Protein 4JF1 (pdb70)

GO terms:
  GO:0003992 N2-acetyl-L-ornithine:2-oxoglutarate 5-transaminase activity (F, EXP)

B-factor: mean 11.35, std 5.8, range [5.0, 45.92]

Secondary structure (DSSP, 8-state):
-HHHHB-TT----SS-EEEEEBTEEEETT--EEEESSHHHHT-TT-BT-HHHHHHHHHHHTT-----TT---HHHHHHHHHHHHHSS-SEEEEESSHHHHHHHHHHHHHHHHHHHT-TT--EEEEETT----SSHHHHHHSS-HHHHTTSSSPPS-EEEE-TT-HHHHHHH--TTEEEEEE-SEETTTTSEEPPHHHHHHHHHHHHHHT-EEEEE-TTTTTTTTSSSSHHHHHT---SEEEE-GGGGTTS--EEEEE-HHHHTT--EE---HHHHHHHHHHHHHHSSHHHHHHHHHHHHHHHHHHHHHHHHH--EEEEEEETTEEEEEEPGGGTT-HHHHHHHHHHTTEE-EESSTTEEEE---TT--HHHHHHHHHHHHHHHHHHHHH-/------TT--EEEEEBTEEEETT--EEEESSHHHHT-TT-BT-HHHHHHHHHHHTT-S---TTS--HHHHHHHHHHHHHSS-SEEEEESSHHHHHHHHHHHHHHHHHHHT-TT--EEEEETT----SSHHHHHHSS-HHHHTTSSSPPS-EEEE-TT-HHHHHHH--TTEEEEEE-SEETTTTSEEPPHHHHHHHHHHHHHHT-EEEEE-TTTTTTTTSSSSHHHHHT---SEEEE-GGGGBTB--EEEEE-HHHHTT--TTSS--SSTT-HHHHHHHHHHHHHHSSHHHHHHHHHHHHHHHHHHHHHHHHH--EEEEEEETTEEEEEEPGGGTT-HHHHHHHHHHTTEE-EESSTTEEEE---TT--HHHHHHHHHHHHHHHHHH-

Structure (mmCIF, N/CA/C/O backbone):
data_4JF1
#
_entry.id   4JF1
#
_cell.length_a   97.080
_cell.length_b   112.000
_cell.length_c   65.320
_cell.angle_alpha   90.00
_cell.angle_beta   90.00
_cell.angle_gamma   90.00
#
_symmetry.space_group_name_H-M   'P 21 21 2'
#
loop_
_entity.id
_entity.type
_entity.pdbx_description
1 polymer 'Acetylornithine/succinyldiaminopimelate aminotransferase'
2 non-polymer "PYRIDOXAL-5'-PHOSPHATE"
3 non-polymer 1,2-ETHANEDIOL
4 non-polymer 'ACETATE ION'
5 water water
#
loop_
_atom_site.group_PDB
_atom_site.id
_atom_site.type_symbol
_atom_site.label_atom_id
_atom_site.label_alt_id
_atom_site.label_comp_id
_atom_site.label_asym_id
_atom_site.label_entity_id
_atom_site.label_seq_id
_atom_site.pdbx_PDB_ins_code
_atom_site.Cartn_x
_atom_site.Cartn_y
_atom_site.Cartn_z
_atom_site.occupancy
_atom_site.B_iso_or_equiv
_atom_site.auth_seq_id
_atom_site.auth_comp_id
_atom_site.auth_asym_id
_atom_site.auth_atom_id
_atom_site.pdbx_PDB_model_num
ATOM 1 N N A THR A 1 27 ? 89.175 50.667 27.999 0.50 14.50 12 THR A N 1
ATOM 2 C CA A THR A 1 27 ? 88.431 49.996 26.897 0.50 14.08 12 THR A CA 1
ATOM 3 C C A THR A 1 27 ? 86.930 50.016 27.164 0.50 14.00 12 THR A C 1
ATOM 4 O O A THR A 1 27 ? 86.133 50.070 26.233 0.50 13.25 12 THR A O 1
ATOM 8 N N A PHE A 1 28 ? 86.539 49.969 28.433 0.50 13.98 13 PHE A N 1
ATOM 9 C CA A PHE A 1 28 ? 85.118 49.990 28.761 0.50 14.03 13 PHE A CA 1
ATOM 10 C C A PHE A 1 28 ? 84.431 51.221 28.174 0.50 14.29 13 PHE A C 1
ATOM 11 O O A PHE A 1 28 ? 83.388 51.109 27.538 0.50 14.13 13 PHE A O 1
ATOM 19 N N A ASP A 1 29 ? 85.019 52.395 28.380 0.50 14.56 14 ASP A N 1
ATOM 20 C CA A ASP A 1 29 ? 84.418 53.640 27.911 0.50 15.01 14 ASP A CA 1
ATOM 21 C C A ASP A 1 29 ? 84.296 53.666 26.395 0.50 14.91 14 ASP A C 1
ATOM 22 O O A ASP A 1 29 ? 83.400 54.310 25.848 0.50 15.32 14 ASP A O 1
ATOM 27 N N A GLU A 1 30 ? 85.206 52.970 25.724 0.50 14.65 15 GLU A N 1
ATOM 28 C CA A GLU A 1 30 ? 85.246 52.962 24.268 0.50 14.33 15 GLU A CA 1
ATOM 29 C C A GLU A 1 30 ? 84.252 51.977 23.670 0.50 13.31 15 GLU A C 1
ATOM 30 O O A GLU A 1 30 ? 83.978 52.014 22.469 0.50 13.26 15 GLU A O 1
ATOM 36 N N A VAL A 1 31 ? 83.713 51.097 24.508 0.50 12.52 16 VAL A N 1
ATOM 37 C CA A VAL A 1 31 ? 82.935 49.957 24.016 0.50 11.90 16 VAL A CA 1
ATOM 38 C C A VAL A 1 31 ? 81.492 49.876 24.508 0.50 11.55 16 VAL A C 1
ATOM 39 O O A VAL A 1 31 ? 80.596 49.545 23.734 0.50 10.76 16 VAL A O 1
ATOM 43 N N A ILE A 1 32 ? 81.266 50.139 25.791 0.50 11.22 17 ILE A N 1
ATOM 44 C CA A ILE A 1 32 ? 79.935 49.934 26.371 0.50 11.22 17 ILE A CA 1
ATOM 45 C C A ILE A 1 32 ? 79.156 51.234 26.570 0.50 11.29 17 ILE A C 1
ATOM 46 O O A ILE A 1 32 ? 79.749 52.283 26.797 0.50 11.05 17 ILE A O 1
ATOM 51 N N A LEU A 1 33 ? 77.829 51.170 26.483 0.50 11.21 18 LEU A N 1
ATOM 52 C CA A LEU A 1 33 ? 77.005 52.334 26.839 0.50 11.65 18 LEU A CA 1
ATOM 53 C C A LEU A 1 33 ? 77.396 52.837 28.221 0.50 11.77 18 LEU A C 1
ATOM 54 O O A LEU A 1 33 ? 77.680 52.040 29.106 0.50 11.96 18 LEU A O 1
ATOM 59 N N A PRO A 1 34 ? 77.373 54.164 28.424 0.50 11.76 19 PRO A N 1
ATOM 60 C CA A PRO A 1 34 ? 77.832 54.756 29.677 0.50 11.86 19 PRO A CA 1
ATOM 61 C C A PRO A 1 34 ? 76.822 54.652 30.826 0.50 12.04 19 PRO A C 1
ATOM 62 O O A PRO A 1 34 ? 76.547 55.647 31.498 0.50 12.31 19 PRO A O 1
ATOM 66 N N A VAL A 1 35 ? 76.295 53.453 31.061 0.50 12.01 20 VAL A N 1
ATOM 67 C CA A VAL A 1 35 ? 75.316 53.245 32.126 0.50 12.00 20 VAL A CA 1
ATOM 68 C C A VAL A 1 35 ? 75.946 52.647 33.379 0.50 11.99 20 VAL A C 1
ATOM 69 O O A VAL A 1 35 ? 75.296 52.527 34.420 0.50 11.93 20 VAL A O 1
ATOM 73 N N A TYR A 1 36 ? 77.206 52.247 33.258 0.50 12.09 21 TYR A N 1
ATOM 74 C CA A TYR A 1 36 ? 77.956 51.705 34.377 0.50 12.41 21 TYR A CA 1
ATOM 75 C C A TYR A 1 36 ? 79.214 52.536 34.610 0.50 12.97 21 TYR A C 1
ATOM 76 O O A TYR A 1 36 ? 79.739 53.144 33.681 0.50 13.20 21 TYR A O 1
ATOM 85 N N A ALA A 1 37 ? 79.687 52.562 35.853 0.50 13.81 22 ALA A N 1
ATOM 86 C CA A ALA A 1 37 ? 80.992 53.131 36.173 0.50 14.68 22 ALA A CA 1
ATOM 87 C C A ALA A 1 37 ? 81.819 52.048 36.855 0.50 15.06 22 ALA A C 1
ATOM 88 O O A ALA A 1 37 ? 81.955 52.037 38.077 0.50 15.27 22 ALA A O 1
ATOM 90 N N A PRO A 1 38 ? 82.354 51.108 36.062 0.50 15.65 23 PRO A N 1
ATOM 91 C CA A PRO A 1 38 ? 82.990 49.905 36.598 0.50 16.34 23 PRO A CA 1
ATOM 92 C C A PRO A 1 38 ? 84.225 50.191 37.432 0.50 16.97 23 PRO A C 1
ATOM 93 O O A PRO A 1 38 ? 84.971 51.126 37.137 0.50 17.45 23 PRO A O 1
ATOM 97 N N A ALA A 1 39 ? 84.420 49.388 38.474 0.50 17.58 24 ALA A N 1
ATOM 98 C CA A ALA A 1 39 ? 85.646 49.408 39.241 0.50 18.27 24 ALA A CA 1
ATOM 99 C C A ALA A 1 39 ? 86.780 49.721 38.293 0.50 18.13 24 ALA A C 1
ATOM 100 O O A ALA A 1 39 ? 86.647 49.551 37.082 0.50 19.09 24 ALA A O 1
ATOM 102 N N A ASP A 1 40 ? 87.912 50.154 38.824 0.50 18.26 25 ASP A N 1
ATOM 103 C CA A ASP A 1 40 ? 89.037 50.420 37.947 0.50 18.60 25 ASP A CA 1
ATOM 104 C C A ASP A 1 40 ? 89.892 49.177 37.683 0.50 18.58 25 ASP A C 1
ATOM 105 O O A ASP A 1 40 ? 90.926 49.270 37.030 0.50 18.59 25 ASP A O 1
ATOM 110 N N . PHE A 1 41 ? 89.445 48.019 38.174 1.00 18.51 26 PHE A N 1
ATOM 111 C CA . PHE A 1 41 ? 90.107 46.743 37.863 1.00 17.77 26 PHE A CA 1
ATOM 112 C C . PHE A 1 41 ? 89.173 45.791 37.123 1.00 16.43 26 PHE A C 1
ATOM 113 O O . PHE A 1 41 ? 87.948 45.941 37.168 1.00 16.08 26 PHE A O 1
ATOM 121 N N . ILE A 1 42 ? 89.771 44.825 36.425 1.00 14.59 27 ILE A N 1
ATOM 122 C CA . ILE A 1 42 ? 89.025 43.871 35.602 1.00 13.98 27 ILE A CA 1
ATOM 123 C C . ILE A 1 42 ? 89.262 42.455 36.110 1.00 13.38 27 ILE A C 1
ATOM 124 O O . ILE A 1 42 ? 90.335 41.899 35.918 1.00 12.59 27 ILE A O 1
ATOM 129 N N . PRO A 1 43 ? 88.235 41.856 36.747 1.00 13.32 28 PRO A N 1
ATOM 130 C CA . PRO A 1 43 ? 88.335 40.481 37.233 1.00 12.74 28 PRO A CA 1
ATOM 131 C C . PRO A 1 43 ? 88.484 39.554 36.046 1.00 11.88 28 PRO A C 1
ATOM 132 O O . PRO A 1 43 ? 87.758 39.722 35.064 1.00 11.92 28 PRO A O 1
ATOM 136 N N . VAL A 1 44 ? 89.432 38.622 36.119 1.00 10.77 29 VAL A N 1
ATOM 137 C CA . VAL A 1 44 ? 89.629 37.658 35.027 1.00 10.82 29 VAL A CA 1
ATOM 138 C C . VAL A 1 44 ? 89.391 36.210 35.448 1.00 10.47 29 VAL A C 1
ATOM 139 O O . VAL A 1 44 ? 89.157 35.354 34.608 1.00 10.72 29 VAL A O 1
ATOM 143 N N . LYS A 1 45 ? 89.483 35.929 36.742 1.00 10.11 30 LYS A N 1
ATOM 144 C CA . LYS A 1 45 ? 89.368 34.563 37.227 1.00 10.49 30 LYS A CA 1
ATOM 145 C C . LYS A 1 45 ? 88.796 34.599 38.625 1.00 9.83 30 LYS A C 1
ATOM 146 O O . LYS A 1 45 ? 89.072 35.528 39.391 1.00 10.08 30 LYS A O 1
ATOM 152 N N . GLY A 1 46 ? 87.988 33.599 38.962 1.00 9.51 31 GLY A N 1
ATOM 153 C CA . GLY A 1 46 ? 87.455 33.496 40.318 1.00 9.47 31 GLY A CA 1
ATOM 154 C C . GLY A 1 46 ? 87.443 32.043 40.722 1.00 9.59 31 GLY A C 1
ATOM 155 O O . GLY A 1 46 ? 87.198 31.174 39.891 1.00 9.71 31 GLY A O 1
ATOM 156 N N . LYS A 1 47 ? 87.704 31.783 41.996 1.00 9.70 32 LYS A N 1
ATOM 157 C CA . LYS A 1 47 ? 87.544 30.459 42.560 1.00 10.24 32 LYS A CA 1
ATOM 158 C C . LYS A 1 47 ? 87.078 30.631 43.993 1.00 9.78 32 LYS A C 1
ATOM 159 O O . LYS A 1 47 ? 87.761 31.288 44.794 1.00 9.74 32 LYS A O 1
ATOM 165 N N . GLY A 1 48 ? 85.925 30.044 44.315 1.00 9.14 33 GLY A N 1
ATOM 166 C CA . GLY A 1 48 ? 85.341 30.230 45.635 1.00 8.82 33 GLY A CA 1
ATOM 167 C C . GLY A 1 48 ? 85.036 31.704 45.850 1.00 8.46 33 GLY A C 1
ATOM 168 O O . GLY A 1 48 ? 84.383 32.342 45.033 1.00 8.55 33 GLY A O 1
ATOM 169 N N . SER A 1 49 ? 85.545 32.261 46.943 1.00 8.31 34 SER A N 1
ATOM 170 C CA . SER A 1 49 ? 85.331 33.666 47.256 1.00 8.57 34 SER A CA 1
ATOM 171 C C . SER A 1 49 ? 86.567 34.517 47.003 1.00 8.77 34 SER A C 1
ATOM 172 O O . SER A 1 49 ? 86.692 35.610 47.551 1.00 8.91 34 SER A O 1
ATOM 175 N N . ARG A 1 50 ? 8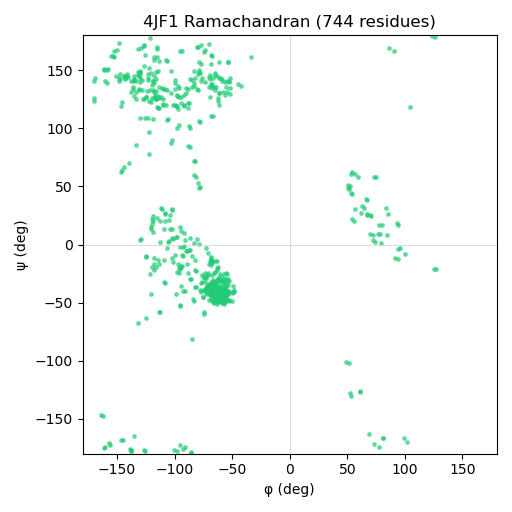7.476 34.030 46.161 1.00 9.53 35 ARG A N 1
ATOM 176 C CA . ARG A 1 50 ? 88.618 34.850 45.763 1.00 10.38 35 ARG A CA 1
ATOM 177 C C . ARG A 1 50 ? 88.593 35.088 44.252 1.00 10.22 35 ARG A C 1
ATOM 178 O O . ARG A 1 50 ? 88.165 34.232 43.475 1.00 10.29 35 ARG A O 1
ATOM 186 N N . VAL A 1 51 ? 89.027 36.280 43.853 1.00 10.24 36 VAL A N 1
ATOM 187 C CA . VAL A 1 51 ? 88.961 36.764 42.477 1.00 10.78 36 VAL A CA 1
ATOM 188 C C . VAL A 1 51 ? 90.307 37.412 42.156 1.00 10.79 36 VAL A C 1
ATOM 189 O O . VAL A 1 51 ? 90.924 38.033 43.033 1.00 10.92 36 VAL A O 1
ATOM 193 N N . TRP A 1 52 ? 90.767 37.228 40.919 1.00 10.79 37 TRP A N 1
ATOM 194 C CA . TRP A 1 52 ? 92.033 37.824 40.446 1.00 11.30 37 TRP A CA 1
ATOM 195 C C . TRP A 1 52 ? 91.773 38.747 39.319 1.00 11.17 37 TRP A C 1
ATOM 196 O O . TRP A 1 52 ? 90.954 38.451 38.445 1.00 10.76 37 TRP A O 1
ATOM 207 N N . ASP A 1 53 ? 92.462 39.883 39.316 1.00 11.09 38 ASP A N 1
ATOM 208 C CA . ASP A 1 53 ? 92.349 40.810 38.203 1.00 11.85 38 ASP A CA 1
ATOM 209 C C . ASP A 1 53 ? 93.476 40.580 37.184 1.00 12.12 38 ASP A C 1
ATOM 210 O O . ASP A 1 53 ? 94.229 39.628 37.290 1.00 11.86 38 ASP A O 1
ATOM 215 N N . GLN A 1 54 ? 93.573 41.461 36.197 1.00 13.08 39 GLN A N 1
ATOM 216 C CA . GLN A 1 54 ? 94.542 41.273 35.107 1.00 14.26 39 GLN A CA 1
ATOM 217 C C . GLN A 1 54 ? 95.990 41.350 35.555 1.00 15.75 39 GLN A C 1
ATOM 218 O O . GLN A 1 54 ? 96.874 40.796 34.896 1.00 16.40 39 GLN A O 1
ATOM 224 N N . GLN A 1 55 ? 96.228 42.041 36.664 1.00 16.57 40 GLN A N 1
ATOM 225 C CA . GLN A 1 55 ? 97.567 42.193 37.228 1.00 17.12 40 GLN A CA 1
ATOM 226 C C . GLN A 1 55 ? 97.876 41.089 38.247 1.00 16.60 40 GLN A C 1
ATOM 227 O O . GLN A 1 55 ? 98.934 41.091 38.886 1.00 17.71 40 GLN A O 1
ATOM 233 N N . GLY A 1 56 ? 96.944 40.150 38.405 1.00 15.22 41 GLY A N 1
ATOM 234 C CA . GLY A 1 56 ? 97.120 39.036 39.331 1.00 14.56 41 GLY A CA 1
ATOM 235 C C . GLY A 1 56 ? 96.868 39.406 40.787 1.00 13.60 41 GLY A C 1
ATOM 236 O O . GLY A 1 56 ? 97.123 38.601 41.682 1.00 14.59 41 GLY A O 1
ATOM 237 N N . LYS A 1 57 ? 96.354 40.610 41.014 1.00 13.43 42 LYS A N 1
ATOM 238 C CA . LYS A 1 57 ? 95.929 41.030 42.352 1.00 13.07 42 LYS A CA 1
ATOM 239 C C . LYS A 1 57 ? 94.739 40.179 42.799 1.00 12.50 42 LYS A C 1
ATOM 240 O O . LYS A 1 57 ? 93.792 39.958 42.027 1.00 11.88 42 LYS A O 1
ATOM 246 N N . GLU A 1 58 ? 94.799 39.735 44.052 1.00 12.19 43 GLU A N 1
ATOM 247 C CA . GLU A 1 58 ? 93.824 38.809 44.621 1.00 12.37 43 GLU A CA 1
ATOM 248 C C . GLU A 1 58 ? 92.862 39.565 45.524 1.00 11.66 43 GLU A C 1
ATOM 249 O O . GLU A 1 58 ? 93.291 40.333 46.394 1.00 12.21 43 GLU A O 1
ATOM 255 N N . TYR A 1 59 ? 91.563 39.345 45.318 1.00 10.49 44 TYR A N 1
ATOM 256 C CA . TYR A 1 59 ? 90.519 40.003 46.101 1.00 10.09 44 TYR A CA 1
ATOM 257 C C . TYR A 1 59 ? 89.659 38.982 46.813 1.00 9.60 44 TYR A C 1
ATOM 258 O O . TYR A 1 59 ? 89.447 37.885 46.302 1.00 9.48 44 TYR A O 1
ATOM 267 N N . ILE A 1 60 ? 89.162 39.355 47.994 1.00 9.02 45 ILE A N 1
ATOM 268 C CA . ILE A 1 60 ? 88.121 38.586 48.670 1.00 8.60 45 ILE A CA 1
ATOM 269 C C . ILE A 1 60 ? 86.770 39.153 48.242 1.00 8.10 45 ILE A C 1
ATOM 270 O O . ILE A 1 60 ? 86.527 40.365 48.324 1.00 7.99 45 ILE A O 1
ATOM 275 N N . ASP A 1 61 ? 85.889 38.267 47.791 1.00 7.91 46 ASP A N 1
ATOM 276 C CA . ASP A 1 61 ? 84.607 38.684 47.232 1.00 7.76 46 ASP A CA 1
ATOM 277 C C . ASP A 1 61 ? 83.482 38.617 48.279 1.00 7.36 46 ASP A C 1
ATOM 278 O O . ASP A 1 61 ? 82.944 37.538 48.579 1.00 7.41 46 ASP A O 1
ATOM 283 N N . PHE A 1 62 ? 83.103 39.774 48.816 1.00 7.28 47 PHE A N 1
ATOM 284 C CA . PHE A 1 62 ? 81.939 39.841 49.704 1.00 7.43 47 PHE A CA 1
ATOM 285 C C . PHE A 1 62 ? 80.725 40.440 49.008 1.00 7.44 47 PHE A C 1
ATOM 286 O O . PHE A 1 62 ? 79.729 40.798 49.667 1.00 8.06 47 PHE A O 1
ATOM 294 N N . ALA A 1 63 ? 80.802 40.541 47.685 1.00 7.31 48 ALA A N 1
ATOM 295 C CA . ALA A 1 63 ? 79.749 41.174 46.893 1.00 7.34 48 ALA A CA 1
ATOM 296 C C . ALA A 1 63 ? 78.954 40.165 46.078 1.00 7.37 48 ALA A C 1
ATOM 297 O O . ALA A 1 63 ? 77.771 40.385 45.830 1.00 7.44 48 ALA A O 1
ATOM 299 N N . GLY A 1 64 ? 79.608 39.089 45.627 1.00 7.46 49 GLY A N 1
ATOM 300 C CA . GLY A 1 64 ? 78.917 38.027 44.900 1.00 7.74 49 GLY A CA 1
ATOM 301 C C . GLY A 1 64 ? 78.287 38.476 43.592 1.00 7.72 49 GLY A C 1
ATOM 302 O O . GLY A 1 64 ? 77.306 37.894 43.137 1.00 7.73 49 GLY A O 1
ATOM 303 N N . GLY A 1 65 ? 78.838 39.506 42.970 1.00 7.59 50 GLY A N 1
ATOM 304 C CA . GLY A 1 65 ? 78.243 40.030 41.736 1.00 8.11 50 GLY A CA 1
ATOM 305 C C . GLY A 1 65 ? 76.845 40.576 41.987 1.00 8.37 50 GLY A C 1
ATOM 306 O O . GLY A 1 65 ? 75.984 40.528 41.112 1.00 8.52 50 GLY A O 1
ATOM 307 N N . ILE A 1 66 ? 76.655 41.128 43.187 1.00 8.51 51 ILE A N 1
ATOM 308 C CA . ILE A 1 66 ? 75.364 41.616 43.708 1.00 8.79 51 ILE A CA 1
ATOM 309 C C . ILE A 1 66 ? 74.453 40.433 44.074 1.00 8.61 51 ILE A C 1
ATOM 310 O O . ILE A 1 66 ? 73.339 40.277 43.547 1.00 8.73 51 ILE A O 1
ATOM 315 N N . ALA A 1 67 ? 74.953 39.591 44.978 1.00 8.38 52 ALA A N 1
ATOM 316 C CA . ALA A 1 67 ? 74.172 38.495 45.566 1.00 8.36 52 ALA A CA 1
ATOM 317 C C . ALA A 1 67 ? 73.800 37.388 44.572 1.00 8.50 52 ALA A C 1
ATOM 318 O O . ALA A 1 67 ? 72.819 36.655 44.762 1.00 8.84 52 ALA A O 1
ATOM 320 N N . VAL A 1 68 ? 74.614 37.258 43.527 1.00 8.31 53 VAL A N 1
ATOM 321 C CA . VAL A 1 68 ? 74.399 36.266 42.463 1.00 8.05 53 VAL A CA 1
ATOM 322 C C . VAL A 1 68 ? 75.196 34.981 42.682 1.00 7.68 53 VAL A C 1
ATOM 323 O O . VAL A 1 68 ? 74.630 33.888 42.627 1.00 7.54 53 VAL A O 1
ATOM 327 N N . THR A 1 69 ? 76.504 35.102 42.892 1.00 7.58 54 THR A N 1
ATOM 328 C CA . THR A 1 69 ? 77.339 33.908 42.995 1.00 7.65 54 THR A CA 1
ATOM 329 C C . THR A 1 69 ? 77.251 33.353 44.408 1.00 7.48 54 THR A C 1
ATOM 330 O O . THR A 1 69 ? 78.192 33.427 45.211 1.00 7.23 54 THR A O 1
ATOM 334 N N . ALA A 1 70 ? 76.085 32.775 44.690 1.00 7.32 55 ALA A N 1
ATOM 335 C CA . ALA A 1 70 ? 75.736 32.279 46.013 1.00 7.43 55 ALA A CA 1
ATOM 336 C C . ALA A 1 70 ? 76.528 31.065 46.437 1.00 7.31 55 ALA A C 1
ATOM 337 O O . ALA A 1 70 ? 76.501 30.691 47.596 1.00 7.19 55 ALA A O 1
ATOM 339 N N . LEU A 1 71 ? 77.214 30.419 45.490 1.00 7.12 56 LEU A N 1
ATOM 340 C CA . LEU A 1 71 ? 78.107 29.314 45.805 1.00 7.34 56 LEU A CA 1
ATOM 341 C C . LEU A 1 71 ? 79.539 29.639 45.394 1.00 7.34 56 LEU A C 1
ATOM 342 O O . LEU A 1 71 ? 80.362 28.742 45.241 1.00 7.93 56 LEU A O 1
ATOM 347 N N . GLY A 1 72 ? 79.828 30.918 45.226 1.00 7.09 57 GLY A N 1
ATOM 348 C CA . GLY A 1 72 ? 81.165 31.345 44.851 1.00 7.19 57 GLY A CA 1
ATOM 349 C C . GLY A 1 72 ? 81.439 31.121 43.374 1.00 7.20 57 GLY A C 1
ATOM 350 O O . GLY A 1 72 ? 80.563 30.714 42.582 1.00 7.43 57 GLY A O 1
ATOM 351 N N . HIS A 1 73 ? 82.684 31.381 43.004 1.00 7.30 58 HIS A N 1
ATOM 352 C CA . HIS A 1 73 ? 83.100 31.276 41.606 1.00 7.64 58 HIS A CA 1
ATOM 353 C C . HIS A 1 73 ? 83.560 29.895 41.245 1.00 7.87 58 HIS A C 1
ATOM 354 O O . HIS A 1 73 ? 84.343 29.274 41.970 1.00 8.03 58 HIS A O 1
ATOM 361 N N . CYS A 1 74 ? 83.079 29.412 40.104 1.00 7.91 59 CYS A N 1
ATOM 362 C CA . CYS A 1 74 ? 83.519 28.130 39.537 1.00 8.07 59 CYS A CA 1
ATOM 363 C C . CYS A 1 74 ? 83.423 27.002 40.567 1.00 8.09 59 CYS A C 1
ATOM 364 O O . CYS A 1 74 ? 84.343 26.194 40.736 1.00 8.48 59 CYS A O 1
ATOM 367 N N . HIS A 1 75 ? 82.283 26.929 41.244 1.00 8.07 60 HIS A N 1
ATOM 368 C CA . HIS A 1 75 ? 82.026 25.845 42.174 1.00 8.27 60 HIS A CA 1
ATOM 369 C C . HIS A 1 75 ? 82.052 24.533 41.420 1.00 8.42 60 HIS A C 1
ATOM 370 O O . HIS A 1 75 ? 81.399 24.413 40.381 1.00 7.98 60 HIS A O 1
ATOM 377 N N . PRO A 1 76 ? 82.801 23.527 41.918 1.00 8.72 61 PRO A N 1
ATOM 378 C CA . PRO A 1 76 ? 82.959 22.303 41.118 1.00 9.12 61 PRO A CA 1
ATOM 379 C C . PRO A 1 76 ? 81.646 21.615 40.743 1.00 8.97 61 PRO A C 1
ATOM 380 O O . PRO A 1 76 ? 81.570 21.008 39.683 1.00 9.24 61 PRO A O 1
ATOM 384 N N . ALA A 1 77 ? 80.626 21.661 41.595 1.00 8.64 62 ALA A N 1
ATOM 385 C CA . ALA A 1 77 ? 79.378 21.000 41.259 1.00 8.48 62 ALA A CA 1
ATOM 386 C C . ALA A 1 77 ? 78.643 21.737 40.137 1.00 8.12 62 ALA A C 1
ATOM 387 O O . ALA A 1 77 ? 77.996 21.110 39.290 1.00 8.25 62 ALA A O 1
ATOM 389 N N . LEU A 1 78 ? 78.740 23.064 40.139 1.00 7.94 63 LEU A N 1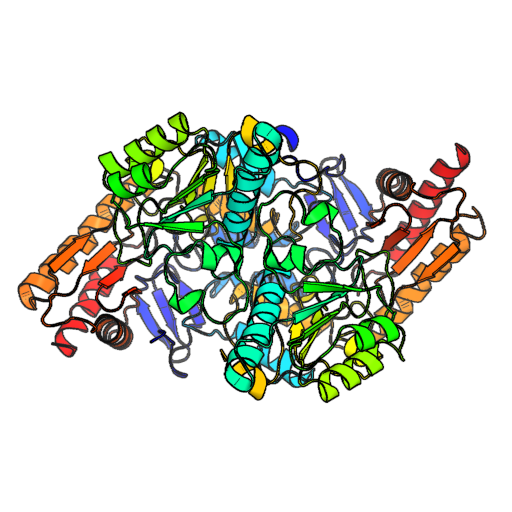
ATOM 390 C CA . LEU A 1 78 ? 78.124 23.882 39.101 1.00 7.96 63 LEU A CA 1
ATOM 391 C C . LEU A 1 78 ? 78.871 23.775 37.787 1.00 7.80 63 LEU A C 1
ATOM 392 O O . LEU A 1 78 ? 78.251 23.710 36.727 1.00 7.65 63 LEU A O 1
ATOM 397 N N . VAL A 1 79 ? 80.200 23.738 37.854 1.00 7.70 64 VAL A N 1
ATOM 398 C CA . VAL A 1 79 ? 81.005 23.529 36.651 1.00 8.18 64 VAL A CA 1
ATOM 399 C C . VAL A 1 79 ? 80.696 22.152 36.055 1.00 8.08 64 VAL A C 1
ATOM 400 O O . VAL A 1 79 ? 80.532 22.026 34.838 1.00 7.88 64 VAL A O 1
ATOM 404 N N . GLU A 1 80 ? 80.583 21.124 36.896 1.00 8.40 65 GLU A N 1
ATOM 405 C CA . GLU A 1 80 ? 80.243 19.790 36.397 1.00 9.15 65 GLU A CA 1
ATOM 406 C C . GLU A 1 80 ? 78.878 19.774 35.717 1.00 8.48 65 GLU A C 1
ATOM 407 O O . GLU A 1 80 ? 78.735 19.164 34.655 1.00 7.75 65 GLU A O 1
ATOM 413 N N . ALA A 1 81 ? 77.875 20.440 36.296 1.00 8.00 66 ALA A N 1
ATOM 414 C CA . ALA A 1 81 ? 76.541 20.483 35.690 1.00 8.22 66 ALA A CA 1
ATOM 415 C C . ALA A 1 81 ? 76.573 21.220 34.356 1.00 7.58 66 ALA A C 1
ATOM 416 O O . ALA A 1 81 ? 75.969 20.784 33.374 1.00 7.84 66 ALA A O 1
ATOM 418 N N . LEU A 1 82 ? 77.312 22.325 34.322 1.00 7.29 67 LEU A N 1
ATOM 419 C CA . LEU A 1 82 ? 77.486 23.094 33.106 1.00 7.58 67 LEU A CA 1
ATOM 420 C C . LEU A 1 82 ? 78.111 22.261 31.988 1.00 7.75 67 LEU A C 1
ATOM 421 O O . LEU A 1 82 ? 77.642 22.280 30.846 1.00 7.73 67 LEU A O 1
ATOM 426 N N . LYS A 1 83 ? 79.181 21.547 32.310 1.00 7.77 68 LYS A N 1
ATOM 427 C CA . LYS A 1 83 ? 79.882 20.767 31.307 1.00 7.92 68 LYS A CA 1
ATOM 428 C C . LYS A 1 83 ? 79.065 19.578 30.862 1.00 7.94 68 LYS A C 1
ATOM 429 O O . LYS A 1 83 ? 79.014 19.288 29.663 1.00 7.74 68 LYS A O 1
ATOM 435 N N . SER A 1 84 ? 78.391 18.901 31.786 1.00 8.05 69 SER A N 1
ATOM 436 C CA A SER A 1 84 ? 77.622 17.702 31.446 0.70 8.36 69 SER A CA 1
ATOM 437 C CA B SER A 1 84 ? 77.646 17.698 31.413 0.30 8.16 69 SER A CA 1
ATOM 438 C C . SER A 1 84 ? 76.425 18.043 30.558 1.00 8.31 69 SER A C 1
ATOM 439 O O . SER A 1 84 ? 76.220 17.431 29.497 1.00 8.35 69 SER A O 1
ATOM 444 N N . GLN A 1 85 ? 75.631 19.024 30.983 1.00 7.95 70 GLN A N 1
ATOM 445 C CA . GLN A 1 85 ? 74.514 19.459 30.151 1.00 7.89 70 GLN A CA 1
ATOM 446 C C . GLN A 1 85 ? 75.018 20.148 28.886 1.00 7.82 70 GLN A C 1
ATOM 447 O O . GLN A 1 85 ? 74.402 20.030 27.822 1.00 7.92 70 GLN A O 1
ATOM 453 N N . GLY A 1 86 ? 76.156 20.827 28.989 1.00 7.80 71 GLY A N 1
ATOM 454 C CA . GLY A 1 86 ? 76.751 21.520 27.845 1.00 8.31 71 GLY A CA 1
ATOM 455 C C . GLY A 1 86 ? 77.176 20.608 26.710 1.00 8.84 71 GLY A C 1
ATOM 456 O O . GLY A 1 86 ? 77.339 21.067 25.586 1.00 9.22 71 GLY A O 1
ATOM 457 N N . GLU A 1 87 ? 77.369 19.323 26.980 1.00 9.49 72 GLU A N 1
ATOM 458 C CA . GLU A 1 87 ? 77.703 18.401 25.907 1.00 10.25 72 GLU A CA 1
ATOM 459 C C . GLU A 1 87 ? 76.490 17.575 25.484 1.00 9.84 72 GLU A C 1
ATOM 460 O O . GLU A 1 87 ? 76.600 16.697 24.624 1.00 10.12 72 GLU A O 1
ATOM 466 N N . THR A 1 88 ? 75.323 17.885 26.054 1.00 9.22 73 THR A N 1
ATOM 467 C CA . THR A 1 88 ? 74.107 17.118 25.814 1.00 9.17 73 THR A CA 1
ATOM 468 C C . THR A 1 88 ? 73.051 17.905 25.032 1.00 8.79 73 THR A C 1
ATOM 469 O O . THR A 1 88 ? 72.602 17.465 23.976 1.00 9.13 73 THR A O 1
ATOM 473 N N . LEU A 1 89 ? 72.636 19.049 25.571 1.00 8.19 74 LEU A N 1
ATOM 474 C CA . LEU A 1 89 ? 71.566 19.870 24.980 1.00 8.23 74 LEU A CA 1
ATOM 475 C C . LEU A 1 89 ? 71.549 21.203 25.713 1.00 8.10 74 LEU A C 1
ATOM 476 O O . LEU A 1 89 ? 71.402 21.236 26.937 1.00 8.09 74 LEU A O 1
ATOM 481 N N . TRP A 1 90 ? 71.696 22.293 24.973 1.00 8.11 75 TRP A N 1
ATOM 482 C CA . TRP A 1 90 ? 71.643 23.622 25.588 1.00 8.57 75 TRP A CA 1
ATOM 483 C C . TRP A 1 90 ? 70.287 24.248 25.574 1.00 8.82 75 TRP A C 1
ATOM 484 O O . TRP A 1 90 ? 69.899 24.933 26.525 1.00 9.29 75 TRP A O 1
ATOM 495 N N . HIS A 1 91 ? 69.575 24.071 24.465 1.00 9.19 76 HIS A N 1
ATOM 496 C CA . HIS A 1 91 ? 68.463 24.940 24.178 1.00 9.65 76 HIS A CA 1
ATOM 497 C C . HIS A 1 91 ? 67.281 24.192 23.706 1.00 10.44 76 HIS A C 1
ATOM 498 O O . HIS A 1 91 ? 67.396 23.300 22.863 1.00 11.43 76 HIS A O 1
ATOM 505 N N . THR A 1 92 ? 66.137 24.551 24.282 1.00 11.03 77 THR A N 1
ATOM 506 C CA . THR A 1 92 ? 64.829 24.249 23.712 1.00 11.33 77 THR A CA 1
ATOM 507 C C . THR A 1 92 ? 64.029 25.535 23.701 1.00 11.19 77 THR A C 1
ATOM 508 O O . THR A 1 92 ? 64.207 26.396 24.566 1.00 11.94 77 THR A O 1
ATOM 512 N N . SER A 1 93 ? 63.141 25.663 22.728 1.00 11.47 78 SER A N 1
ATOM 513 C CA . SER A 1 93 ? 62.172 26.745 22.769 1.00 11.74 78 SER A CA 1
ATOM 514 C C . SER A 1 93 ? 61.059 26.418 23.771 1.00 12.07 78 SER A C 1
ATOM 515 O O . SER A 1 93 ? 60.964 25.293 24.281 1.00 12.59 78 SER A O 1
ATOM 518 N N . ASN A 1 94 ? 60.202 27.392 24.031 1.00 13.02 79 ASN A N 1
ATOM 519 C CA . ASN A 1 94 ? 59.104 27.208 24.987 1.00 14.08 79 ASN A CA 1
ATOM 520 C C . ASN A 1 94 ? 57.967 26.321 24.492 1.00 13.80 79 ASN A C 1
ATOM 521 O O . ASN A 1 94 ? 57.034 26.042 25.244 1.00 14.11 79 ASN A O 1
ATOM 526 N N . VAL A 1 95 ? 58.062 25.859 23.243 1.00 12.64 80 VAL A N 1
ATOM 527 C CA . VAL A 1 95 ? 57.180 24.808 22.722 1.00 12.50 80 VAL A CA 1
ATOM 528 C C . VAL A 1 95 ? 57.399 23.516 23.511 1.00 11.66 80 VAL A C 1
ATOM 529 O O . VAL A 1 95 ? 56.480 22.721 23.689 1.00 11.78 80 VAL A O 1
ATOM 533 N N . PHE A 1 96 ? 58.630 23.335 23.985 1.00 11.22 81 PHE A N 1
ATOM 534 C CA . PHE A 1 96 ? 59.052 22.112 24.650 1.00 11.37 81 PHE A CA 1
ATOM 535 C C . PHE A 1 96 ? 59.367 22.341 26.110 1.00 11.24 81 PHE A C 1
ATOM 536 O O . PHE A 1 96 ? 59.644 23.467 26.550 1.00 11.56 81 PHE A O 1
ATOM 544 N N . THR A 1 97 ? 59.315 21.253 26.869 1.00 10.87 82 THR A N 1
ATOM 545 C CA . THR A 1 97 ? 60.011 21.199 28.140 1.00 10.92 82 THR A CA 1
ATOM 546 C C . THR A 1 97 ? 61.299 20.409 27.899 1.00 10.45 82 THR A C 1
ATOM 547 O O . THR A 1 97 ? 61.637 20.022 26.760 1.00 10.62 82 THR A O 1
ATOM 551 N N . ASN A 1 98 ? 62.044 20.204 28.963 1.00 10.13 83 ASN A N 1
ATOM 552 C CA . ASN A 1 98 ? 63.271 19.450 28.877 1.00 9.72 83 ASN A CA 1
ATOM 553 C C . ASN A 1 98 ? 63.525 18.880 30.259 1.00 9.87 83 ASN A C 1
ATOM 554 O O . ASN A 1 98 ? 62.927 19.335 31.256 1.00 9.63 83 ASN A O 1
ATOM 559 N N . GLU A 1 99 ? 64.382 17.878 30.347 1.00 9.70 84 GLU A N 1
ATOM 560 C CA . GLU A 1 99 ? 64.565 17.208 31.629 1.00 10.02 84 GLU A CA 1
ATOM 561 C C . GLU A 1 99 ? 65.108 18.105 32.738 1.00 9.39 84 GLU A C 1
ATOM 562 O O . GLU A 1 99 ? 64.595 18.057 33.871 1.00 9.43 84 GLU A O 1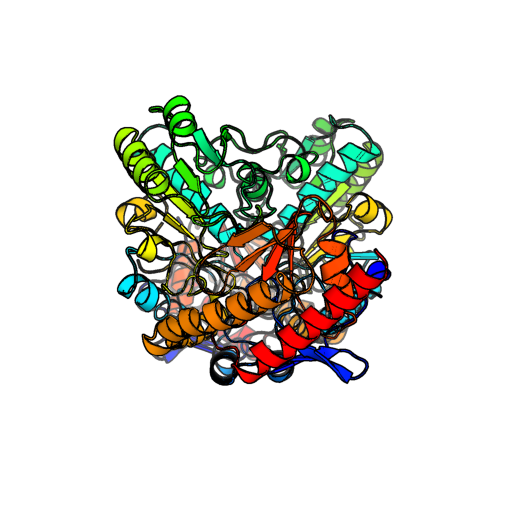
ATOM 568 N N . PRO A 1 100 ? 66.117 18.940 32.439 1.00 8.70 85 PRO A N 1
ATOM 569 C CA . PRO A 1 100 ? 66.570 19.832 33.507 1.00 8.58 85 PRO A CA 1
ATOM 570 C C . PRO A 1 100 ? 65.466 20.764 34.037 1.00 8.33 85 PRO A C 1
ATOM 571 O O . PRO A 1 100 ? 65.373 20.944 35.243 1.00 8.01 85 PRO A O 1
ATOM 575 N N . ALA A 1 101 ? 64.637 21.336 33.163 1.00 8.16 86 ALA A N 1
ATOM 576 C CA . ALA A 1 101 ? 63.547 22.209 33.605 1.00 8.48 86 ALA A CA 1
ATOM 577 C C . ALA A 1 101 ? 62.520 21.438 34.425 1.00 8.73 86 ALA A C 1
ATOM 578 O O . ALA A 1 101 ? 62.054 21.926 35.454 1.00 8.43 86 ALA A O 1
ATOM 580 N N . LEU A 1 102 ? 62.170 20.227 33.995 1.00 9.23 87 LEU A N 1
ATOM 581 C CA . LEU A 1 102 ? 61.239 19.392 34.760 1.00 9.95 87 LEU A CA 1
ATOM 582 C C . LEU A 1 102 ? 61.777 19.078 36.137 1.00 9.90 87 LEU A C 1
ATOM 583 O O . LEU A 1 102 ? 61.039 19.160 37.125 1.00 9.93 87 LEU A O 1
ATOM 588 N N . ARG A 1 103 ? 63.051 18.706 36.201 1.00 9.99 88 ARG A N 1
ATOM 589 C CA A ARG A 1 103 ? 63.639 18.371 37.483 0.50 10.25 88 ARG A CA 1
ATOM 590 C CA B ARG A 1 103 ? 63.724 18.380 37.470 0.50 9.97 88 ARG A CA 1
ATOM 591 C C . ARG A 1 103 ? 63.703 19.583 38.414 1.00 9.70 88 ARG A C 1
ATOM 592 O O . ARG A 1 103 ? 63.401 19.463 39.611 1.00 9.41 88 ARG A O 1
ATOM 607 N N . LEU A 1 104 ? 64.067 20.743 37.880 1.00 9.04 89 LEU A N 1
ATOM 608 C CA . LEU A 1 104 ? 64.152 21.951 38.695 1.00 8.66 89 LEU A CA 1
ATOM 609 C C . LEU A 1 104 ? 62.762 22.401 39.158 1.00 8.22 89 LEU A C 1
ATOM 610 O O . LEU A 1 104 ? 62.587 22.805 40.313 1.00 7.86 89 LEU A O 1
ATOM 615 N N . GLY A 1 105 ? 61.774 22.323 38.273 1.00 8.43 90 GLY A N 1
ATOM 616 C CA . GLY A 1 105 ? 60.398 22.641 38.630 1.00 8.69 90 GLY A CA 1
ATOM 617 C C . GLY A 1 105 ? 59.923 21.766 39.774 1.00 8.71 90 GLY A C 1
ATOM 618 O O . GLY A 1 105 ? 59.319 22.261 40.733 1.00 8.47 90 GLY A O 1
ATOM 619 N N . ARG A 1 106 ? 60.212 20.469 39.695 1.00 9.05 91 ARG A N 1
ATOM 620 C CA . ARG A 1 106 ? 59.797 19.530 40.737 1.00 9.44 91 ARG A CA 1
ATOM 621 C C . ARG A 1 106 ? 60.442 19.879 42.074 1.00 9.55 91 ARG A C 1
ATOM 622 O O . ARG A 1 106 ? 59.786 19.838 43.122 1.00 9.51 91 ARG A O 1
ATOM 625 N N . LYS A 1 107 ? 61.726 20.219 42.036 1.00 9.46 92 LYS A N 1
ATOM 626 C CA . LYS A 1 107 ? 62.446 20.590 43.247 1.00 9.72 92 LYS A CA 1
ATOM 627 C C . LYS A 1 107 ? 61.817 21.812 43.900 1.00 8.82 92 LYS A C 1
ATOM 628 O O . LYS A 1 107 ? 61.613 21.847 45.118 1.00 8.63 92 LYS A O 1
ATOM 634 N N . LEU A 1 108 ? 61.511 22.818 43.089 1.00 8.55 93 LEU A N 1
ATOM 635 C CA . LEU A 1 108 ? 60.888 24.034 43.606 1.00 8.68 93 LEU A CA 1
ATOM 636 C C . LEU A 1 108 ? 59.485 23.796 44.141 1.00 8.66 93 LEU A C 1
ATOM 637 O O . LEU A 1 108 ? 59.139 24.313 45.214 1.00 8.40 93 LEU A O 1
ATOM 642 N N . ILE A 1 109 ? 58.698 22.990 43.440 1.00 8.75 94 ILE A N 1
ATOM 643 C CA . ILE A 1 109 ? 57.340 22.670 43.868 1.00 9.39 94 ILE A CA 1
ATOM 644 C C . ILE A 1 109 ? 57.376 21.894 45.184 1.00 9.63 94 ILE A C 1
ATOM 645 O O . ILE A 1 109 ? 56.629 22.207 46.116 1.00 10.31 94 ILE A O 1
ATOM 650 N N . ASP A 1 110 ? 58.273 20.920 45.291 1.00 9.78 95 ASP A N 1
ATOM 651 C CA . ASP A 1 110 ? 58.357 20.123 46.509 1.00 10.40 95 ASP A CA 1
ATOM 652 C C . ASP A 1 110 ? 58.778 20.941 47.730 1.00 9.71 95 ASP A C 1
ATOM 653 O O . ASP A 1 110 ? 58.351 20.647 48.853 1.00 10.25 95 ASP A O 1
ATOM 658 N N . ALA A 1 111 ? 59.618 21.951 47.520 1.00 8.88 96 ALA A N 1
ATOM 659 C CA . ALA A 1 111 ? 60.224 22.708 48.609 1.00 8.57 96 ALA A CA 1
ATOM 660 C C . ALA A 1 111 ? 59.453 23.956 49.005 1.00 8.46 96 ALA A C 1
ATOM 661 O O . ALA A 1 111 ? 59.779 24.575 50.011 1.00 8.71 96 ALA A O 1
ATOM 663 N N . THR A 1 112 ? 58.453 24.348 48.230 1.00 7.98 97 THR A N 1
ATOM 664 C CA . THR A 1 112 ? 57.788 25.643 48.450 1.00 8.06 97 THR A CA 1
ATOM 665 C C . THR A 1 112 ? 56.285 25.503 48.316 1.00 7.95 97 THR A C 1
ATOM 666 O O . THR A 1 112 ? 55.770 24.402 48.109 1.00 8.42 97 THR A O 1
ATOM 670 N N . PHE A 1 113 ? 55.581 26.629 48.422 1.00 7.79 98 PHE A N 1
ATOM 671 C CA . PHE A 1 113 ? 54.134 26.669 48.211 1.00 8.06 98 PHE A CA 1
ATOM 672 C C . PHE A 1 113 ? 53.784 26.461 46.737 1.00 8.22 98 PHE A C 1
ATOM 673 O O . PHE A 1 113 ? 52.633 26.197 46.426 1.00 9.00 98 PHE A O 1
ATOM 681 N N . ALA A 1 114 ? 54.749 26.609 45.831 1.00 8.28 99 ALA A N 1
ATOM 682 C CA . ALA A 1 114 ? 54.442 26.624 44.402 1.00 8.36 99 ALA A CA 1
ATOM 683 C C . ALA A 1 114 ? 53.819 25.323 43.927 1.00 8.56 99 ALA A C 1
ATOM 684 O O . ALA A 1 114 ? 54.199 24.239 44.373 1.00 8.46 99 ALA A O 1
ATOM 686 N N . GLU A 1 115 ? 52.881 25.443 42.995 1.00 8.42 100 GLU A N 1
ATOM 687 C CA . GLU A 1 115 ? 52.357 24.286 42.263 1.00 8.75 100 GLU A CA 1
ATOM 688 C C . GLU A 1 115 ? 52.726 24.358 40.794 1.00 8.74 100 GLU A C 1
ATOM 689 O O . GLU A 1 115 ? 52.641 23.362 40.082 1.00 8.73 100 GLU A O 1
ATOM 695 N N . ARG A 1 116 ? 53.124 25.546 40.340 1.00 8.76 101 ARG A N 1
ATOM 696 C CA . ARG A 1 116 ? 53.501 25.788 38.950 1.00 9.18 101 ARG A CA 1
ATOM 697 C C . ARG A 1 116 ? 54.701 26.718 38.916 1.00 9.16 101 ARG A C 1
ATOM 698 O O . ARG A 1 116 ? 54.823 27.623 39.748 1.00 9.06 101 ARG A O 1
ATOM 706 N N . VAL A 1 117 ? 55.594 26.481 37.959 1.00 9.12 102 VAL A N 1
ATOM 707 C CA . VAL A 1 117 ? 56.817 27.274 37.826 1.00 9.99 102 VAL A CA 1
ATOM 708 C C . VAL A 1 117 ? 57.016 27.663 36.372 1.00 10.20 102 VAL A C 1
ATOM 709 O O . VAL A 1 117 ? 56.939 26.808 35.479 1.00 10.77 102 VAL A O 1
ATOM 713 N N . LEU A 1 118 ? 57.280 28.941 36.142 1.00 9.82 103 LEU A N 1
ATOM 714 C CA . LEU A 1 118 ? 57.651 29.452 34.822 1.00 10.10 103 LEU A CA 1
ATOM 715 C C . LEU A 1 118 ? 59.087 29.957 34.890 1.00 9.55 103 LEU A C 1
ATOM 716 O O . LEU A 1 118 ? 59.431 30.742 35.776 1.00 9.66 103 LEU A O 1
ATOM 721 N N . PHE A 1 119 ? 59.933 29.490 33.976 1.00 8.87 104 PHE A N 1
ATOM 722 C CA . PHE A 1 119 ? 61.336 29.894 33.948 1.00 8.92 104 PHE A CA 1
ATOM 723 C C . PHE A 1 119 ? 61.607 30.969 32.903 1.00 9.15 104 PHE A C 1
ATOM 724 O O . PHE A 1 119 ? 61.046 30.939 31.793 1.00 9.97 104 PHE A O 1
ATOM 732 N N . MET A 1 120 ? 62.471 31.910 33.267 1.00 9.34 105 MET A N 1
ATOM 733 C CA . MET A 1 120 ? 62.900 32.985 32.366 1.00 9.86 105 MET A CA 1
ATOM 734 C C . MET A 1 120 ? 64.422 33.115 32.501 1.00 9.46 105 MET A C 1
ATOM 735 O O . MET A 1 120 ? 65.074 32.224 33.051 1.00 8.76 105 MET A O 1
ATOM 740 N N . ASN A 1 121 ? 64.992 34.215 32.014 1.00 9.57 106 ASN A N 1
ATOM 741 C CA . ASN A 1 121 ? 66.446 34.397 32.076 1.00 10.35 106 ASN A CA 1
ATOM 742 C C . ASN A 1 121 ? 66.879 35.277 33.225 1.00 10.63 106 ASN A C 1
ATOM 743 O O . ASN A 1 121 ? 67.841 34.962 33.933 1.00 13.38 106 ASN A O 1
ATOM 748 N N . SER A 1 122 ? 66.154 36.361 33.452 1.00 9.66 107 SER A N 1
ATOM 749 C CA . SER A 1 122 ? 66.574 37.378 34.407 1.00 8.89 107 SER A CA 1
ATOM 750 C C . SER A 1 122 ? 65.499 37.656 35.451 1.00 8.18 107 SER A C 1
ATOM 751 O O . SER A 1 122 ? 64.319 37.322 35.258 1.00 7.60 107 SER A O 1
ATOM 754 N N . GLY A 1 123 ? 65.895 38.295 36.541 1.00 7.91 108 GLY A N 1
ATOM 755 C CA . GLY A 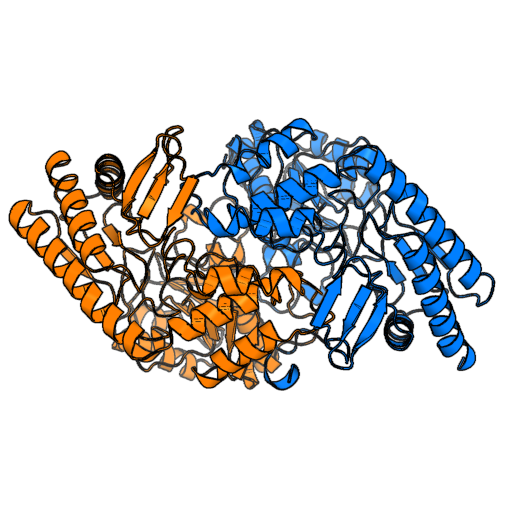1 123 ? 64.929 38.702 37.556 1.00 7.74 108 GLY A CA 1
ATOM 756 C C . GLY A 1 123 ? 63.909 39.677 37.001 1.00 7.69 108 GLY A C 1
ATOM 757 O O . GLY A 1 123 ? 62.727 39.598 37.337 1.00 7.68 108 GLY A O 1
ATOM 758 N N . THR A 1 124 ? 64.354 40.589 36.141 1.00 7.66 109 THR A N 1
ATOM 759 C CA . THR A 1 124 ? 63.454 41.535 35.502 1.00 7.65 109 THR A CA 1
ATOM 760 C C . THR A 1 124 ? 62.392 40.782 34.717 1.00 7.27 109 THR A C 1
ATOM 761 O O . THR A 1 124 ? 61.210 41.097 34.821 1.00 6.93 109 THR A O 1
ATOM 765 N N . GLU A 1 125 ? 62.795 39.781 33.941 1.00 7.14 110 GLU A N 1
ATOM 766 C CA . GLU A 1 125 ? 61.811 39.007 33.198 1.00 7.30 110 GLU A CA 1
ATOM 767 C C . GLU A 1 125 ? 60.842 38.228 34.095 1.00 6.75 110 GLU A C 1
ATOM 768 O O . GLU A 1 125 ? 59.649 38.130 33.795 1.00 6.48 110 GLU A O 1
ATOM 774 N N . ALA A 1 126 ? 61.340 37.655 35.189 1.00 6.37 111 ALA A N 1
ATOM 775 C CA . ALA A 1 126 ? 60.475 36.953 36.140 1.00 6.12 111 ALA A CA 1
ATOM 776 C C . ALA A 1 126 ? 59.452 37.910 36.736 1.00 5.98 111 ALA A C 1
ATOM 777 O O . ALA A 1 126 ? 58.278 37.572 36.851 1.00 5.86 111 ALA A O 1
ATOM 779 N N . ASN A 1 127 ? 59.904 39.105 37.105 1.00 6.07 112 ASN A N 1
ATOM 780 C CA . ASN A 1 127 ? 58.989 40.117 37.619 1.00 6.30 112 ASN A CA 1
ATOM 781 C C . ASN A 1 127 ? 57.995 40.597 36.574 1.00 6.32 112 ASN A C 1
ATOM 782 O O . ASN A 1 127 ? 56.816 40.744 36.880 1.00 6.32 112 ASN A O 1
ATOM 787 N N . GLU A 1 128 ? 58.440 40.801 35.339 1.00 6.48 113 GLU A N 1
ATOM 788 C CA . GLU A 1 128 ? 57.496 41.111 34.252 1.00 6.97 113 GLU A CA 1
ATOM 789 C C . GLU A 1 128 ? 56.386 40.064 34.196 1.00 6.74 113 GLU A C 1
ATOM 790 O O . GLU A 1 128 ? 55.198 40.399 34.113 1.00 6.60 113 GLU A O 1
ATOM 796 N N . THR A 1 129 ? 56.783 38.794 34.234 1.00 6.79 114 THR A N 1
ATOM 797 C CA . THR A 1 129 ? 55.832 37.693 34.173 1.00 6.93 114 THR A CA 1
ATOM 798 C C . THR A 1 129 ? 54.875 37.717 35.367 1.00 6.42 114 THR A C 1
ATOM 799 O O . THR A 1 129 ? 53.668 37.547 35.207 1.00 6.16 114 THR A O 1
ATOM 803 N N . ALA A 1 130 ? 55.417 37.937 36.558 1.00 5.84 115 ALA A N 1
ATOM 804 C CA . ALA A 1 130 ? 54.607 38.004 37.777 1.00 5.59 115 ALA A CA 1
ATOM 805 C C . ALA A 1 130 ? 53.597 39.140 37.744 1.00 5.36 115 ALA A C 1
ATOM 806 O O . ALA A 1 130 ? 52.433 38.948 38.111 1.00 5.25 115 ALA A O 1
ATOM 808 N N . PHE A 1 131 ? 54.042 40.312 37.288 1.00 5.21 116 PHE A N 1
ATOM 809 C CA . PHE A 1 131 ? 53.179 41.490 37.300 1.00 5.26 116 PHE A CA 1
ATOM 810 C C . PHE A 1 131 ? 52.113 41.357 36.211 1.00 5.20 116 PHE A C 1
ATOM 811 O O . PHE A 1 131 ? 50.934 41.660 36.438 1.00 5.05 116 PHE A O 1
ATOM 819 N N . LYS A 1 132 ? 52.510 40.874 35.035 1.00 5.45 117 LYS A N 1
ATOM 820 C CA . LYS A 1 132 ? 51.542 40.592 33.985 1.00 5.77 117 LYS A CA 1
ATOM 821 C C . LYS A 1 132 ? 50.537 39.536 34.425 1.00 5.63 117 LYS A C 1
ATOM 822 O O . LYS A 1 132 ? 49.343 39.682 34.167 1.00 5.81 117 LYS A O 1
ATOM 828 N N . LEU A 1 133 ? 51.008 38.496 35.117 1.00 5.60 118 LEU A N 1
ATOM 829 C CA . LEU A 1 133 ? 50.101 37.458 35.588 1.00 5.72 118 LEU A CA 1
ATOM 830 C C . LEU A 1 133 ? 49.115 38.000 36.618 1.00 5.54 118 LEU A C 1
ATOM 831 O O . LEU A 1 133 ? 47.928 37.709 36.541 1.00 5.46 118 LEU A O 1
ATOM 836 N N . ALA A 1 134 ? 49.572 38.771 37.595 1.00 5.54 119 ALA A N 1
ATOM 837 C CA . ALA A 1 134 ? 48.653 39.352 38.575 1.00 5.53 119 ALA A CA 1
ATOM 838 C C . ALA A 1 134 ? 47.606 40.231 37.880 1.00 5.37 119 ALA A C 1
ATOM 839 O O . ALA A 1 134 ? 46.412 40.180 38.201 1.00 5.23 119 ALA A O 1
ATOM 841 N N . ARG A 1 135 ? 48.042 41.020 36.900 1.00 5.31 120 ARG A N 1
ATOM 842 C CA . ARG A 1 135 ? 47.118 41.852 36.153 1.00 5.33 120 ARG A CA 1
ATOM 843 C C . ARG A 1 135 ? 46.118 40.993 35.379 1.00 5.34 120 ARG A C 1
ATOM 844 O O . ARG A 1 135 ? 44.908 41.255 35.388 1.00 5.41 120 ARG A O 1
ATOM 852 N N . HIS A 1 136 ? 46.614 39.971 34.693 1.00 5.51 121 HIS A N 1
ATOM 853 C CA . HIS A 1 136 ? 45.743 39.171 33.850 1.00 5.77 121 HIS A CA 1
ATOM 854 C C . HIS A 1 136 ? 44.771 38.338 34.637 1.00 5.64 121 HIS A C 1
ATOM 855 O O . HIS A 1 136 ? 43.597 38.217 34.275 1.00 5.60 121 HIS A O 1
ATOM 862 N N . TYR A 1 137 ? 45.241 37.773 35.747 1.00 5.78 122 TYR A N 1
ATOM 863 C CA . TYR A 1 137 ? 44.376 37.043 36.668 1.00 5.95 122 TYR A CA 1
ATOM 864 C C . TYR A 1 137 ? 43.229 37.943 37.129 1.00 5.52 122 TYR A C 1
ATOM 865 O O . TYR A 1 137 ? 42.068 37.547 37.087 1.00 5.26 122 TYR A O 1
ATOM 874 N N . ALA A 1 138 ? 43.536 39.160 37.571 1.00 5.31 123 ALA A N 1
ATOM 875 C CA . ALA A 1 138 ? 42.468 40.069 37.958 1.00 5.47 123 ALA A CA 1
ATOM 876 C C . ALA A 1 138 ? 41.499 40.356 36.824 1.00 5.52 123 ALA A C 1
ATOM 877 O O . ALA A 1 138 ? 40.285 40.398 37.015 1.00 5.42 123 ALA A O 1
ATOM 879 N N . CYS A 1 139 ? 42.042 40.588 35.634 1.00 5.64 124 CYS A N 1
ATOM 880 C CA . CYS A 1 139 ? 41.238 40.926 34.468 1.00 6.31 124 CYS A CA 1
ATOM 881 C C . CYS A 1 139 ? 40.218 39.837 34.159 1.00 6.36 124 CYS A C 1
ATOM 882 O O . CYS A 1 139 ? 39.030 40.129 33.955 1.00 6.91 124 CYS A O 1
ATOM 885 N N . VAL A 1 140 ? 40.679 38.588 34.128 1.00 6.42 125 VAL A N 1
ATOM 886 C CA . VAL A 1 140 ? 39.800 37.507 33.699 1.00 6.83 125 VAL A CA 1
ATOM 887 C C . VAL A 1 140 ? 38.981 36.885 34.819 1.00 6.79 125 VAL A C 1
ATOM 888 O O . VAL A 1 140 ? 37.914 36.335 34.549 1.00 6.95 125 VAL A O 1
ATOM 892 N N . ARG A 1 141 ? 39.454 36.982 36.063 1.00 6.68 126 ARG A N 1
ATOM 893 C CA . ARG A 1 141 ? 38.753 36.372 37.198 1.00 6.97 126 ARG A CA 1
ATOM 894 C C . ARG A 1 141 ? 37.876 37.354 37.954 1.00 6.99 126 ARG A C 1
ATOM 895 O O . ARG A 1 141 ? 36.993 36.940 38.719 1.00 6.99 126 ARG A O 1
ATOM 903 N N . HIS A 1 142 ? 38.085 38.655 37.748 1.00 6.87 127 HIS A N 1
ATOM 904 C CA . HIS A 1 142 ? 37.331 39.662 38.504 1.00 7.39 127 HIS A CA 1
ATOM 905 C C . HIS A 1 142 ? 36.749 40.725 37.623 1.00 7.33 127 HIS A C 1
ATOM 906 O O . HIS A 1 142 ? 35.526 40.821 37.487 1.00 8.23 127 HIS A O 1
ATOM 913 N N . SER A 1 143 ? 37.603 41.544 37.014 1.00 7.16 128 SER A N 1
ATOM 914 C CA . SER A 1 143 ? 37.145 42.683 36.220 1.00 7.02 128 SER A CA 1
ATOM 915 C C . SER A 1 143 ? 38.316 43.269 35.448 1.00 6.86 128 SER A C 1
ATOM 916 O O . SER A 1 143 ? 39.418 43.361 35.990 1.00 6.82 128 SER A O 1
ATOM 919 N N . PRO A 1 144 ? 38.073 43.733 34.202 1.00 6.78 129 PRO A N 1
ATOM 920 C CA . PRO A 1 144 ? 39.147 44.425 33.492 1.00 6.66 129 PRO A CA 1
ATOM 921 C C . PRO A 1 144 ? 39.552 45.742 34.164 1.00 6.28 129 PRO A C 1
ATOM 922 O O . PRO A 1 144 ? 40.590 46.301 33.846 1.00 6.32 129 PRO A O 1
ATOM 926 N N . PHE A 1 145 ? 38.731 46.230 35.092 1.00 6.02 130 PHE A N 1
ATOM 927 C CA . PHE A 1 145 ? 39.018 47.492 35.798 1.00 5.90 130 PHE A CA 1
ATOM 928 C C . PHE A 1 145 ? 39.843 47.303 37.064 1.00 5.81 130 PHE A C 1
ATOM 929 O O . PHE A 1 145 ? 40.269 48.277 37.683 1.00 5.85 130 PHE A O 1
ATOM 937 N N . LYS A 1 146 ? 40.090 46.045 37.430 1.00 5.82 131 LYS A N 1
ATOM 938 C CA . LYS A 1 146 ? 40.832 45.741 38.652 1.00 5.97 131 LYS A CA 1
ATOM 939 C C . LYS A 1 146 ? 42.327 45.746 38.319 1.00 5.81 131 LYS A C 1
ATOM 940 O O . LYS A 1 146 ? 42.929 44.696 38.052 1.00 5.69 131 LYS A O 1
ATOM 946 N N . THR A 1 147 ? 42.922 46.933 38.332 1.00 5.65 132 THR A N 1
ATOM 947 C CA . THR A 1 147 ? 44.256 47.130 37.780 1.00 5.70 132 THR A CA 1
ATOM 948 C C . THR A 1 147 ? 45.274 47.749 38.735 1.00 5.70 132 THR A C 1
ATOM 949 O O . THR A 1 147 ? 46.450 47.794 38.400 1.00 5.71 132 THR A O 1
ATOM 953 N N . LYS A 1 148 ? 44.876 48.253 39.901 1.00 5.68 133 LYS A N 1
ATOM 954 C CA . LYS A 1 148 ? 45.867 48.988 40.703 1.00 5.96 133 LYS A CA 1
ATOM 955 C C . LYS A 1 148 ? 46.909 48.022 41.264 1.00 5.79 133 LYS A C 1
ATOM 956 O O . LYS A 1 148 ? 46.565 46.953 41.773 1.00 5.87 133 LYS A O 1
ATOM 962 N N . ILE A 1 149 ? 48.171 48.429 41.178 1.00 5.83 134 ILE A N 1
ATOM 963 C CA . ILE A 1 149 ? 49.290 47.719 41.798 1.00 5.89 134 ILE A CA 1
ATOM 964 C C . ILE A 1 149 ? 49.849 48.604 42.890 1.00 5.95 134 ILE A C 1
ATOM 965 O O . ILE A 1 149 ? 50.161 49.775 42.651 1.00 5.91 134 ILE A O 1
ATOM 970 N N . ILE A 1 150 ? 49.933 48.062 44.097 1.00 5.93 135 ILE A N 1
ATOM 971 C CA . ILE A 1 150 ? 50.556 48.786 45.193 1.00 5.84 135 ILE A CA 1
ATOM 972 C C . ILE A 1 150 ? 51.990 48.309 45.327 1.00 5.55 135 ILE A C 1
ATOM 973 O O . ILE A 1 150 ? 52.242 47.096 45.403 1.00 5.51 135 ILE A O 1
ATOM 978 N N . ALA A 1 151 ? 52.926 49.253 45.353 1.00 5.40 136 ALA A N 1
ATOM 979 C CA . ALA A 1 151 ? 54.339 48.965 45.542 1.00 5.32 136 ALA A CA 1
ATOM 980 C C . ALA A 1 151 ? 54.926 49.986 46.501 1.00 5.35 136 ALA A C 1
ATOM 981 O O . ALA A 1 151 ? 54.199 50.828 47.040 1.00 5.57 136 ALA A O 1
ATOM 983 N N . PHE A 1 152 ? 56.229 49.894 46.745 1.00 5.39 137 PHE A N 1
ATOM 984 C CA . PHE A 1 152 ? 56.826 50.622 47.853 1.00 5.66 137 PHE A CA 1
ATOM 985 C C . PHE A 1 152 ? 57.945 51.550 47.462 1.00 5.92 137 PHE A C 1
ATOM 986 O O . PHE A 1 152 ? 58.751 51.235 46.602 1.00 6.13 137 PHE A O 1
ATOM 994 N N . HIS A 1 153 ? 58.006 52.712 48.110 1.00 6.25 138 HIS A N 1
ATOM 995 C CA . HIS A 1 153 ? 59.150 53.592 47.919 1.00 6.54 138 HIS A CA 1
ATOM 996 C C . HIS A 1 153 ? 60.425 52.820 48.162 1.00 6.81 138 HIS A C 1
ATOM 997 O O . HIS A 1 153 ? 60.499 51.972 49.065 1.00 6.98 138 HIS A O 1
ATOM 1004 N N . ASN A 1 154 ? 61.438 53.103 47.337 1.00 7.13 139 ASN A N 1
ATOM 1005 C CA . ASN A 1 154 ? 62.758 52.449 47.398 1.00 8.10 139 ASN A CA 1
ATOM 1006 C C . ASN A 1 154 ? 62.799 51.015 46.880 1.00 7.61 139 ASN A C 1
ATOM 1007 O O . ASN A 1 154 ? 63.845 50.372 46.918 1.00 8.33 139 ASN A O 1
ATOM 1012 N N . ALA A 1 155 ? 61.676 50.505 46.387 1.00 6.88 140 ALA A N 1
ATOM 1013 C CA . ALA A 1 155 ? 61.649 49.161 45.808 1.00 6.74 140 ALA A CA 1
ATOM 1014 C C . ALA A 1 155 ? 62.502 49.111 44.560 1.00 6.51 140 ALA A C 1
ATOM 1015 O O . ALA A 1 155 ? 62.600 50.106 43.837 1.00 6.55 140 ALA A O 1
ATOM 1017 N N . PHE A 1 156 ? 63.139 47.962 44.337 1.00 6.34 141 PHE A N 1
ATOM 1018 C CA . PHE A 1 156 ? 63.811 47.715 43.079 1.00 6.70 141 PHE A CA 1
ATOM 1019 C C . PHE A 1 156 ? 63.289 46.408 42.518 1.00 6.43 141 PHE A C 1
ATOM 1020 O O . PHE A 1 156 ? 63.375 45.380 43.203 1.00 6.35 141 PHE A O 1
ATOM 1028 N N . HIS A 1 157 ? 62.784 46.440 41.281 1.00 6.20 142 HIS A N 1
ATOM 1029 C CA . HIS A 1 157 ? 62.213 45.263 40.635 1.00 6.17 142 HIS A CA 1
ATOM 1030 C C . HIS A 1 157 ? 62.752 44.997 39.254 1.00 6.21 142 HIS A C 1
ATOM 1031 O O . HIS A 1 157 ? 62.289 44.089 38.577 1.00 6.44 142 HIS A O 1
ATOM 1038 N N . GLY A 1 158 ? 63.732 45.785 38.830 1.00 6.32 143 GLY A N 1
ATOM 1039 C CA . GLY A 1 158 ? 64.289 45.639 37.482 1.00 7.02 143 GLY A CA 1
ATOM 1040 C C . GLY A 1 158 ? 64.262 46.939 36.708 1.00 7.30 143 GLY A C 1
ATOM 1041 O O . GLY A 1 158 ? 63.771 47.965 37.201 1.00 7.34 143 GLY A O 1
ATOM 1042 N N . GLN A 1 159 ? 64.780 46.900 35.487 1.00 7.89 144 GLN A N 1
ATOM 1043 C CA . GLN A 1 159 ? 64.890 48.127 34.705 1.00 8.53 144 GLN A CA 1
ATOM 1044 C C . GLN A 1 159 ? 64.134 48.111 33.385 1.00 7.66 144 GLN A C 1
ATOM 1045 O O . GLN A 1 159 ? 64.314 49.009 32.563 1.00 7.72 144 GLN A O 1
ATOM 1051 N N . SER A 1 160 ? 63.255 47.135 33.191 1.00 6.71 145 SER A N 1
ATOM 1052 C CA . SER A 1 160 ? 62.312 47.248 32.069 1.00 6.47 145 SER A CA 1
ATOM 1053 C C . SER A 1 160 ? 61.352 48.391 32.386 1.00 6.10 145 SER A C 1
ATOM 1054 O O . SER A 1 160 ? 61.254 48.831 33.537 1.00 6.07 145 SER A O 1
ATOM 1057 N N . LEU A 1 161 ? 60.651 48.898 31.380 1.00 6.07 146 LEU A N 1
ATOM 1058 C CA . LEU A 1 161 ? 59.779 50.034 31.627 1.00 6.04 146 LEU A CA 1
ATOM 1059 C C . LEU A 1 161 ? 58.737 49.695 32.703 1.00 5.75 146 LEU A C 1
ATOM 1060 O O . LEU A 1 161 ? 58.488 50.490 33.614 1.00 5.93 146 LEU A O 1
ATOM 1065 N N . PHE A 1 162 ? 58.112 48.534 32.599 1.00 5.53 147 PHE A N 1
ATOM 1066 C CA . PHE A 1 162 ? 57.086 48.168 33.571 1.00 5.56 147 PHE A CA 1
ATOM 1067 C C . PHE A 1 162 ? 57.694 47.918 34.943 1.00 5.43 147 PHE A C 1
ATOM 1068 O O . PHE A 1 162 ? 57.205 48.417 35.948 1.00 5.48 147 PHE A O 1
ATOM 1076 N N . THR A 1 163 ? 58.778 47.146 35.005 1.00 5.40 148 THR A N 1
ATOM 1077 C CA . THR A 1 163 ? 59.327 46.819 36.318 1.00 5.60 148 THR A CA 1
ATOM 1078 C C . THR A 1 163 ? 59.932 48.023 37.022 1.00 5.58 148 THR A C 1
ATOM 1079 O O . THR A 1 163 ? 59.798 48.124 38.238 1.00 5.61 148 THR A O 1
ATOM 1083 N N . VAL A 1 164 ? 60.518 48.962 36.284 1.00 5.65 149 VAL A N 1
ATOM 1084 C CA . VAL A 1 164 ? 61.105 50.161 36.893 1.00 5.83 149 VAL A CA 1
ATOM 1085 C C . VAL A 1 164 ? 59.989 51.107 37.368 1.00 5.74 149 VAL A C 1
ATOM 1086 O O . VAL A 1 164 ? 60.191 51.911 38.291 1.00 5.89 149 VAL A O 1
ATOM 1090 N N . SER A 1 165 ? 58.819 51.034 36.727 1.00 5.67 150 SER A N 1
ATOM 1091 C CA . SER A 1 165 ? 57.678 51.835 37.151 1.00 5.74 150 SER A CA 1
ATOM 1092 C C . SER A 1 165 ? 57.034 51.244 38.403 1.00 5.68 150 SER A C 1
ATOM 1093 O O . SER A 1 165 ? 56.507 51.984 39.218 1.00 5.85 150 SER A O 1
ATOM 1096 N N . VAL A 1 166 ? 57.074 49.922 38.551 1.00 5.61 151 VAL A N 1
ATOM 1097 C CA . VAL A 1 166 ? 56.670 49.282 39.799 1.00 5.76 151 VAL A CA 1
ATOM 1098 C C . VAL A 1 166 ? 57.718 49.555 40.878 1.00 5.94 151 VAL A C 1
ATOM 1099 O O . VAL A 1 166 ? 57.383 49.788 42.049 1.00 6.12 151 VAL A O 1
ATOM 1103 N N . GLY A 1 167 ? 58.987 49.581 40.483 1.00 5.95 152 GLY A N 1
ATOM 1104 C CA . GLY A 1 167 ? 60.060 50.039 41.376 1.00 6.23 152 GLY A CA 1
ATOM 1105 C C . GLY A 1 167 ? 59.771 51.416 41.949 1.00 6.53 152 GLY A C 1
ATOM 1106 O O . GLY A 1 167 ? 58.981 52.176 41.376 1.00 6.52 152 GLY A O 1
ATOM 1107 N N . GLY A 1 168 ? 60.390 51.724 43.087 1.00 7.05 153 GLY A N 1
ATOM 1108 C CA . GLY A 1 168 ? 60.017 52.880 43.901 1.00 7.84 153 GLY A CA 1
ATOM 1109 C C . GLY A 1 168 ? 61.042 53.994 43.928 1.00 8.62 153 GLY A C 1
ATOM 1110 O O . GLY A 1 168 ? 61.163 54.704 44.929 1.00 8.83 153 GLY A O 1
ATOM 1111 N N . GLN A 1 169 ? 61.778 54.136 42.829 1.00 9.18 154 GLN A N 1
ATOM 1112 C CA A GLN A 1 169 ? 62.785 55.193 42.688 0.50 10.19 154 GLN A CA 1
ATOM 1113 C CA B GLN A 1 169 ? 62.783 55.178 42.684 0.50 10.17 154 GLN A CA 1
ATOM 1114 C C . GLN A 1 169 ? 62.477 55.992 41.426 1.00 10.33 154 GLN A C 1
ATOM 1115 O O . GLN A 1 169 ? 62.859 55.600 40.315 1.00 9.63 154 GLN A O 1
ATOM 1126 N N . PRO A 1 170 ? 61.751 57.117 41.587 1.00 10.86 155 PRO A N 1
ATOM 1127 C CA . PRO A 1 170 ? 61.361 57.927 40.430 1.00 11.66 155 PRO A CA 1
ATOM 1128 C C . PRO A 1 170 ? 62.525 58.325 39.527 1.00 12.14 155 PRO A C 1
ATOM 1129 O O . PRO A 1 170 ? 62.336 58.454 38.313 1.00 11.92 155 PRO A O 1
ATOM 1133 N N . LYS A 1 171 ? 63.718 58.510 40.091 1.00 12.59 156 LYS A N 1
ATOM 1134 C CA . LYS A 1 171 ? 64.911 58.883 39.312 1.00 13.44 156 LYS A CA 1
ATOM 1135 C C . LYS A 1 171 ? 65.182 57.878 38.197 1.00 13.36 156 LYS A C 1
ATOM 1136 O O . LYS A 1 171 ? 65.688 58.244 37.136 1.00 15.02 156 LYS A O 1
ATOM 1138 N N . TYR A 1 172 ? 64.821 56.618 38.434 1.00 12.47 157 TYR A N 1
ATOM 1139 C CA . TYR A 1 172 ? 65.104 55.552 37.479 1.00 11.74 157 TYR A CA 1
ATOM 1140 C C . TYR A 1 172 ? 63.961 55.289 36.511 1.00 10.07 157 TYR A C 1
ATOM 1141 O O . TYR A 1 172 ? 64.165 54.659 35.476 1.00 9.32 157 TYR A O 1
ATOM 1150 N N . SER A 1 173 ? 62.757 55.745 36.843 1.00 8.56 158 SER A N 1
ATOM 1151 C CA . SER A 1 173 ? 61.616 55.554 35.939 1.00 8.19 158 SER A CA 1
ATOM 1152 C C . SER A 1 173 ? 61.254 56.802 35.131 1.00 7.51 158 SER A C 1
ATOM 1153 O O . SER A 1 173 ? 60.503 56.696 34.168 1.00 7.50 158 SER A O 1
ATOM 1156 N N . ASP A 1 174 ? 61.772 57.966 35.534 1.00 7.17 159 ASP A N 1
ATOM 1157 C CA . ASP A 1 174 ? 61.579 59.217 34.775 1.00 7.15 159 ASP A CA 1
ATOM 1158 C C . ASP A 1 174 ? 62.347 59.189 33.465 1.00 6.99 159 ASP A C 1
ATOM 1159 O O . ASP A 1 174 ? 63.459 58.654 33.398 1.00 7.28 159 ASP A O 1
ATOM 1164 N N . GLY A 1 175 ? 61.769 59.789 32.440 1.00 6.74 160 GLY A N 1
ATOM 1165 C CA . GLY A 1 175 ? 62.520 60.122 31.225 1.00 6.89 160 GLY A CA 1
ATOM 1166 C C . GLY A 1 175 ? 62.474 59.116 30.103 1.00 6.72 160 GLY A C 1
ATOM 1167 O O . GLY A 1 175 ? 63.278 59.199 29.177 1.00 6.83 160 GLY A O 1
ATOM 1168 N N . PHE A 1 176 ? 61.515 58.200 30.155 1.00 6.33 161 PHE A N 1
ATOM 1169 C CA . PHE A 1 176 ? 61.353 57.173 29.110 1.00 6.21 161 PHE A CA 1
ATOM 1170 C C . PHE A 1 176 ? 60.000 57.242 28.429 1.00 6.02 161 PHE A C 1
ATOM 1171 O O . PHE A 1 176 ? 59.584 56.293 27.776 1.00 6.08 161 PHE A O 1
ATOM 1179 N N . GLY A 1 177 ? 59.317 58.373 28.583 1.00 5.78 162 GLY A N 1
ATOM 1180 C CA . GLY A 1 177 ? 57.981 58.541 28.018 1.00 5.94 162 GLY A CA 1
ATOM 1181 C C . GLY A 1 177 ? 56.921 57.890 28.897 1.00 5.86 162 GLY A C 1
ATOM 1182 O O . GLY A 1 177 ? 57.180 57.506 30.043 1.00 6.06 162 GLY A O 1
ATOM 1183 N N . PRO A 1 178 ? 55.710 57.741 28.357 1.00 5.69 163 PRO A N 1
ATOM 1184 C CA . PRO A 1 178 ? 54.595 57.384 29.242 1.00 5.92 163 PRO A CA 1
ATOM 1185 C C . PRO A 1 178 ? 54.752 56.035 29.940 1.00 5.98 163 PRO A C 1
ATOM 1186 O O . PRO A 1 178 ? 54.957 55.009 29.295 1.00 6.01 163 PRO A O 1
ATOM 1190 N N . LYS A 1 179 ? 54.638 56.052 31.261 1.00 6.22 164 LYS A N 1
ATOM 1191 C CA . LYS A 1 179 ? 54.856 54.858 32.073 1.00 6.40 164 LYS A CA 1
ATOM 1192 C C . LYS A 1 179 ? 53.581 54.036 32.096 1.00 6.19 164 LYS A C 1
ATOM 1193 O O . LYS A 1 179 ? 52.508 54.592 32.038 1.00 6.06 164 LYS A O 1
ATOM 1199 N N . PRO A 1 180 ? 53.690 52.706 32.208 1.00 6.12 165 PRO A N 1
ATOM 1200 C CA . PRO A 1 180 ? 52.475 51.922 32.454 1.00 6.17 165 PRO A CA 1
ATOM 1201 C C . PRO A 1 180 ? 51.786 52.441 33.724 1.00 5.78 165 PRO A C 1
ATOM 1202 O O . PRO A 1 180 ? 52.436 52.606 34.763 1.00 5.93 165 PRO A O 1
ATOM 1206 N N . ALA A 1 181 ? 50.487 52.734 33.628 1.00 5.46 166 ALA A N 1
ATOM 1207 C CA . ALA A 1 181 ? 49.747 53.424 34.685 1.00 5.45 166 ALA A CA 1
ATOM 1208 C C . ALA A 1 181 ? 49.219 52.464 35.755 1.00 5.49 166 ALA A C 1
ATOM 1209 O O . ALA A 1 181 ? 49.409 51.241 35.683 1.00 5.23 166 ALA A O 1
ATOM 1211 N N . ASP A 1 182 ? 48.524 53.038 36.732 1.00 5.55 167 ASP A N 1
ATOM 1212 C CA . ASP A 1 182 ? 47.855 52.275 37.805 1.00 5.89 167 ASP A CA 1
ATOM 1213 C C . ASP A 1 182 ? 48.816 51.567 38.753 1.00 5.98 167 ASP A C 1
ATOM 1214 O O . ASP A 1 182 ? 48.558 50.449 39.219 1.00 6.06 167 ASP A O 1
ATOM 1219 N N . ILE A 1 183 ? 49.907 52.261 39.048 1.00 6.38 168 ILE A N 1
ATOM 1220 C CA . ILE A 1 183 ? 50.853 51.830 40.063 1.00 6.84 168 ILE A CA 1
ATOM 1221 C C . ILE A 1 183 ? 50.917 52.909 41.136 1.00 6.86 168 ILE A C 1
ATOM 1222 O O . ILE A 1 183 ? 51.112 54.085 40.839 1.00 6.96 168 ILE A O 1
ATOM 1227 N N . ILE A 1 184 ? 50.700 52.517 42.386 1.00 7.02 169 ILE A N 1
ATOM 1228 C CA . ILE A 1 184 ? 50.686 53.431 43.528 1.00 7.71 169 ILE A CA 1
ATOM 1229 C C . ILE A 1 184 ? 51.813 53.062 44.484 1.00 7.28 169 ILE A C 1
ATOM 1230 O O . ILE A 1 184 ? 51.914 51.897 44.899 1.00 7.32 169 ILE A O 1
ATOM 1235 N N . HIS A 1 185 ? 52.631 54.045 44.865 1.00 6.90 170 HIS A N 1
ATOM 1236 C CA . HIS A 1 185 ? 53.717 53.822 45.830 1.00 6.66 170 HIS A CA 1
ATOM 1237 C C . HIS A 1 185 ? 53.450 54.412 47.185 1.00 6.35 170 HIS A C 1
ATOM 1238 O O . HIS A 1 185 ? 53.034 55.575 47.309 1.00 6.47 170 HIS A O 1
ATOM 1245 N N . VAL A 1 186 ? 53.690 53.607 48.222 1.00 6.21 171 VAL A N 1
ATOM 1246 C CA . VAL A 1 186 ? 53.599 54.040 49.612 1.00 6.55 171 VAL A CA 1
ATOM 1247 C C . VAL A 1 186 ? 54.898 53.621 50.319 1.00 6.48 171 VAL A C 1
ATOM 1248 O O . VAL A 1 186 ? 55.678 52.845 49.774 1.00 6.19 171 VAL A O 1
ATOM 1252 N N . PRO A 1 187 ? 55.139 54.104 51.552 1.00 6.35 172 PRO A N 1
ATOM 1253 C CA . PRO A 1 187 ? 56.393 53.747 52.244 1.00 6.46 172 PRO A CA 1
ATOM 1254 C C . PRO A 1 187 ? 56.464 52.273 52.633 1.00 6.24 172 PRO A C 1
ATOM 1255 O O . PRO A 1 187 ? 55.476 51.690 53.059 1.00 6.42 172 PRO A O 1
ATOM 1259 N N . PHE A 1 188 ? 57.640 51.682 52.432 1.00 6.36 173 PHE A N 1
ATOM 1260 C CA . PHE A 1 188 ? 57.890 50.333 52.916 1.00 6.44 173 PHE A CA 1
ATOM 1261 C C . PHE A 1 188 ? 57.637 50.281 54.423 1.00 6.66 173 PHE A C 1
ATOM 1262 O O . PHE A 1 188 ? 57.935 51.236 55.149 1.00 7.00 173 PHE A O 1
ATOM 1270 N N . ASN A 1 189 ? 57.027 49.189 54.872 1.00 6.68 174 ASN A N 1
ATOM 1271 C CA . ASN A 1 189 ? 56.708 48.979 56.285 1.00 7.07 174 ASN A CA 1
ATOM 1272 C C . ASN A 1 189 ? 55.569 49.836 56.823 1.00 7.57 174 ASN A C 1
ATOM 1273 O O . ASN A 1 189 ? 55.320 49.827 58.027 1.00 8.41 174 ASN A O 1
ATOM 1278 N N . ASP A 1 190 ? 54.863 50.555 55.953 1.00 7.53 175 ASP A N 1
ATOM 1279 C CA . ASP A 1 190 ? 53.733 51.392 56.389 1.00 7.68 175 ASP A CA 1
ATOM 1280 C C . ASP A 1 190 ? 52.418 50.687 56.053 1.00 7.57 175 ASP A C 1
ATOM 1281 O O . ASP A 1 190 ? 51.845 50.868 54.963 1.00 7.35 175 ASP A O 1
ATOM 1286 N N . LEU A 1 191 ? 51.957 49.845 56.972 1.00 7.56 176 LEU A N 1
ATOM 1287 C CA . LEU A 1 191 ? 50.757 49.072 56.724 1.00 7.69 176 LEU A CA 1
ATOM 1288 C C . LEU A 1 191 ? 49.523 49.968 56.617 1.00 7.82 176 LEU A C 1
ATOM 1289 O O . LEU A 1 191 ? 48.669 49.739 55.763 1.00 7.84 176 LEU A O 1
ATOM 1294 N N . HIS A 1 192 ? 49.431 51.004 57.449 1.00 8.01 177 HIS A N 1
ATOM 1295 C CA . HIS A 1 192 ? 48.306 51.921 57.326 1.00 8.77 177 HIS A CA 1
ATOM 1296 C C . HIS A 1 192 ? 48.182 52.515 55.938 1.00 8.00 177 HIS A C 1
ATOM 1297 O O . HIS A 1 192 ? 47.077 52.623 55.397 1.00 7.99 177 HIS A O 1
ATOM 1304 N N . ALA A 1 193 ? 49.298 52.936 55.350 1.00 7.37 178 ALA A N 1
ATOM 1305 C CA . ALA A 1 193 ? 49.267 53.479 53.996 1.00 7.24 178 ALA A CA 1
ATOM 1306 C C . ALA A 1 193 ? 48.748 52.490 52.963 1.00 7.13 178 ALA A C 1
ATOM 1307 O O . ALA A 1 193 ? 48.021 52.880 52.056 1.00 7.16 178 ALA A O 1
ATOM 1309 N N . VAL A 1 194 ? 49.128 51.222 53.087 1.00 6.93 179 VAL A N 1
ATOM 1310 C CA . VAL A 1 194 ? 48.632 50.199 52.190 1.00 7.05 179 VAL A CA 1
ATOM 1311 C C . VAL A 1 194 ? 47.127 50.055 52.352 1.00 7.53 179 VAL A C 1
ATOM 1312 O O . VAL A 1 194 ? 46.405 50.011 51.368 1.00 7.34 179 VAL A O 1
ATOM 1316 N N . LYS A 1 195 ? 46.660 49.995 53.593 1.00 8.04 180 LYS A N 1
ATOM 1317 C CA . LYS A 1 195 ? 45.225 49.895 53.851 1.00 8.85 180 LYS A CA 1
ATOM 1318 C C . LYS A 1 195 ? 44.474 51.051 53.210 1.00 8.79 180 LYS A C 1
ATOM 1319 O O . LYS A 1 195 ? 43.378 50.861 52.667 1.00 9.15 180 LYS A O 1
ATOM 1325 N N . ALA A 1 196 ? 45.070 52.234 53.280 1.00 8.33 181 ALA A N 1
ATOM 1326 C CA . ALA A 1 196 ? 44.441 53.446 52.781 1.00 8.35 181 ALA A CA 1
ATOM 1327 C C . ALA A 1 196 ? 44.237 53.441 51.271 1.00 8.36 181 ALA A C 1
ATOM 1328 O O . ALA A 1 196 ? 43.234 53.977 50.784 1.00 8.98 181 ALA A O 1
ATOM 1330 N N . VAL A 1 197 ? 45.185 52.862 50.532 1.00 8.01 182 VAL A N 1
ATOM 1331 C CA . VAL A 1 197 ? 45.119 52.923 49.075 1.00 7.88 182 VAL A CA 1
ATOM 1332 C C . VAL A 1 197 ? 44.445 51.708 48.435 1.00 7.86 182 VAL A C 1
ATOM 1333 O O . VAL A 1 197 ? 44.037 51.773 47.275 1.00 8.13 182 VAL A O 1
ATOM 1337 N N . MET A 1 198 ? 44.350 50.597 49.150 1.00 7.45 183 MET A N 1
ATOM 1338 C CA . MET A 1 198 ? 43.804 49.388 48.559 1.00 7.40 183 MET A CA 1
ATOM 1339 C C . MET A 1 198 ? 42.291 49.427 48.517 1.00 7.38 183 MET A C 1
ATOM 1340 O O . MET A 1 198 ? 41.628 50.010 49.387 1.00 8.06 183 MET A O 1
ATOM 1345 N N . ASP A 1 199 ? 41.753 48.779 47.491 1.00 7.02 184 ASP A N 1
ATOM 1346 C CA . ASP A 1 199 ? 40.317 48.735 47.266 1.00 7.10 184 ASP A CA 1
ATOM 1347 C C . ASP A 1 199 ? 39.982 47.579 46.332 1.00 6.96 184 ASP A C 1
ATOM 1348 O O . ASP A 1 199 ? 40.843 46.777 45.958 1.00 6.82 184 ASP A O 1
ATOM 1353 N N . ASP A 1 200 ? 38.714 47.485 45.955 1.00 7.13 185 ASP A N 1
ATOM 1354 C CA . ASP A 1 200 ? 38.279 46.398 45.095 1.00 7.72 185 ASP A CA 1
ATOM 1355 C C . ASP A 1 200 ? 38.840 46.484 43.670 1.00 7.02 185 ASP A C 1
ATOM 1356 O O . ASP A 1 200 ? 38.749 45.527 42.904 1.00 7.11 185 ASP A O 1
ATOM 1361 N N . HIS A 1 201 ? 39.436 47.625 43.334 1.00 6.62 186 HIS A N 1
ATOM 1362 C CA . HIS A 1 201 ? 40.091 47.823 42.036 1.00 6.40 186 HIS A CA 1
ATOM 1363 C C . HIS A 1 201 ? 41.573 47.529 42.075 1.00 6.25 186 HIS A C 1
ATOM 1364 O O . HIS A 1 201 ? 42.298 47.814 41.104 1.00 6.40 186 HIS A O 1
ATOM 1371 N N . THR A 1 202 ? 42.034 46.920 43.170 1.00 6.07 187 THR A N 1
ATOM 1372 C CA . THR A 1 202 ? 43.446 46.605 43.359 1.00 5.99 187 THR A CA 1
ATOM 1373 C C . THR A 1 202 ? 43.700 45.164 42.939 1.00 5.80 187 THR A C 1
ATOM 1374 O O . THR A 1 202 ? 43.014 44.251 43.397 1.00 5.84 187 THR A O 1
ATOM 1378 N N . CYS A 1 203 ? 44.684 44.956 42.056 1.00 5.62 188 CYS A N 1
ATOM 1379 C CA . CYS A 1 203 ? 45.008 43.599 41.607 1.00 5.75 188 CYS A CA 1
ATOM 1380 C C . CYS A 1 203 ? 46.186 42.967 42.343 1.00 5.71 188 CYS A C 1
ATOM 1381 O O . CYS A 1 203 ? 46.314 41.749 42.344 1.00 5.79 188 CYS A O 1
ATOM 1384 N N . ALA A 1 204 ? 47.076 43.772 42.916 1.00 5.41 189 ALA A N 1
ATOM 1385 C CA . ALA A 1 204 ? 48.315 43.208 43.479 1.00 5.30 189 ALA A CA 1
ATOM 1386 C C . ALA A 1 204 ? 48.957 44.154 44.456 1.00 5.29 189 ALA A C 1
ATOM 1387 O O . ALA A 1 204 ? 48.846 45.379 44.319 1.00 5.56 189 ALA A O 1
ATOM 1389 N N . VAL A 1 205 ? 49.656 43.549 45.420 1.00 5.19 190 VAL A N 1
ATOM 1390 C CA . VAL A 1 205 ? 50.653 44.236 46.221 1.00 5.11 190 VAL A CA 1
ATOM 1391 C C . VAL A 1 205 ? 51.972 43.551 45.903 1.00 5.00 190 VAL A C 1
ATOM 1392 O O . VAL A 1 205 ? 52.079 42.322 46.012 1.00 5.22 190 VAL A O 1
ATOM 1396 N N . VAL A 1 206 ? 52.950 44.349 45.480 1.00 5.07 191 VAL A N 1
ATOM 1397 C CA . VAL A 1 206 ? 54.290 43.857 45.126 1.00 5.32 191 VAL A CA 1
ATOM 1398 C C . VAL A 1 206 ? 55.283 44.327 46.172 1.00 5.39 191 VAL A C 1
ATOM 1399 O O . VAL A 1 206 ? 55.387 45.522 46.427 1.00 5.31 191 VAL A O 1
ATOM 1403 N N . VAL A 1 207 ? 56.019 43.388 46.760 1.00 5.43 192 VAL A N 1
ATOM 1404 C CA . VAL A 1 207 ? 56.932 43.745 47.836 1.00 5.65 192 VAL A CA 1
ATOM 1405 C C . VAL A 1 207 ? 58.157 42.838 47.828 1.00 5.68 192 VAL A C 1
ATOM 1406 O O . VAL A 1 207 ? 58.073 41.645 47.526 1.00 5.66 192 VAL A O 1
ATOM 1410 N N . GLU A 1 208 ? 59.297 43.437 48.136 1.00 5.79 193 GLU A N 1
ATOM 1411 C CA . GLU A 1 208 ? 60.499 42.659 48.479 1.00 6.24 193 GLU A CA 1
ATOM 1412 C C . GLU A 1 208 ? 60.452 42.388 49.986 1.00 6.29 193 GLU A C 1
ATOM 1413 O O . GLU A 1 208 ? 60.409 43.347 50.777 1.00 6.11 193 GLU A O 1
ATOM 1419 N N . PRO A 1 209 ? 60.469 41.112 50.418 1.00 6.31 194 PRO A N 1
ATOM 1420 C CA . PRO A 1 209 ? 60.431 40.883 51.873 1.00 6.76 194 PRO A CA 1
ATOM 1421 C C . PRO A 1 209 ? 61.568 41.609 52.612 1.00 7.06 194 PRO A C 1
ATOM 1422 O O . PRO A 1 209 ? 61.363 42.096 53.731 1.00 7.23 194 PRO A O 1
ATOM 1426 N N . ILE A 1 210 ? 62.742 41.703 51.996 1.00 7.43 195 ILE A N 1
ATOM 1427 C CA . ILE A 1 210 ? 63.784 42.630 52.418 1.00 8.11 195 ILE A CA 1
ATOM 1428 C C . ILE A 1 210 ? 64.134 43.459 51.204 1.00 8.13 195 ILE A C 1
ATOM 1429 O O . ILE A 1 210 ? 64.431 42.907 50.153 1.00 8.09 195 ILE A O 1
ATOM 1434 N N . GLN A 1 211 ? 64.100 44.775 51.339 1.00 8.34 196 GLN A N 1
ATOM 1435 C CA . GLN A 1 211 ? 64.536 45.641 50.250 1.00 9.25 196 GLN A CA 1
ATOM 1436 C C . GLN A 1 211 ? 66.061 45.691 50.246 1.00 9.92 196 GLN A C 1
ATOM 1437 O O . GLN A 1 211 ? 66.659 46.323 51.112 1.00 10.80 196 GLN A O 1
ATOM 1443 N N . GLY A 1 212 ? 66.680 45.023 49.284 1.00 10.99 197 GLY A N 1
ATOM 1444 C CA . GLY A 1 212 ? 68.139 44.933 49.248 1.00 11.77 197 GLY A CA 1
ATOM 1445 C C . GLY A 1 212 ? 68.768 46.240 48.797 1.00 12.06 197 GLY A C 1
ATOM 1446 O O . GLY A 1 212 ? 69.558 46.850 49.530 1.00 12.89 197 GLY A O 1
ATOM 1447 N N . GLU A 1 213 ? 68.423 46.667 47.587 1.00 12.84 198 GLU A N 1
ATOM 1448 C CA . GLU A 1 213 ? 68.916 47.937 47.051 1.00 13.50 198 GLU A CA 1
ATOM 1449 C C . GLU A 1 213 ? 68.522 49.113 47.938 1.00 13.33 198 GLU A C 1
ATOM 1450 O O . GLU A 1 213 ? 69.330 50.020 48.175 1.00 12.77 198 GLU A O 1
ATOM 1456 N N . GLY A 1 214 ? 67.303 49.059 48.475 1.00 12.84 199 GLY A N 1
ATOM 1457 C CA . GLY A 1 214 ? 66.759 50.132 49.317 1.00 12.80 199 GLY A CA 1
ATOM 1458 C C . GLY A 1 214 ? 67.262 50.141 50.753 1.00 12.69 199 GLY A C 1
ATOM 1459 O O . GLY A 1 214 ? 66.488 50.199 51.704 1.00 14.02 199 GLY A O 1
ATOM 1460 N N . GLY A 1 215 ? 68.569 50.051 50.921 1.00 12.11 200 GLY A N 1
ATOM 1461 C CA . GLY A 1 215 ? 69.173 50.193 52.238 1.00 11.36 200 GLY A CA 1
ATOM 1462 C C . GLY A 1 215 ? 69.115 48.962 53.124 1.00 10.39 200 GLY A C 1
ATOM 1463 O O . GLY A 1 215 ? 69.326 49.073 54.331 1.00 10.73 200 GLY A O 1
ATOM 1464 N N . VAL A 1 216 ? 68.857 47.790 52.536 1.00 10.25 201 VAL A N 1
ATOM 1465 C CA . VAL A 1 216 ? 68.779 46.519 53.292 1.00 10.22 201 VAL A CA 1
ATOM 1466 C C . VAL A 1 216 ? 67.772 46.658 54.443 1.00 9.93 201 VAL A C 1
ATOM 1467 O O . VAL A 1 216 ? 68.130 46.574 55.631 1.00 10.40 201 VAL A O 1
ATOM 1471 N N . GLN A 1 217 ? 66.515 46.897 54.085 1.00 9.80 202 GLN A N 1
ATOM 1472 C CA . GLN A 1 217 ? 65.461 47.084 55.068 1.00 9.94 202 GLN A CA 1
ATOM 1473 C C . GLN A 1 217 ? 64.516 45.896 55.045 1.00 8.92 202 GLN A C 1
ATOM 1474 O O . GLN A 1 217 ? 63.914 45.591 54.024 1.00 8.39 202 GLN A O 1
ATOM 1480 N N . ALA A 1 218 ? 64.390 45.219 56.178 1.00 8.11 203 ALA A N 1
ATOM 1481 C CA . ALA A 1 218 ? 63.521 44.065 56.282 1.00 7.61 203 ALA A CA 1
ATOM 1482 C C . ALA A 1 218 ? 62.095 44.467 56.622 1.00 7.16 203 ALA A C 1
ATOM 1483 O O . ALA A 1 218 ? 61.861 45.370 57.425 1.00 7.35 203 ALA A O 1
ATOM 1485 N N . ALA A 1 219 ? 61.135 43.771 56.032 1.00 6.86 204 ALA A N 1
ATOM 1486 C CA . ALA A 1 219 ? 59.728 43.912 56.437 1.00 6.89 204 ALA A CA 1
ATOM 1487 C C . ALA A 1 219 ? 59.577 43.563 57.912 1.00 6.86 204 ALA A C 1
ATOM 1488 O O . ALA A 1 219 ? 60.207 42.606 58.399 1.00 6.97 204 ALA A O 1
ATOM 1490 N N . THR A 1 220 ? 58.741 44.307 58.631 1.00 6.95 205 THR A N 1
ATOM 1491 C CA . THR A 1 220 ? 58.381 43.855 59.972 1.00 7.26 205 THR A CA 1
ATOM 1492 C C . THR A 1 220 ? 57.352 42.727 59.848 1.00 7.48 205 THR A C 1
ATOM 1493 O O . THR A 1 220 ? 56.631 42.626 58.842 1.00 7.19 205 THR A O 1
ATOM 1497 N N . PRO A 1 221 ? 57.276 41.861 60.869 1.00 7.66 206 PRO A N 1
ATOM 1498 C CA . PRO A 1 221 ? 56.287 40.777 60.823 1.00 8.04 206 PRO A CA 1
ATOM 1499 C C . PRO A 1 221 ? 54.858 41.270 60.647 1.00 8.26 206 PRO A C 1
ATOM 1500 O O . PRO A 1 221 ? 54.112 40.720 59.848 1.00 8.29 206 PRO A O 1
ATOM 1504 N N . GLU A 1 222 ? 54.470 42.310 61.371 1.00 8.75 207 GLU A N 1
ATOM 1505 C CA A GLU A 1 222 ? 53.104 42.831 61.315 0.50 9.17 207 GLU A CA 1
ATOM 1506 C CA B GLU A 1 222 ? 53.089 42.742 61.277 0.50 9.08 207 GLU A CA 1
ATOM 1507 C C . GLU A 1 222 ? 52.791 43.378 59.921 1.00 8.66 207 GLU A C 1
ATOM 1508 O O . GLU A 1 222 ? 51.680 43.237 59.419 1.00 8.35 207 GLU A O 1
ATOM 1519 N N . PHE A 1 223 ? 53.782 44.047 59.321 1.00 7.80 208 PHE A N 1
ATOM 1520 C CA . PHE A 1 223 ? 53.611 44.614 57.970 1.00 7.42 208 PHE A CA 1
ATOM 1521 C C . PHE A 1 223 ? 53.371 43.493 56.960 1.00 7.43 208 PHE A C 1
ATOM 1522 O O . PHE A 1 223 ? 52.397 43.530 56.217 1.00 7.17 208 PHE A O 1
ATOM 1530 N N . LEU A 1 224 ? 54.235 42.485 56.963 1.00 7.49 209 LEU A N 1
ATOM 1531 C CA . LEU A 1 224 ? 54.123 41.445 55.954 1.00 7.84 209 LEU A CA 1
ATOM 1532 C C . LEU A 1 224 ? 52.840 40.635 56.115 1.00 8.03 209 LEU A C 1
ATOM 1533 O O . LEU A 1 224 ? 52.138 40.359 55.130 1.00 8.09 209 LEU A O 1
ATOM 1538 N N . LYS A 1 225 ? 52.505 40.281 57.353 1.00 8.29 210 LYS A N 1
ATOM 1539 C CA . LYS A 1 225 ? 51.246 39.587 57.613 1.00 8.85 210 LYS A CA 1
ATOM 1540 C C . LYS A 1 225 ? 50.055 40.450 57.226 1.00 8.36 210 LYS A C 1
ATOM 1541 O O . LYS A 1 225 ? 49.060 39.943 56.713 1.00 8.42 210 LYS A O 1
ATOM 1547 N N . GLY A 1 226 ? 50.159 41.749 57.481 1.00 7.60 211 GLY A N 1
ATOM 1548 C CA . GLY A 1 226 ? 49.108 42.682 57.134 1.00 7.41 211 GLY A CA 1
ATOM 1549 C C . GLY A 1 226 ? 48.872 42.737 55.632 1.00 6.99 211 GLY A C 1
ATOM 1550 O O . GLY A 1 226 ? 47.730 42.841 55.190 1.00 7.22 211 GLY A O 1
ATOM 1551 N N . LEU A 1 227 ? 49.940 42.652 54.840 1.00 6.82 212 LEU A N 1
ATOM 1552 C CA . LEU A 1 227 ? 49.777 42.641 53.395 1.00 6.66 212 LEU A CA 1
ATOM 1553 C C . LEU A 1 227 ? 48.993 41.417 52.957 1.00 6.42 212 LEU A C 1
ATOM 1554 O O . LEU A 1 227 ? 48.142 41.497 52.060 1.00 6.22 212 LEU A O 1
ATOM 1559 N N . ARG A 1 228 ? 49.289 40.272 53.572 1.00 6.43 213 ARG A N 1
ATOM 1560 C CA . ARG A 1 228 ? 48.564 39.052 53.269 1.00 6.68 213 ARG A CA 1
ATOM 1561 C C . ARG A 1 228 ? 47.072 39.206 53.578 1.00 6.67 213 ARG A C 1
ATOM 1562 O O . ARG A 1 228 ? 46.225 38.808 52.777 1.00 6.66 213 ARG A O 1
ATOM 1570 N N . ASP A 1 229 ? 46.756 39.793 54.726 1.00 7.04 214 ASP A N 1
ATOM 1571 C CA . ASP A 1 229 ? 45.370 39.948 55.124 1.00 7.51 214 ASP A CA 1
ATOM 1572 C C . ASP A 1 229 ? 44.643 40.942 54.212 1.00 7.17 214 ASP A C 1
ATOM 1573 O O . ASP A 1 229 ? 43.493 40.712 53.847 1.00 7.49 214 ASP A O 1
ATOM 1578 N N . LEU A 1 230 ? 45.316 42.026 53.841 1.00 7.08 215 LEU A N 1
ATOM 1579 C CA . LEU A 1 230 ? 44.700 43.009 52.950 1.00 7.01 215 LEU A CA 1
ATOM 1580 C C . LEU A 1 230 ? 44.481 42.454 51.549 1.00 6.84 215 LEU A C 1
ATOM 1581 O O . LEU A 1 230 ? 43.456 42.723 50.917 1.00 6.98 215 LEU A O 1
ATOM 1586 N N . CYS A 1 231 ? 45.433 41.664 51.063 1.00 6.50 216 CYS A N 1
ATOM 1587 C CA . CYS A 1 231 ? 45.265 41.034 49.758 1.00 6.51 216 CYS A CA 1
ATOM 1588 C C . CYS A 1 231 ? 44.073 40.068 49.800 1.00 6.74 216 CYS A C 1
ATOM 1589 O O . CYS A 1 231 ? 43.271 40.034 48.862 1.00 6.93 216 CYS A O 1
ATOM 1592 N N . ASP A 1 232 ? 43.938 39.309 50.897 1.00 7.09 217 ASP A N 1
ATOM 1593 C CA . ASP A 1 232 ? 42.792 38.414 51.065 1.00 7.50 217 ASP A CA 1
ATOM 1594 C C . ASP A 1 232 ? 41.491 39.217 51.040 1.00 7.78 217 ASP A C 1
ATOM 1595 O O . ASP A 1 232 ? 40.540 38.851 50.339 1.00 8.20 217 ASP A O 1
ATOM 1600 N N . GLU A 1 233 ? 41.461 40.319 51.787 1.00 7.94 218 GLU A N 1
ATOM 1601 C CA . GLU A 1 233 ? 40.244 41.135 51.907 1.00 8.73 218 GLU A CA 1
ATOM 1602 C C . GLU A 1 233 ? 39.804 41.713 50.559 1.00 8.38 218 GLU A C 1
ATOM 1603 O O . GLU A 1 233 ? 38.613 41.772 50.262 1.00 8.67 218 GLU A O 1
ATOM 1609 N N . HIS A 1 234 ? 40.768 42.167 49.768 1.00 7.56 219 HIS A N 1
ATOM 1610 C CA . HIS A 1 234 ? 40.466 42.873 48.520 1.00 7.46 219 HIS A CA 1
ATOM 1611 C C . HIS A 1 234 ? 40.552 42.011 47.295 1.00 7.45 219 HIS A C 1
ATOM 1612 O O . HIS A 1 234 ? 40.437 42.523 46.187 1.00 7.46 219 HIS A O 1
ATOM 1619 N N . GLN A 1 235 ? 40.747 40.711 47.465 1.00 7.52 220 GLN A N 1
ATOM 1620 C CA . GLN A 1 235 ? 40.953 39.803 46.335 1.00 8.05 220 GLN A CA 1
ATOM 1621 C C . GLN A 1 235 ? 42.079 40.273 45.428 1.00 7.65 220 GLN A C 1
ATOM 1622 O O . GLN A 1 235 ? 41.947 40.289 44.196 1.00 8.53 220 GLN A O 1
ATOM 1628 N N . ALA A 1 236 ? 43.177 40.691 46.029 1.00 6.84 221 ALA A N 1
ATOM 1629 C CA . ALA A 1 236 ? 44.384 41.059 45.294 1.00 6.46 221 ALA A CA 1
ATOM 1630 C C . ALA A 1 236 ? 45.421 39.964 45.509 1.00 6.12 221 ALA A C 1
ATOM 1631 O O . ALA A 1 236 ? 45.366 39.230 46.504 1.00 6.25 221 ALA A O 1
ATOM 1633 N N . LEU A 1 237 ? 46.392 39.875 44.612 1.00 5.85 222 LEU A N 1
ATOM 1634 C CA . LEU A 1 237 ? 47.467 38.905 44.778 1.00 5.70 222 LEU A CA 1
ATOM 1635 C C . LEU A 1 237 ? 48.683 39.539 45.409 1.00 5.51 222 LEU A C 1
ATOM 1636 O O . LEU A 1 237 ? 49.090 40.649 45.071 1.00 5.47 222 LEU A O 1
ATOM 1641 N N . LEU A 1 238 ? 49.245 38.814 46.358 1.00 5.45 223 LEU A N 1
ATOM 1642 C CA . LEU A 1 238 ? 50.445 39.242 47.039 1.00 5.51 223 LEU A CA 1
ATOM 1643 C C . LEU A 1 238 ? 51.630 38.664 46.292 1.00 5.44 223 LEU A C 1
ATOM 1644 O O . LEU A 1 238 ? 51.763 37.445 46.165 1.00 5.39 223 LEU A O 1
ATOM 1649 N N . VAL A 1 239 ? 52.482 39.558 45.797 1.00 5.43 224 VAL A N 1
ATOM 1650 C CA . VAL A 1 239 ? 53.621 39.192 44.964 1.00 5.49 224 VAL A CA 1
ATOM 1651 C C . VAL A 1 239 ? 54.900 39.502 45.734 1.00 5.46 224 VAL A C 1
ATOM 1652 O O . VAL A 1 239 ? 55.161 40.642 46.064 1.00 5.50 224 VAL A O 1
ATOM 1656 N N . PHE A 1 240 ? 55.683 38.459 46.025 1.00 5.47 225 PHE A N 1
ATOM 1657 C CA . PHE A 1 240 ? 56.973 38.635 46.692 1.00 5.61 225 PHE A CA 1
ATOM 1658 C C . PHE A 1 240 ? 58.085 38.591 45.656 1.00 5.62 225 PHE A C 1
ATOM 1659 O O . PHE A 1 240 ? 58.273 37.587 44.960 1.00 5.62 225 PHE A O 1
ATOM 1667 N N . ASP A 1 241 ? 58.838 39.677 45.579 1.00 5.47 226 ASP A N 1
ATOM 1668 C CA . ASP A 1 241 ? 60.045 39.726 44.761 1.00 5.63 226 ASP A CA 1
ATOM 1669 C C . ASP A 1 241 ? 61.185 39.206 45.621 1.00 5.61 226 ASP A C 1
ATOM 1670 O O . ASP A 1 241 ? 61.681 39.923 46.491 1.00 5.57 226 ASP A O 1
ATOM 1675 N N . GLU A 1 242 ? 61.545 37.941 45.406 1.00 5.55 227 GLU A N 1
ATOM 1676 C CA . GLU A 1 242 ? 62.645 37.336 46.155 1.00 5.82 227 GLU A CA 1
ATOM 1677 C C . GLU A 1 242 ? 63.854 37.147 45.257 1.00 5.75 227 GLU A C 1
ATOM 1678 O O . GLU A 1 242 ? 64.683 36.273 45.482 1.00 5.93 227 GLU A O 1
ATOM 1684 N N . VAL A 1 243 ? 63.983 37.981 44.228 1.00 5.97 228 VAL A N 1
ATOM 1685 C CA . VAL A 1 243 ? 65.140 37.898 43.347 1.00 6.35 228 VAL A CA 1
ATOM 1686 C C . VAL A 1 243 ? 66.438 38.054 44.137 1.00 6.58 228 VAL A C 1
ATOM 1687 O O . VAL A 1 243 ? 67.396 37.312 43.890 1.00 6.88 228 VAL A O 1
ATOM 1691 N N . GLN A 1 244 ? 66.473 38.981 45.086 1.00 7.19 229 GLN A N 1
ATOM 1692 C CA . GLN A 1 244 ? 67.681 39.173 45.872 1.00 8.02 229 GLN A CA 1
ATOM 1693 C C . GLN A 1 244 ? 67.700 38.401 47.184 1.00 7.83 229 GLN A C 1
ATOM 1694 O O . GLN A 1 244 ? 68.751 37.896 47.598 1.00 8.62 229 GLN A O 1
ATOM 1700 N N . CYS A 1 245 ? 66.549 38.279 47.832 1.00 7.44 230 CYS A N 1
ATOM 1701 C CA . CYS A 1 245 ? 66.517 37.677 49.161 1.00 7.46 230 CYS A CA 1
ATOM 1702 C C . CYS A 1 245 ? 66.190 36.201 49.154 1.00 7.42 230 CYS A C 1
ATOM 1703 O O . CYS A 1 245 ? 66.217 35.570 50.215 1.00 7.99 230 CYS A O 1
ATOM 1706 N N . GLY A 1 246 ? 65.931 35.638 47.977 1.00 6.96 231 GLY A N 1
ATOM 1707 C CA . GLY A 1 246 ? 65.603 34.217 47.866 1.00 7.18 231 GLY A CA 1
ATOM 1708 C C . GLY A 1 246 ? 66.789 33.292 47.640 1.00 7.03 231 GLY A C 1
ATOM 1709 O O . GLY A 1 246 ? 67.953 33.701 47.660 1.00 7.70 231 GLY A O 1
ATOM 1710 N N . MET A 1 247 ? 66.470 32.025 47.427 1.00 7.28 232 MET A N 1
ATOM 1711 C CA . MET A 1 247 ? 67.458 30.973 47.183 1.00 7.59 232 MET A CA 1
ATOM 1712 C C . MET A 1 247 ? 68.577 30.940 48.220 1.00 7.41 232 MET A C 1
ATOM 1713 O O . MET A 1 247 ? 69.775 30.941 47.910 1.00 7.51 232 MET A O 1
ATOM 1718 N N . GLY A 1 248 ? 68.153 30.912 49.477 1.00 6.75 233 GLY A N 1
ATOM 1719 C CA . GLY A 1 248 ? 69.063 30.713 50.600 1.00 6.94 233 GLY A CA 1
ATOM 1720 C C . GLY A 1 248 ? 69.638 31.964 51.214 1.00 6.79 233 GLY A C 1
ATOM 1721 O O . GLY A 1 248 ? 70.226 31.884 52.293 1.00 7.09 233 GLY A O 1
ATOM 1722 N N . ARG A 1 249 ? 69.485 33.119 50.567 1.00 7.04 234 ARG A N 1
ATOM 1723 C CA . ARG A 1 249 ? 70.182 34.321 51.005 1.00 7.13 234 ARG A CA 1
ATOM 1724 C C . ARG A 1 249 ? 69.953 34.629 52.479 1.00 7.55 234 ARG A C 1
ATOM 1725 O O . ARG A 1 249 ? 70.890 35.036 53.171 1.00 7.69 234 ARG A O 1
ATOM 1733 N N . THR A 1 250 ? 68.722 34.440 52.950 1.00 7.47 235 THR A N 1
ATOM 1734 C CA . THR A 1 250 ? 68.371 34.773 54.336 1.00 8.11 235 THR A CA 1
ATOM 1735 C C . THR A 1 250 ? 68.639 33.660 55.334 1.00 8.03 235 THR A C 1
ATOM 1736 O O . THR A 1 250 ? 68.428 33.857 56.532 1.00 8.42 235 THR A O 1
ATOM 1740 N N . GLY A 1 251 ? 69.059 32.488 54.857 1.00 7.93 236 GLY A N 1
ATOM 1741 C CA . GLY A 1 251 ? 69.238 31.352 55.754 1.00 8.27 236 GLY A CA 1
ATOM 1742 C C . GLY A 1 251 ? 68.026 30.447 55.817 1.00 8.44 236 GLY A C 1
ATOM 1743 O O . GLY A 1 251 ? 68.056 29.431 56.508 1.00 8.90 236 GLY A O 1
ATOM 1744 N N . ASP A 1 252 ? 66.949 30.833 55.126 1.00 8.40 237 ASP A N 1
ATOM 1745 C CA . ASP A 1 252 ? 65.864 29.918 54.747 1.00 8.50 237 ASP A CA 1
ATOM 1746 C C . ASP A 1 252 ? 65.877 29.850 53.225 1.00 7.79 237 ASP A C 1
ATOM 1747 O O . ASP A 1 252 ? 66.463 30.724 52.562 1.00 7.49 237 ASP A O 1
ATOM 1752 N N . LEU A 1 253 ? 65.258 28.833 52.640 1.00 7.60 238 LEU A N 1
ATOM 1753 C CA . LEU A 1 253 ? 65.297 28.769 51.192 1.00 7.62 238 LEU A CA 1
ATOM 1754 C C . LEU A 1 253 ? 64.731 30.052 50.581 1.00 7.28 238 LEU A C 1
ATOM 1755 O O . LEU A 1 253 ? 65.324 30.611 49.647 1.00 7.49 238 LEU A O 1
ATOM 1760 N N . PHE A 1 254 ? 63.587 30.500 51.096 1.00 6.79 239 PHE A N 1
ATOM 1761 C CA . PHE A 1 254 ? 63.030 31.788 50.708 1.00 6.64 239 PHE A CA 1
ATOM 1762 C C . PHE A 1 254 ? 62.678 32.560 51.953 1.00 6.56 239 PHE A C 1
ATOM 1763 O O . PHE A 1 254 ? 62.320 31.971 52.985 1.00 6.43 239 PHE A O 1
ATOM 1771 N N . ALA A 1 255 ? 62.784 33.883 51.863 1.00 6.62 240 ALA A N 1
ATOM 1772 C CA . ALA A 1 255 ? 62.477 34.729 53.007 1.00 6.86 240 ALA A CA 1
ATOM 1773 C C . ALA A 1 255 ? 61.052 34.545 53.511 1.00 6.93 240 ALA A C 1
ATOM 1774 O O . ALA A 1 255 ? 60.803 34.691 54.708 1.00 7.14 240 ALA A O 1
ATOM 1776 N N . TYR A 1 256 ? 60.103 34.234 52.631 1.00 6.82 241 TYR A N 1
ATOM 1777 C CA . TYR A 1 256 ? 58.725 34.093 53.084 1.00 7.06 241 TYR A CA 1
ATOM 1778 C C . TYR A 1 256 ? 58.618 33.015 54.153 1.00 7.44 241 TYR A C 1
ATOM 1779 O O . TYR A 1 256 ? 57.734 33.050 55.007 1.00 7.75 241 TYR A O 1
ATOM 1788 N N . MET A 1 257 ? 59.524 32.048 54.095 1.00 7.81 242 MET A N 1
ATOM 1789 C CA . MET A 1 257 ? 59.531 30.942 55.054 1.00 8.15 242 MET A CA 1
ATOM 1790 C C . MET A 1 257 ? 59.950 31.395 56.442 1.00 8.64 242 MET A C 1
ATOM 1791 O O . MET A 1 257 ? 59.474 30.851 57.431 1.00 9.60 242 MET A O 1
ATOM 1796 N N . HIS A 1 258 ? 60.843 32.370 56.530 1.00 8.78 243 HIS A N 1
ATOM 1797 C CA . HIS A 1 258 ? 61.186 32.976 57.816 1.00 9.31 243 HIS A CA 1
ATOM 1798 C C . HIS A 1 258 ? 59.984 33.626 58.441 1.00 9.05 243 HIS A C 1
ATOM 1799 O O . HIS A 1 258 ? 59.756 33.535 59.645 1.00 9.18 243 HIS A O 1
ATOM 1806 N N . TYR A 1 259 ? 59.214 34.336 57.623 1.00 8.85 244 TYR A N 1
ATOM 1807 C CA . TYR A 1 259 ? 58.086 35.110 58.098 1.00 8.70 244 TYR A CA 1
ATOM 1808 C C . TYR A 1 259 ? 56.835 34.280 58.313 1.00 8.61 244 TYR A C 1
ATOM 1809 O O . TYR A 1 259 ? 55.947 34.689 59.047 1.00 9.39 244 TYR A O 1
ATOM 1818 N N . GLY A 1 260 ? 56.739 33.133 57.651 1.00 8.33 245 GLY A N 1
ATOM 1819 C CA . GLY A 1 260 ? 55.521 32.346 57.711 1.00 8.81 245 GLY A CA 1
ATOM 1820 C C . GLY A 1 260 ? 54.351 32.983 56.971 1.00 8.83 245 GLY A C 1
ATOM 1821 O O . GLY A 1 260 ? 53.186 32.684 57.269 1.00 10.43 245 GLY A O 1
ATOM 1822 N N . VAL A 1 261 ? 54.645 33.840 55.988 1.00 8.17 246 VAL A N 1
ATOM 1823 C CA . VAL A 1 261 ? 53.603 34.514 55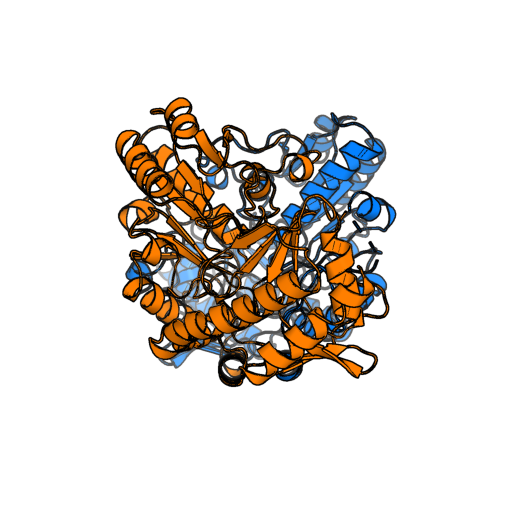.200 1.00 7.88 246 VAL A CA 1
ATOM 1824 C C . VAL A 1 261 ? 53.730 33.996 53.776 1.00 7.53 246 VAL A C 1
ATOM 1825 O O . VAL A 1 261 ? 54.770 34.169 53.147 1.00 7.81 246 VAL A O 1
ATOM 1829 N N . THR A 1 262 ? 52.695 33.330 53.283 1.00 7.34 247 THR A N 1
ATOM 1830 C CA . THR A 1 262 ? 52.730 32.726 51.949 1.00 7.53 247 THR A CA 1
ATOM 1831 C C . THR A 1 262 ? 52.182 33.683 50.896 1.00 6.94 247 THR A C 1
ATOM 1832 O O . THR A 1 262 ? 51.022 34.101 50.977 1.00 6.95 247 THR A O 1
ATOM 1836 N N . PRO A 1 263 ? 53.016 34.036 49.901 1.00 6.46 248 PRO A N 1
ATOM 1837 C CA . PRO A 1 263 ? 52.534 34.917 48.838 1.00 6.37 248 PRO A CA 1
ATOM 1838 C C . PRO A 1 263 ? 51.720 34.133 47.823 1.00 6.26 248 PRO A C 1
ATOM 1839 O O . PRO A 1 263 ? 51.699 32.906 47.859 1.00 6.27 248 PRO A O 1
ATOM 1843 N N . ASP A 1 264 ? 51.060 34.853 46.919 1.00 6.16 249 ASP A N 1
ATOM 1844 C CA . ASP A 1 264 ? 50.402 34.219 45.786 1.00 6.03 249 ASP A CA 1
ATOM 1845 C C . ASP A 1 264 ? 51.347 33.921 44.635 1.00 5.82 249 ASP A C 1
ATOM 1846 O O . ASP A 1 264 ? 51.208 32.906 43.953 1.00 5.74 249 ASP A O 1
ATOM 1851 N N . ILE A 1 265 ? 52.301 34.831 44.427 1.00 5.62 250 ILE A N 1
ATOM 1852 C CA . ILE A 1 265 ? 53.304 34.708 43.375 1.00 5.65 250 ILE A CA 1
ATOM 1853 C C . ILE A 1 265 ? 54.636 35.096 43.998 1.00 5.45 250 ILE A C 1
ATOM 1854 O O . ILE A 1 265 ? 54.701 36.024 44.813 1.00 5.51 250 ILE A O 1
ATOM 1859 N N . LEU A 1 266 ? 55.688 34.367 43.631 1.00 5.46 251 LEU A N 1
ATOM 1860 C CA . LEU A 1 266 ? 57.031 34.683 44.093 1.00 5.51 251 LEU A CA 1
ATOM 1861 C C . LEU A 1 266 ? 57.990 34.647 42.907 1.00 5.39 251 LEU A C 1
ATOM 1862 O O . LEU A 1 266 ? 57.905 33.750 42.060 1.00 5.47 251 LEU A O 1
ATOM 1867 N N . THR A 1 267 ? 58.932 35.585 42.885 1.00 5.36 252 THR A N 1
ATOM 1868 C CA . THR A 1 267 ? 59.973 35.549 41.856 1.00 5.45 252 THR A CA 1
ATOM 1869 C C . THR A 1 267 ? 61.346 35.301 42.466 1.00 5.57 252 THR A C 1
ATOM 1870 O O . THR A 1 267 ? 61.630 35.701 43.603 1.00 5.48 252 THR A O 1
ATOM 1874 N N . SER A 1 268 ? 62.183 34.636 41.678 1.00 5.85 253 SER A N 1
ATOM 1875 C CA . SER A 1 268 ? 63.508 34.201 42.086 1.00 6.11 253 SER A CA 1
ATOM 1876 C C . SER A 1 268 ? 64.450 34.348 40.898 1.00 6.33 253 SER A C 1
ATOM 1877 O O . SER A 1 268 ? 64.050 34.103 39.743 1.00 6.33 253 SER A O 1
ATOM 1880 N N . ALA A 1 269 ? 65.690 34.748 41.159 1.00 6.76 254 ALA A N 1
ATOM 1881 C CA . ALA A 1 269 ? 66.743 34.794 40.131 1.00 7.25 254 ALA A CA 1
ATOM 1882 C C . ALA A 1 269 ? 68.044 34.899 40.909 1.00 7.69 254 ALA A C 1
ATOM 1883 O O . ALA A 1 269 ? 68.132 34.342 41.997 1.00 7.49 254 ALA A O 1
ATOM 1885 N N . LYS A 1 270 ? 69.038 35.604 40.362 1.00 8.88 255 LYS A N 1
ATOM 1886 C CA . LYS A 1 270 ? 70.343 35.793 41.027 1.00 9.28 255 LYS A CA 1
ATOM 1887 C C . LYS A 1 270 ? 70.929 34.464 41.537 1.00 9.18 255 LYS A C 1
ATOM 1888 O O . LYS A 1 270 ? 71.473 33.674 40.753 1.00 10.30 255 LYS A O 1
ATOM 1894 N N . ALA A 1 271 ? 70.815 34.187 42.825 1.00 8.58 256 ALA A N 1
ATOM 1895 C CA . ALA A 1 271 ? 71.382 32.961 43.392 1.00 8.43 256 ALA A CA 1
ATOM 1896 C C . ALA A 1 271 ? 70.859 31.686 42.738 1.00 8.37 256 ALA A C 1
ATOM 1897 O O . ALA A 1 271 ? 71.545 30.667 42.768 1.00 8.44 256 ALA A O 1
ATOM 1899 N N . LEU A 1 272 ? 69.660 31.726 42.155 1.00 8.12 257 LEU A N 1
ATOM 1900 C CA . LEU A 1 272 ? 69.066 30.529 41.565 1.00 7.62 257 LEU A CA 1
ATOM 1901 C C . LEU A 1 272 ? 70.016 29.785 40.630 1.00 7.47 257 LEU A C 1
ATOM 1902 O O . LEU A 1 272 ? 70.070 28.567 40.636 1.00 7.58 257 LEU A O 1
ATOM 1907 N N . GLY A 1 273 ? 70.764 30.532 39.829 1.00 7.41 258 GLY A N 1
ATOM 1908 C CA . GLY A 1 273 ? 71.691 29.944 38.862 1.00 7.94 258 GLY A CA 1
ATOM 1909 C C . GLY A 1 273 ? 73.141 30.025 39.264 1.00 7.99 258 GLY A C 1
ATOM 1910 O O . GLY A 1 273 ? 74.006 29.648 38.474 1.00 8.47 258 GLY A O 1
ATOM 1911 N N . GLY A 1 274 ? 73.416 30.559 40.459 1.00 7.93 259 GLY A N 1
ATOM 1912 C CA . GLY A 1 274 ? 74.792 30.693 40.956 1.00 8.10 259 GLY A CA 1
ATOM 1913 C C . GLY A 1 274 ? 75.729 31.456 40.051 1.00 8.11 259 GLY A C 1
ATOM 1914 O O . GLY A 1 274 ? 76.930 31.288 40.148 1.00 8.39 259 GLY A O 1
ATOM 1915 N N . GLY A 1 275 ? 75.193 32.271 39.152 1.00 7.87 260 GLY A N 1
ATOM 1916 C CA . GLY A 1 275 ? 76.003 32.980 38.159 1.00 8.23 260 GLY A CA 1
ATOM 1917 C C . GLY A 1 275 ? 75.529 32.772 36.730 1.00 8.19 260 GLY A C 1
ATOM 1918 O O . GLY A 1 275 ? 75.817 33.595 35.858 1.00 9.31 260 GLY A O 1
ATOM 1919 N N . PHE A 1 276 ? 74.784 31.695 36.488 1.00 7.82 261 PHE A N 1
ATOM 1920 C CA . PHE A 1 276 ? 74.190 31.483 35.174 1.00 7.83 261 PHE A CA 1
ATOM 1921 C C . PHE A 1 276 ? 72.886 32.271 35.067 1.00 7.87 261 PHE A C 1
ATOM 1922 O O . PHE A 1 276 ? 72.077 32.225 35.994 1.00 8.11 261 PHE A O 1
ATOM 1930 N N . PRO A 1 277 ? 72.640 32.957 33.929 1.00 7.79 262 PRO A N 1
ATOM 1931 C CA . PRO A 1 277 ? 71.375 33.706 33.824 1.00 8.14 262 PRO A CA 1
ATOM 1932 C C . PRO A 1 277 ? 70.154 32.793 33.786 1.00 8.02 262 PRO A C 1
ATOM 1933 O O . PRO A 1 277 ? 69.937 32.074 32.819 1.00 8.46 262 PRO A O 1
ATOM 1937 N N . VAL A 1 278 ? 69.373 32.830 34.857 1.00 7.87 263 VAL A N 1
ATOM 1938 C CA . VAL A 1 278 ? 68.142 32.050 34.985 1.00 7.78 263 VAL A CA 1
ATOM 1939 C C . VAL A 1 278 ? 67.244 32.722 36.018 1.00 7.42 263 VAL A C 1
ATOM 1940 O O . VAL A 1 278 ? 67.732 33.388 36.935 1.00 8.10 263 VAL A O 1
ATOM 1944 N N . SER A 1 279 ? 65.941 32.552 35.866 1.00 6.89 264 SER A N 1
ATOM 1945 C CA . SER A 1 279 ? 64.995 33.095 36.834 1.00 6.59 264 SER A CA 1
ATOM 1946 C C . SER A 1 279 ? 63.738 32.234 36.835 1.00 6.37 264 SER A C 1
ATOM 1947 O O . SER A 1 279 ? 63.529 31.411 35.931 1.00 6.18 264 SER A O 1
ATOM 1950 N N . ALA A 1 280 ? 62.895 32.431 37.846 1.00 6.32 265 ALA A N 1
ATOM 1951 C CA . ALA A 1 280 ? 61.678 31.654 37.977 1.00 6.52 265 ALA A CA 1
ATOM 1952 C C . ALA A 1 280 ? 60.569 32.472 38.613 1.00 6.51 265 ALA A C 1
ATOM 1953 O O . ALA A 1 280 ? 60.813 33.332 39.472 1.00 6.54 265 ALA A O 1
ATOM 1955 N N . MET A 1 281 ? 59.348 32.176 38.174 1.00 6.72 266 MET A N 1
ATOM 1956 C CA A MET A 1 281 ? 58.137 32.733 38.764 0.50 6.83 266 MET A CA 1
ATOM 1957 C CA B MET A 1 281 ? 58.157 32.731 38.773 0.50 6.72 266 MET A CA 1
ATOM 1958 C C . MET A 1 281 ? 57.362 31.537 39.300 1.00 6.73 266 MET A C 1
ATOM 1959 O O . MET A 1 281 ? 57.067 30.598 38.557 1.00 6.78 266 MET A O 1
ATOM 1968 N N . LEU A 1 282 ? 57.053 31.570 40.594 1.00 6.58 267 LEU A N 1
ATOM 1969 C CA . LEU A 1 282 ? 56.389 30.479 41.307 1.00 6.55 267 LEU A CA 1
ATOM 1970 C C . LEU A 1 282 ? 54.991 30.918 41.663 1.00 6.39 267 LEU A C 1
ATOM 1971 O O . LEU A 1 282 ? 54.806 32.009 42.216 1.00 6.23 267 LEU A O 1
ATOM 1976 N N . THR A 1 283 ? 54.012 30.050 41.419 1.00 6.08 268 THR A N 1
ATOM 1977 C CA . THR A 1 283 ? 52.637 30.360 41.818 1.00 6.33 268 THR A CA 1
ATOM 1978 C C . THR A 1 283 ? 51.818 29.083 41.971 1.00 6.52 268 THR A C 1
ATOM 1979 O O . THR A 1 283 ? 52.363 27.972 41.959 1.00 6.47 268 THR A O 1
ATOM 1983 N N . THR A 1 284 ? 50.515 29.240 42.135 1.00 6.93 269 THR A N 1
ATOM 1984 C CA . THR A 1 284 ? 49.613 28.109 42.289 1.00 7.66 269 THR A CA 1
ATOM 1985 C C . THR A 1 284 ? 49.010 27.733 40.952 1.00 8.07 269 THR A C 1
ATOM 1986 O O . THR A 1 284 ? 49.070 28.503 39.995 1.00 7.98 269 THR A O 1
ATOM 1990 N N . GLN A 1 285 ? 48.397 26.556 40.888 1.00 8.75 270 GLN A N 1
ATOM 1991 C CA . GLN A 1 285 ? 47.703 26.145 39.676 1.00 9.97 270 GLN A CA 1
ATOM 1992 C C . GLN A 1 285 ? 46.545 27.096 39.365 1.00 9.77 270 GLN A C 1
ATOM 1993 O O . GLN A 1 285 ? 46.314 27.454 38.211 1.00 9.93 270 GLN A O 1
ATOM 1999 N N . GLU A 1 286 ? 45.814 27.494 40.396 1.00 9.66 271 GLU A N 1
ATOM 2000 C CA . GLU A 1 286 ? 44.655 28.364 40.199 1.00 10.46 271 GLU A CA 1
ATOM 2001 C C . GLU A 1 286 ? 45.045 29.680 39.524 1.00 9.63 271 GLU A C 1
ATOM 2002 O O . GLU A 1 286 ? 44.363 30.144 38.619 1.00 9.96 271 GLU A O 1
ATOM 2008 N N . ILE A 1 287 ? 46.152 30.271 39.961 1.00 8.58 272 ILE A N 1
ATOM 2009 C CA . ILE A 1 287 ? 46.596 31.533 39.392 1.00 8.37 272 ILE A CA 1
ATOM 2010 C C . ILE A 1 287 ? 47.227 31.338 38.015 1.00 8.54 272 ILE A C 1
ATOM 2011 O O . ILE A 1 287 ? 46.910 32.071 37.067 1.00 8.98 272 ILE A O 1
ATOM 2016 N N . ALA A 1 288 ? 48.098 30.336 37.896 1.00 8.77 273 ALA A N 1
ATOM 2017 C CA . ALA A 1 288 ? 48.795 30.082 36.640 1.00 9.20 273 ALA A CA 1
ATOM 2018 C C . ALA A 1 288 ? 47.828 29.757 35.507 1.00 9.51 273 ALA A C 1
ATOM 2019 O O . ALA A 1 288 ? 48.133 30.009 34.343 1.00 10.03 273 ALA A O 1
ATOM 2021 N N . SER A 1 289 ? 46.670 29.194 35.846 1.00 9.92 274 SER A N 1
ATOM 2022 C CA . SER A 1 289 ? 45.682 28.835 34.827 1.00 10.92 274 SER A CA 1
ATOM 2023 C C . SER A 1 289 ? 45.160 30.043 34.066 1.00 12.01 274 SER A C 1
ATOM 2024 O O . SER A 1 289 ? 44.621 29.882 32.974 1.00 12.80 274 SER A O 1
ATOM 2027 N N . ALA A 1 290 ? 45.318 31.250 34.618 1.00 11.96 275 ALA A N 1
ATOM 2028 C CA . ALA A 1 290 ? 44.884 32.472 33.922 1.00 13.41 275 ALA A CA 1
ATOM 2029 C C . ALA A 1 290 ? 45.687 32.713 32.656 1.00 14.58 275 ALA A C 1
ATOM 2030 O O . ALA A 1 290 ? 45.213 33.388 31.745 1.00 14.87 275 ALA A O 1
ATOM 2032 N N . PHE A 1 291 ? 46.896 32.166 32.599 1.00 15.89 276 PHE A N 1
ATOM 2033 C CA . PHE A 1 291 ? 47.726 32.217 31.398 1.00 17.56 276 PHE A CA 1
ATOM 2034 C C . PHE A 1 291 ? 47.369 31.090 30.437 1.00 19.63 276 PHE A C 1
ATOM 2035 O O . PHE A 1 291 ? 47.163 29.951 30.857 1.00 22.26 276 PHE A O 1
ATOM 2043 N N . SER A 1 298 ? 53.670 20.889 35.034 1.00 17.22 283 SER A N 1
ATOM 2044 C CA . SER A 1 298 ? 53.665 21.929 36.059 1.00 15.98 283 SER A CA 1
ATOM 2045 C C . SER A 1 298 ? 54.740 22.998 35.840 1.00 14.69 283 SER A C 1
ATOM 2046 O O . SER A 1 298 ? 54.917 23.897 36.671 1.00 13.19 283 SER A O 1
ATOM 2049 N N . THR A 1 299 ? 55.461 22.903 34.730 1.00 14.20 284 THR A N 1
ATOM 2050 C CA . THR A 1 299 ? 56.515 23.866 34.428 1.00 14.99 284 THR A CA 1
ATOM 2051 C C . THR A 1 299 ? 56.301 24.459 33.044 1.00 15.46 284 THR A C 1
ATOM 2052 O O . THR A 1 299 ? 55.665 23.851 32.173 1.00 16.82 284 THR A O 1
ATOM 2056 N N . TYR A 1 300 ? 56.807 25.666 32.848 1.00 14.88 285 TYR A N 1
ATOM 2057 C CA . TYR A 1 300 ? 56.805 26.264 31.521 1.00 15.16 285 TYR A CA 1
ATOM 2058 C C . TYR A 1 300 ? 58.157 26.899 31.266 1.00 13.84 285 TYR A C 1
ATOM 2059 O O . TYR A 1 300 ? 58.708 27.559 32.141 1.00 13.63 285 TYR A O 1
ATOM 2068 N N . GLY A 1 301 ? 58.706 26.682 30.075 1.00 13.06 286 GLY A N 1
ATOM 2069 C CA . GLY A 1 301 ? 59.987 27.267 29.707 1.00 13.09 286 GLY A CA 1
ATOM 2070 C C . GLY A 1 301 ? 61.175 26.697 30.458 1.00 12.10 286 GLY A C 1
ATOM 2071 O O . GLY A 1 301 ? 61.102 25.620 31.065 1.00 12.40 286 GLY A O 1
ATOM 2072 N N . GLY A 1 302 ? 62.277 27.432 30.406 1.00 11.58 287 GLY A N 1
ATOM 2073 C CA . GLY A 1 302 ? 63.502 27.028 31.062 1.00 10.85 287 GLY A CA 1
ATOM 2074 C C . GLY A 1 302 ? 64.522 26.497 30.086 1.00 10.60 287 GLY A C 1
ATOM 2075 O O . GLY A 1 302 ? 64.310 25.475 29.439 1.00 11.56 287 GLY A O 1
ATOM 2076 N N . ASN A 1 303 ? 65.649 27.187 30.030 1.00 10.48 288 ASN A N 1
ATOM 2077 C CA . ASN A 1 303 ? 66.781 26.793 29.215 1.00 10.14 288 ASN A CA 1
ATOM 2078 C C . ASN A 1 303 ? 67.393 25.512 29.821 1.00 9.57 288 ASN A C 1
ATOM 2079 O O . ASN A 1 303 ? 67.670 25.493 30.999 1.00 9.38 288 ASN A O 1
ATOM 2084 N N . PRO A 1 304 ? 67.572 24.431 29.024 1.00 9.18 289 PRO A N 1
ATOM 2085 C CA . PRO A 1 304 ? 68.126 23.182 29.599 1.00 8.95 289 PRO A CA 1
ATOM 2086 C C . PRO A 1 304 ? 69.452 23.384 30.323 1.00 8.59 289 PRO A C 1
ATOM 2087 O O . PRO A 1 304 ? 69.641 22.851 31.429 1.00 8.25 289 PRO A O 1
ATOM 2091 N N . LEU A 1 305 ? 70.351 24.170 29.738 1.00 8.35 290 LEU A N 1
ATOM 2092 C CA . LEU A 1 305 ? 71.636 24.419 30.358 1.00 8.52 290 LEU A CA 1
ATOM 2093 C C . LEU A 1 305 ? 71.484 25.201 31.676 1.00 7.99 290 LEU A C 1
ATOM 2094 O O . LEU A 1 305 ? 72.032 24.820 32.721 1.00 7.92 290 LEU A O 1
ATOM 2099 N N . ALA A 1 306 ? 70.699 26.277 31.629 1.00 7.71 291 ALA A N 1
ATOM 2100 C CA . ALA A 1 306 ? 70.441 27.095 32.800 1.00 7.58 291 ALA A CA 1
ATOM 2101 C C . ALA A 1 306 ? 69.826 26.251 33.916 1.00 7.37 291 ALA A C 1
ATOM 2102 O O . ALA A 1 306 ? 70.210 26.358 35.088 1.00 7.57 291 ALA A O 1
ATOM 2104 N N . CYS A 1 307 ? 68.854 25.423 33.555 1.00 7.31 292 CYS A N 1
ATOM 2105 C CA . CYS A 1 307 ? 68.134 24.664 34.563 1.00 7.52 292 CYS A CA 1
ATOM 2106 C C . CYS A 1 307 ? 68.981 23.541 35.127 1.00 7.44 292 CYS A C 1
ATOM 2107 O O . CYS A 1 307 ? 68.800 23.176 36.287 1.00 7.47 292 CYS A O 1
ATOM 2110 N N . ALA A 1 308 ? 69.920 23.003 34.346 1.00 7.43 293 ALA A N 1
ATOM 2111 C CA . ALA A 1 308 ? 70.844 22.002 34.886 1.00 7.46 293 ALA A CA 1
ATOM 2112 C C . ALA A 1 308 ? 71.708 22.640 35.968 1.00 7.26 293 ALA A C 1
ATOM 2113 O O . ALA A 1 308 ? 71.897 22.073 37.053 1.00 7.28 293 ALA A O 1
ATOM 2115 N N . VAL A 1 309 ? 72.243 23.823 35.676 1.00 7.36 294 VAL A N 1
ATOM 2116 C CA . VAL A 1 309 ? 73.077 24.534 36.628 1.00 7.41 294 VAL A CA 1
ATOM 2117 C C . VAL A 1 309 ? 72.280 24.938 37.865 1.00 7.00 294 VAL A C 1
ATOM 2118 O O . VAL A 1 309 ? 72.741 24.751 38.996 1.00 7.04 294 VAL A O 1
ATOM 2122 N N . ALA A 1 310 ? 71.077 25.458 37.651 1.00 7.04 295 ALA A N 1
ATOM 2123 C CA . ALA A 1 310 ? 70.235 25.853 38.773 1.00 6.93 295 ALA A CA 1
ATOM 2124 C C . ALA A 1 310 ? 69.837 24.638 39.622 1.00 6.87 295 ALA A C 1
ATOM 2125 O O . ALA A 1 310 ? 69.711 24.742 40.842 1.00 6.89 295 ALA A O 1
ATOM 2127 N N . GLY A 1 311 ? 69.667 23.473 38.998 1.00 6.93 296 GLY A N 1
ATOM 2128 C CA . GLY A 1 311 ? 69.362 22.245 39.749 1.00 7.31 296 GLY A CA 1
ATOM 2129 C C . GLY A 1 311 ? 70.507 21.850 40.659 1.00 7.43 296 GLY A C 1
ATOM 2130 O O . GLY A 1 311 ? 70.283 21.493 41.814 1.00 7.84 296 GLY A O 1
ATOM 2131 N N . ALA A 1 312 ? 71.736 21.946 40.157 1.00 7.61 297 ALA A N 1
ATOM 2132 C CA . ALA A 1 312 ? 72.910 21.672 40.989 1.00 7.89 297 ALA A CA 1
ATOM 2133 C C . ALA A 1 312 ? 73.037 22.685 42.113 1.00 7.80 297 ALA A C 1
ATOM 2134 O O . ALA A 1 312 ? 73.383 22.330 43.237 1.00 7.98 297 ALA A O 1
ATOM 2136 N N . THR A 1 313 ? 72.741 23.947 41.818 1.00 7.55 298 THR A N 1
ATOM 2137 C CA . THR A 1 313 ? 72.789 25.007 42.823 1.00 7.45 298 THR A CA 1
ATOM 2138 C C . THR A 1 313 ? 71.758 24.740 43.931 1.00 7.49 298 THR A C 1
ATOM 2139 O O . THR A 1 313 ? 72.073 24.763 45.126 1.00 7.28 298 THR A O 1
ATOM 2143 N N . PHE A 1 314 ? 70.529 24.459 43.517 1.00 7.89 299 PHE A N 1
ATOM 2144 C CA . PHE A 1 314 ? 69.434 24.163 44.432 1.00 8.30 299 PHE A CA 1
ATOM 2145 C C . PHE A 1 314 ? 69.789 22.981 45.342 1.00 8.38 299 PHE A C 1
ATOM 2146 O O . PHE A 1 314 ? 69.538 23.012 46.552 1.00 8.03 299 PHE A O 1
ATOM 2154 N N . ASP A 1 315 ? 70.388 21.942 44.765 1.00 8.60 300 ASP A N 1
ATOM 2155 C CA . ASP A 1 315 ? 70.716 20.736 45.539 1.00 9.38 300 ASP A CA 1
ATOM 2156 C C . ASP A 1 315 ? 71.691 21.014 46.671 1.00 9.30 300 ASP A C 1
ATOM 2157 O O . ASP A 1 315 ? 71.659 20.330 47.693 1.00 10.38 300 ASP A O 1
ATOM 2162 N N . ILE A 1 316 ? 72.575 21.988 46.486 1.00 8.79 301 ILE A N 1
ATOM 2163 C CA . ILE A 1 316 ? 73.527 22.348 47.526 1.00 9.06 301 ILE A CA 1
ATOM 2164 C C . ILE A 1 316 ? 72.900 23.322 48.530 1.00 8.45 301 ILE A C 1
ATOM 2165 O O . ILE A 1 316 ? 73.020 23.132 49.745 1.00 8.62 301 ILE A O 1
ATOM 2170 N N . ILE A 1 317 ? 72.223 24.361 48.039 1.00 7.94 302 ILE A N 1
ATOM 2171 C CA . ILE A 1 317 ? 71.702 25.391 48.932 1.00 8.16 302 ILE A CA 1
ATOM 2172 C C . ILE A 1 317 ? 70.611 24.840 49.832 1.00 8.55 302 ILE A C 1
ATOM 2173 O O . ILE A 1 317 ? 70.584 25.141 51.052 1.00 8.67 302 ILE A O 1
ATOM 2178 N N . ASN A 1 318 ? 69.736 24.009 49.266 1.00 8.73 303 ASN A N 1
ATOM 2179 C CA . ASN A 1 318 ? 68.620 23.460 50.026 1.00 9.28 303 ASN A CA 1
ATOM 2180 C C . ASN A 1 318 ? 69.013 22.233 50.849 1.00 9.65 303 ASN A C 1
ATOM 2181 O O . ASN A 1 318 ? 68.474 21.130 50.655 1.00 9.95 303 ASN A O 1
ATOM 2186 N N . THR A 1 319 ? 69.972 22.421 51.748 1.00 9.83 304 THR A N 1
ATOM 2187 C CA . THR A 1 319 ? 70.385 21.374 52.669 1.00 10.08 304 THR A CA 1
ATOM 2188 C C . THR A 1 319 ? 70.398 21.986 54.064 1.00 10.12 304 THR A C 1
ATOM 2189 O O . THR A 1 319 ? 70.695 23.184 54.221 1.00 9.84 304 THR A O 1
ATOM 2193 N N . PRO A 1 320 ? 70.083 21.186 55.092 1.00 10.22 305 PRO A N 1
ATOM 2194 C CA . PRO A 1 320 ? 70.118 21.726 56.456 1.00 10.42 305 PRO A CA 1
ATOM 2195 C C . PRO A 1 320 ? 71.459 22.367 56.790 1.00 10.52 305 PRO A C 1
ATOM 2196 O O . PRO A 1 320 ? 71.501 23.446 57.390 1.00 9.82 305 PRO A O 1
ATOM 2200 N N . GLU A 1 321 ? 72.537 21.713 56.391 1.00 10.52 306 GLU A N 1
ATOM 2201 C CA . GLU A 1 321 ? 73.867 22.151 56.755 1.00 11.40 306 GLU A CA 1
ATOM 2202 C C . GLU A 1 321 ? 74.249 23.475 56.109 1.00 9.78 306 GLU A C 1
ATOM 2203 O O . GLU A 1 321 ? 74.787 24.347 56.779 1.00 9.94 306 GLU A O 1
ATOM 2209 N N . VAL A 1 322 ? 73.967 23.651 54.822 1.00 8.63 307 VAL A N 1
ATOM 2210 C CA . VAL A 1 322 ? 74.282 24.924 54.185 1.00 7.97 307 VAL A CA 1
ATOM 2211 C C . VAL A 1 322 ? 73.436 26.051 54.794 1.00 7.46 307 VAL A C 1
ATOM 2212 O O . VAL A 1 322 ? 73.948 27.131 55.091 1.00 7.10 307 VAL A O 1
ATOM 2216 N N . LEU A 1 323 ? 72.149 25.789 54.992 1.00 7.12 308 LEU A N 1
ATOM 2217 C CA . LEU A 1 323 ? 71.267 26.809 55.550 1.00 7.44 308 LEU A CA 1
ATOM 2218 C C . LEU A 1 323 ? 71.669 27.187 56.986 1.00 7.46 308 LEU A C 1
ATOM 2219 O O . LEU A 1 323 ? 71.708 28.367 57.324 1.00 7.74 308 LEU A O 1
ATOM 2224 N N . GLN A 1 324 ? 72.028 26.202 57.809 1.00 7.55 309 GLN A N 1
ATOM 2225 C CA . GLN A 1 324 ? 72.581 26.496 59.143 1.00 7.79 309 GLN A CA 1
ATOM 2226 C C . GLN A 1 324 ? 73.840 27.347 59.047 1.00 7.65 309 GLN A C 1
ATOM 2227 O O . GLN A 1 324 ? 73.990 28.341 59.776 1.00 7.78 309 GLN A O 1
ATOM 2233 N N . GLY A 1 325 ? 74.742 26.965 58.139 1.00 7.44 310 GLY A N 1
ATOM 2234 C CA . GLY A 1 325 ? 76.016 27.662 57.976 1.00 7.39 310 GLY A CA 1
ATOM 2235 C C . GLY A 1 325 ? 75.871 29.130 57.608 1.00 7.11 310 GLY A C 1
ATOM 2236 O O . GLY A 1 325 ? 76.708 29.957 57.976 1.00 7.37 310 GLY A O 1
ATOM 2237 N N . ILE A 1 326 ? 74.805 29.469 56.890 1.00 7.10 311 ILE A N 1
ATOM 2238 C CA . ILE A 1 326 ? 74.545 30.861 56.518 1.00 7.28 311 ILE A CA 1
ATOM 2239 C C . ILE A 1 326 ? 74.397 31.730 57.779 1.00 7.40 311 ILE A C 1
ATOM 2240 O O . ILE A 1 326 ? 74.888 32.857 57.826 1.00 7.20 311 ILE A O 1
ATOM 2245 N N . HIS A 1 327 ? 73.767 31.177 58.816 1.00 7.72 312 HIS A N 1
ATOM 2246 C CA . HIS A 1 327 ? 73.586 31.890 60.088 1.00 8.27 312 HIS A CA 1
ATOM 2247 C C . HIS A 1 327 ? 74.864 31.986 60.874 1.00 8.02 312 HIS A C 1
ATOM 2248 O O . HIS A 1 327 ? 75.166 33.022 61.471 1.00 7.93 312 HIS A O 1
ATOM 2255 N N . THR A 1 328 ? 75.662 30.919 60.864 1.00 7.68 313 THR A N 1
ATOM 2256 C CA . THR A 1 328 ? 76.956 30.942 61.533 1.00 7.71 313 THR A CA 1
ATOM 2257 C C . THR A 1 328 ? 77.826 32.020 60.902 1.00 7.47 313 THR A C 1
ATOM 2258 O O . THR A 1 328 ? 78.464 32.821 61.588 1.00 7.52 313 THR A O 1
ATOM 2262 N N . LYS A 1 329 ? 77.852 32.013 59.575 1.00 7.27 314 LYS A N 1
ATOM 2263 C CA . LYS A 1 329 ? 78.688 32.928 58.823 1.00 7.20 314 LYS A CA 1
ATOM 2264 C C . LYS A 1 329 ? 78.216 34.364 59.005 1.00 7.10 314 LYS A C 1
ATOM 2265 O O . LYS A 1 329 ? 79.021 35.278 59.137 1.00 7.07 314 LYS A O 1
ATOM 2271 N N . ARG A 1 330 ? 76.910 34.577 59.026 1.00 7.33 315 ARG A N 1
ATOM 2272 C CA . ARG A 1 330 ? 76.396 35.924 59.296 1.00 7.50 315 ARG A CA 1
ATOM 2273 C C . ARG A 1 330 ? 76.985 36.461 60.597 1.00 7.78 315 ARG A C 1
ATOM 2274 O O . ARG A 1 330 ? 77.475 37.595 60.656 1.00 7.96 315 ARG A O 1
ATOM 2282 N N . GLN A 1 331 ? 76.952 35.651 61.649 1.00 8.08 316 GLN A N 1
ATOM 2283 C CA . GLN A 1 331 ? 77.479 36.157 62.908 1.00 8.87 316 GLN A CA 1
ATOM 2284 C C . GLN A 1 331 ? 78.972 36.444 62.855 1.00 8.53 316 GLN A C 1
ATOM 2285 O O . GLN A 1 331 ? 79.428 37.390 63.483 1.00 8.19 316 GLN A O 1
ATOM 2291 N N . GLN A 1 332 ? 79.723 35.656 62.091 1.00 8.32 317 GLN A N 1
ATOM 2292 C CA . GLN A 1 332 ? 81.142 35.940 61.891 1.00 8.63 317 GLN A CA 1
ATOM 2293 C C . GLN A 1 332 ? 81.343 37.312 61.236 1.00 8.33 317 GLN A C 1
ATOM 2294 O O . GLN A 1 332 ? 82.159 38.107 61.693 1.00 8.74 317 GLN A O 1
ATOM 2300 N N . PHE A 1 333 ? 80.571 37.611 60.193 1.00 7.91 318 PHE A N 1
ATOM 2301 C CA . PHE A 1 333 ? 80.624 38.943 59.591 1.00 7.90 318 PHE A CA 1
ATOM 2302 C C . PHE A 1 333 ? 80.214 40.035 60.568 1.00 8.04 318 PHE A C 1
ATOM 2303 O O . PHE A 1 333 ? 80.870 41.075 60.652 1.00 8.03 318 PHE A O 1
ATOM 2311 N N . VAL A 1 334 ? 79.100 39.818 61.260 1.00 8.16 319 VAL A N 1
ATOM 2312 C CA . VAL A 1 334 ? 78.542 40.843 62.139 1.00 8.53 319 VAL A CA 1
ATOM 2313 C C . VAL A 1 334 ? 79.501 41.167 63.276 1.00 8.64 319 VAL A C 1
ATOM 2314 O O . VAL A 1 334 ? 79.684 42.334 63.608 1.00 8.59 319 VAL A O 1
ATOM 2318 N N . GLN A 1 335 ? 80.135 40.147 63.845 1.00 8.48 320 GLN A N 1
ATOM 2319 C CA . GLN A 1 335 ? 81.127 40.379 64.906 1.00 9.16 320 GLN A CA 1
ATOM 2320 C C . GLN A 1 335 ? 82.285 41.253 64.405 1.00 9.04 320 GLN A C 1
ATOM 2321 O O . GLN A 1 335 ? 82.747 42.143 65.114 1.00 9.39 320 GLN A O 1
ATOM 2327 N N . HIS A 1 336 ? 82.746 41.010 63.180 1.00 9.25 321 HIS A N 1
ATOM 2328 C CA . HIS A 1 336 ? 83.754 41.880 62.577 1.00 9.46 321 HIS A CA 1
ATOM 2329 C C . HIS A 1 336 ? 83.271 43.295 62.373 1.00 9.20 321 HIS A C 1
ATOM 2330 O O . HIS A 1 336 ? 84.007 44.243 62.637 1.00 9.59 321 HIS A O 1
ATOM 2337 N N . LEU A 1 337 ? 82.037 43.458 61.903 1.00 8.83 322 LEU A N 1
ATOM 2338 C CA . LEU A 1 337 ? 81.476 44.791 61.709 1.00 9.01 322 LEU A CA 1
ATOM 2339 C C . LEU A 1 337 ? 81.338 45.528 63.034 1.00 9.27 322 LEU A C 1
ATOM 2340 O O . LEU A 1 337 ? 81.580 46.739 63.108 1.00 9.41 322 LEU A O 1
ATOM 2345 N N . GLN A 1 338 ? 80.957 44.799 64.082 1.00 9.43 323 GLN A N 1
ATOM 2346 C CA . GLN A 1 338 ? 80.869 45.384 65.417 1.00 10.15 323 GLN A CA 1
ATOM 2347 C C . GLN A 1 338 ? 82.246 45.825 65.906 1.00 10.39 323 GLN A C 1
ATOM 2348 O O . GLN A 1 338 ? 82.374 46.911 66.475 1.00 10.71 323 GLN A O 1
ATOM 2354 N N . ALA A 1 339 ? 83.268 45.000 65.668 1.00 10.56 324 ALA A N 1
ATOM 2355 C CA . ALA A 1 339 ? 84.635 45.345 66.057 1.00 11.20 324 ALA A CA 1
ATOM 2356 C C . ALA A 1 339 ? 85.125 46.570 65.291 1.00 11.72 324 ALA A C 1
ATOM 2357 O O . ALA A 1 339 ? 85.772 47.450 65.868 1.00 12.18 324 ALA A O 1
ATOM 2359 N N . ILE A 1 340 ? 84.810 46.639 64.002 1.00 11.91 325 ILE A N 1
ATOM 2360 C CA . ILE A 1 340 ? 85.153 47.812 63.201 1.00 12.20 325 ILE A CA 1
ATOM 2361 C C . ILE A 1 340 ? 84.493 49.062 63.763 1.00 12.29 325 ILE A C 1
ATOM 2362 O O . ILE A 1 340 ? 85.138 50.112 63.865 1.00 12.20 325 ILE A O 1
ATOM 2367 N N . ASP A 1 341 ? 83.218 48.960 64.132 1.00 12.43 326 ASP A N 1
ATOM 2368 C CA . ASP A 1 341 ? 82.539 50.103 64.728 1.00 13.62 326 ASP A CA 1
ATOM 2369 C C . ASP A 1 341 ? 83.128 50.501 66.081 1.00 14.39 326 ASP A C 1
ATOM 2370 O O . ASP A 1 341 ? 83.242 51.694 66.377 1.00 14.20 326 ASP A O 1
ATOM 2375 N N . GLU A 1 342 ? 83.499 49.515 66.892 1.00 14.65 327 GLU A N 1
ATOM 2376 C CA A GLU A 1 342 ? 84.115 49.792 68.191 0.50 15.55 327 GLU A CA 1
ATOM 2377 C CA B GLU A 1 342 ? 84.129 49.776 68.186 0.50 15.46 327 GLU A CA 1
ATOM 2378 C C . GLU A 1 342 ? 85.407 50.588 68.004 1.00 15.70 327 GLU A C 1
ATOM 2379 O O . GLU A 1 342 ? 85.680 51.524 68.767 1.00 16.10 327 GLU A O 1
ATOM 2390 N N . GLN A 1 343 ? 86.188 50.235 66.986 1.00 15.63 328 GLN A N 1
ATOM 2391 C CA . GLN A 1 343 ? 87.462 50.909 66.739 1.00 16.52 328 GLN A CA 1
ATOM 2392 C C . GLN A 1 343 ? 87.306 52.271 66.065 1.00 16.93 328 GLN A C 1
ATOM 2393 O O . GLN A 1 343 ? 88.020 53.222 66.412 1.00 16.84 328 GLN A O 1
ATOM 2399 N N . PHE A 1 344 ? 86.375 52.371 65.117 1.00 16.23 329 PHE A N 1
ATOM 2400 C CA . PHE A 1 344 ? 86.326 53.515 64.210 1.00 16.21 329 PHE A CA 1
ATOM 2401 C C . PHE A 1 344 ? 85.066 54.371 64.272 1.00 16.67 329 PHE A C 1
ATOM 2402 O O . PHE A 1 344 ? 85.039 55.451 63.676 1.00 17.14 329 PHE A O 1
ATOM 2410 N N . ASP A 1 345 ? 84.030 53.893 64.961 1.00 16.89 330 ASP A N 1
ATOM 2411 C CA . ASP A 1 345 ? 82.816 54.679 65.208 1.00 17.32 330 ASP A CA 1
ATOM 2412 C C . ASP A 1 345 ? 82.156 55.099 63.888 1.00 16.66 330 ASP A C 1
ATOM 2413 O O . ASP A 1 345 ? 81.981 56.290 63.611 1.00 17.26 330 ASP A O 1
ATOM 2418 N N . ILE A 1 346 ? 81.812 54.111 63.061 1.00 15.30 331 ILE A N 1
ATOM 2419 C CA . ILE A 1 346 ? 81.303 54.405 61.730 1.00 14.80 331 ILE A CA 1
ATOM 2420 C C . ILE A 1 346 ? 79.886 53.898 61.445 1.00 13.58 331 ILE A C 1
ATOM 2421 O O . ILE A 1 346 ? 79.266 54.395 60.514 1.00 13.69 331 ILE A O 1
ATOM 2426 N N . PHE A 1 347 ? 79.385 52.927 62.222 1.00 13.19 332 PHE A N 1
ATOM 2427 C CA . PHE A 1 347 ? 78.092 52.286 61.912 1.00 13.32 332 PHE A CA 1
ATOM 2428 C C . PHE A 1 347 ? 77.038 52.532 62.965 1.00 13.93 332 PHE A C 1
ATOM 2429 O O . PHE A 1 347 ? 77.275 52.294 64.159 1.00 15.44 332 PHE A O 1
ATOM 2437 N N . SER A 1 348 ? 75.853 52.924 62.507 1.00 13.46 333 SER A N 1
ATOM 2438 C CA . SER A 1 348 ? 74.733 53.156 63.397 1.00 13.36 333 SER A CA 1
ATOM 2439 C C . SER A 1 348 ? 73.811 51.946 63.500 1.00 12.55 333 SER A C 1
ATOM 2440 O O . SER A 1 348 ? 73.032 51.848 64.446 1.00 12.21 333 SER A O 1
ATOM 2443 N N . ASP A 1 349 ? 73.879 51.040 62.520 1.00 11.79 334 ASP A N 1
ATOM 2444 C CA . ASP A 1 349 ? 72.974 49.897 62.470 1.00 11.82 334 ASP A CA 1
ATOM 2445 C C . ASP A 1 349 ? 73.585 48.812 61.613 1.00 11.23 334 ASP A C 1
ATOM 2446 O O . ASP A 1 349 ? 74.168 49.103 60.568 1.00 11.16 334 ASP A O 1
ATOM 2451 N N . ILE A 1 350 ? 73.452 47.567 62.061 1.00 10.95 335 ILE A N 1
ATOM 2452 C CA . ILE A 1 350 ? 73.806 46.395 61.253 1.00 11.12 335 ILE A CA 1
ATOM 2453 C C . ILE A 1 350 ? 72.535 45.564 61.122 1.00 11.19 335 ILE A C 1
ATOM 2454 O O . ILE A 1 350 ? 71.933 45.179 62.136 1.00 12.35 335 ILE A O 1
ATOM 2459 N N . ARG A 1 351 ? 72.111 45.306 59.887 1.00 10.72 336 ARG A N 1
ATOM 2460 C CA . ARG A 1 351 ? 70.805 44.703 59.656 1.00 10.54 336 ARG A CA 1
ATOM 2461 C C . ARG A 1 351 ? 70.822 43.758 58.456 1.00 10.05 336 ARG A C 1
ATOM 2462 O O . ARG A 1 351 ? 71.898 43.377 57.970 1.00 9.82 336 ARG A O 1
ATOM 2470 N N . GLY A 1 352 ? 69.639 43.345 58.012 1.00 9.62 337 GLY A N 1
ATOM 2471 C CA . GLY A 1 352 ? 69.504 42.295 57.007 1.00 9.40 337 GLY A CA 1
ATOM 2472 C C . GLY A 1 352 ? 69.190 40.945 57.611 1.00 9.35 337 GLY A C 1
ATOM 2473 O O . GLY A 1 352 ? 68.839 40.841 58.789 1.00 9.97 337 GLY A O 1
ATOM 2474 N N . MET A 1 353 ? 69.325 39.902 56.801 1.00 8.93 338 MET A N 1
ATOM 2475 C CA A MET A 1 353 ? 69.064 38.538 57.250 0.50 9.03 338 MET A CA 1
ATOM 2476 C CA B MET A 1 353 ? 69.010 38.545 57.204 0.50 9.07 338 MET A CA 1
ATOM 2477 C C . MET A 1 353 ? 70.010 37.612 56.537 1.00 8.56 338 MET A C 1
ATOM 2478 O O . MET A 1 353 ? 70.351 37.831 55.374 1.00 8.37 338 MET A O 1
ATOM 2487 N N . GLY A 1 354 ? 70.442 36.575 57.245 1.00 7.95 339 GLY A N 1
ATOM 2488 C CA . GLY A 1 354 ? 71.390 35.615 56.685 1.00 7.48 339 GLY A CA 1
ATOM 2489 C C . GLY A 1 354 ? 72.604 36.316 56.116 1.00 7.05 339 GLY A C 1
ATOM 2490 O O . GLY A 1 354 ? 73.205 37.176 56.773 1.00 7.39 339 GLY A O 1
ATOM 2491 N N . LEU A 1 355 ? 72.933 36.007 54.864 1.00 6.85 340 LEU A N 1
ATOM 2492 C CA . LEU A 1 355 ? 74.119 36.610 54.262 1.00 6.89 340 LEU A CA 1
ATOM 2493 C C . LEU A 1 355 ? 73.776 37.747 53.305 1.00 7.05 340 LEU A C 1
ATOM 2494 O O . LEU A 1 355 ? 74.476 37.992 52.323 1.00 7.10 340 LEU A O 1
ATOM 2499 N N . LEU A 1 356 ? 72.662 38.410 53.594 1.00 7.11 341 LEU A N 1
ATOM 2500 C CA . LEU A 1 356 ? 72.425 39.759 53.102 1.00 7.54 341 LEU A CA 1
ATOM 2501 C C . LEU A 1 356 ? 72.615 40.683 54.301 1.00 7.54 341 LEU A C 1
ATOM 2502 O O . LEU A 1 356 ? 71.792 40.689 55.219 1.00 7.51 341 LEU A O 1
ATOM 2507 N N . ILE A 1 357 ? 73.709 41.444 54.309 1.00 7.18 342 ILE A N 1
ATOM 2508 C CA . ILE A 1 357 ? 74.076 42.264 55.469 1.00 7.72 342 ILE A CA 1
ATOM 2509 C C . ILE A 1 357 ? 74.149 43.715 55.041 1.00 7.71 342 ILE A C 1
ATOM 2510 O O . ILE A 1 357 ? 74.762 44.034 54.015 1.00 7.85 342 ILE A O 1
ATOM 2515 N N . GLY A 1 358 ? 73.531 44.592 55.827 1.00 7.64 343 GLY A N 1
ATOM 2516 C CA . GLY A 1 358 ? 73.629 46.033 55.611 1.00 8.01 343 GLY A CA 1
ATOM 2517 C C . GLY A 1 358 ? 74.252 46.650 56.843 1.00 8.31 343 GLY A C 1
ATOM 2518 O O . GLY A 1 358 ? 73.934 46.271 57.971 1.00 8.84 343 GLY A O 1
ATOM 2519 N N . ALA A 1 359 ? 75.176 47.575 56.630 1.00 8.43 344 ALA A N 1
ATOM 2520 C CA . ALA A 1 359 ? 75.741 48.344 57.729 1.00 8.75 344 ALA A CA 1
ATOM 2521 C C . ALA A 1 359 ? 75.559 49.812 57.396 1.00 9.16 344 ALA A C 1
ATOM 2522 O O . ALA A 1 359 ? 76.183 50.327 56.463 1.00 9.21 344 ALA A O 1
ATOM 2524 N N . GLU A 1 360 ? 74.662 50.466 58.128 1.00 10.15 345 GLU A N 1
ATOM 2525 C CA . GLU A 1 360 ? 74.358 51.871 57.900 1.00 11.48 345 GLU A CA 1
ATOM 2526 C C . GLU A 1 360 ? 75.427 52.747 58.524 1.00 11.32 345 GLU A C 1
ATOM 2527 O O . GLU A 1 360 ? 75.817 52.547 59.678 1.00 11.10 345 GLU A O 1
ATOM 2533 N N . LEU A 1 361 ? 75.888 53.717 57.738 1.00 12.20 346 LEU A N 1
ATOM 2534 C CA . LEU A 1 361 ? 76.884 54.678 58.197 1.00 12.72 346 LEU A CA 1
ATOM 2535 C C . LEU A 1 361 ? 76.278 55.693 59.163 1.00 13.16 346 LEU A C 1
ATOM 2536 O O . LEU A 1 361 ? 75.154 56.157 58.966 1.00 13.34 346 LEU A O 1
ATOM 2541 N N . LYS A 1 362 ? 77.037 56.021 60.208 1.00 14.35 347 LYS A N 1
ATOM 2542 C CA . LYS A 1 362 ? 76.680 57.096 61.138 1.00 15.86 347 LYS A CA 1
ATOM 2543 C C . LYS A 1 362 ? 76.604 58.439 60.399 1.00 16.34 347 LYS A C 1
ATOM 2544 O O . LYS A 1 362 ? 77.189 58.580 59.318 1.00 15.90 347 LYS A O 1
ATOM 2550 N N . PRO A 1 363 ? 75.850 59.418 60.958 1.00 17.69 348 PRO A N 1
ATOM 2551 C CA . PRO A 1 363 ? 75.669 60.723 60.311 1.00 18.55 348 PRO A CA 1
ATOM 2552 C C . PRO A 1 363 ? 76.963 61.380 59.819 1.00 18.66 348 PRO A C 1
ATOM 2553 O O . PRO A 1 363 ? 76.964 61.966 58.737 1.00 19.54 348 PRO A O 1
ATOM 2557 N N . LYS A 1 364 ? 78.044 61.268 60.591 1.00 19.42 349 LYS A N 1
ATOM 2558 C CA . LYS A 1 364 ? 79.356 61.808 60.199 1.00 20.46 349 LYS A CA 1
ATOM 2559 C C . LYS A 1 364 ? 79.819 61.282 58.833 1.00 20.48 349 LYS A C 1
ATOM 2560 O O . LYS A 1 364 ? 80.536 61.973 58.097 1.00 21.36 349 LYS A O 1
ATOM 2566 N N . TYR A 1 365 ? 79.393 60.067 58.494 1.00 19.14 350 TYR A N 1
ATOM 2567 C CA . TYR A 1 365 ? 79.776 59.428 57.233 1.00 18.54 350 TYR A CA 1
ATOM 2568 C C . TYR A 1 365 ? 78.637 59.308 56.218 1.00 18.32 350 TYR A C 1
ATOM 2569 O O . TYR A 1 365 ? 78.754 58.591 55.214 1.00 17.61 350 TYR A O 1
ATOM 2578 N N . LYS A 1 366 ? 77.545 60.024 56.474 1.00 18.44 351 LYS A N 1
ATOM 2579 C CA . LYS A 1 366 ? 76.388 60.017 55.588 1.00 18.97 351 LYS A CA 1
ATOM 2580 C C . LYS A 1 366 ? 76.799 60.313 54.152 1.00 18.43 351 LYS A C 1
ATOM 2581 O O . LYS A 1 366 ? 77.593 61.224 53.899 1.00 18.76 351 LYS A O 1
ATOM 2583 N N . GLY A 1 367 ? 76.264 59.533 53.218 1.00 17.67 352 GLY A N 1
ATOM 2584 C CA . GLY A 1 367 ? 76.493 59.740 51.798 1.00 17.18 352 GLY A CA 1
ATOM 2585 C C . GLY A 1 367 ? 77.820 59.236 51.266 1.00 16.77 352 GLY A C 1
ATOM 2586 O O . GLY A 1 367 ? 78.093 59.370 50.079 1.00 17.83 352 GLY A O 1
ATOM 2587 N N . ARG A 1 368 ? 78.631 58.634 52.132 1.00 16.52 353 ARG A N 1
ATOM 2588 C CA . ARG A 1 368 ? 79.996 58.253 51.766 1.00 16.14 353 ARG A CA 1
ATOM 2589 C C . ARG A 1 368 ? 80.243 56.751 51.589 1.00 15.06 353 ARG A C 1
ATOM 2590 O O . ARG A 1 368 ? 81.379 56.288 51.628 1.00 14.02 353 ARG A O 1
ATOM 2598 N N . ALA A 1 369 ? 79.171 56.001 51.363 1.00 14.27 354 ALA A N 1
ATOM 2599 C CA . ALA A 1 369 ? 79.294 54.553 51.171 1.00 14.43 354 ALA A CA 1
ATOM 2600 C C . ALA A 1 369 ? 80.252 54.223 50.030 1.00 14.34 354 ALA A C 1
ATOM 2601 O O . ALA A 1 369 ? 81.032 53.276 50.123 1.00 13.39 354 ALA A O 1
ATOM 2603 N N . ARG A 1 370 ? 80.224 55.024 48.971 1.00 14.77 355 ARG A N 1
ATOM 2604 C CA . ARG A 1 370 ? 81.087 54.766 47.826 1.00 15.85 355 ARG A CA 1
ATOM 2605 C C . ARG A 1 370 ? 82.571 54.927 48.171 1.00 14.58 355 ARG A C 1
ATOM 2606 O O . ARG A 1 370 ? 83.418 54.213 47.638 1.00 14.28 355 ARG A O 1
ATOM 2614 N N . ASP A 1 371 ? 82.884 55.859 49.073 1.00 14.52 356 ASP A N 1
ATOM 2615 C CA . ASP A 1 371 ? 84.269 56.038 49.519 1.00 14.38 356 ASP A CA 1
ATOM 2616 C C . ASP A 1 371 ? 84.785 54.765 50.183 1.00 13.43 356 ASP A C 1
ATOM 2617 O O . ASP A 1 371 ? 85.907 54.341 49.941 1.00 12.72 356 ASP A O 1
ATOM 2622 N N . PHE A 1 372 ? 83.945 54.132 50.996 1.00 13.34 357 PHE A N 1
ATOM 2623 C CA . PHE A 1 372 ? 84.357 52.903 51.665 1.00 12.94 357 PHE A CA 1
ATOM 2624 C C . PHE A 1 372 ? 84.415 51.730 50.698 1.00 12.61 357 PHE A C 1
ATOM 2625 O O . PHE A 1 372 ? 85.258 50.844 50.846 1.00 12.49 357 PHE A O 1
ATOM 2633 N N . LEU A 1 373 ? 83.539 51.746 49.697 1.00 13.00 358 LEU A N 1
ATOM 2634 C CA . LEU A 1 373 ? 83.580 50.720 48.657 1.00 13.72 358 LEU A CA 1
ATOM 2635 C C . LEU A 1 373 ? 84.905 50.765 47.877 1.00 13.55 358 LEU A C 1
ATOM 2636 O O . LEU A 1 373 ? 85.554 49.731 47.715 1.00 13.38 358 LEU A O 1
ATOM 2641 N N . TYR A 1 374 ? 85.314 51.955 47.430 1.00 13.34 359 TYR A N 1
ATOM 2642 C CA . TYR A 1 374 ? 86.573 52.101 46.690 1.00 13.59 359 TYR A CA 1
ATOM 2643 C C . TYR A 1 374 ? 87.785 51.810 47.573 1.00 12.84 359 TYR A C 1
ATOM 2644 O O . TYR A 1 374 ? 88.722 51.147 47.135 1.00 13.07 359 TYR A O 1
ATOM 2653 N N . ALA A 1 375 ? 87.760 52.270 48.824 1.00 12.42 360 ALA A N 1
ATOM 2654 C CA . ALA A 1 375 ? 88.838 51.948 49.753 1.00 11.91 360 ALA A CA 1
ATOM 2655 C C . ALA A 1 375 ? 88.924 50.436 49.976 1.00 11.75 360 ALA A C 1
ATOM 2656 O O . ALA A 1 375 ? 90.007 49.879 50.066 1.00 11.61 360 ALA A O 1
ATOM 2658 N N . GLY A 1 376 ? 87.765 49.781 50.063 1.00 11.56 361 GLY A N 1
ATOM 2659 C CA . GLY A 1 376 ? 87.711 48.318 50.161 1.00 11.56 361 GLY A CA 1
ATOM 2660 C C . GLY A 1 376 ? 88.419 47.662 48.987 1.00 11.20 361 GLY A C 1
ATOM 2661 O O . GLY A 1 376 ? 89.291 46.814 49.179 1.00 10.24 361 GLY A O 1
ATOM 2662 N N . ALA A 1 377 ? 88.059 48.072 47.771 1.00 11.65 362 ALA A N 1
ATOM 2663 C CA . ALA A 1 377 ? 88.662 47.504 46.559 1.00 12.12 362 ALA A CA 1
ATOM 2664 C C . ALA A 1 377 ? 90.182 47.699 46.563 1.00 12.72 362 ALA A C 1
ATOM 2665 O O . ALA A 1 377 ? 90.933 46.769 46.245 1.00 12.61 362 ALA A O 1
ATOM 2667 N N . GLU A 1 378 ? 90.630 48.903 46.937 1.00 13.48 363 GLU A N 1
ATOM 2668 C CA A GLU A 1 378 ? 92.059 49.188 47.050 0.50 14.19 363 GLU A CA 1
ATOM 2669 C CA B GLU A 1 378 ? 92.060 49.192 47.059 0.50 14.09 363 GLU A CA 1
ATOM 2670 C C . GLU A 1 378 ? 92.735 48.240 48.045 1.00 13.98 363 GLU A C 1
ATOM 2671 O O . GLU A 1 378 ? 93.850 47.766 47.805 1.00 14.48 363 GLU A O 1
ATOM 2682 N N . ALA A 1 379 ? 92.043 47.944 49.147 1.00 13.19 364 ALA A N 1
ATOM 2683 C CA . ALA A 1 379 ? 92.540 47.002 50.152 1.00 12.61 364 ALA A CA 1
ATOM 2684 C C . ALA A 1 379 ? 92.359 45.520 49.783 1.00 12.29 364 ALA A C 1
ATOM 2685 O O . ALA A 1 379 ? 92.726 44.643 50.559 1.00 12.91 364 ALA A O 1
ATOM 2687 N N . GLY A 1 380 ? 91.793 45.250 48.608 1.00 11.55 365 GLY A N 1
ATOM 2688 C CA . GLY A 1 380 ? 91.608 43.873 48.148 1.00 10.79 365 GLY A CA 1
ATOM 2689 C C . GLY A 1 380 ? 90.346 43.158 48.619 1.00 9.78 365 GLY A C 1
ATOM 2690 O O . GLY A 1 380 ? 90.318 41.934 48.682 1.00 9.94 365 GLY A O 1
ATOM 2691 N N . VAL A 1 381 ? 89.296 43.912 48.932 1.00 9.55 366 VAL A N 1
ATOM 2692 C CA . VAL A 1 381 ? 88.004 43.302 49.274 1.00 9.19 366 VAL A CA 1
ATOM 2693 C C . VAL A 1 381 ? 86.873 43.959 48.486 1.00 9.09 366 VAL A C 1
ATOM 2694 O O . VAL A 1 381 ? 86.776 45.194 48.386 1.00 9.02 366 VAL A O 1
ATOM 2698 N N . MET A 1 382 ? 86.002 43.121 47.929 1.00 8.74 367 MET A N 1
ATOM 2699 C CA . MET A 1 382 ? 84.883 43.597 47.139 1.00 8.76 367 MET A CA 1
ATOM 2700 C C . MET A 1 382 ? 83.626 43.618 47.988 1.00 8.43 367 MET A C 1
ATOM 2701 O O . MET A 1 382 ? 83.198 42.578 48.497 1.00 8.44 367 MET A O 1
ATOM 2706 N N . VAL A 1 383 ? 83.061 44.809 48.143 1.00 8.61 368 VAL A N 1
ATOM 2707 C CA . VAL A 1 383 ? 81.843 44.993 48.907 1.00 8.88 368 VAL A CA 1
ATOM 2708 C C . VAL A 1 383 ? 80.805 45.706 48.040 1.00 8.99 368 VAL A C 1
ATOM 2709 O O . VAL A 1 383 ? 81.046 45.977 46.859 1.00 9.94 368 VAL A O 1
ATOM 2713 N N . LEU A 1 384 ? 79.641 45.989 48.603 1.00 9.07 369 LEU A N 1
ATOM 2714 C CA . LEU A 1 384 ? 78.573 46.689 47.888 1.00 9.35 369 LEU A CA 1
ATOM 2715 C C . LEU A 1 384 ? 78.121 47.905 48.676 1.00 9.37 369 LEU A C 1
ATOM 2716 O O . LEU A 1 384 ? 78.528 48.102 49.831 1.00 9.19 369 LEU A O 1
ATOM 2721 N N . ASN A 1 385 ? 77.269 48.712 48.048 1.00 9.54 370 ASN A N 1
ATOM 2722 C CA . ASN A 1 385 ? 76.500 49.730 48.742 1.00 9.82 370 ASN A CA 1
ATOM 2723 C C . ASN A 1 385 ? 75.017 49.353 48.633 1.00 9.63 370 ASN A C 1
ATOM 2724 O O . ASN A 1 385 ? 74.649 48.454 47.866 1.00 9.88 370 ASN A O 1
ATOM 2729 N N . ALA A 1 386 ? 74.166 50.020 49.404 1.00 9.78 371 ALA A N 1
ATOM 2730 C CA . ALA A 1 386 ? 72.718 49.898 49.252 1.00 10.25 371 ALA A CA 1
ATOM 2731 C C . ALA A 1 386 ? 72.165 51.303 49.435 1.00 10.79 371 ALA A C 1
ATOM 2732 O O . ALA A 1 386 ? 71.525 51.617 50.444 1.00 11.66 371 ALA A O 1
ATOM 2734 N N . GLY A 1 387 ? 72.450 52.146 48.447 1.00 11.65 372 GLY A N 1
ATOM 2735 C CA . GLY A 1 387 ? 72.331 53.581 48.618 1.00 12.12 372 GLY A CA 1
ATOM 2736 C C . GLY A 1 387 ? 73.605 54.161 49.209 1.00 12.53 372 GLY A C 1
ATOM 2737 O O . GLY A 1 387 ? 74.493 53.433 49.702 1.00 12.47 372 GLY A O 1
ATOM 2738 N N . ALA A 1 388 ? 73.689 55.489 49.189 1.00 12.77 373 ALA A N 1
ATOM 2739 C CA . ALA A 1 388 ? 74.891 56.203 49.593 1.00 12.95 373 ALA A CA 1
ATOM 2740 C C . ALA A 1 388 ? 75.178 56.165 51.097 1.00 13.09 373 ALA A C 1
ATOM 2741 O O . ALA A 1 388 ? 76.245 56.594 51.534 1.00 13.41 373 ALA A O 1
ATOM 2743 N N . ASP A 1 389 ? 74.242 55.634 51.884 1.00 13.29 374 ASP A N 1
ATOM 2744 C CA . ASP A 1 389 ? 74.411 55.591 53.339 1.00 13.28 374 ASP A CA 1
ATOM 2745 C C . ASP A 1 389 ? 74.715 54.212 53.915 1.00 12.22 374 ASP A C 1
ATOM 2746 O O . ASP A 1 389 ? 74.911 54.080 55.119 1.00 12.18 374 ASP A O 1
ATOM 2751 N N . VAL A 1 390 ? 74.740 53.181 53.078 1.00 10.87 375 VAL A N 1
ATOM 2752 C CA . VAL A 1 390 ? 74.732 51.807 53.602 1.00 10.33 375 VAL A CA 1
ATOM 2753 C C . VAL A 1 390 ? 75.752 50.949 52.877 1.00 9.81 375 VAL A C 1
ATOM 2754 O O . VAL A 1 390 ? 75.776 50.907 51.646 1.00 9.80 375 VAL A O 1
ATOM 2758 N N . MET A 1 391 ? 76.605 50.282 53.646 1.00 9.38 376 MET A N 1
ATOM 2759 C CA . MET A 1 391 ? 77.473 49.229 53.124 1.00 9.14 376 MET A CA 1
ATOM 2760 C C . MET A 1 391 ? 76.692 47.920 53.062 1.00 8.75 376 MET A C 1
ATOM 2761 O O . MET A 1 391 ? 75.925 47.605 53.970 1.00 9.70 376 MET A O 1
ATOM 2766 N N . ARG A 1 392 ? 76.881 47.159 51.994 1.00 8.22 377 ARG A N 1
ATOM 2767 C CA . ARG A 1 392 ? 76.146 45.912 51.812 1.00 8.19 377 ARG A CA 1
ATOM 2768 C C . ARG A 1 392 ? 77.122 44.789 51.513 1.00 8.00 377 ARG A C 1
ATOM 2769 O O . ARG A 1 392 ? 78.119 44.980 50.831 1.00 8.09 377 ARG A O 1
ATOM 2777 N N . PHE A 1 393 ? 76.819 43.623 52.076 1.00 7.78 378 PHE A N 1
ATOM 2778 C CA . PHE A 1 393 ? 77.613 42.411 51.892 1.00 7.75 378 PHE A CA 1
ATOM 2779 C C . PHE A 1 393 ? 76.684 41.301 51.453 1.00 7.52 378 PHE A C 1
ATOM 2780 O O . PHE A 1 393 ? 75.604 41.109 52.025 1.00 7.44 378 PHE A O 1
ATOM 2788 N N . ALA A 1 394 ? 77.095 40.575 50.416 1.00 7.04 379 ALA A N 1
ATOM 2789 C CA . ALA A 1 394 ? 76.304 39.468 49.887 1.00 6.90 379 ALA A CA 1
ATOM 2790 C C . ALA A 1 394 ? 77.231 38.376 49.369 1.00 6.80 379 ALA A C 1
ATOM 2791 O O . ALA A 1 394 ? 77.239 38.056 48.172 1.00 6.83 379 ALA A O 1
ATOM 2793 N N . PRO A 1 395 ? 78.030 37.793 50.269 1.00 6.52 380 PRO A N 1
ATOM 2794 C CA . PRO A 1 395 ? 79.035 36.802 49.882 1.00 6.65 380 PRO A CA 1
ATOM 2795 C C . PRO A 1 395 ? 78.389 35.467 49.538 1.00 6.63 380 PRO A C 1
ATOM 2796 O O . PRO A 1 395 ? 77.225 35.202 49.856 1.00 6.82 380 PRO A O 1
ATOM 2800 N N . SER A 1 396 ? 79.179 34.612 48.906 1.00 6.72 381 SER A N 1
ATOM 2801 C CA . SER A 1 396 ? 78.837 33.204 48.771 1.00 6.56 381 SER A CA 1
ATOM 2802 C C . SER A 1 396 ? 78.264 32.657 50.067 1.00 6.50 381 SER A C 1
ATOM 2803 O O . SER A 1 396 ? 78.778 32.933 51.171 1.00 6.46 381 SER A O 1
ATOM 2806 N N . LEU A 1 397 ? 77.195 31.871 49.931 1.00 6.41 382 LEU A N 1
ATOM 2807 C CA . LEU A 1 397 ? 76.565 31.231 51.090 1.00 6.44 382 LEU A CA 1
ATOM 2808 C C . LEU A 1 397 ? 77.453 30.178 51.721 1.00 6.70 382 LEU A C 1
ATOM 2809 O O . LEU A 1 397 ? 77.193 29.766 52.852 1.00 6.95 382 LEU A O 1
ATOM 2814 N N . VAL A 1 398 ? 78.488 29.749 50.999 1.00 7.01 383 VAL A N 1
ATOM 2815 C CA . VAL A 1 398 ? 79.449 28.786 51.527 1.00 7.43 383 VAL A CA 1
ATOM 2816 C C . VAL A 1 398 ? 80.827 29.419 51.723 1.00 7.67 383 VAL A C 1
ATOM 2817 O O . VAL A 1 398 ? 81.833 28.714 51.825 1.00 8.36 383 VAL A O 1
ATOM 2821 N N . VAL A 1 399 ? 80.885 30.745 51.811 1.00 7.63 384 VAL A N 1
ATOM 2822 C CA . VAL A 1 399 ? 82.171 31.417 52.001 1.00 7.90 384 VAL A CA 1
ATOM 2823 C C . VAL A 1 399 ? 82.918 30.802 53.197 1.00 8.27 384 VAL A C 1
ATOM 2824 O O . VAL A 1 399 ? 82.370 30.628 54.279 1.00 8.27 384 VAL A O 1
ATOM 2828 N N . GLU A 1 400 ? 84.173 30.438 52.979 1.00 9.25 385 GLU A N 1
ATOM 2829 C CA . GLU A 1 400 ? 84.981 29.825 54.026 1.00 10.09 385 GLU A CA 1
ATOM 2830 C C . GLU A 1 400 ? 85.245 30.817 55.141 1.00 9.84 385 GLU A C 1
ATOM 2831 O O . GLU A 1 400 ? 85.490 31.998 54.889 1.00 8.91 385 GLU A O 1
ATOM 2837 N N . GLU A 1 401 ? 85.250 30.325 56.374 1.00 10.11 386 GLU A N 1
ATOM 2838 C CA . GLU A 1 401 ? 85.547 31.179 57.512 1.00 10.69 386 GLU A CA 1
ATOM 2839 C C . GLU A 1 401 ? 86.880 31.938 57.340 1.00 9.92 386 GLU A C 1
ATOM 2840 O O . GLU A 1 401 ? 86.969 33.123 57.663 1.00 9.48 386 GLU A O 1
ATOM 2846 N N . ALA A 1 402 ? 87.905 31.267 56.814 1.00 9.54 387 ALA A N 1
ATOM 2847 C CA . ALA A 1 402 ? 89.190 31.928 56.592 1.00 9.79 387 ALA A CA 1
ATOM 2848 C C . ALA A 1 402 ? 89.047 33.153 55.669 1.00 9.64 387 ALA A C 1
ATOM 2849 O O . ALA A 1 402 ? 89.711 34.176 55.872 1.00 9.58 387 ALA A O 1
ATOM 2851 N N . ASP A 1 403 ? 88.171 33.056 54.667 1.00 9.10 388 ASP A N 1
ATOM 2852 C CA . ASP A 1 403 ? 87.922 34.175 53.773 1.00 9.13 388 ASP A CA 1
ATOM 2853 C C . ASP A 1 403 ? 87.121 35.283 54.447 1.00 8.30 388 ASP A C 1
ATOM 2854 O O . ASP A 1 403 ? 87.352 36.461 54.179 1.00 7.95 388 ASP A O 1
ATOM 2859 N N . ILE A 1 404 ? 86.177 34.913 55.313 1.00 8.26 389 ILE A N 1
ATOM 2860 C CA . ILE A 1 404 ? 85.475 35.932 56.089 1.00 8.09 389 ILE A CA 1
ATOM 2861 C C . ILE A 1 404 ? 86.473 36.749 56.919 1.00 8.19 389 ILE A C 1
ATOM 2862 O O . ILE A 1 404 ? 86.459 37.969 56.899 1.00 8.12 389 ILE A O 1
ATOM 2867 N N . HIS A 1 405 ? 87.358 36.058 57.625 1.00 8.37 390 HIS A N 1
ATOM 2868 C CA . HIS A 1 405 ? 88.311 36.767 58.474 1.00 8.68 390 HIS A CA 1
ATOM 2869 C C . HIS A 1 405 ? 89.308 37.583 57.695 1.00 8.55 390 HIS A C 1
ATOM 2870 O O . HIS A 1 405 ? 89.573 38.736 58.026 1.00 8.56 390 HIS A O 1
ATOM 2877 N N . GLU A 1 406 ? 89.845 37.015 56.621 1.00 8.25 391 GLU A N 1
ATOM 2878 C CA . GLU A 1 406 ? 90.786 37.769 55.797 1.00 8.56 391 GLU A CA 1
ATOM 2879 C C . GLU A 1 406 ? 90.119 38.987 55.142 1.00 8.28 391 GLU A C 1
ATOM 2880 O O . GLU A 1 406 ? 90.653 40.086 55.177 1.00 8.31 391 GLU A O 1
ATOM 2886 N N . GLY A 1 407 ? 88.941 38.791 54.543 1.00 7.96 392 GLY A N 1
ATOM 2887 C CA . GLY A 1 407 ? 88.237 39.885 53.874 1.00 7.97 392 GLY A CA 1
ATOM 2888 C C . GLY A 1 407 ? 87.860 40.989 54.844 1.00 8.05 392 GLY A C 1
ATOM 2889 O O . GLY A 1 407 ? 87.934 42.171 54.505 1.00 7.83 392 GLY A O 1
ATOM 2890 N N . MET A 1 408 ? 87.455 40.607 56.051 1.00 8.32 393 MET A N 1
ATOM 2891 C CA . MET A 1 408 ? 87.048 41.619 57.006 1.00 9.18 393 MET A CA 1
ATOM 2892 C C . MET A 1 408 ? 88.248 42.343 57.612 1.00 9.67 393 MET A C 1
ATOM 2893 O O . MET A 1 408 ? 88.136 43.512 57.993 1.00 10.15 393 MET A O 1
ATOM 2898 N N . GLN A 1 409 ? 89.404 41.686 57.656 1.00 10.44 394 GLN A N 1
ATOM 2899 C CA . GLN A 1 409 ? 90.617 42.391 58.039 1.00 11.56 394 GLN A CA 1
ATOM 2900 C C . GLN A 1 409 ? 90.979 43.432 56.980 1.00 11.07 394 GLN A C 1
ATOM 2901 O O . GLN A 1 409 ? 91.362 44.557 57.313 1.00 11.28 394 GLN A O 1
ATOM 2907 N N . ARG A 1 410 ? 90.838 43.070 55.705 1.00 10.27 395 ARG A N 1
ATOM 2908 C CA . ARG A 1 410 ? 91.058 44.021 54.619 1.00 10.05 395 ARG A CA 1
ATOM 2909 C C . ARG A 1 410 ? 90.074 45.183 54.700 1.00 10.31 395 ARG A C 1
ATOM 2910 O O . ARG A 1 410 ? 90.449 46.334 54.501 1.00 10.23 395 ARG A O 1
ATOM 2918 N N . PHE A 1 411 ? 88.813 44.882 55.002 1.00 10.29 396 PHE A N 1
ATOM 2919 C CA . PHE A 1 411 ? 87.818 45.930 55.109 1.00 10.50 396 PHE A CA 1
ATOM 2920 C C . PHE A 1 411 ? 88.099 46.861 56.285 1.00 10.55 396 PHE A C 1
ATOM 2921 O O . PHE A 1 411 ? 87.918 48.076 56.161 1.00 10.41 396 PHE A O 1
ATOM 2929 N N . ALA A 1 412 ? 88.545 46.289 57.406 1.00 10.85 397 ALA A N 1
ATOM 2930 C CA . ALA A 1 412 ? 88.951 47.097 58.564 1.00 11.58 397 ALA A CA 1
ATOM 2931 C C . ALA A 1 412 ? 90.103 48.026 58.195 1.00 12.51 397 ALA A C 1
ATOM 2932 O O . ALA A 1 412 ? 90.114 49.199 58.583 1.00 12.91 397 ALA A O 1
ATOM 2934 N N . GLN A 1 413 ? 91.057 47.507 57.428 1.00 13.33 398 GLN A N 1
ATOM 2935 C CA . GLN A 1 413 ? 92.192 48.315 56.966 1.00 14.37 398 GLN A CA 1
ATOM 2936 C C . GLN A 1 413 ? 91.723 49.464 56.069 1.00 13.94 398 GLN A C 1
ATOM 2937 O O . GLN A 1 413 ? 92.199 50.604 56.186 1.00 14.06 398 GLN A O 1
ATOM 2943 N N . ALA A 1 414 ? 90.775 49.169 55.184 1.00 13.51 399 ALA A N 1
ATOM 2944 C CA . ALA A 1 414 ? 90.192 50.177 54.311 1.00 13.55 399 ALA A CA 1
ATOM 2945 C C . ALA A 1 414 ? 89.485 51.271 55.115 1.00 13.84 399 ALA A C 1
ATOM 2946 O O . ALA A 1 414 ? 89.699 52.466 54.879 1.00 14.14 399 ALA A O 1
ATOM 2948 N N . VAL A 1 415 ? 88.645 50.863 56.064 1.00 13.60 400 VAL A N 1
ATOM 2949 C CA . VAL A 1 415 ? 87.981 51.806 56.958 1.00 14.05 400 VAL A CA 1
ATOM 2950 C C . VAL A 1 415 ? 89.022 52.679 57.671 1.00 14.70 400 VAL A C 1
ATOM 2951 O O . VAL A 1 415 ? 88.879 53.909 57.699 1.00 15.38 400 VAL A O 1
ATOM 2955 N N . GLY A 1 416 ? 90.065 52.042 58.207 1.00 15.30 401 GLY A N 1
ATOM 2956 C CA . GLY A 1 416 ? 91.179 52.728 58.866 1.00 16.88 401 GLY A CA 1
ATOM 2957 C C . GLY A 1 416 ? 91.829 53.792 58.005 1.00 18.21 401 GLY A C 1
ATOM 2958 O O . GLY A 1 416 ? 92.128 54.884 58.494 1.00 19.31 401 GLY A O 1
ATOM 2959 N N . LYS A 1 417 ? 92.054 53.475 56.732 1.00 18.64 402 LYS A N 1
ATOM 2960 C CA . LYS A 1 417 ? 92.651 54.419 55.787 1.00 20.06 402 LYS A CA 1
ATOM 2961 C C . LYS A 1 417 ? 91.751 55.620 55.556 1.00 19.97 402 LYS A C 1
ATOM 2962 O O . LYS A 1 417 ? 92.239 56.752 55.488 1.00 20.86 402 LYS A O 1
ATOM 2968 N N . VAL A 1 418 ? 90.446 55.373 55.428 1.00 19.49 403 VAL A N 1
ATOM 2969 C CA . VAL A 1 418 ? 89.464 56.431 55.187 1.00 20.23 403 VAL A CA 1
ATOM 2970 C C . VAL A 1 418 ? 89.360 57.343 56.408 1.00 21.73 403 VAL A C 1
ATOM 2971 O O . VAL A 1 418 ? 89.426 58.567 56.280 1.00 22.84 403 VAL A O 1
ATOM 2975 N N . VAL A 1 419 ? 89.216 56.746 57.587 1.00 22.47 404 VAL A N 1
ATOM 2976 C CA . VAL A 1 419 ? 89.037 57.526 58.817 1.00 24.00 404 VAL A CA 1
ATOM 2977 C C . VAL A 1 419 ? 90.317 58.252 59.256 1.00 24.88 404 VAL A C 1
ATOM 2978 O O . VAL A 1 419 ? 90.239 59.284 59.924 1.00 25.63 404 VAL A O 1
ATOM 2982 N N . ALA A 1 420 ? 91.483 57.727 58.878 1.00 25.90 405 ALA A N 1
ATOM 2983 C CA . ALA A 1 420 ? 92.762 58.373 59.201 1.00 27.35 405 ALA A CA 1
ATOM 2984 C C . ALA A 1 420 ? 92.862 59.744 58.540 1.00 29.30 405 ALA A C 1
ATOM 2985 O O . ALA A 1 420 ? 93.471 60.667 59.091 1.00 29.74 405 ALA A O 1
ATOM 2987 N N . LEU A 1 421 ? 92.257 59.863 57.362 1.00 30.04 406 LEU A N 1
ATOM 2988 C CA . LEU A 1 421 ? 92.191 61.122 56.632 1.00 31.75 406 LEU A CA 1
ATOM 2989 C C . LEU A 1 421 ? 91.203 62.087 57.280 1.00 32.98 406 LEU A C 1
ATOM 2990 O O . LEU A 1 421 ? 91.319 63.302 57.112 1.00 34.11 406 LEU A O 1
ATOM 2995 N N . GLU A 1 422 ? 90.232 61.540 58.013 1.00 33.93 407 GLU A N 1
ATOM 2996 C CA . GLU A 1 422 ? 89.110 62.322 58.529 1.00 34.90 407 GLU A CA 1
ATOM 2997 C C . GLU A 1 422 ? 88.383 61.641 59.690 1.00 35.04 407 GLU A C 1
ATOM 2998 O O . GLU A 1 422 ? 87.558 60.744 59.489 1.00 36.07 407 GLU A O 1
ATOM 3000 N N . LEU B 1 33 ? 45.667 27.070 18.936 1.00 28.32 18 LEU B N 1
ATOM 3001 C CA . LEU B 1 33 ? 46.299 28.409 19.131 1.00 27.71 18 LEU B CA 1
ATOM 3002 C C . LEU B 1 33 ? 47.825 28.299 19.202 1.00 27.45 18 LEU B C 1
ATOM 3003 O O . LEU B 1 33 ? 48.491 28.255 18.166 1.00 27.02 18 LEU B O 1
ATOM 3004 N N . PRO B 1 34 ? 48.383 28.261 20.428 1.00 27.93 19 PRO B N 1
ATOM 3005 C CA . PRO B 1 34 ? 49.824 28.063 20.592 1.00 27.57 19 PRO B CA 1
ATOM 3006 C C . PRO B 1 34 ? 50.264 26.655 20.193 1.00 26.91 19 PRO B C 1
ATOM 3007 O O . PRO B 1 34 ? 49.454 25.721 20.210 1.00 25.92 19 PRO B O 1
ATOM 3011 N N . VAL B 1 35 ? 51.536 26.524 19.825 1.00 26.02 20 VAL B N 1
ATOM 3012 C CA . VAL B 1 35 ? 52.132 25.233 19.507 1.00 25.65 20 VAL B CA 1
ATOM 3013 C C . VAL B 1 35 ? 52.865 24.741 20.751 1.00 25.26 20 VAL B C 1
ATOM 3014 O O . VAL B 1 35 ? 53.806 25.387 21.219 1.00 25.03 20 VAL B O 1
ATOM 3018 N N . TYR B 1 36 ? 52.407 23.621 21.305 1.00 24.73 21 TYR B N 1
ATOM 3019 C CA . TYR B 1 36 ? 53.104 22.981 22.416 1.00 24.54 21 TYR B CA 1
ATOM 3020 C C . TYR B 1 36 ? 53.275 21.501 22.160 1.00 23.78 21 TYR B C 1
ATOM 3021 O O . TYR B 1 36 ? 52.421 20.862 21.543 1.00 24.09 21 TYR B O 1
ATOM 3030 N N . ALA B 1 37 ? 54.392 20.962 22.635 1.00 21.49 22 ALA B N 1
ATOM 3031 C CA . ALA B 1 37 ? 54.660 19.544 22.509 1.00 20.71 22 ALA B CA 1
ATOM 3032 C C . ALA B 1 37 ? 53.856 18.754 23.541 1.00 19.95 22 ALA B C 1
ATOM 3033 O O . ALA B 1 37 ? 53.688 19.200 24.679 1.00 20.30 22 ALA B O 1
ATOM 3035 N N . PRO B 1 38 ? 53.330 17.584 23.140 1.00 19.05 23 PRO B N 1
ATOM 3036 C CA . PRO B 1 38 ? 52.694 16.685 24.101 1.00 19.27 23 PRO B CA 1
ATOM 3037 C C . PRO B 1 38 ? 53.725 16.046 25.034 1.00 19.10 23 PRO B C 1
ATOM 3038 O O . PRO B 1 38 ? 54.932 16.184 24.825 1.00 18.49 23 PRO B O 1
ATOM 3042 N N . ALA B 1 39 ? 53.238 15.335 26.045 1.00 19.15 24 ALA B N 1
ATOM 3043 C CA . ALA B 1 39 ? 54.096 14.657 27.018 1.00 19.43 24 ALA B CA 1
ATOM 3044 C C . ALA B 1 39 ? 55.114 13.679 26.407 1.00 19.45 24 ALA B C 1
ATOM 3045 O O . ALA B 1 39 ? 56.149 13.408 27.018 1.00 20.04 24 ALA B O 1
ATOM 3047 N N . ASP B 1 40 ? 54.828 13.159 25.212 1.00 20.03 25 ASP B N 1
ATOM 3048 C CA . ASP B 1 40 ? 55.697 12.158 24.570 1.00 19.94 25 ASP B CA 1
ATOM 3049 C C . ASP B 1 40 ? 56.717 12.739 23.569 1.00 19.00 25 ASP B C 1
ATOM 3050 O O . ASP B 1 40 ? 57.299 12.000 22.766 1.00 19.94 25 ASP B O 1
ATOM 3055 N N . PHE B 1 41 ? 56.923 14.055 23.611 1.00 17.51 26 PHE B N 1
ATOM 3056 C CA . PHE B 1 41 ? 57.953 14.692 22.790 1.00 15.59 26 PHE B CA 1
ATOM 3057 C C . PHE B 1 41 ? 58.766 15.666 23.626 1.00 14.37 26 PHE B C 1
ATOM 3058 O O . PHE B 1 41 ? 58.478 16.862 23.664 1.00 14.24 26 PHE B O 1
ATOM 3066 N N . ILE B 1 42 ? 59.789 15.123 24.285 1.00 12.67 27 ILE B N 1
ATOM 3067 C CA . ILE B 1 42 ? 60.668 15.890 25.157 1.00 12.04 27 ILE B CA 1
ATOM 3068 C C . ILE B 1 42 ? 62.090 15.703 24.648 1.00 11.53 27 ILE B C 1
ATOM 3069 O O . ILE B 1 42 ? 62.655 14.608 24.764 1.00 10.99 27 ILE B O 1
ATOM 3074 N N . PRO B 1 43 ? 62.672 16.763 24.046 1.00 11.35 28 PRO B N 1
ATOM 3075 C CA . PRO B 1 43 ? 64.038 16.659 23.536 1.00 11.22 28 PRO B CA 1
ATOM 3076 C C . PRO B 1 43 ? 65.010 16.425 24.676 1.00 10.79 28 PRO B C 1
ATOM 3077 O O . PRO B 1 43 ? 64.900 17.080 25.726 1.00 11.12 28 PRO B O 1
ATOM 3081 N N . VAL B 1 44 ? 65.946 15.500 24.482 1.00 10.32 29 VAL B N 1
ATOM 3082 C CA . VAL B 1 44 ? 66.949 15.227 25.521 1.00 10.61 29 VAL B CA 1
ATOM 3083 C C . VAL B 1 44 ? 68.380 15.431 25.072 1.00 10.14 29 VAL B C 1
ATOM 3084 O O . VAL B 1 44 ? 69.253 15.689 25.893 1.00 10.38 29 VAL B O 1
ATOM 3088 N N . LYS B 1 45 ? 68.633 15.319 23.775 1.00 10.11 30 LYS B N 1
ATOM 3089 C CA . LYS B 1 45 ? 69.991 15.390 23.277 1.00 10.24 30 LYS B CA 1
ATOM 3090 C C . LYS B 1 45 ? 69.979 15.996 21.902 1.00 9.88 30 LYS B C 1
ATOM 3091 O O . LYS B 1 45 ? 69.076 15.717 21.119 1.00 9.71 30 LYS B O 1
ATOM 3097 N N . GLY B 1 46 ? 70.967 16.831 21.620 1.00 9.11 31 GLY B N 1
ATOM 3098 C CA . GLY B 1 46 ? 71.126 17.367 20.279 1.00 9.03 31 GLY B CA 1
ATOM 3099 C C . GLY B 1 46 ? 72.577 17.305 19.861 1.00 9.16 31 GLY B C 1
ATOM 3100 O O . GLY B 1 46 ? 73.492 17.514 20.671 1.00 9.24 31 GLY B O 1
ATOM 3101 N N . LYS B 1 47 ? 72.792 17.054 18.578 1.00 9.24 32 LYS B N 1
ATOM 3102 C CA . LYS B 1 47 ? 74.124 17.138 18.000 1.00 9.96 32 LYS B CA 1
ATOM 3103 C C . LYS B 1 47 ? 74.008 17.622 16.570 1.00 9.53 32 LYS B C 1
ATOM 3104 O O . LYS B 1 47 ? 73.336 16.983 15.751 1.00 9.27 32 LYS B O 1
ATOM 3110 N N . GLY B 1 48 ? 74.626 18.764 16.272 1.00 8.84 33 GLY B N 1
ATOM 3111 C CA . GLY B 1 48 ? 74.456 19.354 14.941 1.00 8.77 33 GLY B CA 1
ATOM 3112 C C . GLY B 1 48 ? 72.996 19.686 14.702 1.00 8.42 33 GLY B C 1
ATOM 3113 O O . GLY B 1 48 ? 72.365 20.356 15.515 1.00 8.28 33 GLY B O 1
ATOM 3114 N N . SER B 1 49 ? 72.454 19.203 13.588 1.00 8.42 34 SER B N 1
ATOM 3115 C CA . SER B 1 49 ? 71.052 19.454 13.268 1.00 8.70 34 SER B CA 1
ATOM 3116 C C . SER B 1 49 ? 70.166 18.243 13.525 1.00 9.04 34 SER B C 1
ATOM 3117 O O . SER B 1 49 ? 69.109 18.105 12.919 1.00 9.01 34 SER B O 1
ATOM 3120 N N . ARG B 1 50 ? 70.600 17.377 14.443 1.00 9.53 35 ARG B N 1
ATOM 3121 C CA . ARG B 1 50 ? 69.789 16.247 14.881 1.00 10.21 35 ARG B CA 1
ATOM 3122 C C . ARG B 1 50 ? 69.477 16.311 16.378 1.00 9.73 35 ARG B C 1
ATOM 3123 O O . ARG B 1 50 ? 70.326 16.718 17.192 1.00 9.34 35 ARG B O 1
ATOM 3131 N N . VAL B 1 51 ? 68.246 15.936 16.718 1.00 9.97 36 VAL B N 1
ATOM 3132 C CA . VAL B 1 51 ? 67.734 15.973 18.094 1.00 10.36 36 VAL B CA 1
ATOM 3133 C C . VAL B 1 51 ? 67.104 14.613 18.405 1.00 10.52 36 VAL B C 1
ATOM 3134 O O . VAL B 1 51 ? 66.430 14.028 17.539 1.00 10.39 36 VAL B O 1
ATOM 3138 N N . TRP B 1 52 ? 67.325 14.119 19.623 1.00 10.71 37 TRP B N 1
ATOM 3139 C CA . TRP B 1 52 ? 66.671 12.887 20.094 1.00 11.11 37 TRP B CA 1
ATOM 3140 C C . TRP B 1 52 ? 65.768 13.175 21.248 1.00 10.82 37 TRP B C 1
ATOM 3141 O O . TRP B 1 52 ? 66.103 14.002 22.111 1.00 10.62 37 TRP B O 1
ATOM 3152 N N . ASP B 1 53 ? 64.623 12.494 21.296 1.00 10.91 38 ASP B N 1
ATOM 3153 C CA . ASP B 1 53 ? 63.696 12.648 22.417 1.00 11.70 38 ASP B CA 1
ATOM 3154 C C . ASP B 1 53 ? 63.883 11.529 23.450 1.00 12.36 38 ASP B C 1
ATOM 3155 O O . ASP B 1 53 ? 64.771 10.696 23.299 1.00 12.30 38 ASP B O 1
ATOM 3160 N N . GLN B 1 54 ? 63.053 11.540 24.490 1.00 13.65 39 GLN B N 1
ATOM 3161 C CA . GLN B 1 54 ? 63.132 10.559 25.579 1.00 15.41 39 GLN B CA 1
ATOM 3162 C C . GLN B 1 54 ? 62.932 9.117 25.122 1.00 17.03 39 GLN B C 1
ATOM 3163 O O . GLN B 1 54 ? 63.385 8.191 25.798 1.00 17.87 39 GLN B O 1
ATOM 3169 N N . GLN B 1 55 ? 62.225 8.926 24.008 1.00 17.95 40 GLN B N 1
ATOM 3170 C CA . GLN B 1 55 ? 61.973 7.583 23.475 1.00 19.14 40 GLN B CA 1
ATOM 3171 C C . GLN B 1 55 ? 63.043 7.185 22.479 1.00 18.34 40 GLN B C 1
ATOM 3172 O O . GLN B 1 55 ? 63.014 6.080 21.920 1.00 19.22 40 GLN B O 1
ATOM 3178 N N . GLY B 1 56 ? 63.986 8.091 22.242 1.00 16.97 41 GLY B N 1
ATOM 3179 C CA . GLY B 1 56 ? 65.079 7.829 21.332 1.00 15.73 41 GLY B CA 1
ATOM 3180 C C . GLY B 1 56 ? 64.761 8.102 19.870 1.00 14.33 41 GLY B C 1
ATOM 3181 O O . GLY B 1 56 ? 65.572 7.798 18.993 1.00 15.30 41 GLY B O 1
ATOM 3182 N N . LYS B 1 57 ? 63.597 8.697 19.612 1.00 13.93 42 LYS B N 1
ATOM 3183 C CA . LYS B 1 57 ? 63.227 9.094 18.250 1.00 13.74 42 LYS B CA 1
ATOM 3184 C C . LYS B 1 57 ? 64.141 10.233 17.794 1.00 13.24 42 LYS B C 1
ATOM 3185 O O . LYS B 1 57 ? 64.409 11.167 18.561 1.00 12.74 42 LYS B O 1
ATOM 3191 N N . GLU B 1 58 ? 64.631 10.123 16.564 1.00 13.11 43 GLU B N 1
ATOM 3192 C CA . GLU B 1 58 ? 65.562 11.093 15.993 1.00 13.36 43 GLU B CA 1
ATOM 3193 C C . GLU B 1 58 ? 64.809 12.055 15.087 1.00 12.33 43 GLU B C 1
ATOM 3194 O O . GLU B 1 58 ? 63.972 11.648 14.272 1.00 12.88 43 GLU B O 1
ATOM 3200 N N . TYR B 1 59 ? 65.102 13.339 15.243 1.00 10.92 44 TYR B N 1
ATOM 3201 C CA . TYR B 1 59 ? 64.524 14.376 14.401 1.00 10.07 44 TYR B CA 1
ATOM 3202 C C . TYR B 1 59 ? 65.614 15.179 13.719 1.00 9.58 44 TYR B C 1
ATOM 3203 O O . TYR B 1 59 ? 66.688 15.399 14.279 1.00 9.46 44 TYR B O 1
ATOM 3212 N N . ILE B 1 60 ? 65.331 15.635 12.503 1.00 8.91 45 ILE B N 1
ATOM 3213 C CA . ILE B 1 60 ? 66.159 16.651 11.840 1.00 8.70 45 ILE B CA 1
ATOM 3214 C C . ILE B 1 60 ? 65.592 18.000 12.230 1.00 8.16 45 ILE B C 1
ATOM 3215 O O . ILE B 1 60 ? 64.387 18.233 12.120 1.00 7.94 45 ILE B O 1
ATOM 3220 N N . ASP B 1 61 ? 66.477 18.883 12.669 1.00 7.64 46 ASP B N 1
ATOM 3221 C CA . ASP B 1 61 ? 66.072 20.165 13.235 1.00 7.60 46 ASP B CA 1
ATOM 3222 C C . ASP B 1 61 ? 66.149 21.296 12.206 1.00 7.29 46 ASP B C 1
ATOM 3223 O O . ASP B 1 61 ? 67.221 21.833 11.933 1.00 7.42 46 ASP B O 1
ATOM 3228 N N . PHE B 1 62 ? 65.002 21.653 11.635 1.00 7.04 47 PHE B N 1
ATOM 3229 C CA . PHE B 1 62 ? 64.927 22.820 10.751 1.00 7.03 47 PHE B CA 1
ATOM 3230 C C . PHE B 1 62 ? 64.319 24.034 11.451 1.00 6.96 47 PHE B C 1
ATOM 3231 O O . PHE B 1 62 ? 63.941 25.013 10.791 1.00 7.05 47 PHE B O 1
ATOM 3239 N N . ALA B 1 63 ? 64.206 23.969 12.775 1.00 6.79 48 ALA B N 1
ATOM 3240 C CA . ALA B 1 63 ? 63.582 25.023 13.587 1.00 6.94 48 ALA B CA 1
ATOM 3241 C C . ALA B 1 63 ? 64.578 25.807 14.425 1.00 7.20 48 ALA B C 1
ATOM 3242 O O . ALA B 1 63 ? 64.369 26.985 14.696 1.00 6.71 48 ALA B O 1
ATOM 3244 N N . GLY B 1 64 ? 65.647 25.144 14.859 1.00 7.33 49 GLY B N 1
ATOM 3245 C CA . GLY B 1 64 ? 66.664 25.789 15.672 1.00 7.62 49 GLY B CA 1
ATOM 3246 C C . GLY B 1 64 ? 66.167 26.429 16.959 1.00 7.58 49 GLY B C 1
ATOM 3247 O O . GLY B 1 64 ? 66.735 27.423 17.408 1.00 7.73 49 GLY B O 1
ATOM 3248 N N . GLY B 1 65 ? 65.109 25.883 17.552 1.00 7.52 50 GLY B N 1
ATOM 3249 C CA . GLY B 1 65 ? 64.566 26.459 18.788 1.00 8.04 50 GLY B CA 1
ATOM 3250 C C . GLY B 1 65 ? 64.018 27.846 18.530 1.00 8.24 50 GLY B C 1
ATOM 3251 O O . GLY B 1 65 ? 64.041 28.704 19.414 1.00 8.57 50 GLY B O 1
ATOM 3252 N N . ILE B 1 66 ? 63.508 28.039 17.307 1.00 8.30 51 ILE B N 1
ATOM 3253 C CA . ILE B 1 66 ? 63.022 29.329 16.783 1.00 8.38 51 ILE B CA 1
ATOM 3254 C C . ILE B 1 66 ? 64.201 30.246 16.443 1.00 8.10 51 ILE B C 1
ATOM 3255 O O . ILE B 1 66 ? 64.337 31.362 16.980 1.00 7.97 51 ILE B O 1
ATOM 3260 N N . ALA B 1 67 ? 65.062 29.754 15.545 1.00 8.02 52 ALA B N 1
ATOM 3261 C CA . ALA B 1 67 ? 66.162 30.522 14.969 1.00 8.18 52 ALA B CA 1
ATOM 3262 C C . ALA B 1 67 ? 67.255 30.888 15.990 1.00 8.01 52 ALA B C 1
ATOM 3263 O O . ALA B 1 67 ? 67.970 31.883 15.816 1.00 8.91 52 ALA B O 1
ATOM 3265 N N . VAL B 1 68 ? 67.375 30.077 17.042 1.00 8.17 53 VAL B N 1
ATOM 3266 C CA . VAL B 1 68 ? 68.359 30.313 18.108 1.00 8.01 53 VAL B CA 1
ATOM 3267 C C . VAL B 1 68 ? 69.665 29.539 17.896 1.00 7.79 53 VAL B C 1
ATOM 3268 O O . VAL B 1 68 ? 70.758 30.121 17.944 1.00 8.12 53 VAL B O 1
ATOM 3272 N N . THR B 1 69 ? 69.566 28.234 17.670 1.00 7.66 54 THR B N 1
ATOM 3273 C CA . THR B 1 69 ? 70.775 27.410 17.538 1.00 7.44 54 THR B CA 1
ATOM 3274 C C . THR B 1 69 ? 71.318 27.498 16.118 1.00 7.30 54 THR B C 1
ATOM 3275 O O . THR B 1 69 ? 71.226 26.558 15.301 1.00 7.25 54 THR B O 1
ATOM 3279 N N . ALA B 1 70 ? 71.879 28.668 15.846 1.00 7.10 55 ALA B N 1
ATOM 3280 C CA . ALA B 1 70 ? 72.385 29.019 14.527 1.00 7.17 55 ALA B CA 1
ATOM 3281 C C . ALA B 1 70 ? 73.614 28.241 14.102 1.00 7.33 55 ALA B C 1
ATOM 3282 O O . ALA B 1 70 ? 73.974 28.279 12.935 1.00 7.45 55 ALA B O 1
ATOM 3284 N N . LEU B 1 71 ? 74.250 27.546 15.044 1.00 7.21 56 LEU B N 1
ATOM 3285 C CA . LEU B 1 71 ? 75.356 26.651 14.734 1.00 7.25 56 LEU B CA 1
ATOM 3286 C C . LEU B 1 71 ? 75.056 25.224 15.144 1.00 7.29 56 LEU B C 1
ATOM 3287 O O . LEU B 1 71 ? 75.968 24.401 15.281 1.00 7.68 56 LEU B O 1
ATOM 3292 N N . GLY B 1 72 ? 73.774 24.925 15.275 1.00 7.03 57 GLY B N 1
ATOM 3293 C CA . GLY B 1 72 ? 73.328 23.608 15.686 1.00 7.11 57 GLY B CA 1
ATOM 3294 C C . GLY B 1 72 ? 73.561 23.309 17.148 1.00 7.16 57 GLY B C 1
ATOM 3295 O O . GLY B 1 72 ? 73.944 24.189 17.939 1.00 7.43 57 GLY B O 1
ATOM 3296 N N . HIS B 1 73 ? 73.320 22.056 17.517 1.00 7.06 58 HIS B N 1
ATOM 3297 C CA . HIS B 1 73 ? 73.397 21.629 18.915 1.00 7.24 58 HIS B CA 1
ATOM 3298 C C . HIS B 1 73 ? 74.772 21.161 19.266 1.00 7.41 58 HIS B C 1
ATOM 3299 O O . HIS B 1 73 ? 75.403 20.416 18.509 1.00 7.50 58 HIS B O 1
ATOM 3306 N N . CYS B 1 74 ? 75.254 21.617 20.421 1.00 7.64 59 CYS B N 1
ATOM 3307 C CA . CYS B 1 74 ? 76.546 21.196 20.965 1.00 7.99 59 CYS B CA 1
ATOM 3308 C C . CYS B 1 74 ? 77.667 21.318 19.925 1.00 7.96 59 CYS B C 1
ATOM 3309 O O . CYS B 1 74 ? 78.472 20.402 19.740 1.00 8.34 59 CYS B O 1
ATOM 3312 N N . HIS B 1 75 ? 77.738 22.468 19.263 1.00 8.19 60 HIS B N 1
ATOM 3313 C CA . HIS B 1 75 ? 78.818 22.717 18.328 1.00 8.37 60 HIS B CA 1
ATOM 3314 C C . HIS B 1 75 ? 80.128 22.670 19.084 1.00 8.30 60 HIS B C 1
ATOM 3315 O O . HIS B 1 75 ? 80.258 23.332 20.109 1.00 7.87 60 HIS B O 1
ATOM 3322 N N . PRO B 1 76 ? 81.138 21.910 18.595 1.00 8.49 61 PRO B N 1
ATOM 3323 C CA A PRO B 1 76 ? 82.388 21.751 19.355 0.50 8.49 61 PRO B CA 1
ATOM 3324 C CA B PRO B 1 76 ? 82.373 21.761 19.375 0.50 8.42 61 PRO B CA 1
ATOM 3325 C C . PRO B 1 76 ? 83.077 23.058 19.767 1.00 8.38 61 PRO B C 1
ATOM 3326 O O . PRO B 1 76 ? 83.626 23.139 20.868 1.00 8.47 61 PRO B O 1
ATOM 3333 N N . ALA B 1 77 ? 83.063 24.075 18.904 1.00 8.14 62 ALA B N 1
ATOM 3334 C CA . ALA B 1 77 ? 83.698 25.335 19.251 1.00 8.04 62 ALA B CA 1
ATOM 3335 C C . ALA B 1 77 ? 82.943 26.069 20.373 1.00 7.67 62 ALA B C 1
ATOM 3336 O O . ALA B 1 77 ? 83.559 26.734 21.215 1.00 7.83 62 ALA B O 1
ATOM 3338 N N . LEU B 1 78 ? 81.618 25.978 20.356 1.00 7.73 63 LEU B N 1
ATOM 3339 C CA . LEU B 1 78 ? 80.805 26.633 21.381 1.00 7.70 63 LEU B CA 1
ATOM 3340 C C . LEU B 1 78 ? 80.900 25.883 22.699 1.00 7.41 63 LEU B C 1
ATOM 3341 O O . LEU B 1 78 ? 80.988 26.500 23.764 1.00 7.32 63 LEU B O 1
ATOM 3346 N N . VAL B 1 79 ? 80.916 24.557 22.623 1.00 7.13 64 VAL B N 1
ATOM 3347 C CA . VAL B 1 79 ? 81.116 23.725 23.815 1.00 7.39 64 VAL B CA 1
ATOM 3348 C C . VAL B 1 79 ? 82.486 24.016 24.438 1.00 7.33 64 VAL B C 1
ATOM 3349 O O . VAL B 1 79 ? 82.600 24.176 25.658 1.00 6.74 64 VAL B O 1
ATOM 3353 N N . GLU B 1 80 ? 83.524 24.100 23.612 1.00 7.68 65 GLU B N 1
ATOM 3354 C CA . GLU B 1 80 ? 84.852 24.441 24.102 1.00 8.21 65 GLU B CA 1
ATOM 3355 C C . GLU B 1 80 ? 84.867 25.813 24.788 1.00 7.90 65 GLU B C 1
ATOM 3356 O O . GLU B 1 80 ? 85.458 25.954 25.854 1.00 7.65 65 GLU B O 1
ATOM 3362 N N . ALA B 1 81 ? 84.239 26.818 24.179 1.00 7.68 66 ALA B N 1
ATOM 3363 C CA . ALA B 1 81 ? 84.205 28.150 24.773 1.00 7.68 66 ALA B CA 1
ATOM 3364 C C . ALA B 1 81 ? 83.455 28.123 26.107 1.00 7.39 66 ALA B C 1
ATOM 3365 O O . ALA B 1 81 ? 83.901 28.733 27.085 1.00 7.55 66 ALA B O 1
ATOM 3367 N N . LEU B 1 82 ? 82.333 27.395 26.150 1.00 7.13 67 LEU B N 1
ATOM 3368 C CA . LEU B 1 82 ? 81.540 27.270 27.363 1.00 7.18 67 LEU B CA 1
ATOM 3369 C C . LEU B 1 82 ? 82.366 26.627 28.472 1.00 7.24 67 LEU B C 1
ATOM 3370 O O . LEU B 1 82 ? 82.400 27.119 29.604 1.00 7.09 67 LEU B O 1
ATOM 3375 N N . LYS B 1 83 ? 83.022 25.518 28.151 1.00 7.23 68 LYS B N 1
ATOM 3376 C CA . LYS B 1 83 ? 83.753 24.760 29.162 1.00 7.46 68 LYS B CA 1
ATOM 3377 C C . LYS B 1 83 ? 84.981 25.513 29.649 1.00 7.54 68 LYS B C 1
ATOM 3378 O O . LYS B 1 83 ? 85.229 25.582 30.856 1.00 8.28 68 LYS B O 1
ATOM 3384 N N . SER B 1 84 ? 85.730 26.112 28.732 1.00 7.62 69 SER B N 1
ATOM 3385 C CA A SER B 1 84 ? 86.949 26.802 29.135 0.50 7.77 69 SER B CA 1
ATOM 3386 C CA B SER B 1 84 ? 86.941 26.848 29.057 0.50 7.94 69 SER B CA 1
ATOM 3387 C C . SER B 1 84 ? 86.640 28.066 29.942 1.00 7.77 69 SER B C 1
ATOM 3388 O O . SER B 1 84 ? 87.234 28.269 31.001 1.00 8.20 69 SER B O 1
ATOM 3393 N N . GLN B 1 85 ? 85.708 28.900 29.488 1.00 7.48 70 GLN B N 1
ATOM 3394 C CA . GLN B 1 85 ? 85.340 30.047 30.305 1.00 7.29 70 GLN B CA 1
ATOM 3395 C C . GLN B 1 85 ? 84.654 29.597 31.601 1.00 7.21 70 GLN B C 1
ATOM 3396 O O . GLN B 1 85 ? 84.814 30.236 32.641 1.00 7.14 70 GLN B O 1
ATOM 3402 N N . GLY B 1 86 ? 83.948 28.472 31.552 1.00 7.16 71 GLY B N 1
ATOM 3403 C CA . GLY B 1 86 ? 83.266 27.906 32.718 1.00 7.47 71 GLY B CA 1
ATOM 3404 C C . GLY B 1 86 ? 84.209 27.489 33.831 1.00 7.51 71 GLY B C 1
ATOM 3405 O O . GLY B 1 86 ? 83.803 27.374 34.983 1.00 7.53 71 GLY B O 1
ATOM 3406 N N . GLU B 1 87 ? 85.474 27.245 33.487 1.00 7.80 72 GLU B N 1
ATOM 3407 C CA . GLU B 1 87 ? 86.501 26.950 34.482 1.00 8.52 72 GLU B CA 1
ATOM 3408 C C . GLU B 1 87 ? 87.141 28.188 35.090 1.00 8.69 72 GLU B C 1
ATOM 3409 O O . GLU B 1 87 ? 87.879 28.068 36.067 1.00 9.66 72 GLU B O 1
ATOM 3415 N N . THR B 1 88 ? 86.849 29.362 34.526 1.00 8.66 73 THR B N 1
ATOM 3416 C CA . THR B 1 88 ? 87.621 30.577 34.758 1.00 9.06 73 THR B CA 1
ATOM 3417 C C . THR B 1 88 ? 86.817 31.641 35.505 1.00 8.35 73 THR B C 1
ATOM 3418 O O . THR B 1 88 ? 87.223 32.079 36.590 1.00 8.20 73 THR B O 1
ATOM 3422 N N . LEU B 1 89 ? 85.677 32.038 34.937 1.00 8.07 74 LEU B N 1
ATOM 3423 C CA . LEU B 1 89 ? 84.871 33.123 35.498 1.00 7.96 74 LEU B CA 1
ATOM 3424 C C . LEU B 1 89 ? 83.545 33.149 34.774 1.00 7.88 74 LEU B C 1
ATOM 3425 O O . LEU B 1 89 ? 83.505 33.203 33.541 1.00 7.82 74 LEU B O 1
ATOM 3430 N N . TRP B 1 90 ? 82.456 33.098 35.528 1.00 7.84 75 TRP B N 1
ATOM 3431 C CA . TRP B 1 90 ? 81.133 33.149 34.900 1.00 8.11 75 TRP B CA 1
ATOM 3432 C C . TRP B 1 90 ? 80.483 34.483 34.976 1.00 8.46 75 TRP B C 1
ATOM 3433 O O . TRP B 1 90 ? 79.831 34.911 34.009 1.00 8.97 75 TRP B O 1
ATOM 3444 N N A HIS B 1 91 ? 80.654 35.168 36.122 0.50 8.52 76 HIS B N 1
ATOM 3445 N N B HIS B 1 91 ? 80.584 35.123 36.121 0.50 8.29 76 HIS B N 1
ATOM 3446 C CA A HIS B 1 91 ? 79.880 36.374 36.505 0.50 8.77 76 HIS B CA 1
ATOM 3447 C CA B HIS B 1 91 ? 79.698 36.211 36.369 0.50 8.31 76 HIS B CA 1
ATOM 3448 C C A HIS B 1 91 ? 80.525 37.244 37.573 0.50 9.00 76 HIS B C 1
ATOM 3449 C C B HIS B 1 91 ? 80.473 37.402 36.780 0.50 8.40 76 HIS B C 1
ATOM 3450 O O A HIS B 1 91 ? 80.947 36.745 38.612 0.50 8.83 76 HIS B O 1
ATOM 3451 O O B HIS B 1 91 ? 81.410 37.308 37.568 0.50 8.40 76 HIS B O 1
ATOM 3464 N N A THR B 1 92 ? 80.556 38.564 37.359 0.50 9.50 77 THR B N 1
ATOM 3465 N N B THR B 1 92 ? 80.109 38.532 36.187 0.50 8.49 77 THR B N 1
ATOM 3466 C CA A THR B 1 92 ? 81.089 39.496 38.367 0.50 10.10 77 THR B CA 1
ATOM 3467 C CA B THR B 1 92 ? 80.422 39.834 36.749 0.50 8.90 77 THR B CA 1
ATOM 3468 C C A THR B 1 92 ? 80.207 40.721 38.628 0.50 10.33 77 THR B C 1
ATOM 3469 C C B THR B 1 92 ? 79.143 40.646 36.716 0.50 9.14 77 THR B C 1
ATOM 3470 O O A THR B 1 92 ? 80.471 41.491 39.557 0.50 10.42 77 THR B O 1
ATOM 3471 O O B THR B 1 92 ? 78.277 40.406 35.874 0.50 9.51 77 THR B O 1
ATOM 3478 N N A SER B 1 93 ? 79.159 40.872 37.821 0.50 10.50 78 SER B N 1
ATOM 3479 N N B SER B 1 93 ? 79.011 41.580 37.651 0.50 9.52 78 SER B N 1
ATOM 3480 C CA A SER B 1 93 ? 78.269 42.034 37.828 0.50 10.77 78 SER B CA 1
ATOM 3481 C CA B SER B 1 93 ? 77.903 42.524 37.615 0.50 10.03 78 SER B CA 1
ATOM 3482 C C A SER B 1 93 ? 78.905 43.258 37.182 0.50 11.05 78 SER B C 1
ATOM 3483 C C B SER B 1 93 ? 78.213 43.632 36.616 0.50 10.57 78 SER B C 1
ATOM 3484 O O A SER B 1 93 ? 80.124 43.345 37.021 0.50 10.70 78 SER B O 1
ATOM 3485 O O B SER B 1 93 ? 79.337 43.740 36.113 0.50 10.46 78 SER B O 1
ATOM 3490 N N A ASN B 1 94 ? 78.060 44.207 36.805 0.50 11.43 79 ASN B N 1
ATOM 3491 N N B ASN B 1 94 ? 77.219 44.467 36.348 0.50 11.68 79 ASN B N 1
ATOM 3492 C CA A ASN B 1 94 ? 78.522 45.404 36.134 0.50 12.17 79 ASN B CA 1
ATOM 3493 C CA B ASN B 1 94 ? 77.380 45.549 35.386 0.50 12.52 79 ASN B CA 1
ATOM 3494 C C A ASN B 1 94 ? 79.119 46.452 37.068 0.50 12.37 79 ASN B C 1
ATOM 3495 C C B ASN B 1 94 ? 78.260 46.694 35.894 0.50 12.70 79 ASN B C 1
ATOM 3496 O O A ASN B 1 94 ? 79.339 47.594 36.682 0.50 12.36 79 ASN B O 1
ATOM 3497 O O B ASN B 1 94 ? 78.597 47.606 35.144 0.50 13.01 79 ASN B O 1
ATOM 3506 N N A VAL B 1 95 ? 79.407 46.046 38.297 0.50 12.92 80 VAL B N 1
ATOM 3507 N N B VAL B 1 95 ? 78.640 46.630 37.168 0.50 12.72 80 VAL B N 1
ATOM 3508 C CA A VAL B 1 95 ? 80.346 46.800 39.103 0.50 13.52 80 VAL B CA 1
ATOM 3509 C CA B VAL B 1 95 ? 79.613 47.554 37.744 0.50 13.08 80 VAL B CA 1
ATOM 3510 C C A VAL B 1 95 ? 81.706 46.715 38.386 0.50 14.26 80 VAL B C 1
ATOM 3511 C C B VAL B 1 95 ? 80.973 47.300 37.126 0.50 13.13 80 VAL B C 1
ATOM 3512 O O A VAL B 1 95 ? 82.621 47.474 38.702 0.50 14.28 80 VAL B O 1
ATOM 3513 O O B VAL B 1 95 ? 81.857 48.158 37.118 0.50 12.97 80 VAL B O 1
ATOM 3520 N N A PHE B 1 96 ? 81.793 45.811 37.396 0.50 15.23 81 PHE B N 1
ATOM 3521 N N B PHE B 1 96 ? 81.127 46.096 36.601 0.50 13.31 81 PHE B N 1
ATOM 3522 C CA A PHE B 1 96 ? 82.993 45.571 36.553 0.50 16.05 81 PHE B CA 1
ATOM 3523 C CA B PHE B 1 96 ? 82.419 45.640 36.166 0.50 14.39 81 PHE B CA 1
ATOM 3524 C C A PHE B 1 96 ? 82.656 45.237 35.068 0.50 16.23 81 PHE B C 1
ATOM 3525 C C B PHE B 1 96 ? 82.428 45.425 34.700 0.50 15.15 81 PHE B C 1
ATOM 3526 O O A PHE B 1 96 ? 81.530 44.849 34.780 0.50 16.87 81 PHE B O 1
ATOM 3527 O O B PHE B 1 96 ? 81.383 45.237 34.063 0.50 15.47 81 PHE B O 1
ATOM 3542 N N . THR B 1 97 ? 83.626 45.424 34.147 1.00 16.06 82 THR B N 1
ATOM 3543 C CA . THR B 1 97 ? 83.684 44.861 32.815 1.00 16.24 82 THR B CA 1
ATOM 3544 C C . THR B 1 97 ? 84.476 43.557 32.932 1.00 14.81 82 THR B C 1
ATOM 3545 O O . THR B 1 97 ? 84.940 43.195 34.029 1.00 14.78 82 THR B O 1
ATOM 3549 N N . ASN B 1 98 ? 84.604 42.847 31.821 1.00 13.79 83 ASN B N 1
ATOM 3550 C CA . ASN B 1 98 ? 85.324 41.590 31.791 1.00 12.89 83 ASN B CA 1
ATOM 3551 C C . ASN B 1 98 ? 85.862 41.379 30.382 1.00 12.80 83 ASN B C 1
ATOM 3552 O O . ASN B 1 98 ? 85.391 42.015 29.426 1.00 13.07 83 ASN B O 1
ATOM 3557 N N . GLU B 1 99 ? 86.846 40.505 30.239 1.00 12.58 84 GLU B N 1
ATOM 3558 C CA . GLU B 1 99 ? 87.534 40.389 28.960 1.00 12.65 84 GLU B CA 1
ATOM 3559 C C . GLU B 1 99 ? 86.646 39.816 27.850 1.00 11.87 84 GLU B C 1
ATOM 3560 O O . GLU B 1 99 ? 86.664 40.332 26.726 1.00 12.10 84 GLU B O 1
ATOM 3566 N N . PRO B 1 100 ? 85.854 38.763 28.140 1.00 11.00 85 PRO B N 1
ATOM 3567 C CA . PRO B 1 100 ? 84.992 38.280 27.052 1.00 10.53 85 PRO B CA 1
ATOM 3568 C C . PRO B 1 100 ? 84.016 39.334 26.517 1.00 10.03 85 PRO B C 1
ATOM 3569 O O . PRO B 1 100 ? 83.827 39.417 25.298 1.00 9.66 85 PRO B O 1
ATOM 3573 N N . ALA B 1 101 ? 83.437 40.145 27.396 1.00 9.87 86 ALA B N 1
ATOM 3574 C CA . ALA B 1 101 ? 82.527 41.211 26.959 1.00 9.81 86 ALA B CA 1
ATOM 3575 C C . ALA B 1 101 ? 83.247 42.271 26.130 1.00 10.11 86 ALA B C 1
ATOM 3576 O O . ALA B 1 101 ? 82.731 42.720 25.102 1.00 9.08 86 ALA B O 1
ATOM 3578 N N . LEU B 1 102 ? 84.438 42.671 26.567 1.00 10.71 87 LEU B N 1
ATOM 3579 C CA . LEU B 1 102 ? 8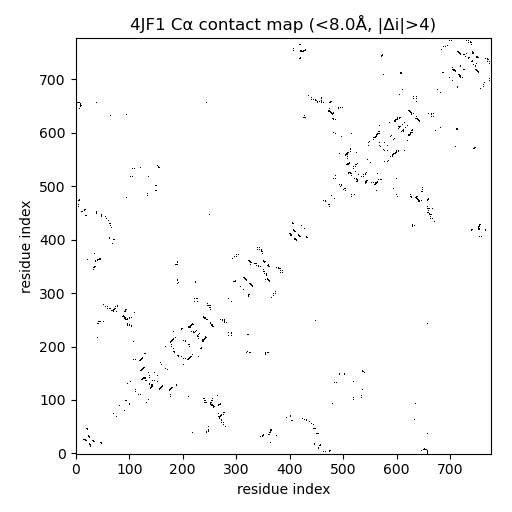5.242 43.649 25.831 1.00 11.92 87 LEU B CA 1
ATOM 3580 C C . LEU B 1 102 ? 85.588 43.147 24.448 1.00 11.39 87 LEU B C 1
ATOM 3581 O O . LEU B 1 102 ? 85.472 43.892 23.469 1.00 10.88 87 LEU B O 1
ATOM 3586 N N . ARG B 1 103 ? 86.035 41.898 24.371 1.00 11.46 88 ARG B N 1
ATOM 3587 C CA . ARG B 1 103 ? 86.393 41.284 23.095 1.00 12.12 88 ARG B CA 1
ATOM 3588 C C . ARG B 1 103 ? 85.194 41.213 22.166 1.00 10.86 88 ARG B C 1
ATOM 3589 O O . ARG B 1 103 ? 85.312 41.497 20.971 1.00 10.56 88 ARG B O 1
ATOM 3597 N N . LEU B 1 104 ? 84.049 40.800 22.697 1.00 9.97 89 LEU B N 1
ATOM 3598 C CA . LEU B 1 104 ? 82.843 40.702 21.879 1.00 9.44 89 LEU B CA 1
ATOM 3599 C C . LEU B 1 104 ? 82.355 42.078 21.403 1.00 9.01 89 LEU B C 1
ATOM 3600 O O . LEU B 1 104 ? 81.979 42.251 20.238 1.00 8.83 89 LEU B O 1
ATOM 3605 N N . GLY B 1 105 ? 82.380 43.056 22.298 1.00 8.97 90 GLY B N 1
ATOM 3606 C CA . GLY B 1 105 ? 82.005 44.421 21.936 1.00 9.27 90 GLY B CA 1
ATOM 3607 C C . GLY B 1 105 ? 82.881 44.943 20.811 1.00 9.42 90 GLY B C 1
ATOM 3608 O O . GLY B 1 105 ? 82.388 45.533 19.846 1.00 9.21 90 GLY B O 1
ATOM 3609 N N . ARG B 1 106 ? 84.185 44.716 20.923 1.00 9.66 91 ARG B N 1
ATOM 3610 C CA . ARG B 1 106 ? 85.126 45.126 19.881 1.00 10.18 91 ARG B CA 1
ATOM 3611 C C . ARG B 1 106 ? 84.798 44.473 18.540 1.00 9.95 91 ARG B C 1
ATOM 3612 O O . ARG B 1 106 ? 84.843 45.132 17.495 1.00 10.26 91 ARG B O 1
ATOM 3614 N N . LYS B 1 107 ? 84.463 43.186 18.557 1.00 10.13 92 LYS B N 1
ATOM 3615 C CA . LYS B 1 107 ? 84.128 42.483 17.330 1.00 10.13 92 LYS B CA 1
ATOM 3616 C C . LYS B 1 107 ? 82.881 43.065 16.679 1.00 9.67 92 LYS B C 1
ATOM 3617 O O . LYS B 1 107 ? 82.833 43.227 15.464 1.00 9.41 92 LYS B O 1
ATOM 3623 N N . LEU B 1 108 ? 81.874 43.380 17.486 1.00 9.57 93 LEU B N 1
ATOM 3624 C CA . LEU B 1 108 ? 80.634 43.933 16.964 1.00 9.75 93 LEU B CA 1
ATOM 3625 C C . LEU B 1 108 ? 80.856 45.344 16.440 1.00 9.51 93 LEU B C 1
ATOM 3626 O O . LEU B 1 108 ? 80.327 45.701 15.392 1.00 9.42 93 LEU B O 1
ATOM 3631 N N . ILE B 1 109 ? 81.663 46.130 17.147 1.00 9.79 94 ILE B N 1
ATOM 3632 C CA . ILE B 1 109 ? 81.988 47.485 16.715 1.00 10.19 94 ILE B CA 1
ATOM 3633 C C . ILE B 1 109 ? 82.763 47.470 15.392 1.00 10.36 94 ILE B C 1
ATOM 3634 O O . ILE B 1 109 ? 82.430 48.213 14.456 1.00 11.16 94 ILE B O 1
ATOM 3639 N N . ASP B 1 110 ? 83.764 46.595 15.291 1.00 10.33 95 ASP B N 1
ATOM 3640 C CA . ASP B 1 110 ? 84.577 46.522 14.076 1.00 11.09 95 ASP B CA 1
ATOM 3641 C C . ASP B 1 110 ? 83.752 46.081 12.875 1.00 10.32 95 ASP B C 1
ATOM 3642 O O . ASP B 1 110 ? 84.018 46.516 11.751 1.00 11.47 95 ASP B O 1
ATOM 3647 N N . ALA B 1 111 ? 82.740 45.244 13.106 1.00 9.20 96 ALA B N 1
ATOM 3648 C CA . ALA B 1 111 ? 81.995 44.620 12.008 1.00 8.97 96 ALA B CA 1
ATOM 3649 C C . ALA B 1 111 ? 80.730 45.370 11.574 1.00 8.83 96 ALA B C 1
ATOM 3650 O O . ALA B 1 111 ? 80.125 45.009 10.566 1.00 9.72 96 ALA B O 1
ATOM 3652 N N . THR B 1 112 ? 80.325 46.390 12.326 1.00 8.53 97 THR B N 1
ATOM 3653 C CA . THR B 1 112 ? 79.039 47.032 12.086 1.00 8.62 97 THR B CA 1
ATOM 3654 C C . THR B 1 112 ? 79.157 48.544 12.210 1.00 8.62 97 THR B C 1
ATOM 3655 O O . THR B 1 112 ? 80.240 49.061 12.423 1.00 9.29 97 THR B O 1
ATOM 3659 N N . PHE B 1 113 ? 78.027 49.240 12.091 1.00 8.46 98 PHE B N 1
ATOM 3660 C CA . PHE B 1 113 ? 77.975 50.687 12.304 1.00 8.75 98 PHE B CA 1
ATOM 3661 C C . PHE B 1 113 ? 78.206 51.055 13.778 1.00 8.79 98 PHE B C 1
ATOM 3662 O O . PHE B 1 113 ? 78.487 52.211 14.095 1.00 9.57 98 PHE B O 1
ATOM 3670 N N . ALA B 1 114 ? 78.057 50.088 14.684 1.00 8.69 99 ALA B N 1
ATOM 3671 C CA . ALA B 1 114 ? 78.054 50.374 16.117 1.00 8.75 99 ALA B CA 1
ATOM 3672 C C . ALA B 1 114 ? 79.342 51.004 16.603 1.00 8.79 99 ALA B C 1
ATOM 3673 O O . ALA B 1 114 ? 80.435 50.633 16.154 1.00 9.08 99 ALA B O 1
ATOM 3675 N N . GLU B 1 115 ? 79.202 51.921 17.557 1.00 8.73 100 GLU B N 1
ATOM 3676 C CA . GLU B 1 115 ? 80.341 52.478 18.279 1.00 9.19 100 GLU B CA 1
ATOM 3677 C C . GLU B 1 115 ? 80.277 52.126 19.759 1.00 9.25 100 GLU B C 1
ATOM 3678 O O . GLU B 1 115 ? 81.283 52.200 20.461 1.00 9.58 100 GLU B O 1
ATOM 3684 N N . ARG B 1 116 ? 79.085 51.751 20.222 1.00 9.18 101 ARG B N 1
ATOM 3685 C CA . ARG B 1 116 ? 78.872 51.351 21.612 1.00 9.59 101 ARG B CA 1
ATOM 3686 C C . ARG B 1 116 ? 77.891 50.195 21.646 1.00 9.65 101 ARG B C 1
ATOM 3687 O O . ARG B 1 116 ? 76.987 50.100 20.810 1.00 9.40 101 ARG B O 1
ATOM 3695 N N . VAL B 1 117 ? 78.091 49.310 22.617 1.00 9.99 102 VAL B N 1
ATOM 3696 C CA . VAL B 1 117 ? 77.286 48.088 22.773 1.00 11.00 102 VAL B CA 1
ATOM 3697 C C . VAL B 1 117 ? 76.797 47.981 24.225 1.00 11.10 102 VAL B C 1
ATOM 3698 O O . VAL B 1 117 ? 77.497 48.381 25.172 1.00 12.48 102 VAL B O 1
ATOM 3702 N N . LEU B 1 118 ? 75.583 47.490 24.411 1.00 10.45 103 LEU B N 1
ATOM 3703 C CA . LEU B 1 118 ? 75.154 47.057 25.749 1.00 10.04 103 LEU B CA 1
ATOM 3704 C C . LEU B 1 118 ? 74.720 45.616 25.644 1.00 9.61 103 LEU B C 1
ATOM 3705 O O . LEU B 1 118 ? 73.954 45.270 24.747 1.00 9.37 103 LEU B O 1
ATOM 3710 N N . PHE B 1 119 ? 75.199 44.774 26.554 1.00 8.83 104 PHE B N 1
ATOM 3711 C CA . PHE B 1 119 ? 74.821 43.367 26.560 1.00 9.10 104 PHE B CA 1
ATOM 3712 C C . PHE B 1 119 ? 73.740 43.092 27.598 1.00 9.12 104 PHE B C 1
ATOM 3713 O O . PHE B 1 119 ? 73.778 43.628 28.712 1.00 9.81 104 PHE B O 1
ATOM 3721 N N . MET B 1 120 ? 72.778 42.263 27.217 1.00 9.38 105 MET B N 1
ATOM 3722 C CA A MET B 1 120 ? 71.698 41.847 28.100 0.70 9.46 105 MET B CA 1
ATOM 3723 C CA B MET B 1 120 ? 71.732 41.815 28.135 0.30 9.67 105 MET B CA 1
ATOM 3724 C C . MET B 1 120 ? 71.530 40.326 27.971 1.00 9.28 105 MET B C 1
ATOM 3725 O O . MET B 1 120 ? 72.408 39.654 27.446 1.00 8.54 105 MET B O 1
ATOM 3734 N N . ASN B 1 121 ? 70.395 39.799 28.441 1.00 9.39 106 ASN B N 1
ATOM 3735 C CA . ASN B 1 121 ? 70.214 38.345 28.476 1.00 10.23 106 ASN B CA 1
ATOM 3736 C C . ASN B 1 121 ? 69.237 37.761 27.501 1.00 10.26 106 ASN B C 1
ATOM 3737 O O . ASN B 1 121 ? 69.177 36.532 27.365 1.00 12.35 106 ASN B O 1
ATOM 3742 N N . SER B 1 122 ? 68.421 38.603 26.882 1.00 9.38 107 SER B N 1
ATOM 3743 C CA . SER B 1 122 ? 67.389 38.157 25.949 1.00 8.74 107 SER B CA 1
ATOM 3744 C C . SER B 1 122 ? 67.076 39.249 24.939 1.00 8.15 107 SER B C 1
ATOM 3745 O O . SER B 1 122 ? 67.363 40.440 25.158 1.00 7.71 107 SER B O 1
ATOM 3748 N N . GLY B 1 123 ? 66.453 38.848 23.842 1.00 7.92 108 GLY B N 1
ATOM 3749 C CA . GLY B 1 123 ? 65.981 39.803 22.837 1.00 7.95 108 GLY B CA 1
ATOM 3750 C C . GLY B 1 123 ? 65.036 40.831 23.420 1.00 7.90 108 GLY B C 1
ATOM 3751 O O . GLY B 1 123 ? 65.119 42.018 23.091 1.00 7.91 108 GLY B O 1
ATOM 3752 N N . THR B 1 124 ? 64.144 40.380 24.293 1.00 7.99 109 THR B N 1
ATOM 3753 C CA . THR B 1 124 ? 63.197 41.278 24.929 1.00 7.92 109 THR B CA 1
ATOM 3754 C C . THR B 1 124 ? 63.935 42.348 25.701 1.00 7.84 109 THR B C 1
ATOM 3755 O O . THR B 1 124 ? 63.604 43.525 25.604 1.00 7.77 109 THR B O 1
ATOM 3759 N N . GLU B 1 125 ? 64.951 41.956 26.460 1.00 7.27 110 GLU B N 1
ATOM 3760 C CA . GLU B 1 125 ? 65.722 42.942 27.223 1.00 7.38 110 GLU B CA 1
ATOM 3761 C C . GLU B 1 125 ? 66.482 43.919 26.334 1.00 7.00 110 GLU B C 1
ATOM 3762 O O . GLU B 1 125 ? 66.568 45.099 26.660 1.00 6.93 110 GLU B O 1
ATOM 3768 N N . ALA B 1 126 ? 67.045 43.418 25.236 1.00 6.66 111 ALA B N 1
ATOM 3769 C CA . ALA B 1 126 ? 67.746 44.287 24.296 1.00 6.57 111 ALA B CA 1
ATOM 3770 C C . ALA B 1 126 ? 66.771 45.303 23.690 1.00 6.43 111 ALA B C 1
ATOM 3771 O O . ALA B 1 126 ? 67.097 46.481 23.576 1.00 6.46 111 ALA B O 1
ATOM 3773 N N . ASN B 1 127 ? 65.573 44.850 23.341 1.00 6.49 112 ASN B N 1
ATOM 3774 C CA . ASN B 1 127 ? 64.569 45.764 22.810 1.00 6.75 112 ASN B CA 1
ATOM 3775 C C . ASN B 1 127 ? 64.087 46.773 23.846 1.00 6.75 112 ASN B C 1
ATOM 3776 O O . ASN B 1 127 ? 63.914 47.947 23.530 1.00 6.57 112 ASN B O 1
ATOM 3781 N N . GLU B 1 128 ? 63.858 46.326 25.078 1.00 6.85 113 GLU B N 1
ATOM 3782 C CA . GLU B 1 128 ? 63.559 47.259 26.178 1.00 7.27 113 GLU B CA 1
ATOM 3783 C C . GLU B 1 128 ? 64.599 48.374 26.230 1.00 6.98 113 GLU B C 1
ATOM 3784 O O . GLU B 1 128 ? 64.270 49.560 26.328 1.00 6.67 113 GLU B O 1
ATOM 3790 N N . THR B 1 129 ? 65.865 47.988 26.190 1.00 6.96 114 THR B N 1
ATOM 3791 C CA . THR B 1 129 ? 66.948 48.954 26.261 1.00 7.16 114 THR B CA 1
ATOM 3792 C C . THR B 1 129 ? 66.922 49.907 25.072 1.00 6.56 114 THR B C 1
ATOM 3793 O O . THR B 1 129 ? 67.075 51.108 25.248 1.00 6.40 114 THR B O 1
ATOM 3797 N N . ALA B 1 130 ? 66.725 49.368 23.877 1.00 6.30 115 ALA B N 1
ATOM 3798 C CA . ALA B 1 130 ? 66.648 50.173 22.662 1.00 5.94 115 ALA B CA 1
ATOM 3799 C C . ALA B 1 130 ? 65.497 51.173 22.716 1.00 5.62 115 ALA B C 1
ATOM 3800 O O . ALA B 1 130 ? 65.683 52.334 22.351 1.00 5.44 115 ALA B O 1
ATOM 3802 N N . PHE B 1 131 ? 64.322 50.723 23.163 1.00 5.66 116 PHE B N 1
ATOM 3803 C CA . PHE B 1 131 ? 63.144 51.587 23.168 1.00 5.66 116 PHE B CA 1
ATOM 3804 C C . PHE B 1 131 ? 63.286 52.662 24.255 1.00 5.72 116 PHE B C 1
ATOM 3805 O O . PHE B 1 131 ? 62.967 53.827 24.034 1.00 5.74 116 PHE B O 1
ATOM 3813 N N . LYS B 1 132 ? 63.771 52.272 25.433 1.00 5.86 117 LYS B N 1
ATOM 3814 C CA . LYS B 1 132 ? 64.074 53.242 26.486 1.00 6.12 117 LYS B CA 1
ATOM 3815 C C . LYS B 1 132 ? 65.108 54.262 26.017 1.00 6.09 117 LYS B C 1
ATOM 3816 O O . LYS B 1 132 ? 64.967 55.460 26.296 1.00 5.92 117 LYS B O 1
ATOM 3822 N N . LEU B 1 133 ? 66.139 53.804 25.304 1.00 6.10 118 LEU B N 1
ATOM 3823 C CA . LEU B 1 133 ? 67.185 54.704 24.836 1.00 6.25 118 LEU B CA 1
ATOM 3824 C C . LEU B 1 133 ? 66.633 55.693 23.817 1.00 6.14 118 LEU B C 1
ATOM 3825 O O . LEU B 1 133 ? 66.912 56.883 23.900 1.00 6.12 118 LEU B O 1
ATOM 3830 N N . ALA B 1 134 ? 65.836 55.221 22.866 1.00 5.96 119 ALA B N 1
ATOM 3831 C CA . ALA B 1 134 ? 65.258 56.150 21.901 1.00 6.04 119 ALA B CA 1
ATOM 3832 C C . ALA B 1 134 ? 64.372 57.187 22.603 1.00 6.09 119 ALA B C 1
ATOM 3833 O O . ALA B 1 134 ? 64.421 58.379 22.268 1.00 6.09 119 ALA B O 1
ATOM 3835 N N . ARG B 1 135 ? 63.574 56.740 23.576 1.00 6.00 120 ARG B N 1
ATOM 3836 C CA . ARG B 1 135 ? 62.764 57.658 24.358 1.00 6.16 120 ARG B CA 1
ATOM 3837 C C . ARG B 1 135 ? 63.619 58.675 25.102 1.00 6.30 120 ARG B C 1
ATOM 3838 O O . ARG B 1 135 ? 63.353 59.888 25.061 1.00 6.32 120 ARG B O 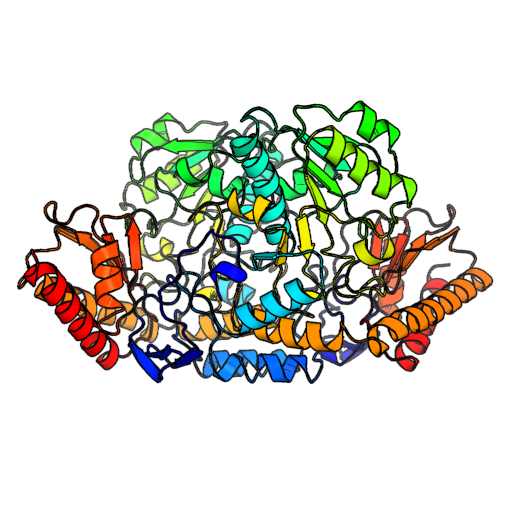1
ATOM 3846 N N . HIS B 1 136 ? 64.641 58.183 25.786 1.00 6.53 121 HIS B N 1
ATOM 3847 C CA . HIS B 1 136 ? 65.427 59.059 26.625 1.00 6.98 121 HIS B CA 1
ATOM 3848 C C . HIS B 1 136 ? 66.246 60.034 25.819 1.00 6.97 121 HIS B C 1
ATOM 3849 O O . HIS B 1 136 ? 66.378 61.203 26.181 1.00 6.97 121 HIS B O 1
ATOM 3856 N N . TYR B 1 137 ? 66.798 59.566 24.704 1.00 6.90 122 TYR B N 1
ATOM 3857 C CA . TYR B 1 137 ? 67.516 60.447 23.790 1.00 7.08 122 TYR B CA 1
ATOM 3858 C C . TYR B 1 137 ? 66.626 61.615 23.334 1.00 6.92 122 TYR B C 1
ATOM 3859 O O . TYR B 1 137 ? 67.035 62.773 23.386 1.00 6.90 122 TYR B O 1
ATOM 3868 N N . ALA B 1 138 ? 65.401 61.313 22.915 1.00 6.68 123 ALA B N 1
ATOM 3869 C CA . ALA B 1 138 ? 64.477 62.383 22.513 1.00 6.77 123 ALA B CA 1
ATOM 3870 C C . ALA B 1 138 ? 64.184 63.355 23.652 1.00 7.05 123 ALA B C 1
ATOM 3871 O O . ALA B 1 138 ? 64.142 64.567 23.450 1.00 7.29 123 ALA B O 1
ATOM 3873 N N . CYS B 1 139 ? 63.971 62.805 24.834 1.00 7.36 124 CYS B N 1
ATOM 3874 C CA . CYS B 1 139 ? 63.660 63.598 26.013 1.00 8.06 124 CYS B CA 1
ATOM 3875 C C . CYS B 1 139 ? 64.780 64.589 26.327 1.00 8.58 124 CYS B C 1
ATOM 3876 O O . CYS B 1 139 ? 64.519 65.770 26.553 1.00 9.19 124 CYS B O 1
ATOM 3879 N N . VAL B 1 140 ? 66.024 64.121 26.324 1.00 8.96 125 VAL B N 1
ATOM 3880 C CA . VAL B 1 140 ? 67.121 65.007 26.740 1.00 9.99 125 VAL B CA 1
ATOM 3881 C C . VAL B 1 140 ? 67.654 65.876 25.608 1.00 10.28 125 VAL B C 1
ATOM 3882 O O . VAL B 1 140 ? 68.123 66.987 25.858 1.00 11.04 125 VAL B O 1
ATOM 3886 N N . ARG B 1 141 ? 67.584 65.401 24.371 1.00 10.05 126 ARG B N 1
ATOM 3887 C CA . ARG B 1 141 ? 68.118 66.180 23.249 1.00 10.61 126 ARG B CA 1
ATOM 3888 C C . ARG B 1 141 ? 67.119 67.156 22.676 1.00 10.46 126 ARG B C 1
ATOM 3889 O O . ARG B 1 141 ? 67.515 68.193 22.136 1.00 11.45 126 ARG B O 1
ATOM 3897 N N . HIS B 1 142 ? 65.830 66.829 22.751 1.00 9.53 127 HIS B N 1
ATOM 3898 C CA . HIS B 1 142 ? 64.807 67.602 22.051 1.00 9.79 127 HIS B CA 1
ATOM 3899 C C . HIS B 1 142 ? 63.706 68.103 22.926 1.00 9.20 127 HIS B C 1
ATOM 3900 O O . HIS B 1 142 ? 63.511 69.313 23.045 1.00 9.80 127 HIS B O 1
ATOM 3907 N N . SER B 1 143 ? 62.940 67.197 23.526 1.00 8.33 128 SER B N 1
ATOM 3908 C CA . SER B 1 143 ? 61.768 67.606 24.307 1.00 8.00 128 SER B CA 1
ATOM 3909 C C . SER B 1 143 ? 61.212 66.432 25.067 1.00 7.70 128 SER B C 1
ATOM 3910 O O . SER B 1 143 ? 61.150 65.334 24.515 1.00 7.46 128 SER B O 1
ATOM 3913 N N . PRO B 1 144 ? 60.764 66.656 26.322 1.00 7.34 129 PRO B N 1
ATOM 3914 C CA . PRO B 1 144 ? 60.074 65.569 27.034 1.00 7.32 129 PRO B CA 1
ATOM 3915 C C . PRO B 1 144 ? 58.765 65.142 26.350 1.00 6.94 129 PRO B C 1
ATOM 3916 O O . PRO B 1 144 ? 58.235 64.095 26.663 1.00 6.70 129 PRO B O 1
ATOM 3920 N N . PHE B 1 145 ? 58.255 65.942 25.416 1.00 6.64 130 PHE B N 1
ATOM 3921 C CA . PHE B 1 145 ? 57.010 65.619 24.722 1.00 6.65 130 PHE B CA 1
ATOM 3922 C C . PHE B 1 145 ? 57.194 64.799 23.445 1.00 6.35 130 PHE B C 1
ATOM 3923 O O . PHE B 1 145 ? 56.213 64.357 22.849 1.00 6.49 130 PHE B O 1
ATOM 3931 N N . LYS B 1 146 ? 58.451 64.569 23.057 1.00 6.08 131 LYS B N 1
ATOM 3932 C CA . LYS B 1 146 ? 58.753 63.855 21.815 1.00 6.18 131 LYS B CA 1
ATOM 3933 C C . LYS B 1 146 ? 58.801 62.364 22.151 1.00 5.97 131 LYS B C 1
ATOM 3934 O O . LYS B 1 146 ? 59.872 61.785 22.402 1.00 5.99 131 LYS B O 1
ATOM 3940 N N . THR B 1 147 ? 57.618 61.749 22.150 1.00 5.83 132 THR B N 1
ATOM 3941 C CA . THR B 1 147 ? 57.444 60.412 22.701 1.00 5.97 132 THR B CA 1
ATOM 3942 C C . THR B 1 147 ? 56.831 59.400 21.733 1.00 5.97 132 THR B C 1
ATOM 3943 O O . THR B 1 147 ? 56.816 58.218 22.069 1.00 6.11 132 THR B O 1
ATOM 3947 N N . LYS B 1 148 ? 56.306 59.798 20.573 1.00 6.23 133 LYS B N 1
ATOM 3948 C CA . LYS B 1 148 ? 55.598 58.795 19.769 1.00 6.41 133 LYS B CA 1
ATOM 3949 C C . LYS B 1 148 ? 56.576 57.749 19.220 1.00 6.21 133 LYS B C 1
ATOM 3950 O O . LYS B 1 148 ? 57.660 58.095 18.743 1.00 6.20 133 LYS B O 1
ATOM 3956 N N . ILE B 1 149 ? 56.173 56.485 19.295 1.00 6.28 134 ILE B N 1
ATOM 3957 C CA . ILE B 1 149 ? 56.915 55.386 18.692 1.00 6.30 134 ILE B CA 1
ATOM 3958 C C . ILE B 1 149 ? 56.031 54.813 17.599 1.00 6.20 134 ILE B C 1
ATOM 3959 O O . ILE B 1 149 ? 54.873 54.482 17.845 1.00 6.32 134 ILE B O 1
ATOM 3964 N N . ILE B 1 150 ? 56.556 54.719 16.379 1.00 6.08 135 ILE B N 1
ATOM 3965 C CA . ILE B 1 150 ? 55.839 54.088 15.260 1.00 6.41 135 ILE B CA 1
ATOM 3966 C C . ILE B 1 150 ? 56.332 52.659 15.120 1.00 6.18 135 ILE B C 1
ATOM 3967 O O . ILE B 1 150 ? 57.544 52.415 15.063 1.00 6.32 135 ILE B O 1
ATOM 3972 N N . ALA B 1 151 ? 55.392 51.721 15.102 1.00 6.07 136 ALA B N 1
ATOM 3973 C CA . ALA B 1 151 ? 55.698 50.306 14.907 1.00 5.95 136 ALA B CA 1
ATOM 3974 C C . ALA B 1 151 ? 54.668 49.699 13.960 1.00 5.96 136 ALA B C 1
ATOM 3975 O O . ALA B 1 151 ? 53.807 50.412 13.443 1.00 5.75 136 ALA B O 1
ATOM 3977 N N . PHE B 1 152 ? 54.771 48.398 13.711 1.00 6.01 137 PHE B N 1
ATOM 3978 C CA . PHE B 1 152 ? 54.039 47.805 12.594 1.00 6.23 137 PHE B CA 1
ATOM 3979 C C . PHE B 1 152 ? 53.126 46.671 12.980 1.00 6.44 137 PHE B C 1
ATOM 3980 O O . PHE B 1 152 ? 53.448 45.861 13.859 1.00 6.35 137 PHE B O 1
ATOM 3988 N N . HIS B 1 153 ? 51.978 46.599 12.316 1.00 6.75 138 HIS B N 1
ATOM 3989 C CA . HIS B 1 153 ? 51.097 45.459 12.505 1.00 7.11 138 HIS B CA 1
ATOM 3990 C C . HIS B 1 153 ? 51.878 44.196 12.281 1.00 7.47 138 HIS B C 1
ATOM 3991 O O . HIS B 1 153 ? 52.724 44.124 11.372 1.00 7.84 138 HIS B O 1
ATOM 3998 N N . ASN B 1 154 ? 51.604 43.197 13.130 1.00 7.78 139 ASN B N 1
ATOM 3999 C CA . ASN B 1 154 ? 52.249 41.863 13.107 1.00 8.51 139 ASN B CA 1
ATOM 4000 C C . ASN B 1 154 ? 53.687 41.835 13.591 1.00 8.02 139 ASN B C 1
ATOM 4001 O O . ASN B 1 154 ? 54.336 40.783 13.550 1.00 8.59 139 ASN B O 1
ATOM 4006 N N . ALA B 1 155 ? 54.203 42.968 14.058 1.00 7.36 140 ALA B N 1
ATOM 4007 C CA . ALA B 1 155 ? 55.553 43.000 14.606 1.00 7.18 140 ALA B CA 1
ATOM 4008 C C . ALA B 1 155 ? 55.615 42.149 15.859 1.00 6.93 140 ALA B C 1
ATOM 4009 O O . ALA B 1 155 ? 54.636 42.058 16.598 1.00 6.80 140 ALA B O 1
ATOM 4011 N N . PHE B 1 156 ? 56.773 41.535 16.093 1.00 6.59 141 PHE B N 1
ATOM 4012 C CA . PHE B 1 156 ? 57.020 40.861 17.357 1.00 6.79 141 PHE B CA 1
ATOM 4013 C C . PHE B 1 156 ? 58.329 41.379 17.933 1.00 6.64 141 PHE B C 1
ATOM 4014 O O . PHE B 1 156 ? 59.361 41.329 17.266 1.00 6.65 141 PHE B O 1
ATOM 4022 N N . HIS B 1 157 ? 58.280 41.878 19.171 1.00 6.30 142 HIS B N 1
ATOM 4023 C CA . HIS B 1 157 ? 59.451 42.499 19.821 1.00 6.34 142 HIS B CA 1
ATOM 4024 C C . HIS B 1 157 ? 59.718 41.960 21.199 1.00 6.48 142 HIS B C 1
ATOM 4025 O O . HIS B 1 157 ? 60.631 42.444 21.879 1.00 6.67 142 HIS B O 1
ATOM 4032 N N . GLY B 1 158 ? 58.940 40.960 21.617 1.00 6.55 143 GLY B N 1
ATOM 4033 C CA . GLY B 1 158 ? 59.079 40.383 22.947 1.00 7.42 143 GLY B CA 1
ATOM 4034 C C . GLY B 1 158 ? 57.792 40.432 23.729 1.00 7.78 143 GLY B C 1
ATOM 4035 O O . GLY B 1 158 ? 56.776 40.939 23.260 1.00 7.70 143 GLY B O 1
ATOM 4036 N N . GLN B 1 159 ? 57.845 39.903 24.945 1.00 8.35 144 GLN B N 1
ATOM 4037 C CA . GLN B 1 159 ? 56.627 39.748 25.733 1.00 9.19 144 GLN B CA 1
ATOM 4038 C C . GLN B 1 159 ? 56.644 40.524 27.047 1.00 8.20 144 GLN B C 1
ATOM 4039 O O . GLN B 1 159 ? 55.750 40.345 27.870 1.00 8.38 144 GLN B O 1
ATOM 4045 N N . SER B 1 160 ? 57.619 41.402 27.248 1.00 7.20 145 SER B N 1
ATOM 4046 C CA . SER B 1 160 ? 57.486 42.334 28.368 1.00 6.75 145 SER B CA 1
ATOM 4047 C C . SER B 1 160 ? 56.330 43.299 28.066 1.00 6.39 145 SER B C 1
ATOM 4048 O O . SER B 1 160 ? 55.913 43.413 26.916 1.00 6.14 145 SER B O 1
ATOM 4051 N N . LEU B 1 161 ? 55.802 43.988 29.076 1.00 5.97 146 LEU B N 1
ATOM 4052 C CA . LEU B 1 161 ? 54.651 44.853 28.817 1.00 5.95 146 LEU B CA 1
ATOM 4053 C C . LEU B 1 161 ? 54.981 45.905 27.759 1.00 5.83 146 LEU B C 1
ATOM 4054 O O . LEU B 1 161 ? 54.180 46.139 26.846 1.00 5.87 146 LEU B O 1
ATOM 4059 N N . PHE B 1 162 ? 56.155 46.521 27.845 1.00 5.53 147 PHE B N 1
ATOM 4060 C CA . PHE B 1 162 ? 56.508 47.561 26.891 1.00 5.57 147 PHE B CA 1
ATOM 4061 C C . PHE B 1 162 ? 56.757 46.951 25.517 1.00 5.45 147 PHE B C 1
ATOM 4062 O O . PHE B 1 162 ? 56.237 47.448 24.508 1.00 5.71 147 PHE B O 1
ATOM 4070 N N . THR B 1 163 ? 57.548 45.878 25.450 1.00 5.34 148 THR B N 1
ATOM 4071 C CA . THR B 1 163 ? 57.886 45.320 24.130 1.00 5.51 148 THR B CA 1
ATOM 4072 C C . THR B 1 163 ? 56.666 44.719 23.433 1.00 5.48 148 THR B C 1
ATOM 4073 O O . THR B 1 163 ? 56.550 44.854 22.218 1.00 5.58 148 THR B O 1
ATOM 4077 N N . VAL B 1 164 ? 55.759 44.089 24.180 1.00 5.64 149 VAL B N 1
ATOM 4078 C CA . VAL B 1 164 ? 54.557 43.523 23.574 1.00 5.90 149 VAL B CA 1
ATOM 4079 C C . VAL B 1 164 ? 53.579 44.615 23.126 1.00 5.84 149 VAL B C 1
ATOM 4080 O O . VAL B 1 164 ? 52.780 44.397 22.200 1.00 6.01 149 VAL B O 1
ATOM 4084 N N . SER B 1 165 ? 53.667 45.793 23.758 1.00 5.66 150 SER B N 1
ATOM 4085 C CA . SER B 1 165 ? 52.864 46.941 23.344 1.00 5.85 150 SER B CA 1
ATOM 4086 C C . SER B 1 165 ? 53.436 47.587 22.079 1.00 5.89 150 SER B C 1
ATOM 4087 O O . SER B 1 165 ? 52.687 48.127 21.274 1.00 5.92 150 SER B O 1
ATOM 4090 N N . VAL B 1 166 ? 54.760 47.556 21.913 1.00 5.87 151 VAL B N 1
ATOM 4091 C CA . VAL B 1 166 ? 55.381 47.952 20.646 1.00 5.86 151 VAL B CA 1
ATOM 4092 C C . VAL B 1 166 ? 55.108 46.890 19.568 1.00 6.11 151 VAL B C 1
ATOM 4093 O O . VAL B 1 166 ? 54.878 47.212 18.390 1.00 6.43 151 VAL B O 1
ATOM 4097 N N . GLY B 1 167 ? 55.100 45.624 19.967 1.00 6.08 152 GLY B N 1
ATOM 4098 C CA . GLY B 1 167 ? 54.656 44.562 19.069 1.00 6.46 152 GLY B CA 1
ATOM 4099 C C . GLY B 1 167 ? 53.272 44.850 18.503 1.00 6.58 152 GLY B C 1
ATOM 4100 O O . GLY B 1 167 ? 52.494 45.620 19.083 1.00 6.52 152 GLY B O 1
ATOM 4101 N N . GLY B 1 168 ? 52.976 44.231 17.364 1.00 7.04 153 GLY B N 1
ATOM 4102 C CA . GLY B 1 168 ? 51.811 44.622 16.562 1.00 7.76 153 GLY B CA 1
ATOM 4103 C C . GLY B 1 168 ? 50.702 43.594 16.516 1.00 8.57 153 GLY B C 1
ATOM 4104 O O . GLY B 1 168 ? 49.977 43.512 15.512 1.00 8.98 153 GLY B O 1
ATOM 4105 N N . GLN B 1 169 ? 50.549 42.837 17.603 1.00 9.19 154 GLN B N 1
ATOM 4106 C CA . GLN B 1 169 ? 49.456 41.874 17.751 1.00 10.55 154 GLN B CA 1
ATOM 4107 C C . GLN B 1 169 ? 48.661 42.223 19.007 1.00 10.34 154 GLN B C 1
ATOM 4108 O O . GLN B 1 169 ? 49.060 41.849 20.118 1.00 9.76 154 GLN B O 1
ATOM 4114 N N . PRO B 1 170 ? 47.547 42.961 18.849 1.00 10.97 155 PRO B N 1
ATOM 4115 C CA . PRO B 1 170 ? 46.761 43.369 20.018 1.00 11.50 155 PRO B CA 1
ATOM 4116 C C . PRO B 1 170 ? 46.338 42.208 20.911 1.00 11.89 155 PRO B C 1
ATOM 4117 O O . PRO B 1 170 ? 46.260 42.382 22.129 1.00 11.60 155 PRO B O 1
ATOM 4121 N N . LYS B 1 171 ? 46.096 41.033 20.339 1.00 12.39 156 LYS B N 1
ATOM 4122 C CA . LYS B 1 171 ? 45.716 39.856 21.130 1.00 12.88 156 LYS B CA 1
ATOM 4123 C C . LYS B 1 171 ? 46.717 39.574 22.239 1.00 13.07 156 LYS B C 1
ATOM 4124 O O . LYS B 1 171 ? 46.331 39.110 23.317 1.00 14.24 156 LYS B O 1
ATOM 4126 N N . TYR B 1 172 ? 47.996 39.839 21.970 1.00 11.88 157 TYR B N 1
ATOM 4127 C CA . TYR B 1 172 ? 49.066 39.537 22.912 1.00 11.68 157 TYR B CA 1
ATOM 4128 C C . TYR B 1 172 ? 49.365 40.665 23.896 1.00 10.07 157 TYR B C 1
ATOM 4129 O O . TYR B 1 172 ? 50.013 40.442 24.924 1.00 9.96 157 TYR B O 1
ATOM 4138 N N . SER B 1 173 ? 48.909 41.876 23.594 1.00 8.57 158 SER B N 1
ATOM 4139 C CA . SER B 1 173 ? 49.122 42.987 24.520 1.00 8.24 158 SER B CA 1
ATOM 4140 C C . SER B 1 173 ? 47.870 43.343 25.337 1.00 7.66 158 SER B C 1
ATOM 4141 O O . SER B 1 173 ? 47.976 44.085 26.309 1.00 7.45 158 SER B O 1
ATOM 4144 N N . ASP B 1 174 ? 46.708 42.803 24.958 1.00 7.29 159 ASP B N 1
ATOM 4145 C CA . ASP B 1 174 ? 45.469 42.982 25.728 1.00 7.27 159 ASP B CA 1
ATOM 4146 C C . ASP B 1 174 ? 45.528 42.244 27.052 1.00 7.07 159 ASP B C 1
ATOM 4147 O O . ASP B 1 174 ? 46.094 41.147 27.133 1.00 7.59 159 ASP B O 1
ATOM 4152 N N . GLY B 1 175 ? 44.911 42.817 28.074 1.00 6.81 160 GLY B N 1
ATOM 4153 C CA . GLY B 1 175 ? 44.576 42.057 29.273 1.00 6.64 160 GLY B CA 1
ATOM 4154 C C . GLY B 1 175 ? 45.609 42.104 30.382 1.00 6.35 160 GLY B C 1
ATOM 4155 O O . GLY B 1 175 ? 45.569 41.268 31.306 1.00 6.54 160 GLY B O 1
ATOM 4156 N N . PHE B 1 176 ? 46.496 43.096 30.336 1.00 6.13 161 PHE B N 1
ATOM 4157 C CA . PHE B 1 176 ? 47.547 43.275 31.354 1.00 5.87 161 PHE B CA 1
ATOM 4158 C C . PHE B 1 176 ? 47.463 44.610 32.052 1.00 5.74 161 PHE B C 1
ATOM 4159 O O . PHE B 1 176 ? 48.406 45.037 32.723 1.00 5.78 161 PHE B O 1
ATOM 4167 N N . GLY B 1 177 ? 46.320 45.270 31.889 1.00 5.55 162 GLY B N 1
ATOM 4168 C CA . GLY B 1 177 ? 46.141 46.613 32.441 1.00 5.72 162 GLY B CA 1
ATOM 4169 C C . GLY B 1 177 ? 46.770 47.671 31.547 1.00 5.74 162 GLY B C 1
ATOM 4170 O O . GLY B 1 177 ? 47.107 47.404 30.386 1.00 5.98 162 GLY B O 1
ATOM 4171 N N . PRO B 1 178 ? 46.923 48.888 32.076 1.00 5.79 163 PRO B N 1
ATOM 4172 C CA . PRO B 1 178 ? 47.250 49.999 31.192 1.00 6.00 163 PRO B CA 1
ATOM 4173 C C . PRO B 1 178 ? 48.597 49.832 30.487 1.00 6.24 163 PRO B C 1
ATOM 4174 O O . PRO B 1 178 ? 49.641 49.667 31.114 1.00 6.51 163 PRO B O 1
ATOM 4178 N N . LYS B 1 179 ? 48.553 49.890 29.166 1.00 6.50 164 LYS B N 1
ATOM 4179 C CA . LYS B 1 179 ? 49.759 49.728 28.380 1.00 6.96 164 LYS B CA 1
ATOM 4180 C C . LYS B 1 179 ? 50.562 51.027 28.374 1.00 6.73 164 LYS B C 1
ATOM 4181 O O . LYS B 1 179 ? 49.985 52.111 28.426 1.00 6.61 164 LYS B O 1
ATOM 4187 N N . PRO B 1 180 ? 51.893 50.933 28.256 1.00 6.69 165 PRO B N 1
ATOM 4188 C CA . PRO B 1 180 ? 52.648 52.170 28.031 1.00 6.83 165 PRO B CA 1
ATOM 4189 C C . PRO B 1 180 ? 52.148 52.842 26.759 1.00 6.39 165 PRO B C 1
ATOM 4190 O O . PRO B 1 180 ? 52.028 52.195 25.718 1.00 6.26 165 PRO B O 1
ATOM 4194 N N . ALA B 1 181 ? 51.867 54.138 26.854 1.00 6.29 166 ALA B N 1
ATOM 4195 C CA . ALA B 1 181 ? 51.181 54.857 25.791 1.00 6.20 166 ALA B CA 1
ATOM 4196 C C . ALA B 1 181 ? 52.127 55.383 24.705 1.00 6.15 166 ALA B C 1
ATOM 4197 O O . ALA B 1 181 ? 53.344 55.194 24.759 1.00 5.73 166 ALA B O 1
ATOM 4199 N N . ASP B 1 182 ? 51.548 56.078 23.730 1.00 6.19 167 ASP B N 1
ATOM 4200 C CA . ASP B 1 182 ? 52.278 56.767 22.650 1.00 6.44 167 ASP B CA 1
ATOM 4201 C C . ASP B 1 182 ? 53.006 55.815 21.702 1.00 6.60 167 ASP B C 1
ATOM 4202 O O . ASP B 1 182 ? 54.112 56.100 21.244 1.00 6.89 167 ASP B O 1
ATOM 4207 N N . ILE B 1 183 ? 52.344 54.699 21.413 1.00 6.73 168 ILE B N 1
ATOM 4208 C CA . ILE B 1 183 ? 52.794 53.754 20.406 1.00 7.18 168 ILE B CA 1
ATOM 4209 C C . ILE B 1 183 ? 51.719 53.685 19.327 1.00 7.30 168 ILE B C 1
ATOM 4210 O O . ILE B 1 183 ? 50.544 53.429 19.617 1.00 7.64 168 ILE B O 1
ATOM 4215 N N . ILE B 1 184 ? 52.110 53.901 18.076 1.00 7.38 169 ILE B N 1
ATOM 4216 C CA . ILE B 1 184 ? 51.179 53.896 16.946 1.00 7.89 169 ILE B CA 1
ATOM 4217 C C . ILE B 1 184 ? 51.554 52.776 15.977 1.00 7.41 169 ILE B C 1
ATOM 4218 O O . ILE B 1 184 ? 52.723 52.673 15.604 1.00 7.47 169 ILE B O 1
ATOM 4223 N N . HIS B 1 185 ? 50.575 51.979 15.567 1.00 7.10 170 HIS B N 1
ATOM 4224 C CA . HIS B 1 185 ? 50.803 50.902 14.604 1.00 7.09 170 HIS B CA 1
ATOM 4225 C C . HIS B 1 185 ? 50.215 51.163 13.256 1.00 6.89 170 HIS B C 1
ATOM 4226 O O . HIS B 1 185 ? 49.051 51.558 13.139 1.00 6.81 170 HIS B O 1
ATOM 4233 N N . VAL B 1 186 ? 51.018 50.913 12.232 1.00 6.77 171 VAL B N 1
ATOM 4234 C CA . VAL B 1 186 ? 50.580 51.009 10.839 1.00 6.78 171 VAL B CA 1
ATOM 4235 C C . VAL B 1 186 ? 51.031 49.729 10.127 1.00 6.66 171 VAL B C 1
ATOM 4236 O O . VAL B 1 186 ? 51.818 48.952 10.686 1.00 6.26 171 VAL B O 1
ATOM 4240 N N . PRO B 1 187 ? 50.541 49.480 8.899 1.00 6.44 172 PRO B N 1
ATOM 4241 C CA . PRO B 1 187 ? 50.919 48.227 8.229 1.00 6.52 172 PRO B CA 1
ATOM 4242 C C . PRO B 1 187 ? 52.394 48.172 7.843 1.00 6.45 172 PRO B C 1
ATOM 4243 O O . PRO B 1 187 ? 52.968 49.160 7.378 1.00 6.33 172 PRO B O 1
ATOM 4247 N N . PHE B 1 188 ? 53.007 47.014 8.050 1.00 6.56 173 PHE B N 1
ATOM 4248 C CA . PHE B 1 188 ? 54.348 46.770 7.544 1.00 6.77 173 PHE B CA 1
ATOM 4249 C C . PHE B 1 188 ? 54.383 47.027 6.039 1.00 6.88 173 PHE B C 1
ATOM 4250 O O . PHE B 1 188 ? 53.431 46.712 5.335 1.00 7.23 173 PHE B O 1
ATOM 4258 N N . ASN B 1 189 ? 55.477 47.632 5.579 1.00 7.02 174 ASN B N 1
ATOM 4259 C CA . ASN B 1 189 ? 55.694 47.954 4.159 1.00 7.35 174 ASN B CA 1
ATOM 4260 C C . ASN B 1 189 ? 54.805 49.065 3.601 1.00 7.73 174 ASN B C 1
ATOM 4261 O O . ASN B 1 189 ? 54.810 49.290 2.395 1.00 8.90 174 ASN B O 1
ATOM 4266 N N . ASP B 1 190 ? 54.062 49.767 4.455 1.00 7.67 175 ASP B N 1
ATOM 4267 C CA . ASP B 1 190 ? 53.247 50.899 4.022 1.00 7.96 175 ASP B CA 1
ATOM 4268 C C . ASP B 1 190 ? 53.941 52.216 4.394 1.00 8.01 175 ASP B C 1
ATOM 4269 O O . ASP B 1 190 ? 53.743 52.763 5.494 1.00 7.88 175 ASP B O 1
ATOM 4274 N N . LEU B 1 191 ? 54.775 52.716 3.483 1.00 8.09 176 LEU B N 1
ATOM 4275 C CA . LEU B 1 191 ? 55.533 53.930 3.744 1.00 8.31 176 LEU B CA 1
ATOM 4276 C C . LEU B 1 191 ? 54.626 55.156 3.857 1.00 8.43 176 LEU B C 1
ATOM 4277 O O . LEU B 1 191 ? 54.862 56.037 4.677 1.00 8.40 176 LEU B O 1
ATOM 4282 N N . HIS B 1 192 ? 53.575 55.211 3.047 1.00 8.82 177 HIS B N 1
ATOM 4283 C CA . HIS B 1 192 ? 52.630 56.317 3.156 1.00 9.28 177 HIS B CA 1
ATOM 4284 C C . HIS B 1 192 ? 52.043 56.436 4.544 1.00 8.48 177 HIS B C 1
ATOM 4285 O O . HIS B 1 192 ? 51.925 57.539 5.091 1.00 8.69 177 HIS B O 1
ATOM 4292 N N . ALA B 1 193 ? 51.661 55.308 5.133 1.00 8.03 178 ALA B N 1
ATOM 4293 C CA . ALA B 1 193 ? 51.068 55.318 6.469 1.00 7.83 178 ALA B CA 1
ATOM 4294 C C . ALA B 1 193 ? 52.063 55.835 7.511 1.00 7.50 178 ALA B C 1
ATOM 4295 O O . ALA B 1 193 ? 51.685 56.567 8.422 1.00 7.47 178 ALA B O 1
ATOM 4297 N N . VAL B 1 194 ? 53.336 55.463 7.375 1.00 7.25 179 VAL B N 1
ATOM 4298 C CA . VAL B 1 194 ? 54.369 55.993 8.267 1.00 7.31 179 VAL B CA 1
ATOM 4299 C C . VAL B 1 194 ? 54.478 57.518 8.118 1.00 7.45 179 VAL B C 1
ATOM 4300 O O . VAL B 1 194 ? 54.511 58.248 9.104 1.00 7.34 179 VAL B O 1
ATOM 4304 N N . LYS B 1 195 ? 54.551 57.993 6.879 1.00 7.90 180 LYS B N 1
ATOM 4305 C CA . LYS B 1 195 ? 54.640 59.420 6.597 1.00 8.90 180 LYS B CA 1
ATOM 4306 C C . LYS B 1 195 ? 53.464 60.159 7.236 1.00 8.78 180 LYS B C 1
ATOM 4307 O O . LYS B 1 195 ? 53.633 61.247 7.809 1.00 9.16 180 LYS B O 1
ATOM 4313 N N . ALA B 1 196 ? 52.288 59.549 7.157 1.00 8.46 181 ALA B N 1
ATOM 4314 C CA . ALA B 1 196 ? 51.064 60.138 7.659 1.00 8.61 181 ALA B CA 1
ATOM 4315 C C . ALA B 1 196 ? 51.048 60.327 9.176 1.00 8.51 181 ALA B C 1
ATOM 4316 O O . ALA B 1 196 ? 50.481 61.313 9.662 1.00 9.10 181 ALA B O 1
ATOM 4318 N N . VAL B 1 197 ? 51.652 59.403 9.924 1.00 8.38 182 VAL B N 1
ATOM 4319 C CA . VAL B 1 197 ? 51.607 59.473 11.387 1.00 8.28 182 VAL B CA 1
ATOM 4320 C C . VAL B 1 197 ? 52.813 60.144 12.034 1.00 8.27 182 VAL B C 1
ATOM 4321 O O . VAL B 1 197 ? 52.738 60.559 13.198 1.00 8.43 182 VAL B O 1
ATOM 4325 N N . MET B 1 198 ? 53.928 60.256 11.318 1.00 8.06 183 MET B N 1
ATOM 4326 C CA . MET B 1 198 ? 55.136 60.824 11.901 1.00 8.23 183 MET B CA 1
ATOM 4327 C C . MET B 1 198 ? 55.078 62.334 11.979 1.00 8.31 183 MET B C 1
ATOM 4328 O O . MET B 1 198 ? 54.484 62.998 11.123 1.00 8.91 183 MET B O 1
ATOM 4333 N N . ASP B 1 199 ? 55.717 62.868 13.015 1.00 8.09 184 ASP B N 1
ATOM 4334 C CA . ASP B 1 199 ? 55.764 64.308 13.241 1.00 8.12 184 ASP B CA 1
ATOM 4335 C C . ASP B 1 199 ? 56.922 64.646 14.162 1.00 8.07 184 ASP B C 1
ATOM 4336 O O . ASP B 1 199 ? 57.737 63.779 14.522 1.00 7.66 184 ASP B O 1
ATOM 4341 N N . ASP B 1 200 ? 57.001 65.916 14.545 1.00 8.25 185 ASP B N 1
ATOM 4342 C CA . ASP B 1 200 ? 58.080 66.377 15.400 1.00 8.56 185 ASP B CA 1
ATOM 4343 C C . ASP B 1 200 ? 58.015 65.803 16.819 1.00 7.82 185 ASP B C 1
ATOM 4344 O O . ASP B 1 200 ? 58.986 65.880 17.574 1.00 8.11 185 ASP B O 1
ATOM 4349 N N . HIS B 1 201 ? 56.865 65.225 17.164 1.00 7.22 186 HIS B N 1
ATOM 4350 C CA . HIS B 1 201 ? 56.674 64.562 18.461 1.00 7.06 186 HIS B CA 1
ATOM 4351 C C . HIS B 1 201 ? 57.002 63.093 18.395 1.00 6.96 186 HIS B C 1
ATOM 4352 O O . HIS B 1 201 ? 56.749 62.367 19.349 1.00 7.27 186 HIS B O 1
ATOM 4359 N N . THR B 1 202 ? 57.590 62.643 17.288 1.00 6.66 187 THR B N 1
ATOM 4360 C CA . THR B 1 202 ? 57.960 61.229 17.127 1.00 6.59 187 THR B CA 1
ATOM 4361 C C . THR B 1 202 ? 59.416 60.999 17.532 1.00 6.22 187 THR B C 1
ATOM 4362 O O . THR B 1 202 ? 60.314 61.688 17.067 1.00 6.65 187 THR B O 1
ATOM 4366 N N . CYS B 1 203 ? 59.632 60.035 18.422 1.00 5.95 188 CYS B N 1
ATOM 4367 C CA . CYS B 1 203 ? 60.979 59.705 18.876 1.00 5.89 188 CYS B CA 1
ATOM 4368 C C . CYS B 1 203 ? 61.619 58.528 18.140 1.00 5.66 188 CYS B C 1
ATOM 4369 O O . CYS B 1 203 ? 62.831 58.430 18.126 1.00 5.77 188 CYS B O 1
ATOM 4372 N N . ALA B 1 204 ? 60.824 57.631 17.572 1.00 5.62 189 ALA B N 1
ATOM 4373 C CA . ALA B 1 204 ? 61.398 56.410 17.011 1.00 5.64 189 ALA B CA 1
ATOM 4374 C C . ALA B 1 204 ? 60.462 55.751 16.039 1.00 5.71 189 ALA B C 1
ATOM 4375 O O . ALA B 1 204 ? 59.234 55.852 16.154 1.00 5.66 189 ALA B O 1
ATOM 4377 N N . VAL B 1 205 ? 61.066 55.056 15.080 1.00 5.68 190 VAL B N 1
ATOM 4378 C CA . VAL B 1 205 ? 60.379 54.060 14.272 1.00 5.54 190 VAL B CA 1
ATOM 4379 C C . VAL B 1 205 ? 61.077 52.750 14.597 1.00 5.36 190 VAL B C 1
ATOM 4380 O O . VAL B 1 205 ? 62.302 52.650 14.486 1.00 5.45 190 VAL B O 1
ATOM 4384 N N . VAL B 1 206 ? 60.290 51.753 14.989 1.00 5.32 191 VAL B N 1
ATOM 4385 C CA . VAL B 1 206 ? 60.820 50.434 15.347 1.00 5.39 191 VAL B CA 1
ATOM 4386 C C . VAL B 1 206 ? 60.349 49.456 14.290 1.00 5.45 191 VAL B C 1
ATOM 4387 O O . VAL B 1 206 ? 59.141 49.345 14.036 1.00 5.35 191 VAL B O 1
ATOM 4391 N N . VAL B 1 207 ? 61.290 48.716 13.710 1.00 5.68 192 VAL B N 1
ATOM 4392 C CA . VAL B 1 207 ? 60.950 47.788 12.644 1.00 5.88 192 VAL B CA 1
ATOM 4393 C C . VAL B 1 207 ? 61.867 46.568 12.642 1.00 5.92 192 VAL B C 1
ATOM 4394 O O . VAL B 1 207 ? 63.073 46.669 12.910 1.00 6.05 192 VAL B O 1
ATOM 4398 N N . GLU B 1 208 ? 61.274 45.420 12.327 1.00 6.18 193 GLU B N 1
ATOM 4399 C CA . GLU B 1 208 ? 62.049 44.223 11.981 1.00 6.44 193 GLU B CA 1
ATOM 4400 C C . GLU B 1 208 ? 62.308 44.284 10.472 1.00 6.54 193 GLU B C 1
ATOM 4401 O O . GLU B 1 208 ? 61.362 44.329 9.696 1.00 6.71 193 GLU B O 1
ATOM 4407 N N . PRO B 1 209 ? 63.581 44.271 10.045 1.00 6.84 194 PRO B N 1
ATOM 4408 C CA . PRO B 1 209 ? 63.823 44.299 8.596 1.00 7.13 194 PRO B CA 1
ATOM 4409 C C . PRO B 1 209 ? 63.112 43.163 7.843 1.00 7.47 194 PRO B C 1
ATOM 4410 O O . PRO B 1 209 ? 62.641 43.370 6.719 1.00 7.58 194 PRO B O 1
ATOM 4414 N N . ILE B 1 210 ? 63.040 41.981 8.449 1.00 7.84 195 ILE B N 1
ATOM 4415 C CA . ILE B 1 210 ? 62.113 40.942 8.021 1.00 8.46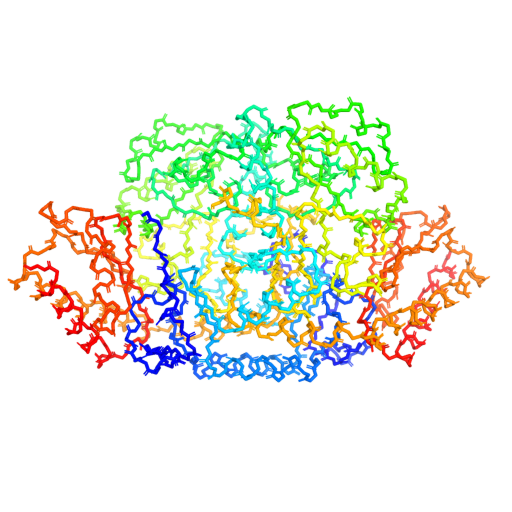 195 ILE B CA 1
ATOM 4416 C C . ILE B 1 210 ? 61.296 40.575 9.242 1.00 8.46 195 ILE B C 1
ATOM 4417 O O . ILE B 1 210 ? 61.864 40.282 10.301 1.00 8.87 195 ILE B O 1
ATOM 4422 N N . GLN B 1 211 ? 59.974 40.615 9.112 1.00 8.64 196 GLN B N 1
ATOM 4423 C CA . GLN B 1 211 ? 59.093 40.170 10.185 1.00 9.30 196 GLN B CA 1
ATOM 4424 C C . GLN B 1 211 ? 59.037 38.655 10.187 1.00 9.79 196 GLN B C 1
ATOM 4425 O O . GLN B 1 211 ? 58.409 38.052 9.316 1.00 10.49 196 GLN B O 1
ATOM 4431 N N . GLY B 1 212 ? 59.706 38.037 11.151 1.00 10.33 197 GLY B N 1
ATOM 4432 C CA . GLY B 1 212 ? 59.819 36.574 11.177 1.00 10.79 197 GLY B CA 1
ATOM 4433 C C . GLY B 1 212 ? 58.518 35.939 11.621 1.00 10.95 197 GLY B C 1
ATOM 4434 O O . GLY B 1 212 ? 57.923 35.138 10.884 1.00 11.76 197 GLY B O 1
ATOM 4435 N N . GLU B 1 213 ? 58.065 36.314 12.814 1.00 11.53 198 GLU B N 1
ATOM 4436 C CA . GLU B 1 213 ? 56.807 35.802 13.337 1.00 12.32 198 GLU B CA 1
ATOM 4437 C C . GLU B 1 213 ? 55.657 36.188 12.415 1.00 11.70 198 GLU B C 1
ATOM 4438 O O . GLU B 1 213 ? 54.751 35.393 12.176 1.00 11.37 198 GLU B O 1
ATOM 4444 N N . GLY B 1 214 ? 55.715 37.406 11.882 1.00 11.25 199 GLY B N 1
ATOM 4445 C CA . GLY B 1 214 ? 54.658 37.953 11.023 1.00 10.71 199 GLY B CA 1
ATOM 4446 C C . GLY B 1 214 ? 54.703 37.473 9.578 1.00 10.34 199 GLY B C 1
ATOM 4447 O O . GLY B 1 214 ? 54.755 38.277 8.630 1.00 11.25 199 GLY B O 1
ATOM 4448 N N . GLY B 1 215 ? 54.728 36.156 9.402 1.00 9.91 200 GLY B N 1
ATOM 4449 C CA . GLY B 1 215 ? 54.601 35.561 8.083 1.00 9.48 200 GLY B CA 1
ATOM 4450 C C . GLY B 1 215 ? 55.847 35.611 7.229 1.00 8.91 200 GLY B C 1
ATOM 4451 O O . GLY B 1 215 ? 55.762 35.406 6.019 1.00 9.28 200 GLY B O 1
ATOM 4452 N N . VAL B 1 216 ? 57.005 35.865 7.844 1.00 8.97 201 VAL B N 1
ATOM 4453 C CA . VAL B 1 216 ? 58.280 35.959 7.116 1.00 8.96 201 VAL B CA 1
ATOM 4454 C C . VAL B 1 216 ? 58.162 36.973 5.966 1.00 8.98 201 VAL B C 1
ATOM 4455 O O . VAL B 1 216 ? 58.314 36.637 4.784 1.00 9.54 201 VAL B O 1
ATOM 4459 N N . GLN B 1 217 ? 57.878 38.221 6.327 1.00 9.07 202 GLN B N 1
ATOM 4460 C CA . GLN B 1 217 ? 57.691 39.286 5.343 1.00 9.41 202 GLN B CA 1
ATOM 4461 C C . GLN B 1 217 ? 58.882 40.227 5.365 1.00 8.65 202 GLN B C 1
ATOM 4462 O O . GLN B 1 217 ? 59.177 40.825 6.390 1.00 8.28 202 GLN B O 1
ATOM 4468 N N . ALA B 1 218 ? 59.566 40.351 4.235 1.00 8.34 203 ALA B N 1
ATOM 4469 C CA . ALA B 1 218 ? 60.724 41.226 4.134 1.00 7.83 203 ALA B CA 1
ATOM 4470 C C . ALA B 1 218 ? 60.305 42.651 3.818 1.00 7.60 203 ALA B C 1
ATOM 4471 O O . ALA B 1 218 ? 59.398 42.866 3.020 1.00 7.58 203 ALA B O 1
ATOM 4473 N N . ALA B 1 219 ? 60.971 43.627 4.420 1.00 7.21 204 ALA B N 1
ATOM 4474 C CA . ALA B 1 219 ? 60.788 45.017 4.004 1.00 7.02 204 ALA B CA 1
ATOM 4475 C C . ALA B 1 219 ? 61.140 45.178 2.536 1.00 6.97 204 ALA B C 1
ATOM 4476 O O . ALA B 1 219 ? 62.109 44.578 2.057 1.00 7.13 204 ALA B O 1
ATOM 4478 N N . THR B 1 220 ? 60.408 46.007 1.811 1.00 6.95 205 THR B N 1
ATOM 4479 C CA . THR B 1 220 ? 60.877 46.350 0.473 1.00 7.44 205 THR B CA 1
ATOM 4480 C C . THR B 1 220 ? 61.982 47.393 0.600 1.00 7.60 205 THR B C 1
ATOM 4481 O O . THR B 1 220 ? 62.056 48.126 1.602 1.00 7.51 205 THR B O 1
ATOM 4485 N N . PRO B 1 221 ? 62.852 47.487 -0.415 1.00 7.84 206 PRO B N 1
ATOM 4486 C CA . PRO B 1 221 ? 63.924 48.482 -0.369 1.00 8.34 206 PRO B CA 1
ATOM 4487 C C . PRO B 1 221 ? 63.414 49.915 -0.195 1.00 8.68 206 PRO B C 1
ATOM 4488 O O . PRO B 1 221 ? 63.966 50.660 0.605 1.00 8.74 206 PRO B O 1
ATOM 4492 N N . GLU B 1 222 ? 62.357 50.278 -0.915 1.00 9.11 207 GLU B N 1
ATOM 4493 C CA . GLU B 1 222 ? 61.816 51.637 -0.833 1.00 10.03 207 GLU B CA 1
ATOM 4494 C C . GLU B 1 222 ? 61.235 51.937 0.554 1.00 8.97 207 GLU B C 1
ATOM 4495 O O . GLU B 1 222 ? 61.362 53.056 1.064 1.00 8.50 207 GLU B O 1
ATOM 4501 N N . PHE B 1 223 ? 60.598 50.941 1.156 1.00 8.25 208 PHE B N 1
ATOM 4502 C CA . PHE B 1 223 ? 60.035 51.116 2.484 1.00 7.82 208 PHE B CA 1
ATOM 4503 C C . PHE B 1 223 ? 61.143 51.344 3.503 1.00 7.69 208 PHE B C 1
ATOM 4504 O O . PHE B 1 223 ? 61.095 52.314 4.255 1.00 7.40 208 PHE B O 1
ATOM 4512 N N . LEU B 1 224 ? 62.164 50.495 3.507 1.00 7.80 209 LEU B N 1
ATOM 4513 C CA . LEU B 1 224 ? 63.196 50.618 4.531 1.00 8.42 209 LEU B CA 1
ATOM 4514 C C . LEU B 1 224 ? 64.004 51.901 4.373 1.00 8.38 209 LEU B C 1
ATOM 4515 O O . LEU B 1 224 ? 64.279 52.583 5.363 1.00 8.67 209 LEU B O 1
ATOM 4520 N N . LYS B 1 225 ? 64.368 52.247 3.134 1.00 8.65 210 LYS B N 1
ATOM 4521 C CA . LYS B 1 225 ? 65.043 53.513 2.868 1.00 9.20 210 LYS B CA 1
ATOM 4522 C C . LYS B 1 225 ? 64.163 54.695 3.263 1.00 8.59 210 LYS B C 1
ATOM 4523 O O . LYS B 1 225 ? 64.643 55.695 3.810 1.00 8.38 210 LYS B O 1
ATOM 4529 N N . GLY B 1 226 ? 62.874 54.582 2.980 1.00 7.88 211 GLY B N 1
ATOM 4530 C CA . GLY B 1 226 ? 61.904 55.605 3.348 1.00 7.52 211 GLY B CA 1
ATOM 4531 C C . GLY B 1 226 ? 61.848 55.844 4.848 1.00 7.26 211 GLY B C 1
ATOM 4532 O O . GLY B 1 226 ? 61.728 56.997 5.302 1.00 7.17 211 GLY B O 1
ATOM 4533 N N . LEU B 1 227 ? 61.932 54.774 5.638 1.00 6.96 212 LEU B N 1
ATOM 4534 C CA . LEU B 1 227 ? 61.978 54.927 7.100 1.00 6.81 212 LEU B CA 1
ATOM 4535 C C . LEU B 1 227 ? 63.195 55.720 7.537 1.00 6.87 212 LEU B C 1
ATOM 4536 O O . LEU B 1 227 ? 63.107 56.574 8.431 1.00 6.87 212 LEU B O 1
ATOM 4541 N N . ARG B 1 228 ? 64.337 55.436 6.918 1.00 6.87 213 ARG B N 1
ATOM 4542 C CA . ARG B 1 228 ? 65.548 56.164 7.217 1.00 7.21 213 ARG B CA 1
ATOM 4543 C C . ARG B 1 228 ? 65.374 57.649 6.913 1.00 7.29 213 ARG B C 1
ATOM 4544 O O . ARG B 1 228 ? 65.762 58.510 7.700 1.00 7.48 213 ARG B O 1
ATOM 4552 N N . ASP B 1 229 ? 64.765 57.941 5.773 1.00 7.82 214 ASP B N 1
ATOM 4553 C CA . ASP B 1 229 ? 64.609 59.323 5.352 1.00 8.34 214 ASP B CA 1
ATOM 4554 C C . ASP B 1 229 ? 63.631 60.059 6.259 1.00 8.03 214 ASP B C 1
ATOM 4555 O O . ASP B 1 229 ? 63.870 61.204 6.616 1.00 8.10 214 ASP B O 1
ATOM 4560 N N . LEU B 1 230 ? 62.541 59.396 6.633 1.00 7.76 215 LEU B N 1
ATOM 4561 C CA . LEU B 1 230 ? 61.566 60.011 7.534 1.00 7.62 215 LEU B CA 1
ATOM 4562 C C . LEU B 1 230 ? 62.135 60.242 8.934 1.00 7.36 215 LEU B C 1
ATOM 4563 O O . LEU B 1 230 ? 61.860 61.280 9.568 1.00 7.38 215 LEU B O 1
ATOM 4568 N N . CYS B 1 231 ? 62.924 59.285 9.426 1.00 7.22 216 CYS B N 1
ATOM 4569 C CA . CYS B 1 231 ? 63.556 59.473 10.724 1.00 7.07 216 CYS B CA 1
ATOM 4570 C C . CYS B 1 231 ? 64.519 60.655 10.682 1.00 7.35 216 CYS B C 1
ATOM 4571 O O . CYS B 1 231 ? 64.558 61.474 11.608 1.00 7.52 216 CYS B O 1
ATOM 4574 N N . ASP B 1 232 ? 65.280 60.770 9.588 1.00 7.80 217 ASP B N 1
ATOM 4575 C CA . ASP B 1 232 ? 66.159 61.921 9.413 1.00 8.43 217 ASP B CA 1
ATOM 4576 C C . ASP B 1 232 ? 65.360 63.225 9.443 1.00 8.79 217 ASP B C 1
ATOM 4577 O O . ASP B 1 232 ? 65.726 64.159 10.146 1.00 9.15 217 ASP B O 1
ATOM 4582 N N . GLU B 1 233 ? 64.263 63.269 8.698 1.00 9.08 218 GLU B N 1
ATOM 4583 C CA . GLU B 1 233 ? 63.430 64.478 8.585 1.00 9.84 218 GLU B CA 1
ATOM 4584 C C . GLU B 1 233 ? 62.844 64.912 9.930 1.00 9.38 218 GLU B C 1
ATOM 4585 O O . GLU B 1 233 ? 62.793 66.104 10.230 1.00 9.69 218 GLU B O 1
ATOM 4591 N N . HIS B 1 234 ? 62.376 63.947 10.720 1.00 8.74 219 HIS B N 1
ATOM 4592 C CA . HIS B 1 234 ? 61.695 64.254 11.993 1.00 8.78 219 HIS B CA 1
ATOM 4593 C C . HIS B 1 234 ? 62.569 64.160 13.194 1.00 8.64 219 HIS B C 1
ATOM 4594 O O . HIS B 1 234 ? 62.078 64.296 14.324 1.00 8.76 219 HIS B O 1
ATOM 4601 N N . GLN B 1 235 ? 63.868 63.951 12.986 1.00 8.68 220 GLN B N 1
ATOM 4602 C CA . GLN B 1 235 ? 64.807 63.765 14.110 1.00 9.36 220 GLN B CA 1
ATOM 4603 C C . GLN B 1 235 ? 64.346 62.660 15.049 1.00 8.83 220 GLN B C 1
ATOM 4604 O O . GLN B 1 235 ? 64.351 62.818 16.271 1.00 9.81 220 GLN B O 1
ATOM 4610 N N . ALA B 1 236 ? 63.904 61.562 14.453 1.00 7.93 221 ALA B N 1
ATOM 4611 C CA . ALA B 1 236 ? 63.544 60.367 15.200 1.00 7.50 221 ALA B CA 1
ATOM 4612 C C . ALA B 1 236 ? 64.623 59.315 14.992 1.00 7.22 221 ALA B C 1
ATOM 4613 O O . ALA B 1 236 ? 65.373 59.366 14.004 1.00 7.51 221 ALA B O 1
ATOM 4615 N N . LEU B 1 237 ? 64.719 58.356 15.903 1.00 6.65 222 LEU B N 1
ATOM 4616 C CA . LEU B 1 237 ? 65.715 57.295 15.737 1.00 6.45 222 LEU B CA 1
ATOM 4617 C C . LEU B 1 237 ? 65.087 56.080 15.091 1.00 6.20 222 LEU B C 1
ATOM 4618 O O . LEU B 1 237 ? 63.991 55.644 15.445 1.00 6.24 222 LEU B O 1
ATOM 4623 N N . LEU B 1 238 ? 65.797 55.537 14.113 1.00 5.87 223 LEU B N 1
ATOM 4624 C CA . LEU B 1 238 ? 65.406 54.307 13.456 1.00 5.88 223 LEU B CA 1
ATOM 4625 C C . LEU B 1 238 ? 65.995 53.113 14.208 1.00 5.68 223 LEU B C 1
ATOM 4626 O O . LEU B 1 238 ? 67.221 52.960 14.308 1.00 5.41 223 LEU B O 1
ATOM 4631 N N . VAL B 1 239 ? 65.103 52.280 14.727 1.00 5.57 224 VAL B N 1
ATOM 4632 C CA . VAL B 1 239 ? 65.480 51.123 15.527 1.00 5.76 224 VAL B CA 1
ATOM 4633 C C . VAL B 1 239 ? 65.183 49.858 14.736 1.00 5.70 224 VAL B C 1
ATOM 4634 O O . VAL B 1 239 ? 64.034 49.607 14.383 1.00 5.83 224 VAL B O 1
ATOM 4638 N N . PHE B 1 240 ? 66.218 49.066 14.468 1.00 5.66 225 PHE B N 1
ATOM 4639 C CA . PHE B 1 240 ? 66.050 47.775 13.788 1.00 5.81 225 PHE B CA 1
ATOM 4640 C C . PHE B 1 240 ? 66.109 46.670 14.825 1.00 5.68 225 PHE B C 1
ATOM 4641 O O . PHE B 1 240 ? 67.126 46.498 15.493 1.00 5.67 225 PHE B O 1
ATOM 4649 N N . ASP B 1 241 ? 65.026 45.911 14.911 1.00 5.41 226 ASP B N 1
ATOM 4650 C CA . ASP B 1 241 ? 64.994 44.696 15.712 1.00 5.68 226 ASP B CA 1
ATOM 4651 C C . ASP B 1 241 ? 65.498 43.571 14.825 1.00 5.72 226 ASP B C 1
ATOM 4652 O O . ASP B 1 241 ? 64.771 43.076 13.959 1.00 5.74 226 ASP B O 1
ATOM 4657 N N . GLU B 1 242 ? 66.758 43.204 15.052 1.00 5.72 227 GLU B N 1
ATOM 4658 C CA . GLU B 1 242 ? 67.390 42.118 14.329 1.00 6.11 227 GLU B CA 1
ATOM 4659 C C . GLU B 1 242 ? 67.590 40.906 15.218 1.00 6.12 227 GLU B C 1
ATOM 4660 O O . GLU B 1 242 ? 68.456 40.080 14.959 1.00 6.05 227 GLU B O 1
ATOM 4666 N N . VAL B 1 243 ? 66.758 40.758 16.239 1.00 6.39 228 VAL B N 1
ATOM 4667 C CA . VAL B 1 243 ? 66.823 39.585 17.108 1.00 6.97 228 VAL B CA 1
ATOM 4668 C C . VAL B 1 243 ? 66.657 38.286 16.333 1.00 7.40 228 VAL B C 1
ATOM 4669 O O . VAL B 1 243 ? 67.384 37.318 16.583 1.00 7.86 228 VAL B O 1
ATOM 4673 N N . GLN B 1 244 ? 65.723 38.254 15.396 1.00 7.85 229 GLN B N 1
ATOM 4674 C CA . GLN B 1 244 ? 65.541 37.062 14.572 1.00 8.73 229 GLN B CA 1
ATOM 4675 C C . GLN B 1 244 ? 66.343 37.060 13.281 1.00 8.74 229 GLN B C 1
ATOM 4676 O O . GLN B 1 244 ? 66.866 36.019 12.887 1.00 9.61 229 GLN B O 1
ATOM 4682 N N . CYS B 1 245 ? 66.438 38.205 12.617 1.00 8.01 230 CYS B N 1
ATOM 4683 C CA . CYS B 1 245 ? 67.062 38.248 11.296 1.00 8.19 230 CYS B CA 1
ATOM 4684 C C . CYS B 1 245 ? 68.545 38.572 11.328 1.00 8.02 230 CYS B C 1
ATOM 4685 O O . CYS B 1 245 ? 69.173 38.598 10.278 1.00 8.57 230 CYS B O 1
ATOM 4688 N N . GLY B 1 246 ? 69.105 38.823 12.508 1.00 7.61 231 GLY B N 1
ATOM 4689 C CA . GLY B 1 246 ? 70.517 39.184 12.622 1.00 7.47 231 GLY B CA 1
ATOM 4690 C C . GLY B 1 246 ? 71.443 38.008 12.871 1.00 7.36 231 GLY B C 1
ATOM 4691 O O . GLY B 1 246 ? 71.031 36.841 12.892 1.00 7.76 231 GLY B O 1
ATOM 4692 N N . MET B 1 247 ? 72.714 38.346 13.057 1.00 7.38 232 MET B N 1
ATOM 4693 C CA . MET B 1 247 ? 73.766 37.352 13.305 1.00 7.60 232 MET B CA 1
ATOM 4694 C C . MET B 1 247 ? 73.801 36.223 12.271 1.00 7.64 232 MET B C 1
ATOM 4695 O O . MET B 1 247 ? 73.841 35.039 12.598 1.00 8.02 232 MET B O 1
ATOM 4700 N N . GLY B 1 248 ? 73.814 36.619 11.008 1.00 7.28 233 GLY B N 1
ATOM 4701 C CA . GLY B 1 248 ? 74.056 35.702 9.910 1.00 7.34 233 GLY B CA 1
ATOM 4702 C C . GLY B 1 248 ? 72.825 35.111 9.272 1.00 7.21 233 GLY B C 1
ATOM 4703 O O . GLY B 1 248 ? 72.920 34.537 8.195 1.00 7.56 233 GLY B O 1
ATOM 4704 N N . ARG B 1 249 ? 71.662 35.261 9.906 1.00 7.27 234 ARG B N 1
ATOM 4705 C CA . ARG B 1 249 ? 70.453 34.550 9.486 1.00 7.58 234 ARG B CA 1
ATOM 4706 C C . ARG B 1 249 ? 70.122 34.780 8.018 1.00 7.79 234 ARG B C 1
ATOM 4707 O O . ARG B 1 249 ? 69.739 33.844 7.318 1.00 8.08 234 ARG B O 1
ATOM 4715 N N . THR B 1 250 ? 70.298 36.011 7.541 1.00 7.82 235 THR B N 1
ATOM 4716 C CA . THR B 1 250 ? 69.964 36.349 6.155 1.00 8.35 235 THR B CA 1
ATOM 4717 C C . THR B 1 250 ? 71.086 36.107 5.160 1.00 8.37 235 THR B C 1
ATOM 4718 O O . THR B 1 250 ? 70.895 36.320 3.963 1.00 8.77 235 THR B O 1
ATOM 4722 N N . GLY B 1 251 ? 72.262 35.715 5.641 1.00 8.43 236 GLY B N 1
ATOM 4723 C CA . GLY B 1 251 ? 73.403 35.557 4.738 1.00 8.70 236 GLY B CA 1
ATOM 4724 C C . GLY B 1 251 ? 74.313 36.766 4.691 1.00 8.99 236 GLY B C 1
ATOM 4725 O O . GLY B 1 251 ? 75.318 36.749 3.987 1.00 9.46 236 GLY B O 1
ATOM 4726 N N . ASP B 1 252 ? 73.935 37.823 5.416 1.00 9.21 237 ASP B N 1
ATOM 4727 C CA . ASP B 1 252 ? 74.836 38.912 5.785 1.00 9.33 237 ASP B CA 1
ATOM 4728 C C . ASP B 1 252 ? 74.885 38.902 7.304 1.00 8.39 237 ASP B C 1
ATOM 4729 O O . ASP B 1 252 ? 74.001 38.333 7.948 1.00 8.27 237 ASP B O 1
ATOM 4734 N N . LEU B 1 253 ? 75.895 39.528 7.893 1.00 8.03 238 LEU B N 1
ATOM 4735 C CA . LEU B 1 253 ? 75.985 39.515 9.344 1.00 7.95 238 LEU B CA 1
ATOM 4736 C C . LEU B 1 253 ? 74.702 40.090 9.963 1.00 7.52 238 LEU B C 1
ATOM 4737 O O . LEU B 1 253 ? 74.148 39.501 10.894 1.00 7.62 238 LEU B O 1
ATOM 4742 N N . PHE B 1 254 ? 74.232 41.218 9.434 1.00 6.94 239 PHE B N 1
ATOM 4743 C CA . PHE B 1 254 ? 72.925 41.766 9.798 1.00 6.87 239 PHE B CA 1
ATOM 4744 C C . PHE B 1 254 ? 72.165 42.122 8.554 1.00 6.76 239 PHE B C 1
ATOM 4745 O O . PHE B 1 254 ? 72.759 42.498 7.535 1.00 6.71 239 PHE B O 1
ATOM 4753 N N . ALA B 1 255 ? 70.838 42.002 8.613 1.00 6.94 240 ALA B N 1
ATOM 4754 C CA . ALA B 1 255 ? 70.004 42.285 7.452 1.00 7.14 240 ALA B CA 1
ATOM 4755 C C . ALA B 1 255 ? 70.166 43.712 6.948 1.00 7.05 240 ALA B C 1
ATOM 4756 O O . ALA B 1 255 ? 70.051 43.959 5.745 1.00 7.36 240 ALA B O 1
ATOM 4758 N N . TYR B 1 256 ? 70.451 44.658 7.846 1.00 7.01 241 TYR B N 1
ATOM 4759 C CA . TYR B 1 256 ? 70.613 46.034 7.394 1.00 7.12 241 TYR B CA 1
ATOM 4760 C C . TYR B 1 256 ? 71.703 46.142 6.329 1.00 7.36 241 TYR B C 1
ATOM 4761 O O . TYR B 1 256 ? 71.658 47.020 5.475 1.00 7.67 241 TYR B O 1
ATOM 4770 N N . MET B 1 257 ? 72.691 45.252 6.399 1.00 7.68 242 MET B N 1
ATOM 4771 C CA . MET B 1 257 ? 73.797 45.254 5.435 1.00 8.46 242 MET B CA 1
ATOM 4772 C C . MET B 1 257 ? 73.336 44.850 4.052 1.00 9.06 242 MET B C 1
ATOM 4773 O O . MET B 1 257 ? 73.857 45.348 3.057 1.00 10.15 242 MET B O 1
ATOM 4778 N N . HIS B 1 258 ? 72.367 43.951 3.975 1.00 9.22 243 HIS B N 1
ATOM 4779 C CA . HIS B 1 258 ? 71.770 43.601 2.692 1.00 9.76 243 HIS B CA 1
ATOM 4780 C C . HIS B 1 258 ? 71.100 44.798 2.068 1.00 9.46 243 HIS B C 1
ATOM 4781 O O . HIS B 1 258 ? 71.203 45.049 0.867 1.00 9.51 243 HIS B O 1
ATOM 4788 N N . TYR B 1 259 ? 70.383 45.567 2.884 1.00 9.03 244 TYR B N 1
ATOM 4789 C CA . TYR B 1 259 ? 69.603 46.698 2.375 1.00 8.85 244 TYR B CA 1
ATOM 4790 C C . TYR B 1 259 ? 70.435 47.951 2.173 1.00 8.90 244 TYR B C 1
ATOM 4791 O O . TYR B 1 259 ? 70.030 48.841 1.421 1.00 9.37 244 TYR B O 1
ATOM 4800 N N . GLY B 1 260 ? 71.575 48.055 2.849 1.00 9.01 245 GLY B N 1
ATOM 4801 C CA . GLY B 1 260 ? 72.355 49.281 2.797 1.00 9.18 245 GLY B CA 1
ATOM 4802 C C . GLY B 1 260 ? 71.691 50.448 3.517 1.00 9.42 245 GLY B C 1
ATOM 4803 O O . GLY B 1 260 ? 71.950 51.601 3.201 1.00 10.71 245 GLY B O 1
ATOM 4804 N N . VAL B 1 261 ? 70.836 50.145 4.493 1.00 8.88 246 VAL B N 1
ATOM 4805 C CA . VAL B 1 261 ? 70.156 51.184 5.268 1.00 8.34 246 VAL B CA 1
ATOM 4806 C C . VAL B 1 261 ? 70.663 51.047 6.693 1.00 8.03 246 VAL B C 1
ATOM 4807 O O . VAL B 1 261 ? 70.488 49.997 7.326 1.00 8.20 246 VAL B O 1
ATOM 4811 N N . THR B 1 262 ? 71.306 52.091 7.200 1.00 7.79 247 THR B N 1
ATOM 4812 C CA . THR B 1 262 ? 71.914 52.030 8.525 1.00 7.87 247 THR B CA 1
ATOM 4813 C C . THR B 1 262 ? 70.959 52.575 9.583 1.00 7.46 247 THR B C 1
ATOM 4814 O O . THR B 1 262 ? 70.538 53.722 9.496 1.00 7.28 247 THR B O 1
ATOM 4818 N N . PRO B 1 263 ? 70.618 51.748 10.585 1.00 6.86 248 PRO B N 1
ATOM 4819 C CA . PRO B 1 263 ? 69.744 52.243 11.653 1.00 6.68 248 PRO B CA 1
ATOM 4820 C C . PRO B 1 263 ? 70.539 53.056 12.677 1.00 6.46 248 PRO B C 1
ATOM 4821 O O . PRO B 1 263 ? 71.782 53.064 12.654 1.00 6.77 248 PRO B O 1
ATOM 4825 N N . ASP B 1 264 ? 69.825 53.724 13.578 1.00 6.37 249 ASP B N 1
ATOM 4826 C CA . ASP B 1 264 ? 70.436 54.389 14.719 1.00 6.19 249 ASP B CA 1
ATOM 4827 C C . ASP B 1 264 ? 70.723 53.434 15.856 1.00 6.08 249 ASP B C 1
ATOM 4828 O O . ASP B 1 264 ? 71.710 53.600 16.567 1.00 5.94 249 ASP B O 1
ATOM 4833 N N . ILE B 1 265 ? 69.830 52.464 16.043 1.00 5.84 250 ILE B N 1
ATOM 4834 C CA . ILE B 1 265 ? 69.955 51.470 17.098 1.00 5.96 250 ILE B CA 1
ATOM 4835 C C . ILE B 1 265 ? 69.565 50.127 16.488 1.00 5.77 250 ILE B C 1
ATOM 4836 O O . ILE B 1 265 ? 68.626 50.047 15.682 1.00 5.86 250 ILE B O 1
ATOM 4841 N N . LEU B 1 266 ? 70.293 49.080 16.875 1.00 5.71 251 LEU B N 1
ATOM 4842 C CA . LEU B 1 266 ? 69.987 47.728 16.418 1.00 5.72 251 LEU B CA 1
ATOM 4843 C C . LEU B 1 266 ? 70.048 46.774 17.591 1.00 5.57 251 LEU B C 1
ATOM 4844 O O . LEU B 1 266 ? 70.930 46.899 18.452 1.00 5.64 251 LEU B O 1
ATOM 4849 N N . THR B 1 267 ? 69.132 45.806 17.609 1.00 5.37 252 THR B N 1
ATOM 4850 C CA . THR B 1 267 ? 69.158 44.781 18.637 1.00 5.72 252 THR B CA 1
ATOM 4851 C C . THR B 1 267 ? 69.417 43.408 18.027 1.00 5.72 252 THR B C 1
ATOM 4852 O O . THR B 1 267 ? 69.028 43.122 16.895 1.00 5.67 252 THR B O 1
ATOM 4856 N N . SER B 1 268 ? 70.086 42.574 18.815 1.00 5.91 253 SER B N 1
ATOM 4857 C CA . SER B 1 268 ? 70.509 41.246 18.400 1.00 6.13 253 SER B CA 1
ATOM 4858 C C . SER B 1 268 ? 70.387 40.295 19.578 1.00 6.33 253 SER B C 1
ATOM 4859 O O . SER B 1 268 ? 70.604 40.683 20.719 1.00 6.51 253 SER B O 1
ATOM 4862 N N . ALA B 1 269 ? 69.995 39.059 19.302 1.00 6.70 254 ALA B N 1
ATOM 4863 C CA . ALA B 1 269 ? 69.980 37.994 20.310 1.00 7.39 254 ALA B CA 1
ATOM 4864 C C . ALA B 1 269 ? 69.909 36.688 19.542 1.00 7.78 254 ALA B C 1
ATOM 4865 O O . ALA B 1 269 ? 70.428 36.602 18.435 1.00 7.52 254 ALA B O 1
ATOM 4867 N N . LYS B 1 270 ? 69.248 35.683 20.113 1.00 8.85 255 LYS B N 1
ATOM 4868 C CA . LYS B 1 270 ? 69.040 34.382 19.437 1.00 9.36 255 LYS B CA 1
ATOM 4869 C C . LYS B 1 270 ? 70.354 33.801 18.899 1.00 9.38 255 LYS B C 1
ATOM 4870 O O . LYS B 1 270 ? 71.132 33.241 19.675 1.00 10.30 255 LYS B O 1
ATOM 4876 N N . ALA B 1 271 ? 70.609 33.914 17.595 1.00 9.12 256 ALA B N 1
ATOM 4877 C CA . ALA B 1 271 ? 71.840 33.390 17.013 1.00 8.97 256 ALA B CA 1
ATOM 4878 C C . ALA B 1 271 ? 73.104 33.898 17.700 1.00 8.83 256 ALA B C 1
ATOM 4879 O O . ALA B 1 271 ? 74.107 33.194 17.729 1.00 8.74 256 ALA B O 1
ATOM 4881 N N . LEU B 1 272 ? 73.067 35.109 18.256 1.00 8.30 257 LEU B N 1
ATOM 4882 C CA . LEU B 1 272 ? 74.234 35.699 18.901 1.00 8.21 257 LEU B CA 1
ATOM 4883 C C . LEU B 1 272 ? 74.925 34.744 19.880 1.00 7.89 257 LEU B C 1
ATOM 4884 O O . LEU B 1 272 ? 76.154 34.689 19.916 1.00 8.28 257 LEU B O 1
ATOM 4889 N N . GLY B 1 273 ? 74.145 34.000 20.663 1.00 7.86 258 GLY B N 1
ATOM 4890 C CA . GLY B 1 273 ? 74.683 33.082 21.662 1.00 8.09 258 GLY B CA 1
ATOM 4891 C C . GLY B 1 273 ? 74.589 31.616 21.285 1.00 7.89 258 GLY B C 1
ATOM 4892 O O . GLY B 1 273 ? 74.986 30.758 22.070 1.00 7.82 258 GLY B O 1
ATOM 4893 N N . GLY B 1 274 ? 74.071 31.325 20.091 1.00 7.86 259 GLY B N 1
ATOM 4894 C CA . GLY B 1 274 ? 73.938 29.954 19.611 1.00 7.98 259 GLY B CA 1
ATOM 4895 C C . GLY B 1 274 ? 73.193 28.998 20.514 1.00 7.99 259 GLY B C 1
ATOM 4896 O O . GLY B 1 274 ? 73.357 27.797 20.383 1.00 7.98 259 GLY B O 1
ATOM 4897 N N . GLY B 1 275 ? 72.351 29.523 21.402 1.00 7.78 260 GLY B N 1
ATOM 4898 C CA . GLY B 1 275 ? 71.680 28.708 22.412 1.00 7.97 260 GLY B CA 1
ATOM 4899 C C . GLY B 1 275 ? 71.889 29.192 23.832 1.00 8.01 260 GLY B C 1
ATOM 4900 O O . GLY B 1 275 ? 71.099 28.857 24.708 1.00 8.78 260 GLY B O 1
ATOM 4901 N N . PHE B 1 276 ? 72.950 29.968 24.054 1.00 7.78 261 PHE B N 1
ATOM 4902 C CA . PHE B 1 276 ? 73.190 30.583 25.359 1.00 7.99 261 PHE B CA 1
ATOM 4903 C C . PHE B 1 276 ? 72.399 31.892 25.447 1.00 8.02 261 PHE B C 1
ATOM 4904 O O . PHE B 1 276 ? 72.397 32.660 24.493 1.00 8.10 261 PHE B O 1
ATOM 4912 N N . PRO B 1 277 ? 71.714 32.155 26.572 1.00 8.15 262 PRO B N 1
ATOM 4913 C CA . PRO B 1 277 ? 70.951 33.414 26.659 1.00 8.31 262 PRO B CA 1
ATOM 4914 C C . PRO B 1 277 ? 71.864 34.639 26.707 1.00 8.18 262 PRO B C 1
ATOM 4915 O O . PRO B 1 277 ? 72.557 34.868 27.691 1.00 9.07 262 PRO B O 1
ATOM 4919 N N . VAL B 1 278 ? 71.851 35.422 25.635 1.00 7.87 263 VAL B N 1
ATOM 4920 C CA . VAL B 1 278 ? 72.646 36.646 25.542 1.00 7.75 263 VAL B CA 1
ATOM 4921 C C . VAL B 1 278 ? 72.021 37.526 24.481 1.00 7.42 263 VAL B C 1
ATOM 4922 O O . VAL B 1 278 ? 71.414 37.025 23.525 1.00 8.04 263 VAL B O 1
ATOM 4926 N N . SER B 1 279 ? 72.166 38.832 24.647 1.00 6.77 264 SER B N 1
ATOM 4927 C CA . SER B 1 279 ? 71.662 39.762 23.645 1.00 6.59 264 SER B CA 1
ATOM 4928 C C . SER B 1 279 ? 72.528 40.997 23.639 1.00 6.43 264 SER B C 1
ATOM 4929 O O . SER B 1 279 ? 73.321 41.218 24.558 1.00 6.48 264 SER B O 1
ATOM 4932 N N . ALA B 1 280 ? 72.351 41.815 22.604 1.00 6.43 265 ALA B N 1
ATOM 4933 C CA . ALA B 1 280 ? 73.106 43.054 22.484 1.00 6.67 265 ALA B CA 1
ATOM 4934 C C . ALA B 1 280 ? 72.268 44.163 21.872 1.00 6.77 265 ALA B C 1
ATOM 4935 O O . ALA B 1 280 ? 71.417 43.923 21.009 1.00 7.05 265 ALA B O 1
ATOM 4937 N N . MET B 1 281 ? 72.516 45.380 22.345 1.00 6.87 266 MET B N 1
ATOM 4938 C CA . MET B 1 281 ? 71.959 46.579 21.743 1.00 7.20 266 MET B CA 1
ATOM 4939 C C . MET B 1 281 ? 73.126 47.405 21.220 1.00 7.09 266 MET B C 1
ATOM 4940 O O . MET B 1 281 ? 74.064 47.700 21.964 1.00 7.10 266 MET B O 1
ATOM 4945 N N . LEU B 1 282 ? 73.070 47.734 19.929 1.00 6.85 267 LEU B N 1
ATOM 4946 C CA . LEU B 1 282 ? 74.145 48.443 19.226 1.00 7.00 267 LEU B CA 1
ATOM 4947 C C . LEU B 1 282 ? 73.699 49.841 18.868 1.00 6.81 267 LEU B C 1
ATOM 4948 O O . LEU B 1 282 ? 72.595 50.031 18.349 1.00 6.56 267 LEU B O 1
ATOM 4953 N N . THR B 1 283 ? 74.558 50.824 19.119 1.00 6.69 268 THR B N 1
ATOM 4954 C CA . THR B 1 283 ? 74.265 52.191 18.709 1.00 6.69 268 THR B CA 1
ATOM 4955 C C . THR B 1 283 ? 75.547 53.011 18.546 1.00 6.71 268 THR B C 1
ATOM 4956 O O . THR B 1 283 ? 76.647 52.461 18.591 1.00 6.39 268 THR B O 1
ATOM 4960 N N . THR B 1 284 ? 75.391 54.309 18.326 1.00 7.30 269 THR B N 1
ATOM 4961 C CA . THR B 1 284 ? 76.516 55.211 18.183 1.00 8.05 269 THR B CA 1
ATOM 4962 C C . THR B 1 284 ? 76.873 55.844 19.513 1.00 8.66 269 THR B C 1
ATOM 4963 O O . THR B 1 284 ? 76.090 55.837 20.468 1.00 8.65 269 THR B O 1
ATOM 4967 N N . GLN B 1 285 ? 78.047 56.462 19.562 1.00 9.31 270 GLN B N 1
ATOM 4968 C CA . GLN B 1 285 ? 78.461 57.180 20.760 1.00 10.40 270 GLN B CA 1
ATOM 4969 C C . GLN B 1 285 ? 77.534 58.361 21.049 1.00 10.26 270 GLN B C 1
ATOM 4970 O O . GLN B 1 285 ? 77.172 58.615 22.202 1.00 10.11 270 GLN B O 1
ATOM 4976 N N . GLU B 1 286 ? 77.139 59.070 20.000 1.00 9.92 271 GLU B N 1
ATOM 4977 C CA . GLU B 1 286 ? 76.299 60.239 20.202 1.00 10.60 271 GLU B CA 1
ATOM 4978 C C . GLU B 1 286 ? 74.977 59.860 20.881 1.00 10.07 271 GLU B C 1
ATOM 4979 O O . GLU B 1 286 ? 74.514 60.555 21.783 1.00 10.40 271 GLU B O 1
ATOM 4985 N N . ILE B 1 287 ? 74.379 58.745 20.467 1.00 9.51 272 ILE B N 1
ATOM 4986 C CA . ILE B 1 287 ? 73.111 58.301 21.043 1.00 9.24 272 ILE B CA 1
ATOM 4987 C C . ILE B 1 287 ? 73.318 57.693 22.427 1.00 9.36 272 ILE B C 1
ATOM 4988 O O . ILE B 1 287 ? 72.582 58.003 23.363 1.00 9.53 272 ILE B O 1
ATOM 4993 N N . ALA B 1 288 ? 74.331 56.840 22.555 1.00 9.90 273 ALA B N 1
ATOM 4994 C CA . ALA B 1 288 ? 74.635 56.193 23.829 1.00 10.46 273 ALA B CA 1
ATOM 4995 C C . ALA B 1 288 ? 74.889 57.208 24.941 1.00 11.00 273 ALA B C 1
ATOM 4996 O O . ALA B 1 288 ? 74.584 56.939 26.103 1.00 11.66 273 ALA B O 1
ATOM 4998 N N . SER B 1 289 ? 75.432 58.371 24.572 1.00 11.40 274 SER B N 1
ATOM 4999 C CA . SER B 1 289 ? 75.783 59.415 25.546 1.00 12.92 274 SER B CA 1
ATOM 5000 C C . SER B 1 289 ? 74.564 60.036 26.216 1.00 13.83 274 SER B C 1
ATOM 5001 O O . SER B 1 289 ? 74.702 60.717 27.232 1.00 14.94 274 SER B O 1
ATOM 5004 N N . ALA B 1 290 ? 73.377 59.800 25.666 1.00 14.16 275 ALA B N 1
ATOM 5005 C CA . ALA B 1 290 ? 72.139 60.248 26.314 1.00 15.16 275 ALA B CA 1
ATOM 5006 C C . ALA B 1 290 ? 71.879 59.494 27.608 1.00 15.51 275 ALA B C 1
ATOM 5007 O O . ALA B 1 290 ? 71.203 60.014 28.498 1.00 16.30 275 ALA B O 1
ATOM 5009 N N . PHE B 1 291 ? 72.397 58.271 27.710 1.00 15.50 276 PHE B N 1
ATOM 5010 C CA . PHE B 1 291 ? 72.332 57.513 28.949 1.00 15.86 276 PHE B CA 1
ATOM 5011 C C . PHE B 1 291 ? 73.416 58.012 29.893 1.00 16.40 276 PHE B C 1
ATOM 5012 O O . PHE B 1 291 ? 74.500 58.425 29.456 1.00 17.72 276 PHE B O 1
ATOM 5020 N N A HIS B 1 292 ? 73.111 57.967 31.185 0.50 15.37 277 HIS B N 1
ATOM 5021 C CA A HIS B 1 292 ? 74.073 58.266 32.232 0.50 15.17 277 HIS B CA 1
ATOM 5022 C C A HIS B 1 292 ? 74.160 57.050 33.101 0.50 14.64 277 HIS B C 1
ATOM 5023 O O A HIS B 1 292 ? 73.449 56.069 32.872 0.50 14.24 277 HIS B O 1
ATOM 5025 N N A VAL B 1 293 ? 75.031 57.090 34.102 0.50 14.39 278 VAL B N 1
ATOM 5026 C CA A VAL B 1 293 ? 75.166 55.965 35.015 0.50 14.55 278 VAL B CA 1
ATOM 5027 C C A VAL B 1 293 ? 73.842 55.735 35.735 0.50 14.41 278 VAL B C 1
ATOM 5028 O O A VAL B 1 293 ? 73.331 56.624 36.420 0.50 14.74 278 VAL B O 1
ATOM 5032 N N A GLY B 1 294 ? 73.284 54.544 35.552 0.50 14.04 279 GLY B N 1
ATOM 5033 C CA A GLY B 1 294 ? 72.017 54.182 36.176 0.50 13.77 279 GLY B CA 1
ATOM 5034 C C A GLY B 1 294 ? 70.801 54.286 35.270 0.50 13.62 279 GLY B C 1
ATOM 5035 O O A GLY B 1 294 ? 69.711 53.865 35.649 0.50 13.77 279 GLY B O 1
ATOM 5036 N N A SER B 1 295 ? 70.976 54.846 34.074 0.50 13.34 280 SER B N 1
ATOM 5037 C CA A SER B 1 295 ? 69.862 54.991 33.134 0.50 12.90 280 SER B CA 1
ATOM 5038 C C A SER B 1 295 ? 69.282 53.626 32.765 0.50 12.72 280 SER B C 1
ATOM 5039 O O A SER B 1 295 ? 68.076 53.470 32.565 0.50 12.46 280 SER B O 1
ATOM 5042 N N A HIS B 1 296 ? 70.156 52.636 32.670 0.50 12.19 281 HIS B N 1
ATOM 5043 C CA A HIS B 1 296 ? 69.716 51.273 32.446 0.50 11.78 281 HIS B CA 1
ATOM 5044 C C A HIS B 1 296 ? 70.687 50.367 33.127 0.50 11.76 281 HIS B C 1
ATOM 5045 O O A HIS B 1 296 ? 71.709 50.823 33.636 0.50 11.78 281 HIS B O 1
ATOM 5052 N N A GLY B 1 297 ? 70.381 49.078 33.157 0.50 11.52 282 GLY B N 1
ATOM 5053 C CA A GLY B 1 297 ? 71.264 48.125 33.798 0.50 11.26 282 GLY B CA 1
ATOM 5054 C C A GLY B 1 297 ? 70.724 46.717 33.776 0.50 11.01 282 GLY B C 1
ATOM 5055 O O A GLY B 1 297 ? 69.595 46.471 33.349 0.50 11.08 282 GLY B O 1
ATOM 5056 N N A SER B 1 298 ? 71.546 45.799 34.261 0.50 10.77 283 SER B N 1
ATOM 5057 N N B SER B 1 298 ? 83.740 51.236 25.600 0.50 15.69 283 SER B N 1
ATOM 5058 C CA A SER B 1 298 ? 71.223 44.388 34.270 0.50 10.49 283 SER B CA 1
ATOM 5059 C CA B SER B 1 298 ? 82.918 51.038 24.413 0.50 15.75 283 SER B CA 1
ATOM 5060 C C A SER B 1 298 ? 72.183 43.682 35.208 0.50 10.36 283 SER B C 1
ATOM 5061 C C B SER B 1 298 ? 81.764 50.077 24.693 0.50 15.31 283 SER B C 1
ATOM 5062 O O A SER B 1 298 ? 73.373 43.984 35.220 0.50 10.43 283 SER B O 1
ATOM 5063 O O B SER B 1 298 ? 80.775 50.037 23.957 0.50 14.79 283 SER B O 1
ATOM 5068 N N A THR B 1 299 ? 71.677 42.737 35.987 0.50 10.08 284 THR B N 1
ATOM 5069 N N B THR B 1 299 ? 81.894 49.294 25.757 0.50 15.00 284 THR B N 1
ATOM 5070 C CA A THR B 1 299 ? 72.543 41.957 36.857 0.50 10.00 284 THR B CA 1
ATOM 5071 C CA B THR B 1 299 ? 80.887 48.300 26.076 0.50 15.17 284 THR B CA 1
ATOM 5072 C C A THR B 1 299 ? 73.444 41.037 36.033 0.50 9.78 284 THR B C 1
ATOM 5073 C C B THR B 1 299 ? 80.351 48.492 27.481 0.50 15.16 284 THR B C 1
ATOM 5074 O O A THR B 1 299 ? 74.669 41.094 36.131 0.50 9.58 284 THR B O 1
ATOM 5075 O O B THR B 1 299 ? 80.913 49.231 28.295 0.50 15.77 284 THR B O 1
ATOM 5082 N N A TYR B 1 300 ? 72.833 40.198 35.206 0.50 9.58 285 TYR B N 1
ATOM 5083 N N B TYR B 1 300 ? 79.241 47.831 27.759 0.50 14.70 285 TYR B N 1
ATOM 5084 C CA A TYR B 1 300 ? 73.577 39.209 34.443 0.50 9.56 285 TYR B CA 1
ATOM 5085 C CA B TYR B 1 300 ? 78.702 47.829 29.098 0.50 14.79 285 TYR B CA 1
ATOM 5086 C C A TYR B 1 300 ? 74.167 39.766 33.145 0.50 9.56 285 TYR B C 1
ATOM 5087 C C B TYR B 1 300 ? 77.925 46.541 29.292 0.50 13.95 285 TYR B C 1
ATOM 5088 O O A TYR B 1 300 ? 75.176 39.256 32.649 0.50 9.44 285 TYR B O 1
ATOM 5089 O O B TYR B 1 300 ? 77.180 46.110 28.407 0.50 13.23 285 TYR B O 1
ATOM 5106 N N A GLY B 1 301 ? 73.517 40.770 32.563 0.50 9.62 286 GLY B N 1
ATOM 5107 N N B GLY B 1 301 ? 78.141 45.909 30.437 0.50 13.27 286 GLY B N 1
ATOM 5108 C CA A GLY B 1 301 ? 73.882 41.202 31.211 0.50 9.94 286 GLY B CA 1
ATOM 5109 C CA B GLY B 1 301 ? 77.439 44.691 30.767 0.50 12.98 286 GLY B CA 1
ATOM 5110 C C A GLY B 1 301 ? 75.341 41.597 31.082 0.50 10.06 286 GLY B C 1
ATOM 5111 C C B GLY B 1 301 ? 77.987 43.470 30.064 0.50 12.59 286 GLY B C 1
ATOM 5112 O O A GLY B 1 301 ? 75.836 42.397 31.871 0.50 10.33 286 GLY B O 1
ATOM 5113 O O B GLY B 1 301 ? 79.064 43.503 29.465 0.50 12.73 286 GLY B O 1
ATOM 5114 N N A GLY B 1 302 ? 76.028 41.054 30.079 0.50 9.99 287 GLY B N 1
ATOM 5115 N N B GLY B 1 302 ? 77.217 42.394 30.149 0.50 12.00 287 GLY B N 1
ATOM 5116 C CA A GLY B 1 302 ? 77.447 41.386 29.842 0.50 9.92 287 GLY B CA 1
ATOM 5117 C CA B GLY B 1 302 ? 77.597 41.100 29.614 0.50 11.78 287 GLY B CA 1
ATOM 5118 C C A GLY B 1 302 ? 78.344 40.320 30.429 0.50 10.00 287 GLY B C 1
ATOM 5119 C C B GLY B 1 302 ? 78.318 40.282 30.661 0.50 11.90 287 GLY B C 1
ATOM 5120 O O A GLY B 1 302 ? 79.564 40.466 30.537 0.50 10.20 287 GLY B O 1
ATOM 5121 O O B GLY B 1 302 ? 79.423 40.620 31.063 0.50 12.32 287 GLY B O 1
ATOM 5122 N N A ASN B 1 303 ? 77.680 39.232 30.767 0.50 10.03 288 ASN B N 1
ATOM 5123 N N B ASN B 1 303 ? 77.688 39.212 31.125 0.50 12.10 288 ASN B N 1
ATOM 5124 C CA A ASN B 1 303 ? 78.198 38.046 31.415 0.50 9.95 288 ASN B CA 1
ATOM 5125 C CA B ASN B 1 303 ? 78.411 38.244 31.926 0.50 11.83 288 ASN B CA 1
ATOM 5126 C C A ASN B 1 303 ? 79.503 37.471 30.784 0.50 10.11 288 ASN B C 1
ATOM 5127 C C B ASN B 1 303 ? 79.419 37.524 31.031 0.50 11.25 288 ASN B C 1
ATOM 5128 O O A ASN B 1 303 ? 79.517 37.241 29.576 0.50 9.78 288 ASN B O 1
ATOM 5129 O O B ASN B 1 303 ? 79.138 37.234 29.863 0.50 11.08 288 ASN B O 1
ATOM 5138 N N . PRO B 1 304 ? 80.602 37.250 31.577 1.00 10.58 289 PRO B N 1
ATOM 5139 C CA . PRO B 1 304 ? 81.753 36.668 30.850 1.00 10.24 289 PRO B CA 1
ATOM 5140 C C . PRO B 1 304 ? 81.487 35.315 30.190 1.00 9.53 289 PRO B C 1
ATOM 5141 O O . PRO B 1 304 ? 82.019 35.052 29.104 1.00 9.19 289 PRO B O 1
ATOM 5145 N N . LEU B 1 305 ? 80.676 34.463 30.802 1.00 9.00 290 LEU B N 1
ATOM 5146 C CA . LEU B 1 305 ? 80.407 33.166 30.199 1.00 8.97 290 LEU B CA 1
ATOM 5147 C C . LEU B 1 305 ? 79.611 33.331 28.898 1.00 8.62 290 LEU B C 1
ATOM 5148 O O . LEU B 1 305 ? 79.975 32.784 27.852 1.00 8.56 290 LEU B O 1
ATOM 5153 N N . ALA B 1 306 ? 78.532 34.108 28.964 1.00 8.49 291 ALA B N 1
ATOM 5154 C CA . ALA B 1 306 ? 77.723 34.387 27.783 1.00 8.38 291 ALA B CA 1
ATOM 5155 C C . ALA B 1 306 ? 78.558 34.989 26.669 1.00 8.33 291 ALA B C 1
ATOM 5156 O O . ALA B 1 306 ? 78.419 34.597 25.506 1.00 8.22 291 ALA B O 1
ATOM 5158 N N . CYS B 1 307 ? 79.415 35.934 27.036 1.00 8.15 292 CYS B N 1
ATOM 5159 C CA . CYS B 1 307 ? 80.145 36.678 26.022 1.00 8.40 292 CYS B CA 1
ATOM 5160 C C . CYS B 1 307 ? 81.264 35.831 25.424 1.00 8.18 292 CYS B C 1
ATOM 5161 O O . CYS B 1 307 ? 81.603 36.015 24.250 1.00 8.25 292 CYS B O 1
ATOM 5164 N N . ALA B 1 308 ? 81.802 34.883 26.195 1.00 8.00 293 ALA B N 1
ATOM 5165 C CA . ALA B 1 308 ? 82.794 33.949 25.653 1.00 7.79 293 ALA B CA 1
ATOM 5166 C C . ALA B 1 308 ? 82.131 33.058 24.599 1.00 7.83 293 ALA B C 1
ATOM 5167 O O . ALA B 1 308 ? 82.674 32.839 23.507 1.00 8.08 293 ALA B O 1
ATOM 5169 N N . VAL B 1 309 ? 80.924 32.587 24.889 1.00 7.84 294 VAL B N 1
ATOM 5170 C CA . VAL B 1 309 ? 80.201 31.741 23.962 1.00 8.04 294 VAL B CA 1
ATOM 5171 C C . VAL B 1 309 ? 79.780 32.534 22.725 1.00 7.63 294 VAL B C 1
ATOM 5172 O O . VAL B 1 309 ? 79.938 32.064 21.590 1.00 7.42 294 VAL B O 1
ATOM 5176 N N . ALA B 1 310 ? 79.282 33.753 22.930 1.00 7.38 295 ALA B N 1
ATOM 5177 C CA . ALA B 1 310 ? 78.873 34.573 21.792 1.00 7.53 295 ALA B CA 1
ATOM 5178 C C . ALA B 1 310 ? 80.075 34.973 20.936 1.00 7.59 295 ALA B C 1
ATOM 5179 O O . ALA B 1 310 ? 79.952 35.098 19.724 1.00 7.84 295 ALA B O 1
ATOM 5181 N N . GLY B 1 311 ? 81.242 35.144 21.549 1.00 7.73 296 GLY B N 1
ATOM 5182 C CA . GLY B 1 311 ? 82.458 35.437 20.800 1.00 7.90 296 GLY B CA 1
ATOM 5183 C C . GLY B 1 311 ? 82.832 34.300 19.870 1.00 7.91 296 GLY B C 1
ATOM 5184 O O . GLY B 1 311 ? 83.214 34.538 18.711 1.00 8.37 296 GLY B O 1
ATOM 5185 N N . ALA B 1 312 ? 82.742 33.068 20.365 1.00 7.75 297 ALA B N 1
ATOM 5186 C CA . ALA B 1 312 ? 83.030 31.889 19.551 1.00 7.77 297 ALA B CA 1
ATOM 5187 C C . ALA B 1 312 ? 82.033 31.774 18.399 1.00 7.88 297 ALA B C 1
ATOM 5188 O O . ALA B 1 312 ? 82.392 31.406 17.278 1.00 8.21 297 ALA B O 1
ATOM 5190 N N . THR B 1 313 ? 80.773 32.080 18.694 1.00 7.78 298 THR B N 1
ATOM 5191 C CA . THR B 1 313 ? 79.710 32.017 17.693 1.00 7.86 298 THR B CA 1
ATOM 5192 C C . THR B 1 313 ? 79.955 33.056 16.604 1.00 7.80 298 THR B C 1
ATOM 5193 O O . THR B 1 313 ? 79.934 32.760 15.402 1.00 7.58 298 THR B O 1
ATOM 5197 N N . PHE B 1 314 ? 80.241 34.272 17.042 1.00 8.02 299 PHE B N 1
ATOM 5198 C CA . PHE B 1 314 ? 80.552 35.368 16.140 1.00 8.59 299 PHE B CA 1
ATOM 5199 C C . PHE B 1 314 ? 81.725 35.023 15.209 1.00 8.53 299 PHE B C 1
ATOM 5200 O O . PHE B 1 314 ? 81.669 35.291 14.001 1.00 8.43 299 PHE B O 1
ATOM 5208 N N . ASP B 1 315 ? 82.786 34.434 15.763 1.00 8.84 300 ASP B N 1
ATOM 5209 C CA . ASP B 1 315 ? 83.989 34.115 14.981 1.00 9.49 300 ASP B CA 1
ATOM 5210 C C . ASP B 1 315 ? 83.705 33.128 13.864 1.00 9.46 300 ASP B C 1
ATOM 5211 O O . ASP B 1 315 ? 84.388 33.143 12.847 1.00 10.26 300 ASP B O 1
ATOM 5216 N N . ILE B 1 316 ? 82.724 32.255 14.064 1.00 9.14 301 ILE B N 1
ATOM 5217 C CA . ILE B 1 316 ? 82.339 31.298 13.039 1.00 9.13 301 ILE B CA 1
ATOM 5218 C C . ILE B 1 316 ? 81.378 31.925 12.035 1.00 8.81 301 ILE B C 1
ATOM 5219 O O . ILE B 1 316 ? 81.570 31.811 10.820 1.00 9.05 301 ILE B O 1
ATOM 5224 N N . ILE B 1 317 ? 80.345 32.597 12.524 1.00 8.53 302 ILE B N 1
ATOM 5225 C CA . ILE B 1 317 ? 79.321 33.132 11.616 1.00 8.74 302 ILE B CA 1
ATOM 5226 C C . ILE B 1 317 ? 79.868 34.241 10.714 1.00 8.98 302 ILE B C 1
ATOM 5227 O O . ILE B 1 317 ? 79.576 34.277 9.501 1.00 8.77 302 ILE B O 1
ATOM 5232 N N . ASN B 1 318 ? 80.684 35.121 11.287 1.00 9.25 303 ASN B N 1
ATOM 5233 C CA . ASN B 1 318 ? 81.250 36.229 10.530 1.00 9.93 303 ASN B CA 1
ATOM 5234 C C . ASN B 1 318 ? 82.476 35.820 9.713 1.00 10.23 303 ASN B C 1
ATOM 5235 O O . ASN B 1 318 ? 83.568 36.357 9.900 1.00 11.02 303 ASN B O 1
ATOM 5240 N N . THR B 1 319 ? 82.297 34.848 8.828 1.00 10.61 304 THR B N 1
ATOM 5241 C CA . THR B 1 319 ? 83.347 34.456 7.900 1.00 11.04 304 THR B CA 1
ATOM 5242 C C . THR B 1 319 ? 82.741 34.425 6.507 1.00 11.07 304 THR B C 1
ATOM 5243 O O . THR B 1 319 ? 81.559 34.087 6.350 1.00 11.02 304 THR B O 1
ATOM 5247 N N . PRO B 1 320 ? 83.540 34.766 5.486 1.00 11.52 305 PRO B N 1
ATOM 5248 C CA . PRO B 1 320 ? 82.988 34.762 4.138 1.00 12.01 305 PRO B CA 1
ATOM 5249 C C . PRO B 1 320 ? 82.376 33.418 3.758 1.00 12.25 305 PRO B C 1
ATOM 5250 O O . PRO B 1 320 ? 81.305 33.382 3.164 1.00 12.33 305 PRO B O 1
ATOM 5254 N N . GLU B 1 321 ? 83.049 32.335 4.127 1.00 12.69 306 GLU B N 1
ATOM 5255 C CA . GLU B 1 321 ? 82.640 30.979 3.791 1.00 13.01 306 GLU B CA 1
ATOM 5256 C C . GLU B 1 321 ? 81.301 30.558 4.428 1.00 11.28 306 GLU B C 1
ATOM 5257 O O . GLU B 1 321 ? 80.452 29.964 3.759 1.00 11.10 306 GLU B O 1
ATOM 5263 N N . VAL B 1 322 ? 81.098 30.859 5.708 1.00 10.01 307 VAL B N 1
ATOM 5264 C CA . VAL B 1 322 ? 79.833 30.513 6.346 1.00 9.13 307 VAL B CA 1
ATOM 5265 C C . VAL B 1 322 ? 78.710 31.357 5.733 1.00 8.17 307 VAL B C 1
ATOM 5266 O O . VAL B 1 322 ? 77.635 30.831 5.408 1.00 7.62 307 VAL B O 1
ATOM 5270 N N . LEU B 1 323 ? 78.966 32.644 5.530 1.00 8.03 308 LEU B N 1
ATOM 5271 C CA . LEU B 1 323 ? 77.945 33.519 4.963 1.00 8.20 308 LEU B CA 1
ATOM 5272 C C . LEU B 1 323 ? 77.581 33.103 3.536 1.00 8.28 308 LEU B C 1
ATOM 5273 O O . LEU B 1 323 ? 76.406 33.073 3.196 1.00 8.14 308 LEU B O 1
ATOM 5278 N N . GLN B 1 324 ? 78.573 32.738 2.723 1.00 8.46 309 GLN B N 1
ATOM 5279 C CA . GLN B 1 324 ? 78.298 32.161 1.398 1.00 8.60 309 GLN B CA 1
ATOM 5280 C C . GLN B 1 324 ? 77.460 30.892 1.495 1.00 8.54 309 GLN B C 1
ATOM 5281 O O . GLN B 1 324 ? 76.481 30.739 0.756 1.00 8.71 309 GLN B O 1
ATOM 5287 N N . GLY B 1 325 ? 77.830 29.991 2.407 1.00 8.03 310 GLY B N 1
ATOM 5288 C CA . GLY B 1 325 ? 77.131 28.723 2.579 1.00 7.95 310 GLY B CA 1
ATOM 5289 C C . GLY B 1 325 ? 75.658 28.869 2.918 1.00 7.66 310 GLY B C 1
ATOM 5290 O O . GLY B 1 325 ? 74.852 28.040 2.532 1.00 7.85 310 GLY B O 1
ATOM 5291 N N . ILE B 1 326 ? 75.307 29.932 3.636 1.00 7.42 311 ILE B N 1
ATOM 5292 C CA . ILE B 1 326 ? 73.914 30.198 3.985 1.00 7.56 311 ILE B CA 1
ATOM 5293 C C . ILE B 1 326 ? 73.069 30.370 2.729 1.00 7.63 311 ILE B C 1
ATOM 5294 O O . ILE B 1 326 ? 71.955 29.878 2.671 1.00 7.53 311 ILE B O 1
ATOM 5299 N N . HIS B 1 327 ? 73.624 31.035 1.715 1.00 7.77 312 HIS B N 1
ATOM 5300 C CA . HIS B 1 327 ? 72.935 31.186 0.427 1.00 8.45 312 HIS B CA 1
ATOM 5301 C C . HIS B 1 327 ? 72.845 29.895 -0.345 1.00 8.05 312 HIS B C 1
ATOM 5302 O O . HIS B 1 327 ? 71.812 29.577 -0.939 1.00 7.99 312 HIS B O 1
ATOM 5309 N N . THR B 1 328 ? 73.920 29.116 -0.337 1.00 7.59 313 THR B N 1
ATOM 5310 C CA . THR B 1 328 ? 73.883 27.807 -1.003 1.00 7.61 313 THR B CA 1
ATOM 5311 C C . THR B 1 328 ? 72.798 26.941 -0.375 1.00 7.36 313 THR B C 1
ATOM 5312 O O . THR B 1 328 ? 71.981 26.316 -1.064 1.00 7.47 313 THR B O 1
ATOM 5316 N N . LYS B 1 329 ? 72.824 26.888 0.956 1.00 7.09 314 LYS B N 1
ATOM 5317 C CA . LYS B 1 329 ? 71.890 26.062 1.711 1.00 7.27 314 LYS B CA 1
ATOM 5318 C C . LYS B 1 329 ? 70.455 26.532 1.525 1.00 7.12 314 LYS B C 1
ATOM 5319 O O . LYS B 1 329 ? 69.552 25.700 1.379 1.00 6.86 314 LYS B O 1
ATOM 5325 N N . ARG B 1 330 ? 70.234 27.849 1.504 1.00 7.36 315 ARG B N 1
ATOM 5326 C CA . ARG B 1 330 ? 68.895 28.351 1.233 1.00 7.54 315 ARG B CA 1
ATOM 5327 C C . ARG B 1 330 ? 68.347 27.758 -0.057 1.00 7.65 315 ARG B C 1
ATOM 5328 O O . ARG B 1 330 ? 67.201 27.279 -0.107 1.00 7.44 315 ARG B O 1
ATOM 5336 N N . GLN B 1 331 ? 69.152 27.796 -1.115 1.00 8.06 316 GLN B N 1
ATOM 5337 C CA . GLN B 1 331 ? 68.659 27.274 -2.370 1.00 8.67 316 GLN B CA 1
ATOM 5338 C C . GLN B 1 331 ? 68.398 25.778 -2.344 1.00 8.44 316 GLN B C 1
ATOM 5339 O O . GLN B 1 331 ? 67.475 25.310 -2.997 1.00 8.25 316 GLN B O 1
ATOM 5345 N N . GLN B 1 332 ? 69.179 25.031 -1.571 1.00 8.22 317 GLN B N 1
ATOM 5346 C CA . GLN B 1 332 ? 68.898 23.609 -1.379 1.00 8.68 317 GLN B CA 1
ATOM 5347 C C . GLN B 1 332 ? 67.510 23.404 -0.755 1.00 8.46 317 GLN B C 1
ATOM 5348 O O . GLN B 1 332 ? 66.701 22.612 -1.259 1.00 8.51 317 GLN B O 1
ATOM 5354 N N . PHE B 1 333 ? 67.210 24.172 0.294 1.00 8.11 318 PHE B N 1
ATOM 5355 C CA . PHE B 1 333 ? 65.875 24.118 0.892 1.00 7.91 318 PHE B CA 1
ATOM 5356 C C . PHE B 1 333 ? 64.789 24.527 -0.092 1.00 8.04 318 PHE B C 1
ATOM 5357 O O . PHE B 1 333 ? 63.758 23.869 -0.192 1.00 7.92 318 PHE B O 1
ATOM 5365 N N . VAL B 1 334 ? 65.008 25.641 -0.784 1.00 8.01 319 VAL B N 1
ATOM 5366 C CA . VAL B 1 334 ? 63.997 26.200 -1.678 1.00 8.19 319 VAL B CA 1
ATOM 5367 C C . VAL B 1 334 ? 63.673 25.233 -2.811 1.00 8.18 319 VAL B C 1
ATOM 5368 O O . VAL B 1 334 ? 62.500 25.045 -3.137 1.00 8.25 319 VAL B O 1
ATOM 5372 N N . GLN B 1 335 ? 64.691 24.563 -3.349 1.00 8.17 320 GLN B N 1
ATOM 5373 C CA . GLN B 1 335 ? 64.464 23.588 -4.415 1.00 8.71 320 GLN B CA 1
ATOM 5374 C C . GLN B 1 335 ? 63.598 22.435 -3.918 1.00 8.98 320 GLN B C 1
ATOM 5375 O O . GLN B 1 335 ? 62.705 21.977 -4.626 1.00 9.11 320 GLN B O 1
ATOM 5381 N N . HIS B 1 336 ? 63.834 21.979 -2.695 1.00 9.11 321 HIS B N 1
ATOM 5382 C CA . HIS B 1 336 ? 62.961 20.975 -2.092 1.00 9.64 321 HIS B CA 1
ATOM 5383 C C . HIS B 1 336 ? 61.550 21.460 -1.896 1.00 9.40 321 HIS B C 1
ATOM 5384 O O . HIS B 1 336 ? 60.586 20.733 -2.192 1.00 9.59 321 HIS B O 1
ATOM 5391 N N . LEU B 1 337 ? 61.388 22.681 -1.395 1.00 9.06 322 LEU B N 1
ATOM 5392 C CA . LEU B 1 337 ? 60.048 23.242 -1.239 1.00 9.33 322 LEU B CA 1
ATOM 5393 C C . LEU B 1 337 ? 59.324 23.354 -2.570 1.00 9.52 322 LEU B C 1
ATOM 5394 O O . LEU B 1 337 ? 58.131 23.073 -2.642 1.00 9.51 322 LEU B O 1
ATOM 5399 N N . GLN B 1 338 ? 60.044 23.753 -3.613 1.00 9.62 323 GLN B N 1
ATOM 5400 C CA . GLN B 1 338 ? 59.468 23.821 -4.963 1.00 10.34 323 GLN B CA 1
ATOM 5401 C C . GLN B 1 338 ? 59.040 22.448 -5.462 1.00 10.56 323 GLN B C 1
ATOM 5402 O O . GLN B 1 338 ? 57.964 22.310 -6.059 1.00 10.85 323 GLN B O 1
ATOM 5408 N N . ALA B 1 339 ? 59.863 21.438 -5.202 1.00 10.45 324 ALA B N 1
ATOM 5409 C CA . ALA B 1 339 ? 59.530 20.064 -5.571 1.00 10.94 324 ALA B CA 1
ATOM 5410 C C . ALA B 1 339 ? 58.305 19.558 -4.821 1.00 11.09 324 ALA B C 1
ATOM 5411 O O . ALA B 1 339 ? 57.456 18.876 -5.404 1.00 11.54 324 ALA B O 1
ATOM 5413 N N . ILE B 1 340 ? 58.210 19.882 -3.531 1.00 11.05 325 ILE B N 1
ATOM 5414 C CA . ILE B 1 340 ? 57.018 19.549 -2.742 1.00 11.29 325 ILE B CA 1
ATOM 5415 C C . ILE B 1 340 ? 55.789 20.225 -3.340 1.00 11.69 325 ILE B C 1
ATOM 5416 O O . ILE B 1 340 ? 54.737 19.593 -3.491 1.00 11.88 325 ILE B O 1
ATOM 5421 N N . ASP B 1 341 ? 55.908 21.502 -3.688 1.00 11.84 326 ASP B N 1
ATOM 5422 C CA . ASP B 1 341 ? 54.782 22.190 -4.298 1.00 12.82 326 ASP B CA 1
ATOM 5423 C C . ASP B 1 341 ? 54.391 21.600 -5.650 1.00 12.85 326 ASP B C 1
ATOM 5424 O O . ASP B 1 341 ? 53.197 21.513 -5.960 1.00 12.77 326 ASP B O 1
ATOM 5429 N N . GLU B 1 342 ? 55.378 21.181 -6.435 1.00 13.00 327 GLU B N 1
ATOM 5430 C CA . GLU B 1 342 ? 55.097 20.551 -7.725 1.00 13.33 327 GLU B CA 1
ATOM 5431 C C . GLU B 1 342 ? 54.288 19.265 -7.538 1.00 13.95 327 GLU B C 1
ATOM 5432 O O . GLU B 1 342 ? 53.354 19.005 -8.301 1.00 14.48 327 GLU B O 1
ATOM 5434 N N . GLN B 1 343 ? 54.628 18.474 -6.523 1.00 13.99 328 GLN B N 1
ATOM 5435 C CA . GLN B 1 343 ? 53.931 17.217 -6.262 1.00 14.46 328 GLN B CA 1
ATOM 5436 C C . GLN B 1 343 ? 52.569 17.413 -5.598 1.00 14.45 328 GLN B C 1
ATOM 5437 O O . GLN B 1 343 ? 51.598 16.742 -5.955 1.00 14.80 328 GLN B O 1
ATOM 5443 N N . PHE B 1 344 ? 52.489 18.333 -4.640 1.00 13.94 329 PHE B N 1
ATOM 5444 C CA . PHE B 1 344 ? 51.319 18.422 -3.765 1.00 14.09 329 PHE B CA 1
ATOM 5445 C C . PHE B 1 344 ? 50.474 19.689 -3.884 1.00 14.57 329 PHE B C 1
ATOM 5446 O O . PHE B 1 344 ? 49.352 19.735 -3.357 1.00 15.74 329 PHE B O 1
ATOM 5454 N N . ASP B 1 345 ? 51.007 20.715 -4.550 1.00 14.41 330 ASP B N 1
ATOM 5455 C CA . ASP B 1 345 ? 50.275 21.960 -4.810 1.00 15.23 330 ASP B CA 1
ATOM 5456 C C . ASP B 1 345 ? 49.785 22.590 -3.501 1.00 15.20 330 ASP B C 1
ATOM 5457 O O . ASP B 1 345 ? 48.578 22.737 -3.278 1.00 16.19 330 ASP B O 1
ATOM 5462 N N . ILE B 1 346 ? 50.730 22.937 -2.622 1.00 13.60 331 ILE B N 1
ATOM 5463 C CA . ILE B 1 346 ? 50.384 23.480 -1.306 1.00 12.77 331 ILE B CA 1
ATOM 5464 C C . ILE B 1 346 ? 50.873 24.896 -1.016 1.00 12.15 331 ILE B C 1
ATOM 5465 O O . ILE B 1 346 ? 50.384 25.515 -0.074 1.00 12.07 331 ILE B O 1
ATOM 5470 N N . PHE B 1 347 ? 51.831 25.407 -1.795 1.00 11.44 332 PHE B N 1
ATOM 5471 C CA . PHE B 1 347 ? 52.440 26.715 -1.490 1.00 11.54 332 PHE B CA 1
ATOM 5472 C C . PHE B 1 347 ? 52.119 27.778 -2.520 1.00 11.98 332 PHE B C 1
ATOM 5473 O O . PHE B 1 347 ? 52.206 27.531 -3.735 1.00 13.31 332 PHE B O 1
ATOM 5481 N N . SER B 1 348 ? 51.785 28.966 -2.041 1.00 11.75 333 SER B N 1
ATOM 5482 C CA . SER B 1 348 ? 51.583 30.100 -2.930 1.00 12.03 333 SER B CA 1
ATOM 5483 C C . SER B 1 348 ? 52.828 30.972 -3.068 1.00 11.82 333 SER B C 1
ATOM 5484 O O . SER B 1 348 ? 52.946 31.738 -4.030 1.00 11.95 333 SER B O 1
ATOM 5487 N N . ASP B 1 349 ? 53.749 30.888 -2.108 1.00 11.21 334 ASP B N 1
ATOM 5488 C CA . ASP B 1 349 ? 54.890 31.793 -2.063 1.00 10.92 334 ASP B CA 1
ATOM 5489 C C . ASP B 1 349 ? 55.974 31.182 -1.189 1.00 10.67 334 ASP B C 1
ATOM 5490 O O . ASP B 1 349 ? 55.672 30.589 -0.155 1.00 10.66 334 ASP B O 1
ATOM 5495 N N . ILE B 1 350 ? 57.221 31.333 -1.614 1.00 10.46 335 ILE B N 1
ATOM 5496 C CA . ILE B 1 350 ? 58.396 30.953 -0.825 1.00 10.61 335 ILE B CA 1
ATOM 5497 C C . ILE B 1 350 ? 59.211 32.226 -0.701 1.00 10.65 335 ILE B C 1
ATOM 5498 O O . ILE B 1 350 ? 59.561 32.843 -1.718 1.00 11.33 335 ILE B O 1
ATOM 5503 N N . ARG B 1 351 ? 59.497 32.632 0.528 1.00 10.18 336 ARG B N 1
ATOM 5504 C CA . ARG B 1 351 ? 60.115 33.924 0.772 1.00 9.98 336 ARG B CA 1
ATOM 5505 C C . ARG B 1 351 ? 61.058 33.912 1.976 1.00 9.66 336 ARG B C 1
ATOM 5506 O O . ARG B 1 351 ? 61.428 32.838 2.483 1.00 9.27 336 ARG B O 1
ATOM 5514 N N . GLY B 1 352 ? 61.475 35.093 2.404 1.00 9.59 337 GLY B N 1
ATOM 5515 C CA . GLY B 1 352 ? 62.500 35.196 3.434 1.00 9.30 337 GLY B CA 1
ATOM 5516 C C . GLY B 1 352 ? 63.844 35.525 2.828 1.00 9.12 337 GLY B C 1
ATOM 5517 O O . GLY B 1 352 ? 63.935 35.862 1.639 1.00 9.22 337 GLY B O 1
ATOM 5518 N N . MET B 1 353 ? 64.893 35.433 3.637 1.00 9.04 338 MET B N 1
ATOM 5519 C CA . MET B 1 353 ? 66.254 35.698 3.187 1.00 9.34 338 MET B CA 1
ATOM 5520 C C . MET B 1 353 ? 67.165 34.739 3.899 1.00 8.33 338 MET B C 1
ATOM 5521 O O . MET B 1 353 ? 66.935 34.416 5.068 1.00 8.05 338 MET B O 1
ATOM 5526 N N . GLY B 1 354 ? 68.213 34.299 3.216 1.00 7.83 339 GLY B N 1
ATOM 5527 C CA . GLY B 1 354 ? 69.167 33.379 3.808 1.00 7.47 339 GLY B CA 1
ATOM 5528 C C . GLY B 1 354 ? 68.471 32.165 4.369 1.00 7.03 339 GLY B C 1
ATOM 5529 O O . GLY B 1 354 ? 67.628 31.552 3.705 1.00 7.27 339 GLY B O 1
ATOM 5530 N N . LEU B 1 355 ? 68.791 31.828 5.614 1.00 6.84 340 LEU B N 1
ATOM 5531 C CA . LEU B 1 355 ? 68.177 30.667 6.216 1.00 6.90 340 LEU B CA 1
ATOM 5532 C C . LEU B 1 355 ? 67.049 31.004 7.187 1.00 6.90 340 LEU B C 1
ATOM 5533 O O . LEU B 1 355 ? 66.793 30.276 8.149 1.00 7.00 340 LEU B O 1
ATOM 5538 N N . LEU B 1 356 ? 66.372 32.115 6.906 1.00 7.11 341 LEU B N 1
ATOM 5539 C CA . LEU B 1 356 ? 65.022 32.349 7.386 1.00 7.47 341 LEU B CA 1
ATOM 5540 C C . LEU B 1 356 ? 64.117 32.170 6.161 1.00 7.36 341 LEU B C 1
ATOM 5541 O O . LEU B 1 356 ? 64.119 32.990 5.226 1.00 7.35 341 LEU B O 1
ATOM 5546 N N . ILE B 1 357 ? 63.384 31.058 6.139 1.00 7.10 342 ILE B N 1
ATOM 5547 C CA . ILE B 1 357 ? 62.556 30.705 4.985 1.00 7.32 342 ILE B CA 1
ATOM 5548 C C . ILE B 1 357 ? 61.091 30.632 5.393 1.00 7.20 342 ILE B C 1
ATOM 5549 O O . ILE B 1 357 ? 60.753 30.026 6.415 1.00 7.17 342 ILE B O 1
ATOM 5554 N N . GLY B 1 358 ? 60.229 31.256 4.596 1.00 7.34 343 GLY B N 1
ATOM 5555 C CA . GLY B 1 358 ? 58.794 31.131 4.800 1.00 7.60 343 GLY B CA 1
ATOM 5556 C C . GLY B 1 358 ? 58.165 30.513 3.581 1.00 8.05 343 GLY B C 1
ATOM 5557 O O . GLY B 1 358 ? 58.567 30.812 2.451 1.00 8.38 343 GLY B O 1
ATOM 5558 N N . ALA B 1 359 ? 57.195 29.642 3.797 1.00 8.00 344 ALA B N 1
ATOM 5559 C CA . ALA B 1 359 ? 56.442 29.060 2.686 1.00 8.17 344 ALA B CA 1
ATOM 5560 C C . ALA B 1 359 ? 54.976 29.218 3.008 1.00 8.59 344 ALA B C 1
ATOM 5561 O O . ALA B 1 359 ? 54.460 28.594 3.937 1.00 8.46 344 ALA B O 1
ATOM 5563 N N . GLU B 1 360 ? 54.320 30.109 2.273 1.00 9.37 345 GLU B N 1
ATOM 5564 C CA . GLU B 1 360 ? 52.927 30.422 2.524 1.00 10.36 345 GLU B CA 1
ATOM 5565 C C . GLU B 1 360 ? 52.044 29.360 1.895 1.00 10.16 345 GLU B C 1
ATOM 5566 O O . GLU B 1 360 ? 52.246 28.974 0.755 1.00 9.84 345 GLU B O 1
ATOM 5572 N N . LEU B 1 361 ? 51.067 28.893 2.657 1.00 10.49 346 LEU B N 1
ATOM 5573 C CA . LEU B 1 361 ? 50.119 27.888 2.178 1.00 11.23 346 LEU B CA 1
ATOM 5574 C C . LEU B 1 361 ? 49.077 28.487 1.240 1.00 12.25 346 LEU B C 1
ATOM 5575 O O . LEU B 1 361 ? 48.627 29.610 1.440 1.00 12.44 346 LEU B O 1
ATOM 5580 N N . LYS B 1 362 ? 48.698 27.716 0.223 1.00 13.44 347 LYS B N 1
ATOM 5581 C CA A LYS B 1 362 ? 47.633 28.112 -0.704 0.50 13.97 347 LYS B CA 1
ATOM 5582 C CA B LYS B 1 362 ? 47.644 28.143 -0.696 0.50 14.01 347 LYS B CA 1
ATOM 5583 C C . LYS B 1 362 ? 46.312 28.248 0.058 1.00 14.44 347 LYS B C 1
ATOM 5584 O O . LYS B 1 362 ? 46.152 27.644 1.121 1.00 13.85 347 LYS B O 1
ATOM 5595 N N . PRO B 1 363 ? 45.351 29.047 -0.469 1.00 15.09 348 PRO B N 1
ATOM 5596 C CA . PRO B 1 363 ? 44.053 29.160 0.208 1.00 15.44 348 PRO B CA 1
ATOM 5597 C C . PRO B 1 363 ? 43.382 27.831 0.594 1.00 14.96 348 PRO B C 1
ATOM 5598 O O . PRO B 1 363 ? 42.761 27.756 1.659 1.00 15.35 348 PRO B O 1
ATOM 5602 N N . LYS B 1 364 ? 43.528 26.802 -0.241 1.00 15.34 349 LYS B N 1
ATOM 5603 C CA . LYS B 1 364 ? 43.013 25.456 0.063 1.00 15.67 349 LYS B CA 1
ATOM 5604 C C . LYS B 1 364 ? 43.521 24.937 1.422 1.00 15.16 349 LYS B C 1
ATOM 5605 O O . LYS B 1 364 ? 42.870 24.108 2.064 1.00 14.88 349 LYS B O 1
ATOM 5611 N N . TYR B 1 365 ? 44.672 25.445 1.864 1.00 14.35 350 TYR B N 1
ATOM 5612 C CA . TYR B 1 365 ? 45.274 25.003 3.125 1.00 13.67 350 TYR B CA 1
ATOM 5613 C C . TYR B 1 365 ? 45.410 26.124 4.148 1.00 13.44 350 TYR B C 1
ATOM 5614 O O . TYR B 1 365 ? 46.229 26.052 5.066 1.00 12.59 350 TYR B O 1
ATOM 5623 N N . LYS B 1 366 ? 44.563 27.143 4.014 1.00 13.63 351 LYS B N 1
ATOM 5624 C CA . LYS B 1 366 ? 44.554 28.254 4.958 1.00 14.12 351 LYS B CA 1
ATOM 5625 C C . LYS B 1 366 ? 44.367 27.715 6.371 1.00 13.30 351 LYS B C 1
ATOM 5626 O O . LYS B 1 366 ? 43.540 26.829 6.601 1.00 12.98 351 LYS B O 1
ATOM 5632 N N . GLY B 1 367 ? 45.154 28.226 7.311 1.00 12.51 352 GLY B N 1
ATOM 5633 C CA . GLY B 1 367 ? 45.006 27.846 8.709 1.00 12.16 352 GLY B CA 1
ATOM 5634 C C . GLY B 1 367 ? 45.559 26.478 9.077 1.00 11.76 352 GLY B C 1
ATOM 5635 O O . GLY B 1 367 ? 45.339 26.012 10.192 1.00 13.33 352 GLY B O 1
ATOM 5636 N N . ARG B 1 368 ? 46.278 25.837 8.158 1.00 11.05 353 ARG B N 1
ATOM 5637 C CA . ARG B 1 368 ? 46.757 24.465 8.368 1.00 10.56 353 ARG B CA 1
ATOM 5638 C C . ARG B 1 368 ? 48.220 24.357 8.774 1.00 10.18 353 ARG B C 1
ATOM 5639 O O . ARG B 1 368 ? 48.739 23.246 8.900 1.00 9.61 353 ARG B O 1
ATOM 5647 N N . ALA B 1 369 ? 48.886 25.489 8.990 1.00 10.15 354 ALA B N 1
ATOM 5648 C CA . ALA B 1 369 ? 50.328 25.450 9.267 1.00 10.34 354 ALA B CA 1
ATOM 5649 C C . ALA B 1 369 ? 50.650 24.583 10.485 1.00 10.56 354 ALA B C 1
ATOM 5650 O O . ALA B 1 369 ? 51.618 23.816 10.456 1.00 10.18 354 ALA B O 1
ATOM 5652 N N . ARG B 1 370 ? 49.844 24.672 11.542 1.00 10.72 355 ARG B N 1
ATOM 5653 C CA . ARG B 1 370 ? 50.084 23.865 12.738 1.00 11.30 355 ARG B CA 1
ATOM 5654 C C . ARG B 1 370 ? 49.976 22.376 12.416 1.00 10.93 355 ARG B C 1
ATOM 5655 O O . ARG B 1 370 ? 50.731 21.564 12.945 1.00 11.07 355 ARG B O 1
ATOM 5657 N N . ASP B 1 371 ? 49.049 22.009 11.528 1.00 10.90 356 ASP B N 1
ATOM 5658 C CA . ASP B 1 371 ? 48.878 20.601 11.168 1.00 10.96 356 ASP B CA 1
ATOM 5659 C C . ASP B 1 371 ? 50.075 20.074 10.389 1.00 10.67 356 ASP B C 1
ATOM 5660 O O . ASP B 1 371 ? 50.529 18.954 10.603 1.00 10.86 356 ASP B O 1
ATOM 5665 N N . PHE B 1 372 ? 50.621 20.903 9.503 1.00 10.09 357 PHE B N 1
ATOM 5666 C CA . PHE B 1 372 ? 51.831 20.496 8.795 1.00 9.94 357 PHE B CA 1
ATOM 5667 C C . PHE B 1 372 ? 53.021 20.385 9.744 1.00 9.73 357 PHE B C 1
ATOM 5668 O O . PHE B 1 372 ? 53.859 19.508 9.577 1.00 9.58 357 PHE B O 1
ATOM 5676 N N . LEU B 1 373 ? 53.074 21.269 10.738 1.00 9.60 358 LEU B N 1
ATOM 5677 C CA . LEU B 1 373 ? 54.138 21.223 11.747 1.00 9.89 358 LEU B CA 1
ATOM 5678 C C . LEU B 1 373 ? 54.083 19.915 12.550 1.00 10.00 358 LEU B C 1
ATOM 5679 O O . LEU B 1 373 ? 55.104 19.225 12.695 1.00 9.72 358 LEU B O 1
ATOM 5684 N N . TYR B 1 374 ? 52.895 19.557 13.042 1.00 10.29 359 TYR B N 1
ATOM 5685 C CA . TYR B 1 374 ? 52.761 18.324 13.823 1.00 11.43 359 TYR B CA 1
ATOM 5686 C C . TYR B 1 374 ? 52.996 17.099 12.940 1.00 10.70 359 TYR B C 1
ATOM 5687 O O . TYR B 1 374 ? 53.617 16.133 13.370 1.00 10.68 359 TYR B O 1
ATOM 5696 N N . ALA B 1 375 ? 52.551 17.148 11.685 1.00 10.81 360 ALA B N 1
ATOM 5697 C CA . ALA B 1 375 ? 52.829 16.057 10.762 1.00 10.35 360 ALA B CA 1
ATOM 5698 C C . ALA B 1 375 ? 54.334 15.918 10.548 1.00 9.85 360 ALA B C 1
ATOM 5699 O O . ALA B 1 375 ? 54.874 14.811 10.481 1.00 10.13 360 ALA B O 1
ATOM 5701 N N . GLY B 1 376 ? 55.022 17.057 10.447 1.00 9.47 361 GLY B N 1
ATOM 5702 C CA . GLY B 1 376 ? 56.477 17.062 10.311 1.00 9.54 361 GLY B CA 1
ATOM 5703 C C . GLY B 1 376 ? 57.129 16.332 11.466 1.00 9.38 361 GLY B C 1
ATOM 5704 O O . GLY B 1 376 ? 57.987 15.484 11.248 1.00 8.96 361 GLY B O 1
ATOM 5705 N N . ALA B 1 377 ? 56.718 16.675 12.685 1.00 9.67 362 ALA B N 1
ATOM 5706 C CA . ALA B 1 377 ? 57.262 16.027 13.879 1.00 10.39 362 ALA B CA 1
ATOM 5707 C C . ALA B 1 377 ? 57.042 14.513 13.844 1.00 11.00 362 ALA B C 1
ATOM 5708 O O . ALA B 1 377 ? 57.963 13.752 14.132 1.00 10.72 362 ALA B O 1
ATOM 5710 N N . GLU B 1 378 ? 55.841 14.076 13.459 1.00 11.39 363 GLU B N 1
ATOM 5711 C CA . GLU B 1 378 ? 55.561 12.636 13.320 1.00 12.60 363 GLU B CA 1
ATOM 5712 C C . GLU B 1 378 ? 56.551 11.987 12.352 1.00 11.66 363 GLU B C 1
ATOM 5713 O O . GLU B 1 378 ? 57.023 10.873 12.574 1.00 11.88 363 GLU B O 1
ATOM 5719 N N . ALA B 1 379 ? 56.885 12.718 11.294 1.00 10.72 364 ALA B N 1
ATOM 5720 C CA . ALA B 1 379 ? 57.806 12.240 10.276 1.00 10.18 364 ALA B CA 1
ATOM 5721 C C . ALA B 1 379 ? 59.285 12.427 10.640 1.00 10.06 364 ALA B C 1
ATOM 5722 O O . ALA B 1 379 ? 60.159 12.087 9.848 1.00 10.41 364 ALA B O 1
ATOM 5724 N N . GLY B 1 380 ? 59.568 12.972 11.824 1.00 9.36 365 GLY B N 1
ATOM 5725 C CA . GLY B 1 380 ? 60.954 13.168 12.261 1.00 8.88 365 GLY B CA 1
ATOM 5726 C C . GLY B 1 380 ? 61.643 14.423 11.753 1.00 8.29 365 GLY B C 1
ATOM 5727 O O . GLY B 1 380 ? 62.859 14.425 11.592 1.00 8.43 365 GLY B O 1
ATOM 5728 N N . VAL B 1 381 ? 60.886 15.500 11.548 1.00 8.12 366 VAL B N 1
ATOM 5729 C CA . VAL B 1 381 ? 61.479 16.779 11.156 1.00 8.05 366 VAL B CA 1
ATOM 5730 C C . VAL B 1 381 ? 60.793 17.891 11.934 1.00 8.02 366 VAL B C 1
ATOM 5731 O O . VAL B 1 381 ? 59.565 17.954 12.022 1.00 8.19 366 VAL B O 1
ATOM 5735 N N . MET B 1 382 ? 61.618 18.759 12.514 1.00 7.78 367 MET B N 1
ATOM 5736 C CA . MET B 1 382 ? 61.155 19.893 13.305 1.00 7.89 367 MET B CA 1
ATOM 5737 C C . MET B 1 382 ? 61.143 21.157 12.458 1.00 7.65 367 MET B C 1
ATOM 5738 O O . MET B 1 382 ? 62.188 21.576 11.941 1.00 7.38 367 MET B O 1
ATOM 5743 N N . VAL B 1 383 ? 59.955 21.741 12.302 1.00 7.52 368 VAL B N 1
ATOM 5744 C CA . VAL B 1 383 ? 59.786 22.966 11.535 1.00 7.88 368 VAL B CA 1
ATOM 5745 C C . VAL B 1 383 ? 59.056 23.999 12.391 1.00 7.95 368 VAL B C 1
ATOM 5746 O O . VAL B 1 383 ? 58.726 23.742 13.562 1.00 8.29 368 VAL B O 1
ATOM 5750 N N . LEU B 1 384 ? 58.774 25.159 11.805 1.00 7.71 369 LEU B N 1
ATOM 5751 C CA . LEU B 1 384 ? 58.114 26.255 12.512 1.00 7.90 369 LEU B CA 1
ATOM 5752 C C . LEU B 1 384 ? 56.880 26.709 11.740 1.00 7.84 369 LEU B C 1
ATOM 5753 O O . LEU B 1 384 ? 56.658 26.305 10.588 1.00 7.58 369 LEU B O 1
ATOM 5758 N N . ASN B 1 385 ? 56.097 27.566 12.382 1.00 8.25 370 ASN B N 1
ATOM 5759 C CA . ASN B 1 385 ? 55.082 28.337 11.705 1.00 8.73 370 ASN B CA 1
ATOM 5760 C C . ASN B 1 385 ? 55.434 29.819 11.789 1.00 8.80 370 ASN B C 1
ATOM 5761 O O . ASN B 1 385 ? 56.358 30.220 12.511 1.00 8.68 370 ASN B O 1
ATOM 5766 N N . ALA B 1 386 ? 54.710 30.637 11.034 1.00 8.66 371 ALA B N 1
ATOM 5767 C CA . ALA B 1 386 ? 54.846 32.088 11.126 1.00 9.20 371 ALA B CA 1
ATOM 5768 C C . ALA B 1 386 ? 53.453 32.650 10.913 1.00 9.57 371 ALA B C 1
ATOM 5769 O O . ALA B 1 386 ? 53.178 33.313 9.910 1.00 9.57 371 ALA B O 1
ATOM 5771 N N . GLY B 1 387 ? 52.575 32.367 11.872 1.00 10.11 372 GLY B N 1
ATOM 5772 C CA . GLY B 1 387 ? 51.142 32.515 11.664 1.00 10.55 372 GLY B CA 1
ATOM 5773 C C . GLY B 1 387 ? 50.543 31.230 11.131 1.00 11.09 372 GLY B C 1
ATOM 5774 O O . GLY B 1 387 ? 51.258 30.327 10.658 1.00 11.06 372 GLY B O 1
ATOM 5775 N N . ALA B 1 388 ? 49.217 31.161 11.168 1.00 11.09 373 ALA B N 1
ATOM 5776 C CA . ALA B 1 388 ? 48.481 29.947 10.839 1.00 11.29 373 ALA B CA 1
ATOM 5777 C C . ALA B 1 388 ? 48.547 29.549 9.363 1.00 11.10 373 ALA B C 1
ATOM 5778 O O . ALA B 1 388 ? 48.142 28.444 9.012 1.00 11.49 373 ALA B O 1
ATOM 5780 N N . ASP B 1 389 ? 49.064 30.428 8.508 1.00 11.31 374 ASP B N 1
ATOM 5781 C CA . ASP B 1 389 ? 49.090 30.172 7.067 1.00 11.28 374 ASP B CA 1
ATOM 5782 C C . ASP B 1 389 ? 50.483 29.983 6.485 1.00 10.46 374 ASP B C 1
ATOM 5783 O O . ASP B 1 389 ? 50.623 29.829 5.262 1.00 10.42 374 ASP B O 1
ATOM 5788 N N . VAL B 1 390 ? 51.507 30.021 7.336 1.00 9.73 375 VAL B N 1
ATOM 5789 C CA . VAL B 1 390 ? 52.887 30.066 6.848 1.00 9.41 375 VAL B CA 1
ATOM 5790 C C . VAL B 1 390 ? 53.803 29.072 7.565 1.00 8.62 375 VAL B C 1
ATOM 5791 O O . VAL B 1 390 ? 53.871 29.055 8.797 1.00 8.72 375 VAL B O 1
ATOM 5795 N N . MET B 1 391 ? 54.480 28.226 6.793 1.00 8.06 376 MET B N 1
ATOM 5796 C CA . MET B 1 391 ? 55.532 27.363 7.321 1.00 8.13 376 MET B CA 1
ATOM 5797 C C . MET B 1 391 ? 56.810 28.186 7.394 1.00 7.82 376 MET B C 1
ATOM 5798 O O . MET B 1 391 ? 57.066 29.024 6.520 1.00 8.54 376 MET B O 1
ATOM 5803 N N . ARG B 1 392 ? 57.610 27.954 8.430 1.00 7.57 377 ARG B N 1
ATOM 5804 C CA . ARG B 1 392 ? 58.862 28.663 8.599 1.00 7.54 377 ARG B CA 1
ATOM 5805 C C . ARG B 1 392 ? 59.984 27.676 8.894 1.00 7.25 377 ARG B C 1
ATOM 5806 O O . ARG B 1 392 ? 59.789 26.660 9.575 1.00 7.46 377 ARG B O 1
ATOM 5814 N N . PHE B 1 393 ? 61.167 27.988 8.380 1.00 7.40 378 PHE B N 1
ATOM 5815 C CA . PHE B 1 393 ? 62.355 27.168 8.565 1.00 7.38 378 PHE B CA 1
ATOM 5816 C C . PHE B 1 393 ? 63.466 28.099 9.021 1.00 7.15 378 PHE B C 1
ATOM 5817 O O . PHE B 1 393 ? 63.655 29.159 8.433 1.00 6.98 378 PHE B O 1
ATOM 5825 N N . ALA B 1 394 ? 64.183 27.701 10.069 1.00 6.85 379 ALA B N 1
ATOM 5826 C CA . ALA B 1 394 ? 65.294 28.482 10.583 1.00 6.90 379 ALA B CA 1
ATOM 5827 C C . ALA B 1 394 ? 66.378 27.527 11.106 1.00 6.73 379 ALA B C 1
ATOM 5828 O O . ALA B 1 394 ? 66.672 27.494 12.315 1.00 6.61 379 ALA B O 1
ATOM 5830 N N . PRO B 1 395 ? 66.962 26.731 10.193 1.00 6.87 380 PRO B N 1
ATOM 5831 C CA . PRO B 1 395 ? 67.939 25.735 10.588 1.00 6.78 380 PRO B CA 1
ATOM 5832 C C . PRO B 1 395 ? 69.269 26.372 10.963 1.00 6.83 380 PRO B C 1
ATOM 5833 O O . PRO B 1 395 ? 69.539 27.544 10.668 1.00 6.88 380 PRO B O 1
ATOM 5837 N N . SER B 1 396 ? 70.123 25.560 11.574 1.00 6.75 381 SER B N 1
ATOM 5838 C CA . SER B 1 396 ? 71.520 25.903 11.742 1.00 6.75 381 SER B CA 1
ATOM 5839 C C . SER B 1 396 ? 72.074 26.473 10.446 1.00 6.73 381 SER B C 1
ATOM 5840 O O . SER B 1 396 ? 71.814 25.957 9.353 1.00 6.87 381 SER B O 1
ATOM 5843 N N . LEU B 1 397 ? 72.870 27.526 10.583 1.00 6.65 382 LEU B N 1
ATOM 5844 C CA . LEU B 1 397 ? 73.517 28.169 9.442 1.00 6.85 382 LEU B CA 1
ATOM 5845 C C . LEU B 1 397 ? 74.587 27.279 8.816 1.00 7.19 382 LEU B C 1
ATOM 5846 O O . LEU B 1 397 ? 75.034 27.550 7.687 1.00 7.53 382 LEU B O 1
ATOM 5851 N N . VAL B 1 398 ? 74.979 26.227 9.534 1.00 7.59 383 VAL B N 1
ATOM 5852 C CA . VAL B 1 398 ? 75.948 25.270 9.021 1.00 8.05 383 VAL B CA 1
ATOM 5853 C C . VAL B 1 398 ? 75.325 23.892 8.836 1.00 8.27 383 VAL B C 1
ATOM 5854 O O . VAL B 1 398 ? 76.035 22.894 8.769 1.00 8.94 383 VAL B O 1
ATOM 5858 N N . VAL B 1 399 ? 74.004 23.834 8.700 1.00 8.51 384 VAL B N 1
ATOM 5859 C CA . VAL B 1 399 ? 73.316 22.562 8.516 1.00 8.73 384 VAL B CA 1
ATOM 5860 C C . VAL B 1 399 ? 73.936 21.823 7.326 1.00 8.97 384 VAL B C 1
ATOM 5861 O O . VAL B 1 399 ? 74.154 22.401 6.251 1.00 8.83 384 VAL B O 1
ATOM 5865 N N . GLU B 1 400 ? 74.247 20.550 7.540 1.00 10.19 385 GLU B N 1
ATOM 5866 C CA . GLU B 1 400 ? 74.879 19.747 6.496 1.00 11.27 385 GLU B CA 1
ATOM 5867 C C . GLU B 1 400 ? 73.924 19.468 5.352 1.00 11.35 385 GLU B C 1
ATOM 5868 O O . GLU B 1 400 ? 72.732 19.241 5.567 1.00 10.75 385 GLU B O 1
ATOM 5874 N N . GLU B 1 401 ? 74.455 19.471 4.130 1.00 11.88 386 GLU B N 1
ATOM 5875 C CA . GLU B 1 401 ? 73.651 19.149 2.957 1.00 12.86 386 GLU B CA 1
ATOM 5876 C C . GLU B 1 401 ? 72.863 17.845 3.130 1.00 12.23 386 GLU B C 1
ATOM 5877 O O . GLU B 1 401 ? 71.693 17.777 2.778 1.00 11.89 386 GLU B O 1
ATOM 5883 N N . ALA B 1 402 ? 73.493 16.822 3.703 1.00 11.56 387 ALA B N 1
ATOM 5884 C CA . ALA B 1 402 ? 72.813 15.549 3.926 1.00 11.72 387 ALA B CA 1
ATOM 5885 C C . ALA B 1 402 ? 71.594 15.705 4.833 1.00 11.02 387 ALA B C 1
ATOM 5886 O O . ALA B 1 402 ? 70.562 15.049 4.627 1.00 11.36 387 ALA B O 1
ATOM 5888 N N . ASP B 1 403 ? 71.703 16.584 5.827 1.00 10.56 388 ASP B N 1
ATOM 5889 C CA . ASP B 1 403 ? 70.587 16.847 6.733 1.00 10.93 388 ASP B CA 1
ATOM 5890 C C . ASP B 1 403 ? 69.472 17.621 6.041 1.00 9.86 388 ASP B C 1
ATOM 5891 O O . ASP B 1 403 ? 68.303 17.369 6.289 1.00 9.60 388 ASP B O 1
ATOM 5896 N N . ILE B 1 404 ? 69.837 18.558 5.164 1.00 9.22 389 ILE B N 1
ATOM 5897 C CA . ILE B 1 404 ? 68.837 19.282 4.376 1.00 9.26 389 ILE B CA 1
ATOM 5898 C C . ILE B 1 404 ? 68.034 18.273 3.549 1.00 9.15 389 ILE B C 1
ATOM 5899 O O . ILE B 1 404 ? 66.801 18.270 3.569 1.00 8.93 389 ILE B O 1
ATOM 5904 N N . HIS B 1 405 ? 68.730 17.387 2.836 1.00 10.18 390 HIS B N 1
ATOM 5905 C CA . HIS B 1 405 ? 68.017 16.446 1.974 1.00 10.87 390 HIS B CA 1
ATOM 5906 C C . HIS B 1 405 ? 67.168 15.475 2.756 1.00 10.93 390 HIS B C 1
ATOM 5907 O O . HIS B 1 405 ? 66.008 15.246 2.418 1.00 10.97 390 HIS B O 1
ATOM 5914 N N . GLU B 1 406 ? 67.714 14.915 3.832 1.00 11.03 391 GLU B N 1
ATOM 5915 C CA . GLU B 1 406 ? 66.968 13.945 4.638 1.00 11.33 391 GLU B CA 1
ATOM 5916 C C . GLU B 1 406 ? 65.743 14.587 5.298 1.00 10.48 391 GLU B C 1
ATOM 5917 O O . GLU B 1 406 ? 64.641 14.045 5.252 1.00 10.26 391 GLU B O 1
ATOM 5923 N N . GLY B 1 407 ? 65.947 15.748 5.920 1.00 9.86 392 GLY B N 1
ATOM 5924 C CA . GLY B 1 407 ? 64.872 16.447 6.600 1.00 9.44 392 GLY B CA 1
ATOM 5925 C C . GLY B 1 407 ? 63.800 16.891 5.621 1.00 8.94 392 GLY B C 1
ATOM 5926 O O . GLY B 1 407 ? 62.624 16.831 5.935 1.00 8.59 392 GLY B O 1
ATOM 5927 N N . MET B 1 408 ? 64.194 17.334 4.428 1.00 8.93 393 MET B N 1
ATOM 5928 C CA . MET B 1 408 ? 63.182 17.760 3.463 1.00 9.58 393 MET B CA 1
ATOM 5929 C C . MET B 1 408 ? 62.418 16.578 2.860 1.00 9.71 393 MET B C 1
ATOM 5930 O O . MET B 1 408 ? 61.247 16.716 2.511 1.00 10.01 393 MET B O 1
ATOM 5935 N N . GLN B 1 409 ? 63.062 15.417 2.771 1.00 10.35 394 GLN B N 1
ATOM 5936 C CA . GLN B 1 409 ? 62.356 14.215 2.348 1.00 10.56 394 GLN B CA 1
ATOM 5937 C C . GLN B 1 409 ? 61.339 13.818 3.425 1.00 10.35 394 GLN B C 1
ATOM 5938 O O . GLN B 1 409 ? 60.211 13.466 3.107 1.00 10.26 394 GLN B O 1
ATOM 5941 N N . ARG B 1 410 ? 61.718 13.932 4.704 1.00 9.72 395 ARG B N 1
ATOM 5942 C CA . ARG B 1 410 ? 60.776 13.701 5.804 1.00 9.69 395 ARG B CA 1
ATOM 5943 C C . ARG B 1 410 ? 59.622 14.691 5.755 1.00 9.36 395 ARG B C 1
ATOM 5944 O O . ARG B 1 410 ? 58.475 14.308 5.969 1.00 9.01 395 ARG B O 1
ATOM 5952 N N . PHE B 1 411 ? 59.926 15.958 5.449 1.00 9.14 396 PHE B N 1
ATOM 5953 C CA . PHE B 1 411 ? 58.875 16.952 5.366 1.00 9.26 396 PHE B CA 1
ATOM 5954 C C . PHE B 1 411 ? 57.924 16.651 4.203 1.00 9.34 396 PHE B C 1
ATOM 5955 O O . PHE B 1 411 ? 56.713 16.800 4.350 1.00 8.93 396 PHE B O 1
ATOM 5963 N N . ALA B 1 412 ? 58.471 16.213 3.066 1.00 9.93 397 ALA B N 1
ATOM 5964 C CA . ALA B 1 412 ? 57.645 15.813 1.920 1.00 10.49 397 ALA B CA 1
ATOM 5965 C C . ALA B 1 412 ? 56.698 14.668 2.298 1.00 10.88 397 ALA B C 1
ATOM 5966 O O . ALA B 1 412 ? 55.520 14.661 1.904 1.00 10.90 397 ALA B O 1
ATOM 5968 N N . GLN B 1 413 ? 57.206 13.722 3.083 1.00 11.46 398 GLN B N 1
ATOM 5969 C CA A GLN B 1 413 ? 56.391 12.614 3.565 0.50 11.88 398 GLN B CA 1
ATOM 5970 C CA B GLN B 1 413 ? 56.401 12.608 3.590 0.50 11.95 398 GLN B CA 1
ATOM 5971 C C . GLN B 1 413 ? 55.262 13.132 4.456 1.00 11.85 398 GLN B C 1
ATOM 5972 O O . GLN B 1 413 ? 54.113 12.711 4.307 1.00 11.82 398 GLN B O 1
ATOM 5983 N N . ALA B 1 414 ? 55.583 14.060 5.360 1.00 11.23 399 ALA B N 1
ATOM 5984 C CA . ALA B 1 414 ? 54.580 14.683 6.222 1.00 10.92 399 ALA B CA 1
ATOM 5985 C C . ALA B 1 414 ? 53.510 15.401 5.397 1.00 10.99 399 ALA B C 1
ATOM 5986 O O . ALA B 1 414 ? 52.319 15.274 5.685 1.00 10.87 399 ALA B O 1
ATOM 5988 N N . VAL B 1 415 ? 53.932 16.156 4.382 1.00 10.75 400 VAL B N 1
ATOM 5989 C CA . VAL B 1 415 ? 52.973 16.826 3.501 1.00 10.98 400 VAL B CA 1
ATOM 5990 C C . VAL B 1 415 ? 52.042 15.812 2.847 1.00 11.60 400 VAL B C 1
ATOM 5991 O O . VAL B 1 415 ? 50.833 16.016 2.820 1.00 11.69 400 VAL B O 1
ATOM 5995 N N . GLY B 1 416 ? 52.604 14.710 2.355 1.00 12.09 401 GLY B N 1
ATOM 5996 C CA . GLY B 1 416 ? 51.809 13.631 1.764 1.00 13.83 401 GLY B CA 1
ATOM 5997 C C . GLY B 1 416 ? 50.754 13.065 2.693 1.00 15.39 401 GLY B C 1
ATOM 5998 O O . GLY B 1 416 ? 49.665 12.692 2.237 1.00 17.00 401 GLY B O 1
ATOM 5999 N N . LYS B 1 417 ? 51.058 13.002 3.990 1.00 16.05 402 LYS B N 1
ATOM 6000 C CA . LYS B 1 417 ? 50.091 12.533 4.996 1.00 17.43 402 LYS B CA 1
ATOM 6001 C C . LYS B 1 417 ? 48.960 13.524 5.226 1.00 17.56 402 LYS B C 1
ATOM 6002 O O . LYS B 1 417 ? 47.822 13.121 5.486 1.00 19.38 402 LYS B O 1
ATOM 6008 N N . VAL B 1 418 ? 49.270 14.815 5.150 1.00 16.47 403 VAL B N 1
ATOM 6009 C CA . VAL B 1 418 ? 48.276 15.859 5.381 1.00 16.56 403 VAL B CA 1
ATOM 6010 C C . VAL B 1 418 ? 47.323 16.008 4.202 1.00 17.61 403 VAL B C 1
ATOM 6011 O O . VAL B 1 418 ? 46.124 16.214 4.397 1.00 18.58 403 VAL B O 1
ATOM 6015 N N . VAL B 1 419 ? 47.858 15.904 2.991 1.00 18.37 404 VAL B N 1
ATOM 6016 C CA . VAL B 1 419 ? 47.074 16.111 1.775 1.00 19.77 404 VAL B CA 1
ATOM 6017 C C . VAL B 1 419 ? 46.493 14.793 1.265 1.00 21.00 404 VAL B C 1
ATOM 6018 O O . VAL B 1 419 ? 45.693 14.789 0.329 1.00 23.59 404 VAL B O 1
#

InterPro domains:
  IPR004636 Acetylornithine/Succinylornithine transaminase family [MF_01107] (16-403)
  IPR004636 Acetylornithine/Succinylornithine transaminase family [TIGR00707] (17-400)
  IPR005814 Aminotransferase class-III [PF00202] (26-400)
  IPR005814 Aminotransferase class-III [PIRSF000521] (31-401)
  IPR005814 Aminotransferase class-III [cd00610] (21-400)
  IPR015421 Pyridoxal phosphate-dependent transferase, major domain [G3DSA:3.40.640.10] (60-305)
  IPR015422 Pyridoxal phosphate-dependent transferase, small domain [G3DSA:3.90.1150.10] (30-393)
  IPR015424 Pyridoxal phosphate-dependent transferase [SSF53383] (19-401)
  IPR017652 Acetyl/Succinylornithine transaminase family, bacteria [TIGR03246] (8-404)
  IPR049704 Aminotransferases class-III pyridoxal-phosphate attachment site [PS00600] (223-260)
  IPR050103 Class-III Pyridoxal-phosphate-dependent Aminotransferase [PTHR11986] (12-401)

Organism: Salmonella typhimurium (strain LT2 / SGSC1412 / ATCC 700720) (NCBI:txid99287)

Radius of gyration: 25.6 Å; Cα contacts (8 Å, |Δi|>4): 2049; chains: 2; bounding box: 60×60×76 Å

Nearest PDB structures (foldseek):
  4jf1-assembly1_B  TM=1.003E+00  e=9.635E-81  Salmonella enterica subsp. enterica serovar Typhimurium str. LT2
  4jey-assembly1_B  TM=9.945E-01  e=3.712E-77  Salmonella enterica subsp. enterica serovar Typhimurium str. LT2
  2pb0-assembly1_B  TM=9.946E-01  e=4.224E-76  Salmonella enterica subsp. enterica serovar Typhimurium str. LT2
  4jev-assembly1_B  TM=9.841E-01  e=8.326E-76  Salmonella enterica subsp. enterica serovar Typhimurium str. LT2
  4add-assembly1_B  TM=9.805E-01  e=8.646E-56  Escherichia coli BL21

Sequence (777 aa):
TFDEVILPVYAPADFIPVKGKGSRVWDQQGKEYIDFAGGIAVTALGHCHPALVEALKSSQGETLWHTSNVFTNEPALRRLGRKLIDATFAERVLFMNSGTEANETAFKLARHYACVRHSPFKTKIIAFHNAFHGQSLFTVSVGGQQPKYSDGFGPKPADIIHVPFNDLHAVKAVMDDHTCAVVVEPIQGEGGVQAATPEEFLKGLRDLCDEHQALLVFDEVQCGMGRTGDLFAYMHYGVTPDILTSAKALGGGFPVSAMMLTTQEIASAFSTYGGNPLACAVAGATFDIINTPEVLQGIHTKRQQFVQHLQAIDEEQFDIFSDIRGMMGLLIGAELKPKYKGRARDFLYAGAEEAGVMVLNAGADVMRFAPSLVVEEADIHEGMQRFAQAVGKVVALELPVYAPADFIPVKGKGSRVWDQQGKEYIDFAGGIAVTALGHCHPPALVEALKSSQGETLWHHTTSSNNVVFFTNEPALRLGRKLIDATFAERVLFMMNSGTEANETAFKLARHYACVRHSPFKTKIIAFHNAFHGQSLFTVSVGGQPKYSDGFGPKPADIIHVPFNDLHAVKAVMDDHTCAVVVEPIQGEGGVQAATPEFLKGLRDLCDEHQALLVFDEVQCGMGRTGDLFAYMHYGVTPDILTSAKALGGGFPVSAMLTTQEIASAFHVGSHGSSTTYYGGGGNNPLACAVAGATFDIINTPEVLQGIHTKRQQFVQHLQAIDEQFDIFSDIRGMGLLIGAELKKPKYKGRARDFLYAGAEAGVMVLNAGADVMRFAPSLVVEEADIHEGMQRFAQQAVGKVV

CATH classification: 3.90.1150.10 (+1 more: 3.40.640.10)

Foldseek 3Di:
DCVVDDDPPDDDFPFAWDAWDFQWTATPVRFIFGEQCLVPQFLQRTGPDVLLVVLLVVVVVPAWFDPLVDDDVLQVLLQVLDVVQAVFQAKEKDFAQLVLVVVVLVLLQLLCCVVPHNQLRAEEAEALAQRDQDLARVVSGRDVVRNPDPPDGDDRYHYDHQQPLVVVVVPDALSHREYEYACFRQLSQRRHHDLVSLVSRLVSCVVNVHFYEYEQQNVACLQQLGNGVCVVSVRHTQKYKYFRLLQSPGGMIMIGHYPSSCVSVNYTDDGSSSSSSSSSSSVVSPDNVLSVLLVVLVVLLVVLVVVLCVVQVFFDDWDHGRSWIKTFGDPVCAQQLVQLQSLLVVLRYHWDASGSGITIGNHHSPRDSVSSVVSSVSSSVSSVVVRVVD/DDDDDDPQAAWDDWDFQWTAGPVRFIFGEQQLVPQFLQRTGPDVLLVVLLVVVVVPFFFDALVDDDDLQVLLLVLDVVQAVFLAKEKDFAQLVLVVVVLLLLQLLCCVVPHNQLRAEEAEAQAQRDQDLQRVVSGRDVVRNPDPPDGDDRYHYDHQQPLVVVVVPDALSHREYEYACFRQLQQRRHHDLCNLVSRLVSCVVNVHFYEYEQQNVACLQQLGNGVCVVSVRHTQKYKYFRLLQSPGGMIMIGHYPVSCVSDDVPSDSVYTDDTNSSSSSSSSSSVVSPDNVLSVLLVVLVVLLVVLVVVLCVVQVFFDDWDHGRSWIKTFGDPVCQQCQSVLQVLLVVLRYHWDASPSGITIGNHHSPRDSVSSVVSSVSSSVSSVVVD

Solvent-accessible surface area: 25613 Å² total; per-residue (Å²): 95,24,112,114,8,13,0,46,3,31,63,27,16,136,13,32,0,41,91,1,100,32,6,58,0,58,5,88,140,51,84,62,5,0,6,0,5,1,5,35,1,0,4,0,2,5,3,6,40,89,38,3,17,113,17,0,53,54,23,0,92,38,2,8,24,13,11,62,36,27,33,1,44,13,0,62,138,1,0,68,64,0,43,117,31,20,39,3,79,84,4,25,4,59,30,7,11,27,10,0,2,8,16,0,1,15,0,1,2,38,33,2,35,78,89,78,31,83,143,8,16,58,1,0,0,1,79,68,3,80,4,4,23,4,0,0,0,5,4,0,6,7,70,93,82,94,7,84,24,5,23,41,96,3,51,57,32,50,56,10,58,30,53,49,31,133,17,0,102,72,40,11,43,103,81,0,1,0,0,0,1,10,0,2,3,0,56,15,10,0,72,30,5,63,101,131,3,0,118,8,0,42,65,10,1,89,124,33,109,4,14,0,0,0,6,0,20,18,1,2,0,0,0,4,6,46,5,0,0,15,63,101,32,66,12,62,3,24,0,0,0,0,2,14,3,0,0,3,0,0,1,1,0,0,5,0,0,34,78,104,8,24,54,13,108,78,31,82,3,9,22,0,0,2,1,20,0,0,9,19,0,10,71,38,0,56,38,88,123,26,29,113,15,0,93,80,36,34,85,30,0,11,106,49,0,93,59,7,33,154,132,43,89,0,8,62,61,45,37,16,35,3,0,0,0,0,0,54,6,52,116,150,6,59,44,75,0,159,59,0,28,80,12,0,14,125,32,2,0,8,5,5,29,4,47,60,64,6,0,8,0,0,0,4,1,48,2,117,83,72,17,0,72,64,0,1,104,38,0,20,96,1,0,16,142,12,27,89,161,65,118,102,33,101,28,74,96,94,18,16,3,37,89,0,107,32,7,59,3,75,4,87,118,48,83,53,7,0,5,0,6,2,17,40,1,15,3,0,3,4,9,8,38,95,39,3,18,110,16,0,48,51,24,0,93,44,1,8,2,4,8,27,42,10,13,6,48,11,4,19,129,1,0,40,66,0,40,128,31,21,40,3,78,41,0,1,5,8,3,16,12,28,9,0,2,4,0,0,1,0,0,0,2,29,24,3,37,77,95,80,32,83,143,10,16,60,0,0,0,1,78,69,3,80,4,4,106,8,0,0,0,6,5,0,6,6,71,92,80,134,7,83,23,19,24,40,95,3,51,59,31,49,56,10,57,29,52,51,46,142,17,0,132,72,42,11,41,101,82,0,1,0,0,0,1,9,0,1,2,0,56,14,10,0,70,32,4,63,102,134,3,0,120,8,0,42,66,14,0,87,125,36,110,4,15,0,0,0,6,0,19,16,1,2,0,0,0,4,6,46,6,0,0,15,63,104,32,65,13,62,3,24,0,0,0,0,4,51,3,0,0,2,2,4,16,5,0,0,0,0,0,35,66,88,7,0,51,10,4,62,100,17,18,4,8,24,38,5,3,10,4,2,0,2,1,20,0,0,8,19,0,9,72,37,0,57,39,84,122,26,30,114,16,0,93,81,37,33,85,33,0,10,107,41,0,92,60,7,41,89,134,44,78,0,12,65,62,46,36,17,29,3,0,0,0,0,0,54,5,66,112,165,18,145,40,82,0,38,66,0,22,86,10,0,15,134,31,2,0,22,7,14,22,3,47,65,36,9,0,7,0,0,0,4,1,47,2,116,87,69,16,0,70,67,0,1,63,34,0,26,114,0,0,33,176,33,72